Protein 6KUJ (pdb70)

B-factor: mean 74.79, std 26.36, range [26.75, 156.3]

Solvent-accessible surface area: 64922 Å² total; per-residue (Å²): 155,94,125,4,87,111,7,157,26,4,65,47,0,9,46,36,1,5,1,61,78,22,140,65,3,91,73,0,49,68,119,2,66,110,38,165,92,107,105,58,15,29,126,43,4,75,71,15,17,82,62,9,171,22,117,14,38,35,1,125,142,68,47,38,4,83,56,12,94,31,20,182,109,134,35,0,19,3,42,4,34,6,3,2,69,8,25,59,62,40,54,23,91,42,66,37,135,87,43,104,43,63,36,0,3,21,36,0,38,101,52,6,85,11,66,168,10,81,21,63,75,169,31,100,52,40,186,74,12,125,69,7,64,53,2,10,22,35,0,46,157,3,10,135,99,103,93,13,74,9,115,109,46,75,4,22,57,79,15,5,41,61,80,162,89,43,126,153,44,129,56,110,127,64,144,142,54,217,142,106,77,157,22,85,29,141,101,174,72,79,84,83,65,0,67,2,100,20,2,17,105,3,0,28,31,1,29,130,61,54,148,29,18,82,7,8,46,33,20,46,59,2,76,48,68,105,10,1,2,80,14,0,50,65,4,0,90,71,10,27,83,57,2,14,12,1,12,0,0,13,0,2,0,0,0,24,32,0,2,18,14,2,7,39,40,4,113,69,82,56,31,80,3,20,3,2,1,0,10,0,72,2,52,42,202,68,102,46,8,0,1,0,1,0,1,0,3,0,9,74,3,113,32,136,162,32,32,51,103,11,34,3,2,1,0,2,1,0,26,78,140,29,65,95,36,21,6,70,81,4,8,0,7,74,5,29,108,17,98,36,147,153,190,104,86,121,5,12,1,0,2,14,63,22,26,7,5,29,27,73,0,25,27,12,11,15,0,13,12,0,0,10,18,1,0,37,1,5,0,28,27,0,6,29,41,0,6,122,97,107,91,118,89,2,77,77,12,12,81,112,79,130,8,91,11,1,0,50,102,72,81,25,103,94,131,40,48,37,31,51,3,69,42,3,3,52,1,0,2,1,3,4,1,2,7,5,20,7,25,61,47,18,0,4,8,1,1,56,22,2,15,20,3,4,3,2,8,14,1,18,85,87,104,26,25,0,0,1,11,44,19,142,13,1,9,104,98,2,40,100,4,2,15,38,7,4,0,0,0,1,2,0,18,2,2,15,34,0,10,61,5,9,82,53,134,18,70,4,6,92,154,101,39,1,0,6,8,0,4,8,42,90,39,40,5,11,7,0,7,22,7,1,24,3,41,1,0,22,24,20,53,32,112,69,43,9,0,59,66,2,2,71,19,1,6,65,1,17,78,35,1,19,12,146,94,71,46,98,29,81,44,6,94,40,76,11,27,9,3,0,48,16,89,107,99,107,132,97,13,80,130,24,6,0,8,4,51,2,83,9,0,4,5,2,0,15,13,0,28,97,123,49,64,186,32,21,8,101,103,1,0,67,54,0,17,56,79,3,74,185,31,41,8,20,85,14,16,119,42,188,42,1,3,3,20,9,51,62,103,42,15,26,3,6,7,2,1,15,25,6,11,36,7,0,47,53,16,97,55,60,3,112,10,19,55,1,20,88,0,1,28,45,4,2,56,3,3,45,22,95,74,4,71,13,58,65,100,129,72,111,106,36,64,39,31,102,100,69,5,4,45,41,9,2,8,0,23,13,84,14,63,66,31,44,41,17,76,60,126,35,65,16,37,4,24,14,2,1,3,3,64,0,0,14,63,1,2,60,15,3,2,67,49,0,2,92,124,12,72,28,0,3,45,56,72,45,36,66,19,53,3,125,82,20,16,73,49,10,73,89,125,74,91,190,38,17,43,17,0,5,0,9,7,29,7,30,61,28,44,10,4,5,3,0,7,0,0,1,0,0,3,4,2,3,1,59,102,27,27,95,1,1,41,9,5,1,2,2,0,0,0,3,3,2,0,2,6,1,30,3,22,99,0,5,96,0,68,21,196,204,136,64,69,22,8,33,0,50,12,132,105,4,115,132,46,44,129,33,16,31,78,99,25,52,93,40,4,91,76,0,38,84,6,31,58,46,54,12,0,6,0,8,0,0,8,16,51,42,18,12,75,47,4,2,0,0,5,0,1,1,2,3,14,4,116,42,182,155,85,13,48,13,16,1,2,3,7,32,46,39,4,0,0,2,1,2,1,93,66,90,88,44,0,58,94,3,0,25,26,6,2,0,0,5,4,33,2,1,6,3,14,7,17,39,78,1,6,2,4,61,54,63,4,3,45,2,34,52,12,5,13,15,32,113,48,51,8,43,78,29,48,75,11,37,45,8,34,76,35,10,104,8,2,4,54,19,5,20,35,9,3,51,42,1,52,68,29,22,18,76,38,31,16,16,4,0,1,1,3,0,0,2,2,4,6,0,18,12,14,8,41,10,3,59,1,43,17,41,107,37,45,45,107,39,78,1,1,80,1,0,91,78,37,24,166,100,10,140,46,93,66,2,1,1,2,2,1,1,1,87,6,58,2,3,2,1,0,9,35,2,10,4,2,0,12,4,9,63,64,17,18,83,64,1,60,31,46,3,17,5,80,120,9,1,20,58,90,118,104,22,12,75,14,7,29,10,197,57,80,86,103,172,94,97,88,118,77,133,83,131,42,49,28,79,29,62,138,55,25,77,52,4,6,90,8,3,127,31,3,22,56,3,11,90,30,61,74,20,125,26,41,95,14,3,0,80,16,4,13,58,13,8,69,74,27,2,159,79,80,58,122,134,56,60,113,26,59,152,89,62,66,86,12,59,120,42,10,79,65,2,111,177,85,34,143,120,135,131,11,48,67,30,3,119,80,11,21,102,45,2,145,66,186,90,9,22,163,24,2,26,85,13,3,10,1,10,11,33,5,10,105,102,24,86,69,56,175,151,91,134,44,26,19,8,133,7,36,29,22,13,26,50,129,43,5,0,59,2,18,86,116,8,8,96,121,52,20,74,87,102,12,199,86,65,14,39,3,34,18,151,149,141,180,68,43,12,26,1,5,6,0,4,7,0,15,14,4,13,63,18,58,47,72,107,39,36,76,68,26,96,64,21,31,106,20,38,21,89,57,9,93,49,45,151,137,40,100,24,19,99,47,69,6,37,97,41,63,110,92,55,90,108,10,74,26,25,52,24,164,68,136,33,121,108,127,38,4,92,22,17,4,3,62,12,30,14,60,76,57,12,79,149,76,44,187,96,34,133,139,46,107,72,84,5,113,44,13,98,128,104,41,187,69,90,105,29,79,77,55,62,6,11,77,22,1,33,55,80,17,13,7,59,62,122,85,22,30,3,26,53,61,89,115,64,94,14,3,25,21,12,5,3,2,10,28,71,34,15,36,1,73,42,56,113,121

InterPro domains:
  IPR001009 Influenza RNA-dependent RNA polymerase subunit PA [PF00603] (25-702)
  IPR038372 Influenza RNA-dependent RNA polymerase subunit PA, endonuclease domain [G3DSA:3.40.91.90] (2-189)

Sequence (1465 aa):
ELEMYKSKLFIAMRDESVPLPYINYEHLRTRCETFKRNQAECEAKVADVASRLKIKLEHLEENKLRPLEIPKEKEAPYTHKFLMKDAWFFAKPHDSERAQPQQILYDFFEAANMGFMTTSPKPIFGKQGLMYHSLWGQTKRAIKDKRNELEPSEQRDFLCGIGRASKKIQEDKWQESREEEFKQEETKGAAKRGFPTWFNEEWLWAMRDSKIGDWIPMAEMPPCKNEMEDYAKKMCEELESKIQGTNCAREMSKLIHTIGSLHTECRNFPGKVKIVPIYCRGTLRGESTDCLFGIAIKGKSHLNKDDGMYTVVTFEFSTEEPNPSKHEKYTVFEAGTVPVEAKEKKLFLYCRTTGMSKLKNDWFSKCRRCLIPTMETVEQIVLKECALKEENRVSEMLENKRAWIAHENGENLTRLVSTKLKDLCRMLIVTQFYYCIYNDNQLEGFCNEQKKFLMFLQADKDSKSAFTFNQKGLYEKIEECIVSNPLCIFLADRLNKLFLVAKSNGAKYFEMEINPYLLMLNNDITSMISLTYPYTGAPPMSHGTSTKYSMETVSRTYSYSRTKKEVPSGIFPIERRKFCNTIEDKENLEKPNGNVDINFMLSLAEMLEEKMGKGFFKFCANEAEAEILKMHFSKLTEGRQTYDWTSERNMPAATALQLTVDAIQETQGTFKGTTMVEYCNKILEMMDWPEVKFKKVTLMITKIGREEFIKRICTINTMAKDGERGKYKRRAIATPGMGIRPFSKIVETLAQKICERLAESGLPVEKKAKLKTTVSSTNSKLQEGQFMVNITGDNSKWNECQQPEAYLAMLAYITKDSSNLMKDLCSVAPTLFCNKYVKMGQGFRAKNKRKTKEIVIPAKKMKERKELMNAEWRDLFETIEPYMDGECCFLGGGMLMGMFNMLSTVFGVMTLNYREERNCYWTGLQSSDDFVLFCISRTWPEMEMTILKFIAVCKLMGINMSLEKSYGCLPELFEFTSMFFSGDFVSNIALELPAFTTAGMNEGTDFTAAMSVIRTNMINNGLSPGTALMALRICLQEFRATYRVHPYDSGVKNHRMKIIRKFIETIENKDGLLISDGGKLMNNISSLHIPEEILKEDLMDPSYRNRVFNPRNPFTQFAVVSTHSFRTRSNRTLLNTDMRAMALEEKRYQVVCNMYRSVFESADVNTPIGSMSMGEAIEAKILDRARTQFENGIIGGEEYSEIKRLIEDAKRQRLSSLLLTLAKEYANLTKDKKSCKLLSQGTVSSYTTFKKWTTSRKEKNPSLRMRWAMGSKFPIMANREILEEAGIPEQWEGIDLWSKKDLGMVLASPAAITYWNFCGPGVDNSSVIKDVYKAKFMKKERWRETLWGPMNFELVGKQRRVVETQPVEIKLNQKEIKELTMWVLFEDEANLASKFIQENFSLVLSLRELYKGKAVNKDVAAFMIAHQFSPEKRFLPTFGPIRPERMELLHCLGGDFWKIEAVTA

Foldseek 3Di:
DPDDPDDDVVQVVQQVPDDDVDRHVVRVVVDVVDDDDDPVVVVVVVVVVVPDPFDWFFQVVCLPFAAADFDPAAAFAADFPADQPFFDKDKDFDDPVQPDQLSVLLVCCVRVPCVLFDFDQDFPFADHRNLVNVVVVQQNVVSVVSHWFGDDDPSLCPFFPDPPDDDDDDPPDDPDDDVPPPDDDDDDDDFFHGAHPCVVVSLVQQLDFDCWFFFADDDDDDDDDPPCVVVVVVLCCLLVRNQRGGSNSVVLQQLQQQLVSVLVCLVPDAPTKGKGWRKTWTADVNRIMMITFWIKMWRRFPQPDQFGWGKIKIKGKGQDDDDCRHCVQKGKIFTAWDQDPCGIGGIIIIIHMGTDGNVLSVLSNPLVCLLVVLSVVLVVVQVVVCVVVVDPDRPCQQPPDWDWDDADDVDQAPRTDIDGSSSVSSSSSSVSSVCSGQPDPLVVQLVVLVVVVVVVLVCQVVVVGDIGGDVPVSSVSNNVSNGRGNVSSVVSVVVVSVQVRSCVPTRSHDD/DDDDPPCVPVPDPCQPCVLVPFPQVDDFDFDDDWQQLQVLCQQLVLVVQQQADDWDCDDQDRFIADDREPGHDDDPPLLPAHQYAYQVLLVVLVVLVCVVDDPCQLQVLLQVLVVVQQVAWPCVQQVDAWAAALVAGGIDHRVVSVVQVQQQLCVFDHHDQDRHLVVVLVSVVVVLVDQKTWHFDPVTDIDIDGNSVVVQRQQEKEKDWDTGDRDDDDTHIAIHHHSSLVSLLVSLCSSLVSVQVVDLFEDPPDDVVVSVVCVQVVVVVPADPFKAKKKKWWFWPPLQSNAFLVSVQVVLCVSVVPHDPVSNVSNRVSSVSQQWHKYFSTFADWAADPVRDDIHGDGQQCCVVVVPRDDPSCNVSCVSQPSQDDRGIGTRGTGHGPPGDQSVVQVVVQSLQSDDDPLPKHWHWHGGRGIIMIMIMHGDDVVVVVHVVVSCVSCSNRRTNIDPPPMDMDGAPQYADPHWGDHRPDIHWDNDRDCVLFDDPAFLAPTLLVSLVVLVVCVVSTPCDQVNSQVSSVVSLVVSCVVLVAAALPDPDDDPLNVVLVVCVVVWDQQQLDASSNRHDDDDGNVCSNPGSNNVSPVRGDPVVVCVQLPPPDPAPPCVPRPRRRHGDDDDDCCCPDSCNCVVVVVVVVVVVVVLLCVQPVPDVPDPDDDRDDSLVCRLVSCVVCCVVCDVVHDDDCCVSVVVVVVSVVVVVVVVD/DVVVVVVVVVVVQVVDDVSVCVPPVDDPVCVVVVVDDPPDDPCPPVVVVVVVLLVDQFNDKAADPVCVVWHDQADDPGRGAWDDDDVHITTGHCVVVVCCVPPHDDDDDVVVVCQLPVQVVVLVVLVVPWDWDDKDQAADFDAKDFAQAGPADAEDDVPCLQLLLLLQPPVPPRDPDDPSCPPCVVVSVVSCVPPVDDPDDSVSVSVSVCSRHHRRIDTGTDDDDRDNHCPVVRVVADDRRMGIGDTDD

Organism: NCBI:txid1173138

Structure (mmCIF, N/CA/C/O backbone):
data_6KUJ
#
_entry.id   6KUJ
#
_cell.length_a   1.00
_cell.length_b   1.00
_cell.length_c   1.00
_cell.angle_alpha   90.00
_cell.angle_beta   90.00
_cell.angle_gamma   90.00
#
_symmetry.space_group_name_H-M   'P 1'
#
loop_
_entity.id
_entity.type
_entity.pdbx_description
1 polymer 'Polymerase 3'
2 polymer 'RNA-directed RNA polymerase catalytic subunit'
3 polymer 'Polymerase PB2'
4 polymer "3'-cRNA promoter"
5 polymer "5'-cRNA promoter"
#
loop_
_atom_site.group_PDB
_atom_site.id
_atom_site.type_symbol
_atom_site.label_atom_id
_atom_site.label_alt_id
_atom_site.label_comp_id
_atom_site.label_asym_id
_atom_site.label_entity_id
_atom_site.label_seq_id
_atom_site.pdbx_PDB_ins_code
_atom_site.Cartn_x
_atom_site.Cartn_y
_atom_site.Cartn_z
_atom_site.occupancy
_atom_site.B_iso_or_equiv
_atom_site.auth_seq_id
_atom_site.auth_comp_id
_atom_site.auth_asym_id
_atom_site.auth_atom_id
_atom_site.pdbx_PDB_model_num
ATOM 1 N N . GLU A 1 184 ? 102.543 155.370 138.655 1.00 122.71 184 GLU A N 1
ATOM 2 C CA . GLU A 1 184 ? 102.874 153.982 138.360 1.00 122.71 184 GLU A CA 1
ATOM 3 C C . GLU A 1 184 ? 102.457 153.596 136.952 1.00 122.71 184 GLU A C 1
ATOM 4 O O . GLU A 1 184 ? 103.229 153.007 136.200 1.00 122.71 184 GLU A O 1
ATOM 10 N N . LEU A 1 185 ? 101.229 153.967 136.592 1.00 123.51 185 LEU A N 1
ATOM 11 C CA . LEU A 1 185 ? 100.578 153.489 135.381 1.00 123.51 185 LEU A CA 1
ATOM 12 C C . LEU A 1 185 ? 100.857 154.371 134.173 1.00 123.51 185 LEU A C 1
ATOM 13 O O . LEU A 1 185 ? 100.000 154.500 133.290 1.00 123.51 185 LEU A O 1
ATOM 18 N N . GLU A 1 186 ? 102.028 154.990 134.113 1.00 119.54 186 GLU A N 1
ATOM 19 C CA . GLU A 1 186 ? 102.396 155.868 133.014 1.00 119.54 186 GLU A CA 1
ATOM 20 C C . GLU A 1 186 ? 103.518 155.217 132.220 1.00 119.54 186 GLU A C 1
ATOM 21 O O . GLU A 1 186 ? 104.606 154.984 132.756 1.00 119.54 186 GLU A O 1
ATOM 27 N N . MET A 1 187 ? 103.247 154.916 130.955 1.00 109.55 187 MET A N 1
ATOM 28 C CA . MET A 1 187 ? 104.287 154.530 130.016 1.00 109.55 187 MET A CA 1
ATOM 29 C C . MET A 1 187 ? 104.800 155.788 129.332 1.00 109.55 187 MET A C 1
ATOM 30 O O . MET A 1 187 ? 104.053 156.748 129.129 1.00 109.55 187 MET A O 1
ATOM 35 N N . TYR A 1 188 ? 106.086 155.794 129.006 1.00 101.72 188 TYR A N 1
ATOM 36 C CA . TYR A 1 188 ? 106.691 156.948 128.351 1.00 101.72 188 TYR A CA 1
ATOM 37 C C . TYR A 1 188 ? 106.174 157.044 126.922 1.00 101.72 188 TYR A C 1
ATOM 38 O O . TYR A 1 188 ? 106.583 156.283 126.046 1.00 101.72 188 TYR A O 1
ATOM 47 N N . LYS A 1 189 ? 105.268 157.988 126.686 1.00 100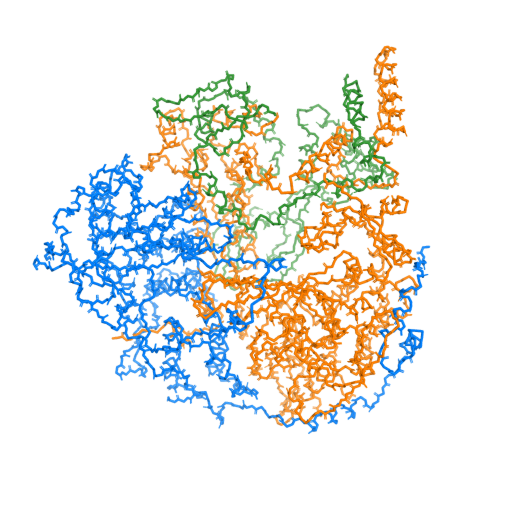.66 189 LYS A N 1
ATOM 48 C CA . LYS A 1 189 ? 104.713 158.223 125.357 1.00 100.66 189 LYS A CA 1
ATOM 49 C C . LYS A 1 189 ? 105.740 158.983 124.531 1.00 100.66 189 LYS A C 1
ATOM 50 O O . LYS A 1 189 ? 105.829 160.210 124.601 1.00 100.66 189 LYS A O 1
ATOM 56 N N . SER A 1 190 ? 106.521 158.255 123.745 1.00 94.23 190 SER A N 1
ATOM 57 C CA . SER A 1 190 ? 107.479 158.877 122.851 1.00 94.23 190 SER A CA 1
ATOM 58 C C . SER A 1 190 ? 106.797 159.230 121.533 1.00 94.23 190 SER A C 1
ATOM 59 O O . SER A 1 190 ? 105.608 158.979 121.335 1.00 94.23 190 SER A O 1
ATOM 62 N N . LYS A 1 191 ? 107.554 159.827 120.617 1.00 90.87 191 LYS A N 1
ATOM 63 C CA . LYS A 1 191 ? 106.990 160.373 119.389 1.00 90.87 191 LYS A CA 1
ATOM 64 C C . LYS A 1 191 ? 107.186 159.455 118.187 1.00 90.87 191 LYS A C 1
ATOM 65 O O . LYS A 1 191 ? 106.243 159.214 117.425 1.00 90.87 191 LYS A O 1
ATOM 71 N N . LEU A 1 192 ? 108.397 158.930 118.001 1.00 88.40 192 LEU A N 1
ATOM 72 C CA . LEU A 1 192 ? 108.656 158.045 116.873 1.00 88.40 192 LEU A CA 1
ATOM 73 C C . LEU A 1 192 ? 108.004 156.686 117.051 1.00 88.40 192 LEU A C 1
ATOM 74 O O . LEU A 1 192 ? 107.716 156.014 116.057 1.00 88.40 192 LEU A O 1
ATOM 79 N N . PHE A 1 193 ? 107.745 156.279 118.289 1.00 85.03 193 PHE A N 1
ATOM 80 C CA . PHE A 1 193 ? 107.038 155.030 118.505 1.00 85.03 193 PHE A CA 1
ATOM 81 C C . PHE A 1 193 ? 105.548 155.164 118.243 1.00 85.03 193 PHE A C 1
ATOM 82 O O . PHE A 1 193 ? 104.927 154.205 117.785 1.00 85.03 193 PHE A O 1
ATOM 90 N N . ILE A 1 194 ? 104.944 156.316 118.528 1.00 83.67 194 ILE A N 1
ATOM 91 C CA . ILE A 1 194 ? 103.526 156.434 118.207 1.00 83.67 194 ILE A CA 1
ATOM 92 C C . ILE A 1 194 ? 103.346 156.712 116.716 1.00 83.67 194 ILE A C 1
ATOM 93 O O . ILE A 1 194 ? 102.382 156.231 116.101 1.00 83.67 194 ILE A O 1
ATOM 98 N N . ALA A 1 195 ? 104.303 157.407 116.090 1.00 84.02 195 ALA A N 1
ATOM 99 C CA . ALA A 1 195 ? 104.282 157.540 114.639 1.00 84.02 195 ALA A CA 1
ATOM 100 C C . ALA A 1 195 ? 104.659 156.243 113.940 1.00 84.02 195 ALA A C 1
ATOM 101 O O . ALA A 1 195 ? 104.445 156.122 112.732 1.00 84.02 195 ALA A O 1
ATOM 103 N N . MET A 1 196 ? 105.232 155.287 114.666 1.00 84.79 196 MET A N 1
ATOM 104 C CA . MET A 1 196 ? 105.503 153.949 114.158 1.00 84.79 196 MET A CA 1
ATOM 105 C C . MET A 1 196 ? 104.326 153.003 114.349 1.00 84.79 196 MET A C 1
ATOM 106 O O . MET A 1 196 ? 104.010 152.220 113.450 1.00 84.79 196 MET A O 1
ATOM 111 N N . ARG A 1 197 ? 103.673 153.058 115.510 1.00 82.41 197 ARG A N 1
ATOM 112 C CA . ARG A 1 197 ? 102.512 152.216 115.760 1.00 82.41 197 ARG A CA 1
ATOM 113 C C . ARG A 1 197 ? 101.332 152.633 114.900 1.00 82.41 197 ARG A C 1
ATOM 114 O O . ARG A 1 197 ? 100.541 151.782 114.484 1.00 82.41 197 ARG A O 1
ATOM 122 N N . ASP A 1 198 ? 101.210 153.925 114.590 1.00 85.47 198 ASP A N 1
ATOM 123 C CA . ASP A 1 198 ? 100.147 154.335 113.682 1.00 85.47 198 ASP A CA 1
ATOM 124 C C . ASP A 1 198 ? 100.425 153.944 112.236 1.00 85.47 198 ASP A C 1
ATOM 125 O O . ASP A 1 198 ? 99.487 153.876 111.438 1.00 85.47 198 ASP A O 1
ATOM 130 N N . GLU A 1 199 ? 101.674 153.677 111.880 1.00 82.12 199 GLU A N 1
ATOM 131 C CA . GLU A 1 199 ? 101.997 153.276 110.521 1.00 82.12 199 GLU A CA 1
ATOM 132 C C . GLU A 1 199 ? 101.798 151.781 110.298 1.00 82.12 199 GLU A C 1
ATOM 133 O O . GLU A 1 199 ? 101.589 151.355 109.158 1.00 82.12 199 GLU A O 1
ATOM 139 N N . SER A 1 200 ? 101.792 150.985 111.362 1.00 78.33 200 SER A N 1
ATOM 140 C CA . SER A 1 200 ? 101.809 149.529 111.268 1.00 78.33 200 SER A CA 1
ATOM 141 C C . SER A 1 200 ? 100.536 148.887 111.810 1.00 78.33 200 SER A C 1
ATOM 142 O O . SER A 1 200 ? 100.591 147.923 112.572 1.00 78.33 200 SER A O 1
ATOM 145 N N . VAL A 1 201 ? 99.378 149.428 111.454 1.00 79.20 201 VAL A N 1
ATOM 146 C CA . VAL A 1 201 ? 98.094 148.823 111.803 1.00 79.20 201 VAL A CA 1
ATOM 147 C C . VAL A 1 201 ? 97.579 148.089 110.571 1.00 79.20 201 VAL A C 1
ATOM 148 O O . VAL A 1 201 ? 98.127 148.294 109.479 1.00 79.20 201 VAL A O 1
ATOM 152 N N . PRO A 1 202 ? 96.581 147.206 110.684 1.00 79.22 202 PRO A N 1
ATOM 153 C CA . PRO A 1 202 ? 95.963 146.641 109.480 1.00 79.22 202 PRO A CA 1
ATOM 154 C C . PRO A 1 202 ? 95.269 147.697 108.631 1.00 79.22 202 PRO A C 1
ATOM 155 O O . PRO A 1 202 ? 94.947 148.794 109.087 1.00 79.22 202 PRO A O 1
ATOM 159 N N . LEU A 1 203 ? 95.037 147.337 107.373 1.00 81.52 203 LEU A N 1
ATOM 160 C CA . LEU A 1 203 ? 94.635 148.257 106.308 1.00 81.52 203 LEU A CA 1
ATOM 161 C C . LEU A 1 203 ? 93.275 148.951 106.466 1.00 81.52 203 LEU A C 1
ATOM 162 O O . LEU A 1 203 ? 93.172 150.111 106.049 1.00 81.52 203 LEU A O 1
ATOM 167 N N . PRO A 1 204 ? 92.193 148.343 107.043 1.00 81.29 204 PRO A N 1
ATOM 168 C CA . PRO A 1 204 ? 90.960 149.139 107.188 1.00 81.29 204 PRO A CA 1
ATOM 169 C C . PRO A 1 204 ? 90.966 150.142 108.333 1.00 81.29 204 PRO A C 1
ATOM 170 O O . PRO A 1 204 ? 89.906 150.659 108.694 1.00 81.29 204 PRO A O 1
ATOM 174 N N . TYR A 1 205 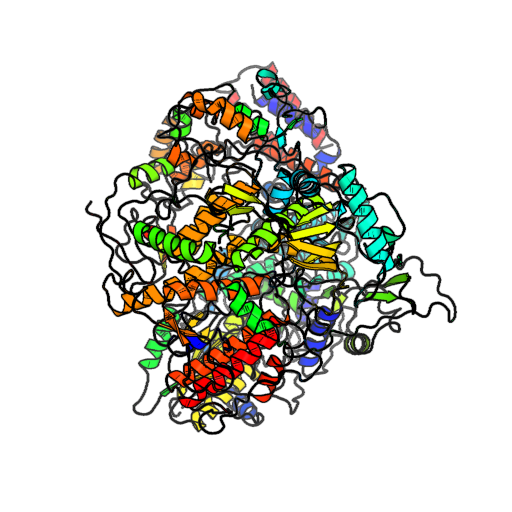? 92.124 150.432 108.913 1.00 81.94 205 TYR A N 1
ATOM 175 C CA . TYR A 1 205 ? 92.215 151.301 110.070 1.00 81.94 205 TYR A CA 1
ATOM 176 C C . TYR A 1 205 ? 93.194 152.427 109.778 1.00 81.94 205 TYR A C 1
ATOM 177 O O . TYR A 1 205 ? 94.113 152.278 108.970 1.00 81.94 205 TYR A O 1
ATOM 186 N N . ILE A 1 206 ? 92.980 153.560 110.434 1.00 82.58 206 ILE A N 1
ATOM 187 C CA . ILE A 1 206 ? 93.800 154.748 110.234 1.00 82.58 206 ILE A CA 1
ATOM 188 C C . ILE A 1 206 ? 94.855 154.888 111.321 1.00 82.58 206 ILE A C 1
ATOM 189 O O . ILE A 1 206 ? 96.041 155.041 111.031 1.00 82.58 206 ILE A O 1
ATOM 194 N N . ASN A 1 207 ? 94.443 154.833 112.579 1.00 85.59 207 ASN A N 1
ATOM 195 C CA . ASN A 1 207 ? 95.349 154.974 113.704 1.00 85.59 207 ASN A CA 1
ATOM 196 C C . ASN A 1 207 ? 95.200 153.776 114.627 1.00 85.59 207 ASN A C 1
ATOM 197 O O . ASN A 1 207 ? 94.316 152.937 114.452 1.00 85.59 207 ASN A O 1
ATOM 202 N N . TYR A 1 208 ? 96.073 153.706 115.633 1.00 84.36 208 TYR A N 1
ATOM 203 C CA . TYR A 1 208 ? 95.886 152.707 116.675 1.00 84.36 208 TYR A CA 1
ATOM 204 C C . TYR A 1 208 ? 94.715 153.054 117.585 1.00 84.36 208 TYR A C 1
ATOM 205 O O . TYR A 1 208 ? 94.147 152.156 118.216 1.00 84.36 208 TYR A O 1
ATOM 214 N N . GLU A 1 209 ? 94.325 154.328 117.646 1.00 89.29 209 GLU A N 1
ATOM 215 C CA . GLU A 1 209 ? 93.191 154.715 118.477 1.00 89.29 209 GLU A CA 1
ATOM 216 C C . GLU A 1 209 ? 91.882 154.171 117.920 1.00 89.29 209 GLU A C 1
ATOM 217 O O . GLU A 1 209 ? 91.032 153.692 118.678 1.00 89.29 209 GLU A O 1
ATOM 223 N N . HIS A 1 210 ? 91.715 154.213 116.596 1.00 87.53 210 HIS A N 1
ATOM 224 C CA . HIS A 1 210 ? 90.498 153.697 115.978 1.00 87.53 210 HIS A CA 1
ATOM 225 C C . HIS A 1 210 ? 90.412 152.181 116.104 1.00 87.53 210 HIS A C 1
ATOM 226 O O . HIS A 1 210 ? 89.330 151.630 116.352 1.00 87.53 210 HIS A O 1
ATOM 233 N N . LEU A 1 211 ? 91.552 151.500 115.974 1.00 84.64 211 LEU A N 1
ATOM 234 C CA . LEU A 1 211 ? 91.594 150.054 116.161 1.00 84.64 211 LEU A CA 1
ATOM 235 C C . LEU A 1 211 ? 91.311 149.668 117.605 1.00 84.64 211 LEU A C 1
ATOM 236 O O . LEU A 1 211 ? 90.579 148.704 117.860 1.00 84.64 211 LEU A O 1
ATOM 241 N N . ARG A 1 212 ? 91.867 150.416 118.562 1.00 87.06 212 ARG A N 1
ATOM 242 C CA . ARG A 1 212 ? 91.660 150.080 119.966 1.00 87.06 212 ARG A CA 1
ATOM 243 C C . ARG A 1 212 ? 90.224 150.355 120.386 1.00 87.06 212 ARG A C 1
ATOM 244 O O . ARG A 1 212 ? 89.649 149.602 121.179 1.00 87.06 212 ARG A O 1
ATOM 252 N N . THR A 1 213 ? 89.617 151.412 119.843 1.00 86.95 213 THR A N 1
ATOM 253 C CA . THR A 1 213 ? 88.213 151.667 120.130 1.00 86.95 213 THR A CA 1
ATOM 254 C C . THR A 1 213 ? 87.288 150.694 119.422 1.00 86.95 213 THR A C 1
ATOM 255 O O . THR A 1 213 ? 86.162 150.492 119.883 1.00 86.95 213 THR A O 1
ATOM 259 N N . ARG A 1 214 ? 87.723 150.083 118.318 1.00 88.62 214 ARG A N 1
ATOM 260 C CA . ARG A 1 214 ? 86.847 149.100 117.691 1.00 88.62 214 ARG A CA 1
ATOM 261 C C . ARG A 1 214 ? 86.959 147.737 118.363 1.00 88.62 214 ARG A C 1
ATOM 262 O O . ARG A 1 214 ? 85.959 147.019 118.474 1.00 88.62 214 ARG A O 1
ATOM 270 N N . CYS A 1 215 ? 88.152 147.365 118.838 1.00 87.61 215 CYS A N 1
ATOM 271 C CA . CYS A 1 215 ? 88.318 146.045 119.441 1.00 87.61 215 CYS A CA 1
ATOM 272 C C . CYS A 1 215 ? 87.643 145.923 120.801 1.00 87.61 215 CYS A C 1
ATOM 273 O O . CYS A 1 215 ? 87.305 144.809 121.208 1.00 87.61 215 CYS A O 1
ATOM 276 N N . GLU A 1 216 ? 87.422 147.033 121.501 1.00 90.81 216 GLU A N 1
ATOM 277 C CA . GLU A 1 216 ? 86.774 146.973 122.804 1.00 90.81 216 GLU A CA 1
ATOM 278 C C . GLU A 1 216 ? 85.260 146.848 122.714 1.00 90.81 216 GLU A C 1
ATOM 279 O O . GLU A 1 216 ? 84.622 146.541 123.726 1.00 90.81 216 GLU A O 1
ATOM 285 N N . THR A 1 217 ? 84.669 147.080 121.543 1.00 88.96 217 THR A N 1
ATOM 286 C CA . THR A 1 217 ? 83.219 147.044 121.396 1.00 88.96 217 THR A CA 1
ATOM 287 C C . THR A 1 217 ? 82.813 146.052 120.317 1.00 88.96 217 THR A C 1
ATOM 288 O O . THR A 1 217 ? 81.990 146.368 119.453 1.00 88.96 217 THR A O 1
ATOM 292 N N . PHE A 1 218 ? 83.379 144.852 120.356 1.00 87.04 218 PHE A N 1
ATOM 293 C CA . PHE A 1 218 ? 83.194 143.873 119.298 1.00 87.04 218 PHE A CA 1
ATOM 294 C C . PHE A 1 218 ? 82.159 142.838 119.707 1.00 87.04 218 PHE A C 1
ATOM 295 O O . PHE A 1 218 ? 82.258 142.247 120.786 1.00 87.04 218 PHE A O 1
ATOM 303 N N . LYS A 1 219 ? 81.176 142.618 118.839 1.00 88.58 219 LYS A N 1
ATOM 304 C CA . LYS A 1 219 ? 80.227 141.524 118.968 1.00 88.58 219 LYS A CA 1
ATOM 305 C C . LYS A 1 219 ? 80.181 140.777 117.644 1.00 88.58 219 LYS A C 1
ATOM 306 O O . LYS A 1 219 ? 80.142 141.397 116.579 1.00 88.58 219 LYS A O 1
ATOM 312 N N . ARG A 1 220 ? 80.191 139.450 117.709 1.00 86.98 220 ARG A N 1
ATOM 313 C CA . ARG A 1 220 ? 80.267 138.649 116.498 1.00 86.98 220 ARG A CA 1
ATOM 314 C C . ARG A 1 220 ? 78.885 138.495 115.865 1.00 86.98 220 ARG A C 1
ATOM 315 O O . ARG A 1 220 ? 77.868 138.937 116.403 1.00 86.98 220 ARG A O 1
ATOM 323 N N . ASN A 1 221 ? 78.847 137.838 114.710 1.00 88.88 221 ASN A N 1
ATOM 324 C CA . ASN A 1 221 ? 77.653 137.791 113.876 1.00 88.88 221 ASN A CA 1
ATOM 325 C C . ASN A 1 221 ? 77.567 136.388 113.274 1.00 88.88 221 ASN A C 1
ATOM 326 O O . ASN A 1 221 ? 78.238 135.459 113.732 1.00 88.88 221 ASN A O 1
ATOM 331 N N . GLN A 1 222 ? 76.717 136.216 112.261 1.00 90.75 222 GLN A N 1
ATOM 332 C CA . GLN A 1 222 ? 76.630 134.957 111.533 1.00 90.75 222 GLN A CA 1
ATOM 333 C C . GLN A 1 222 ? 76.942 135.133 110.052 1.00 90.75 222 GLN A C 1
ATOM 334 O O . GLN A 1 222 ? 76.456 134.363 109.220 1.00 90.75 222 GLN A O 1
ATOM 340 N N . ALA A 1 223 ? 77.717 136.160 109.706 1.00 90.74 223 ALA A N 1
ATOM 341 C CA . ALA A 1 223 ? 78.441 136.184 108.443 1.00 90.74 223 ALA A CA 1
ATOM 342 C C . ALA A 1 223 ? 79.716 135.362 108.512 1.00 90.74 223 ALA A C 1
ATOM 343 O O . ALA A 1 223 ? 80.338 135.114 107.471 1.00 90.74 223 ALA A O 1
ATOM 345 N N . GLU A 1 224 ? 80.106 134.965 109.726 1.00 89.82 224 GLU A N 1
ATOM 346 C CA . GLU A 1 224 ? 81.239 134.076 109.951 1.00 89.82 224 GLU A CA 1
ATOM 347 C C . GLU A 1 224 ? 81.055 132.744 109.233 1.00 89.82 224 GLU A C 1
ATOM 348 O O . GLU A 1 224 ? 81.942 132.291 108.499 1.00 89.82 224 GLU A O 1
ATOM 354 N N . CYS A 1 225 ? 79.893 132.116 109.419 1.00 86.94 225 CYS A N 1
ATOM 355 C CA . CYS A 1 225 ? 79.621 130.835 108.780 1.00 86.94 225 CYS A CA 1
ATOM 356 C C . CYS A 1 225 ? 79.464 130.976 107.273 1.00 86.94 225 CYS A C 1
ATOM 357 O O . CYS A 1 225 ? 79.796 130.047 106.529 1.00 86.94 225 CYS A O 1
ATOM 360 N N . GLU A 1 226 ? 78.979 132.127 106.805 1.00 88.22 226 GLU A N 1
ATOM 361 C CA . GLU A 1 226 ? 78.873 132.352 105.368 1.00 88.22 226 GLU A CA 1
ATOM 362 C C . GLU A 1 226 ? 80.247 132.498 104.730 1.00 88.22 226 GLU A C 1
ATOM 363 O O . GLU A 1 226 ? 80.486 131.970 103.636 1.00 88.22 226 GLU A O 1
ATOM 369 N N . ALA A 1 227 ? 81.163 133.205 105.401 1.00 83.58 227 ALA A N 1
ATOM 370 C CA . ALA A 1 227 ? 82.530 133.309 104.900 1.00 83.58 227 ALA A CA 1
ATOM 371 C C . ALA A 1 227 ? 83.245 131.967 104.951 1.00 83.58 227 ALA A C 1
ATOM 372 O O . ALA A 1 227 ? 84.035 131.649 104.049 1.00 83.58 227 ALA A O 1
ATOM 374 N N . LYS A 1 228 ? 82.959 131.164 105.978 1.00 80.92 228 LYS A N 1
ATOM 375 C CA . LYS A 1 228 ? 83.581 129.852 106.093 1.00 80.92 228 LYS A CA 1
ATOM 376 C C . LYS A 1 228 ? 83.114 128.926 104.978 1.00 80.92 228 LYS A C 1
ATOM 377 O O . LYS A 1 228 ? 83.931 128.255 104.348 1.00 80.92 228 LYS A O 1
ATOM 383 N N . VAL A 1 229 ? 81.803 128.864 104.730 1.00 80.44 229 VAL A N 1
ATOM 384 C CA . VAL A 1 229 ? 81.296 127.945 103.711 1.00 80.44 229 VAL A CA 1
ATOM 385 C C . VAL A 1 229 ? 81.656 128.436 102.312 1.00 80.44 229 VAL A C 1
ATOM 386 O O . VAL A 1 229 ? 81.964 127.631 101.419 1.00 80.44 229 VAL A O 1
ATOM 390 N N . ALA A 1 230 ? 81.715 129.759 102.120 1.00 79.35 230 ALA A N 1
ATOM 391 C CA . ALA A 1 230 ? 82.278 130.310 100.890 1.00 79.35 230 ALA A CA 1
ATOM 392 C C . ALA A 1 230 ? 83.763 130.007 100.741 1.00 79.35 230 ALA A C 1
ATOM 393 O O . ALA A 1 230 ? 84.288 130.103 99.628 1.00 79.35 230 ALA A O 1
ATOM 395 N N . ASP A 1 231 ? 84.454 129.662 101.831 1.00 78.57 231 ASP A N 1
ATOM 396 C CA . ASP A 1 231 ? 85.796 129.108 101.717 1.00 78.57 231 ASP A CA 1
ATOM 397 C C . ASP A 1 231 ? 85.792 127.594 101.506 1.00 78.57 231 ASP A C 1
ATOM 398 O O . ASP A 1 231 ? 86.728 127.069 100.896 1.00 78.57 231 ASP A O 1
ATOM 403 N N . VAL A 1 232 ? 84.755 126.885 101.967 1.00 80.94 232 VAL A N 1
ATOM 404 C CA . VAL A 1 232 ? 84.665 125.438 101.764 1.00 80.94 232 VAL A CA 1
ATOM 405 C C . VAL A 1 232 ? 84.418 125.120 100.295 1.00 80.94 232 VAL A C 1
ATOM 406 O O . VAL A 1 232 ? 84.974 124.158 99.752 1.00 80.94 232 VAL A O 1
ATOM 410 N N . ALA A 1 233 ? 83.596 125.933 99.625 1.00 80.52 233 ALA A N 1
ATOM 411 C CA . ALA A 1 233 ? 83.170 125.611 98.265 1.00 80.52 233 ALA A CA 1
ATOM 412 C C . ALA A 1 233 ? 84.317 125.711 97.264 1.00 80.52 233 ALA A C 1
ATOM 413 O O . ALA A 1 233 ? 84.417 124.888 96.350 1.00 80.52 233 ALA A O 1
ATOM 415 N N . SER A 1 234 ? 85.196 126.694 97.422 1.00 79.80 234 SER A N 1
ATOM 416 C CA . SER A 1 234 ? 86.279 126.899 96.458 1.00 79.80 234 SER A CA 1
ATOM 417 C C . SER A 1 234 ? 87.549 126.160 96.865 1.00 79.80 234 SER A C 1
ATOM 418 O O . SER A 1 234 ? 88.634 126.732 96.891 1.00 79.80 234 SER A O 1
ATOM 421 N N . ARG A 1 235 ? 87.427 124.865 97.158 1.00 81.03 235 ARG A N 1
ATOM 422 C CA . ARG A 1 235 ? 88.517 124.092 97.739 1.00 81.03 235 ARG A CA 1
ATOM 423 C C . ARG A 1 235 ? 89.032 122.998 96.814 1.00 81.03 235 ARG A C 1
ATOM 424 O O . ARG A 1 235 ? 90.230 122.969 96.517 1.00 81.03 235 ARG A O 1
ATOM 432 N N . LEU A 1 236 ? 88.147 122.093 96.373 1.00 82.29 236 LEU A N 1
ATOM 433 C CA . LEU A 1 236 ? 88.457 120.950 95.503 1.00 82.29 236 LEU A CA 1
ATOM 434 C C . LEU A 1 236 ? 89.524 120.047 96.126 1.00 82.29 236 LEU A C 1
ATOM 435 O O . LEU A 1 236 ? 90.647 119.924 95.636 1.00 82.29 236 LEU A O 1
ATOM 440 N N . LYS A 1 237 ? 89.146 119.419 97.235 1.00 77.23 237 LYS A N 1
ATOM 441 C CA . LYS A 1 237 ? 90.052 118.571 97.997 1.00 77.23 237 LYS A CA 1
ATOM 442 C C . LYS A 1 237 ? 89.295 117.360 98.504 1.00 77.23 237 LYS A C 1
ATOM 443 O O . LYS A 1 237 ? 88.324 117.502 99.250 1.00 77.23 237 LYS A O 1
ATOM 449 N N . ILE A 1 238 ? 89.748 116.177 98.118 1.00 72.13 238 ILE A N 1
ATOM 450 C CA . ILE A 1 238 ? 89.107 114.929 98.500 1.00 72.13 238 ILE A CA 1
ATOM 451 C C . ILE A 1 238 ? 90.120 114.103 99.280 1.00 72.13 238 ILE A C 1
ATOM 452 O O . ILE A 1 238 ? 91.331 114.206 99.059 1.00 72.13 238 ILE A O 1
ATOM 457 N N . LYS A 1 239 ? 89.633 113.333 100.247 1.00 66.37 239 LYS A N 1
ATOM 458 C CA . LYS A 1 239 ? 90.503 112.444 100.997 1.00 66.37 239 LYS A CA 1
ATOM 459 C C . LYS A 1 239 ? 90.604 111.095 100.300 1.00 66.37 239 LYS A C 1
ATOM 460 O O . LYS A 1 239 ? 89.686 110.663 99.599 1.00 66.37 239 LYS A O 1
ATOM 466 N N . LEU A 1 240 ? 91.741 110.434 100.489 1.00 65.61 240 LEU A N 1
ATOM 467 C CA . LEU A 1 240 ? 92.083 109.226 99.751 1.00 65.61 240 LEU A CA 1
ATOM 468 C C . LEU A 1 240 ? 92.076 108.056 100.720 1.00 65.61 240 LEU A C 1
ATOM 469 O O . LEU A 1 240 ? 92.945 107.965 101.587 1.00 65.61 240 LEU A O 1
ATOM 474 N N . GLU A 1 241 ? 91.120 107.147 100.555 1.00 68.88 241 GLU A N 1
ATOM 475 C CA . GLU A 1 241 ? 91.069 105.934 101.358 1.00 68.88 241 GLU A CA 1
ATOM 476 C C . GLU A 1 241 ? 92.181 104.975 100.926 1.00 68.88 241 GLU A C 1
ATOM 477 O O . GLU A 1 241 ? 92.949 105.243 100.003 1.00 68.88 241 GLU A O 1
ATOM 483 N N . HIS A 1 242 ? 92.266 103.822 101.589 1.00 67.74 242 HIS A N 1
ATOM 484 C CA . HIS A 1 242 ? 93.189 102.786 101.152 1.00 67.74 242 HIS A CA 1
ATOM 485 C C . HIS A 1 242 ? 92.537 101.470 100.773 1.00 67.74 242 HIS A C 1
ATOM 486 O O . HIS A 1 242 ? 93.122 100.727 99.985 1.00 67.74 242 HIS A O 1
ATOM 493 N N . LEU A 1 243 ? 91.358 101.156 101.298 1.00 76.71 243 LEU A N 1
ATOM 494 C CA . LEU A 1 243 ? 90.723 99.892 100.957 1.00 76.71 243 LEU A CA 1
ATOM 495 C C . LEU A 1 243 ? 90.187 99.877 99.534 1.00 76.71 243 LEU A C 1
ATOM 496 O O . LEU A 1 243 ? 89.935 98.796 98.994 1.00 76.71 243 LEU A O 1
ATOM 501 N N . GLU A 1 244 ? 90.016 101.047 98.916 1.00 82.28 244 GLU A N 1
ATOM 502 C CA . GLU A 1 244 ? 89.484 101.144 97.566 1.00 82.28 244 GLU A CA 1
ATOM 503 C C . GLU A 1 244 ? 90.492 101.638 96.541 1.00 82.28 244 GLU A C 1
ATOM 504 O O . GLU A 1 244 ? 90.307 101.379 95.348 1.00 82.28 244 GLU A O 1
ATOM 510 N N . GLU A 1 245 ? 91.535 102.341 96.963 1.00 75.83 245 GLU A N 1
ATOM 511 C CA . GLU A 1 245 ? 92.552 102.856 96.052 1.00 75.83 245 GLU A CA 1
ATOM 512 C C . GLU A 1 245 ? 93.948 102.614 96.617 1.00 75.83 245 GLU A C 1
ATOM 513 O O . GLU A 1 245 ? 94.756 103.533 96.762 1.00 75.83 245 GLU A O 1
ATOM 519 N N . ASN A 1 246 ? 94.263 101.348 96.911 1.00 71.93 246 ASN A N 1
ATOM 520 C CA . ASN A 1 246 ? 95.492 100.988 97.613 1.00 71.93 246 ASN A CA 1
ATOM 521 C C . ASN A 1 246 ? 96.728 101.258 96.763 1.00 71.93 246 ASN A C 1
ATOM 522 O O . ASN A 1 246 ? 97.454 100.348 96.356 1.00 71.93 246 ASN A O 1
ATOM 527 N N . LYS A 1 247 ? 97.012 102.540 96.558 1.00 73.56 247 LYS A N 1
ATOM 528 C CA . LYS A 1 247 ? 98.049 102.965 95.637 1.00 73.56 247 LYS A CA 1
ATOM 529 C C . LYS A 1 247 ? 99.386 103.128 96.322 1.00 73.56 247 LYS A C 1
ATOM 530 O O . LYS A 1 247 ? 100.220 103.917 95.864 1.00 73.56 247 LYS A O 1
ATOM 532 N N . LEU A 1 248 ? 99.625 102.390 97.402 1.00 68.04 248 LEU A N 1
ATOM 533 C CA . LEU A 1 248 ? 100.938 102.395 98.030 1.00 68.04 248 LEU A CA 1
ATOM 534 C C . LEU A 1 248 ? 101.875 101.579 97.143 1.00 68.04 248 LEU A C 1
ATOM 535 O O . LEU A 1 248 ? 102.145 100.399 97.372 1.00 68.04 248 LEU A O 1
ATOM 540 N N . ARG A 1 249 ? 102.354 102.228 96.092 1.00 64.74 249 ARG A N 1
ATOM 541 C CA . ARG A 1 249 ? 103.250 101.625 95.130 1.00 64.74 249 ARG A CA 1
ATOM 542 C C . ARG A 1 249 ? 104.643 101.523 95.734 1.00 64.74 249 ARG A C 1
ATOM 543 O O . ARG A 1 249 ? 104.968 102.250 96.674 1.00 64.74 249 ARG A O 1
ATOM 551 N N . PRO A 1 250 ? 105.471 100.596 95.256 1.00 62.36 250 PRO A N 1
ATOM 552 C CA . PRO A 1 250 ? 106.855 100.554 95.728 1.00 62.36 250 PRO A CA 1
ATOM 553 C C . PRO A 1 250 ? 107.634 101.785 95.300 1.00 62.36 250 PRO A C 1
ATOM 554 O O . PRO A 1 250 ? 107.322 102.434 94.302 1.00 62.36 250 PRO A O 1
ATOM 558 N N . LEU A 1 251 ? 108.650 102.104 96.092 1.00 60.48 251 LEU A N 1
ATOM 559 C CA . LEU A 1 251 ? 109.428 103.317 95.919 1.00 60.48 251 LEU A CA 1
ATOM 560 C C . LEU A 1 251 ? 110.301 103.225 94.671 1.00 60.48 251 LEU A C 1
ATOM 561 O O . LEU A 1 251 ? 110.538 102.147 94.124 1.00 60.48 251 LEU A O 1
ATOM 566 N N . GLU A 1 252 ? 110.779 104.378 94.211 1.00 67.56 252 GLU A N 1
ATOM 567 C CA . GLU A 1 252 ? 111.629 104.429 93.024 1.00 67.56 252 GLU A CA 1
ATOM 568 C C . GLU A 1 252 ? 113.089 104.424 93.448 1.00 67.56 252 GLU A C 1
ATOM 569 O O . GLU A 1 252 ? 113.646 105.455 93.826 1.00 67.56 252 GLU A O 1
ATOM 575 N N . ILE A 1 253 ? 113.700 103.251 93.392 1.00 60.61 253 ILE A N 1
ATOM 576 C CA . ILE A 1 253 ? 115.156 103.123 93.464 1.00 60.61 253 ILE A CA 1
ATOM 577 C C . ILE A 1 253 ? 115.738 103.531 92.112 1.00 60.61 253 ILE A C 1
ATOM 578 O O . ILE A 1 253 ? 115.171 103.159 91.075 1.00 60.61 253 ILE A O 1
ATOM 583 N N . PRO A 1 254 ? 116.818 104.312 92.073 1.00 61.79 254 PRO A N 1
ATOM 584 C CA . PRO A 1 254 ? 117.406 104.693 90.780 1.00 61.79 254 PRO A CA 1
ATOM 585 C C . PRO A 1 254 ? 118.028 103.497 90.072 1.00 61.79 254 PRO A C 1
ATOM 586 O O . PRO A 1 254 ? 118.677 102.658 90.697 1.00 61.79 254 PRO A O 1
ATOM 590 N N . LYS A 1 255 ? 117.798 103.408 88.761 1.00 65.40 255 LYS A N 1
ATOM 591 C CA . LYS A 1 255 ? 118.386 102.355 87.935 1.00 65.40 255 LYS A CA 1
ATOM 592 C C . LYS A 1 255 ? 119.567 102.947 87.173 1.00 65.40 255 LYS A C 1
ATOM 593 O O . LYS A 1 255 ? 119.497 103.214 85.975 1.00 65.40 255 LYS A O 1
ATOM 599 N N . GLU A 1 256 ? 120.670 103.146 87.883 1.00 64.00 256 GLU A N 1
ATOM 600 C CA . GLU A 1 256 ? 121.871 103.735 87.295 1.00 64.00 256 GLU A CA 1
ATOM 601 C C . GLU A 1 256 ? 123.079 102.967 87.812 1.00 64.00 256 GLU A C 1
ATOM 602 O O . GLU A 1 256 ? 122.961 101.830 88.281 1.00 64.00 256 GLU A O 1
ATOM 608 N N . LYS A 1 257 ? 124.251 103.587 87.672 1.00 59.59 257 LYS A N 1
ATOM 609 C CA . LYS A 1 257 ? 125.521 102.991 88.068 1.00 59.59 257 LYS A CA 1
ATOM 610 C C . LYS A 1 257 ? 125.539 102.693 89.563 1.00 59.59 257 LYS A C 1
ATOM 611 O O . LYS A 1 257 ? 124.967 103.434 90.365 1.00 59.59 257 LYS A O 1
ATOM 617 N N . GLU A 1 258 ? 126.171 101.579 89.925 1.00 56.02 258 GLU A N 1
ATOM 618 C CA . GLU A 1 258 ? 126.073 101.044 91.275 1.00 56.02 258 GLU A CA 1
ATOM 619 C C . GLU A 1 258 ? 126.836 101.918 92.262 1.00 56.02 258 GLU A C 1
ATOM 620 O O . GLU A 1 258 ? 127.895 102.464 91.941 1.00 56.02 258 GLU A O 1
ATOM 626 N N . ALA A 1 259 ? 126.279 102.063 93.461 1.00 52.55 259 ALA A N 1
ATOM 627 C CA . ALA A 1 259 ? 126.880 102.915 94.478 1.00 52.55 259 ALA A CA 1
ATOM 628 C C . ALA A 1 259 ? 128.146 102.263 95.019 1.00 52.55 259 ALA A C 1
ATOM 629 O O . ALA A 1 259 ? 128.140 101.068 95.322 1.00 52.55 259 ALA A O 1
ATOM 631 N N . PRO A 1 260 ? 129.238 102.998 95.151 1.00 52.41 260 PRO A N 1
ATOM 632 C CA . PRO A 1 260 ? 130.524 102.383 95.473 1.00 52.41 260 PRO A CA 1
ATOM 633 C C . PRO A 1 260 ? 130.633 102.115 96.969 1.00 52.41 260 PRO A C 1
ATOM 634 O O . PRO A 1 260 ? 129.717 102.368 97.740 1.00 52.41 260 PRO A O 1
ATOM 638 N N . TYR A 1 261 ? 131.787 101.592 97.365 1.00 50.88 261 TYR A N 1
ATOM 639 C CA . TYR A 1 261 ? 132.106 101.391 98.772 1.00 50.88 261 TYR A CA 1
ATOM 640 C C . TYR A 1 261 ? 132.637 102.698 99.338 1.00 50.88 261 TYR A C 1
ATOM 641 O O . TYR A 1 261 ? 133.652 103.207 98.861 1.00 50.88 261 TYR A O 1
ATOM 650 N N . THR A 1 262 ? 131.976 103.238 100.359 1.00 49.55 262 THR A N 1
ATOM 651 C CA . THR A 1 262 ? 132.263 104.602 100.777 1.00 49.55 262 THR A CA 1
ATOM 652 C C . THR A 1 262 ? 132.807 104.748 102.193 1.00 49.55 262 THR A C 1
ATOM 653 O O . THR A 1 262 ? 133.122 105.873 102.592 1.00 49.55 262 THR A O 1
ATOM 657 N N . HIS A 1 263 ? 132.933 103.669 102.961 1.00 45.57 263 HIS A N 1
ATOM 658 C CA . HIS A 1 263 ? 133.512 103.779 104.295 1.00 45.57 263 HIS A CA 1
ATOM 659 C C . HIS A 1 263 ? 135.015 104.018 104.184 1.00 45.57 263 HIS A C 1
ATOM 660 O O . HIS A 1 263 ? 135.640 103.690 103.175 1.00 45.57 263 HIS A O 1
ATOM 667 N N . LYS A 1 264 ? 135.587 104.639 105.218 1.00 43.84 264 LYS A N 1
ATOM 668 C CA . LYS A 1 264 ? 136.981 105.058 105.158 1.00 43.84 264 LYS A CA 1
ATOM 669 C C . LYS A 1 264 ? 137.941 103.881 105.251 1.00 43.84 264 LYS A C 1
ATOM 670 O O . LYS A 1 264 ? 139.014 103.913 104.643 1.00 43.84 264 LYS A O 1
ATOM 676 N N . PHE A 1 265 ? 137.591 102.848 106.001 1.00 42.89 265 PHE A N 1
ATOM 677 C CA . PHE A 1 265 ? 138.440 101.678 106.173 1.00 42.89 265 PHE A CA 1
ATOM 678 C C . PHE A 1 265 ? 137.827 100.518 105.400 1.00 42.89 265 PHE A C 1
ATOM 679 O O . PHE A 1 265 ? 136.783 100.656 104.768 1.00 42.89 265 PHE A O 1
ATOM 687 N N . LEU A 1 266 ? 138.480 99.365 105.438 1.00 46.97 266 LEU A N 1
ATOM 688 C CA . LEU A 1 266 ? 137.921 98.155 104.849 1.00 46.97 266 LEU A CA 1
ATOM 689 C C . LEU A 1 266 ? 137.367 97.261 105.941 1.00 46.97 266 LEU A C 1
ATOM 690 O O . LEU A 1 266 ? 138.055 96.980 106.924 1.00 46.97 266 LEU A O 1
ATOM 695 N N . MET A 1 267 ? 136.135 96.800 105.756 1.00 47.65 267 MET A N 1
ATOM 696 C CA . MET A 1 267 ? 135.511 95.925 106.733 1.00 47.65 267 MET A CA 1
ATOM 697 C C . MET A 1 267 ? 135.668 94.454 106.359 1.00 47.65 267 MET A C 1
ATOM 698 O O . MET A 1 267 ? 136.344 93.699 107.059 1.00 47.65 267 MET A O 1
ATOM 703 N N . LYS A 1 268 ? 135.081 94.044 105.239 1.00 50.87 268 LYS A N 1
ATOM 704 C CA . LYS A 1 268 ? 134.943 92.622 104.948 1.00 50.87 268 LYS A CA 1
ATOM 705 C C . LYS A 1 268 ? 136.233 92.024 104.413 1.00 50.87 268 LYS A C 1
ATOM 706 O O . LYS A 1 268 ? 136.460 90.820 104.562 1.00 50.87 268 LYS A O 1
ATOM 712 N N . ASP A 1 269 ? 137.090 92.840 103.809 1.00 55.43 269 ASP A N 1
ATOM 713 C CA . ASP A 1 269 ? 138.257 92.368 103.068 1.00 55.43 269 ASP A CA 1
ATOM 714 C C . ASP A 1 269 ? 139.556 92.635 103.802 1.00 55.43 269 ASP A C 1
ATOM 715 O O . ASP A 1 269 ? 140.591 92.841 103.169 1.00 55.43 269 ASP A O 1
ATOM 720 N N . ALA A 1 270 ? 139.544 92.641 105.123 1.00 53.80 270 ALA A N 1
ATOM 721 C CA . ALA A 1 270 ? 140.701 93.092 105.871 1.00 53.80 270 ALA A CA 1
ATOM 722 C C . ALA A 1 270 ? 141.660 91.940 106.127 1.00 53.80 270 ALA A C 1
ATOM 723 O O . ALA A 1 270 ? 141.293 90.766 106.072 1.00 53.80 270 ALA A O 1
ATOM 725 N N . TRP A 1 271 ? 142.911 92.293 106.403 1.00 58.48 271 TRP A N 1
ATOM 726 C CA . TRP A 1 271 ? 143.917 91.305 106.764 1.00 58.48 271 TRP A CA 1
ATOM 727 C C . TRP A 1 271 ? 144.815 91.904 107.831 1.00 58.48 271 TRP A C 1
ATOM 728 O O . TRP A 1 271 ? 145.368 92.987 107.634 1.00 58.48 271 TRP A O 1
ATOM 739 N N . PHE A 1 272 ? 144.968 91.209 108.948 1.00 52.26 272 PHE A N 1
ATOM 740 C CA . PHE A 1 272 ? 145.750 91.738 110.050 1.00 52.26 272 PHE A CA 1
ATOM 741 C C . PHE A 1 272 ? 146.922 90.829 110.372 1.00 52.26 272 PHE A C 1
ATOM 742 O O . PHE A 1 272 ? 146.817 89.603 110.283 1.00 52.26 272 PHE A O 1
ATOM 750 N N . PHE A 1 273 ? 148.039 91.447 110.733 1.00 56.23 273 PHE A N 1
ATOM 751 C CA . PHE A 1 273 ? 149.191 90.753 111.280 1.00 56.23 273 PHE A CA 1
ATOM 752 C C . PHE A 1 273 ? 149.154 90.877 112.794 1.00 56.23 273 PHE A C 1
ATOM 753 O O . PHE A 1 273 ? 148.843 91.943 113.326 1.00 56.23 273 PHE A O 1
ATOM 761 N N . ALA A 1 274 ? 149.454 89.789 113.487 1.00 58.57 274 ALA A N 1
ATOM 762 C CA . ALA A 1 274 ? 149.346 89.763 114.935 1.00 58.57 274 ALA A CA 1
ATOM 763 C C . ALA A 1 274 ? 150.720 89.656 115.581 1.00 58.57 274 ALA A C 1
ATOM 764 O O . ALA A 1 274 ? 151.690 89.209 114.966 1.00 58.57 274 ALA A O 1
ATOM 766 N N . LYS A 1 275 ? 150.788 90.089 116.834 1.00 59.31 275 LYS A N 1
ATOM 767 C CA . LYS A 1 275 ? 151.958 89.903 117.675 1.00 59.31 275 LYS A CA 1
ATOM 768 C C . LYS A 1 275 ? 151.490 89.935 119.119 1.00 59.31 275 LYS A C 1
ATOM 769 O O . LYS A 1 275 ? 150.410 90.461 119.404 1.00 59.31 275 LYS A O 1
ATOM 775 N N . PRO A 1 276 ? 152.243 89.344 120.044 1.00 62.26 276 PRO A N 1
ATOM 776 C CA . PRO A 1 276 ? 151.870 89.465 121.457 1.00 62.26 276 PRO A CA 1
ATOM 777 C C . PRO A 1 276 ? 152.085 90.880 121.963 1.00 62.26 276 PRO A C 1
ATOM 778 O O . PRO A 1 276 ? 153.053 91.549 121.601 1.00 62.26 276 PRO A O 1
ATOM 782 N N . HIS A 1 277 ? 151.154 91.340 122.791 1.00 64.51 277 HIS A N 1
ATOM 783 C CA . HIS A 1 277 ? 151.144 92.731 123.217 1.00 64.51 277 HIS A CA 1
ATOM 784 C C . HIS A 1 277 ? 152.176 92.982 124.309 1.00 64.51 277 HIS A C 1
ATOM 785 O O . HIS A 1 277 ? 152.169 92.319 125.349 1.00 64.51 277 HIS A O 1
ATOM 792 N N . ASP A 1 278 ? 153.052 93.953 124.071 1.00 68.68 278 ASP A N 1
ATOM 793 C CA . ASP A 1 278 ? 154.011 94.424 125.060 1.00 68.68 278 ASP A CA 1
ATOM 794 C C . ASP A 1 278 ? 153.424 95.639 125.762 1.00 68.68 278 ASP A C 1
ATOM 795 O O . ASP A 1 278 ? 152.964 96.576 125.103 1.00 68.68 278 ASP A O 1
ATOM 800 N N . SER A 1 279 ? 153.448 95.629 127.095 1.00 68.28 279 SER A N 1
ATOM 801 C CA . SER A 1 279 ? 152.839 96.722 127.843 1.00 68.28 279 SER A CA 1
ATOM 802 C C . SER A 1 279 ? 153.737 97.949 127.897 1.00 68.28 279 SER A C 1
ATOM 803 O O . SER A 1 279 ? 153.237 99.077 127.921 1.00 68.28 279 SER A O 1
ATOM 806 N N . GLU A 1 280 ? 155.053 97.752 127.930 1.00 70.68 280 GLU A N 1
ATOM 807 C CA . GLU A 1 280 ? 155.978 98.878 127.932 1.00 70.68 280 GLU A CA 1
ATOM 808 C C . GLU A 1 280 ? 156.014 99.565 126.574 1.00 70.68 280 GLU A C 1
ATOM 809 O O . GLU A 1 280 ? 156.210 100.783 126.495 1.00 70.68 280 GLU A O 1
ATOM 815 N N . ARG A 1 281 ? 155.810 98.806 125.500 1.00 65.24 281 ARG A N 1
ATOM 816 C CA . ARG A 1 281 ? 155.781 99.339 124.142 1.00 65.24 281 ARG A CA 1
ATOM 817 C C . ARG A 1 281 ? 154.315 99.456 123.735 1.00 65.24 281 ARG A C 1
ATOM 818 O O . ARG A 1 281 ? 153.768 98.613 123.028 1.00 65.24 281 ARG A O 1
ATOM 826 N N . ALA A 1 282 ? 153.666 100.526 124.196 1.00 61.29 282 ALA A N 1
ATOM 827 C CA . ALA A 1 282 ? 152.222 100.645 124.045 1.00 61.29 282 ALA A CA 1
ATOM 828 C C . ALA A 1 282 ? 151.746 101.919 123.378 1.00 61.29 282 ALA A C 1
ATOM 829 O O . ALA A 1 282 ? 150.550 102.020 123.095 1.00 61.29 282 ALA A O 1
ATOM 831 N N . GLN A 1 283 ? 152.610 102.895 123.142 1.00 58.90 283 GLN A N 1
ATOM 832 C CA . GLN A 1 283 ? 152.226 104.022 122.316 1.00 58.90 283 GLN A CA 1
ATOM 833 C C . GLN A 1 283 ? 152.069 103.556 120.868 1.00 58.90 283 GLN A C 1
ATOM 834 O O . GLN A 1 283 ? 152.686 102.568 120.466 1.00 58.90 283 GLN A O 1
ATOM 840 N N . PRO A 1 284 ? 151.203 104.214 120.084 1.00 55.33 284 PRO A N 1
ATOM 841 C CA . PRO A 1 284 ? 150.907 103.709 118.733 1.00 55.33 284 PRO A CA 1
ATOM 842 C C . PRO A 1 284 ? 152.084 103.722 117.775 1.00 55.33 284 PRO A C 1
ATOM 843 O O . PRO A 1 284 ? 152.147 102.859 116.888 1.00 55.33 284 PRO A O 1
ATOM 847 N N . GLN A 1 285 ? 153.028 104.649 117.931 1.00 58.98 285 GLN A N 1
ATOM 848 C CA . GLN A 1 285 ? 154.204 104.631 117.071 1.00 58.98 285 GLN A CA 1
ATOM 849 C C . GLN A 1 285 ? 155.131 103.470 117.414 1.00 58.98 285 GLN A C 1
ATOM 850 O O . GLN A 1 285 ? 155.825 102.946 116.537 1.00 58.98 285 GLN A O 1
ATOM 856 N N . GLN A 1 286 ? 155.133 103.031 118.665 1.00 60.41 286 GLN A N 1
ATOM 857 C CA . GLN A 1 286 ? 155.960 101.899 119.046 1.00 60.41 286 GLN A CA 1
ATOM 858 C C . GLN A 1 286 ? 155.336 100.592 118.579 1.00 60.41 286 GLN A C 1
ATOM 859 O O . GLN A 1 286 ? 156.058 99.642 118.247 1.00 60.41 286 GLN A O 1
ATOM 865 N N . ILE A 1 287 ? 154.002 100.544 118.547 1.00 57.38 287 ILE A N 1
ATOM 866 C CA . ILE A 1 287 ? 153.287 99.459 117.885 1.00 57.38 287 ILE A CA 1
ATOM 867 C C . ILE A 1 287 ? 153.632 99.437 116.404 1.00 57.38 287 ILE A C 1
ATOM 868 O O . ILE A 1 287 ? 153.828 98.370 115.811 1.00 57.38 287 ILE A O 1
ATOM 873 N N . LEU A 1 288 ? 153.753 100.623 115.797 1.00 57.77 288 LEU A N 1
ATOM 874 C CA . LEU A 1 288 ? 154.140 100.727 114.392 1.00 57.77 288 LEU A CA 1
ATOM 875 C C . LEU A 1 288 ? 155.537 100.168 114.136 1.00 57.77 288 LEU A C 1
ATOM 876 O O . LEU A 1 288 ? 155.737 99.410 113.178 1.00 57.77 288 LEU A O 1
ATOM 881 N N . TYR A 1 289 ? 156.504 100.494 115.003 1.00 61.10 289 TYR A N 1
ATOM 882 C CA . TYR A 1 289 ? 157.876 100.019 114.810 1.00 61.10 289 TYR A CA 1
ATOM 883 C C . TYR A 1 289 ? 157.979 98.515 115.038 1.00 61.10 289 TYR A C 1
ATOM 884 O O . TYR A 1 289 ? 158.570 97.783 114.227 1.00 61.10 289 TYR A O 1
ATOM 893 N N . ASP A 1 290 ? 157.406 98.034 116.144 1.00 65.15 290 ASP A N 1
ATOM 894 C CA . ASP A 1 290 ? 157.434 96.608 116.446 1.00 65.15 290 ASP A CA 1
ATOM 895 C C . ASP A 1 290 ? 156.661 95.776 115.429 1.00 65.15 290 ASP A C 1
ATOM 896 O O . ASP A 1 290 ? 156.966 94.591 115.262 1.00 65.15 290 ASP A O 1
ATOM 901 N N . PHE A 1 291 ? 155.697 96.369 114.720 1.00 61.94 291 PHE A N 1
ATOM 902 C CA . PHE A 1 291 ? 155.155 95.703 113.545 1.00 61.94 291 PHE A CA 1
ATOM 903 C C . PHE A 1 291 ? 155.988 95.906 112.293 1.00 61.94 291 PHE A C 1
ATOM 904 O O . PHE A 1 291 ? 155.772 95.183 111.316 1.00 61.94 291 PHE A O 1
ATOM 912 N N . PHE A 1 292 ? 156.935 96.842 112.280 1.00 70.43 292 PHE A N 1
ATOM 913 C CA . PHE A 1 292 ? 157.871 96.806 111.164 1.00 70.43 292 PHE A CA 1
ATOM 914 C C . PHE A 1 292 ? 158.837 95.646 111.308 1.00 70.43 292 PHE A C 1
ATOM 915 O O . PHE A 1 292 ? 159.219 95.035 110.305 1.00 70.43 292 PHE A O 1
ATOM 923 N N . GLU A 1 293 ? 159.240 95.310 112.535 1.00 75.12 293 GLU A N 1
ATOM 924 C CA . GLU A 1 293 ? 160.030 94.086 112.650 1.00 75.12 293 GLU A CA 1
ATOM 925 C C . GLU A 1 293 ? 159.165 92.830 112.604 1.00 75.12 293 GLU A C 1
ATOM 926 O O . GLU A 1 293 ? 159.635 91.785 112.142 1.00 75.12 293 GLU A O 1
ATOM 932 N N . ALA A 1 294 ? 157.909 92.906 113.050 1.00 75.83 294 ALA A N 1
ATOM 933 C CA . ALA A 1 294 ? 157.067 91.711 113.096 1.00 75.83 294 ALA A CA 1
ATOM 934 C C . ALA A 1 294 ? 156.500 91.361 111.722 1.00 75.83 294 ALA A C 1
ATOM 935 O O . ALA A 1 294 ? 156.795 90.296 111.170 1.00 75.83 294 ALA A O 1
ATOM 937 N N . ALA A 1 295 ? 155.671 92.239 111.163 1.00 78.59 295 ALA A N 1
ATOM 938 C CA . ALA A 1 295 ? 155.168 92.065 109.804 1.00 78.59 295 ALA A CA 1
ATOM 939 C C . ALA A 1 295 ? 156.204 92.625 108.840 1.00 78.59 295 ALA A C 1
ATOM 940 O O . ALA A 1 295 ? 156.306 93.844 108.670 1.00 78.59 295 ALA A O 1
ATOM 942 N N . ASN A 1 296 ? 156.961 91.737 108.202 1.00 84.30 296 ASN A N 1
ATOM 943 C CA . ASN A 1 296 ? 158.172 92.125 107.485 1.00 84.30 296 ASN A CA 1
ATOM 944 C C . ASN A 1 296 ? 157.842 92.876 106.199 1.00 84.30 296 ASN A C 1
ATOM 945 O O . ASN A 1 296 ? 157.347 92.300 105.226 1.00 84.30 296 ASN A O 1
ATOM 950 N N . MET A 1 297 ? 158.127 94.176 106.201 1.00 85.30 297 MET A N 1
ATOM 951 C CA . MET A 1 297 ? 157.922 95.026 105.039 1.00 85.30 297 MET A CA 1
ATOM 952 C C . MET A 1 297 ? 159.070 94.938 104.048 1.00 85.30 297 MET A C 1
ATOM 953 O O . MET A 1 297 ? 159.025 95.609 103.013 1.00 85.30 297 MET A O 1
ATOM 958 N N . GLY A 1 298 ? 160.112 94.164 104.358 1.00 88.31 298 GLY A N 1
ATOM 959 C CA . GLY A 1 298 ? 161.158 93.923 103.384 1.00 88.31 298 GLY A CA 1
ATOM 960 C C . GLY A 1 298 ? 160.674 93.103 102.210 1.00 88.31 298 GLY A C 1
ATOM 961 O O . GLY A 1 298 ? 161.166 93.265 101.090 1.00 88.31 298 GLY A O 1
ATOM 962 N N . PHE A 1 299 ? 159.703 92.225 102.442 1.00 90.97 299 PHE A N 1
ATOM 963 C CA . PHE A 1 299 ? 159.038 91.487 101.381 1.00 90.97 299 PHE A CA 1
ATOM 964 C C . PHE A 1 299 ? 157.858 92.248 100.794 1.00 90.97 299 PHE A C 1
ATOM 965 O O . PHE A 1 299 ? 157.120 91.687 99.979 1.00 90.97 299 PHE A O 1
ATOM 973 N N . MET A 1 300 ? 157.658 93.504 101.191 1.00 83.64 300 MET A N 1
ATOM 974 C CA . MET A 1 300 ? 156.499 94.280 100.755 1.00 83.64 300 MET A CA 1
ATOM 975 C C . MET A 1 300 ? 156.872 95.131 99.538 1.00 83.64 300 MET A C 1
ATOM 976 O O . MET A 1 300 ? 156.825 96.361 99.545 1.00 83.64 300 MET A O 1
ATOM 981 N N . THR A 1 301 ? 157.274 94.441 98.478 1.00 84.40 301 THR A N 1
ATOM 982 C CA . THR A 1 301 ? 157.633 95.095 97.232 1.00 84.40 301 THR A CA 1
ATOM 983 C C . THR A 1 301 ? 156.394 95.280 96.371 1.00 84.40 301 THR A C 1
ATOM 984 O O . THR A 1 301 ? 155.543 94.391 96.285 1.00 84.40 301 THR A O 1
ATOM 987 N N . THR A 1 302 ? 156.292 96.448 95.743 1.00 81.21 302 THR A N 1
ATOM 988 C CA . THR A 1 302 ? 155.211 96.751 94.820 1.00 81.21 302 THR A CA 1
ATOM 989 C C . THR A 1 302 ? 155.789 97.064 93.451 1.00 81.21 302 THR A C 1
ATOM 990 O O . THR A 1 302 ? 156.823 97.727 93.340 1.00 81.21 302 THR A O 1
ATOM 994 N N . SER A 1 303 ? 155.121 96.588 92.418 1.00 81.44 303 SER A N 1
ATOM 995 C CA . SER A 1 303 ? 155.449 97.032 91.078 1.00 81.44 303 SER A CA 1
ATOM 996 C C . SER A 1 303 ? 154.866 98.426 90.856 1.00 81.44 303 SER A C 1
ATOM 997 O O . SER A 1 303 ? 153.843 98.774 91.448 1.00 81.44 303 SER A O 1
ATOM 1000 N N . PRO A 1 304 ? 155.497 99.254 90.020 1.00 80.10 304 PRO A N 1
ATOM 1001 C CA . PRO A 1 304 ? 154.960 100.598 89.769 1.00 80.10 304 PRO A CA 1
ATOM 1002 C C . PRO A 1 304 ? 153.765 100.634 88.829 1.00 80.10 304 PRO A C 1
ATOM 1003 O O . PRO A 1 304 ? 153.273 101.727 88.528 1.00 80.10 304 PRO A O 1
ATOM 1007 N N . LYS A 1 305 ? 153.291 99.489 88.353 1.00 77.26 305 LYS A N 1
ATOM 1008 C CA . LYS A 1 305 ? 152.116 99.431 87.496 1.00 77.26 305 LYS A CA 1
ATOM 1009 C C . LYS A 1 305 ? 150.972 98.778 88.255 1.00 77.26 305 LYS A C 1
ATOM 1010 O O . LYS A 1 305 ? 151.020 97.564 88.507 1.00 77.26 305 LYS A O 1
ATOM 1016 N N . PRO A 1 306 ? 149.936 99.518 88.632 1.00 71.92 306 PRO A N 1
ATOM 1017 C CA . PRO A 1 306 ? 148.845 98.938 89.419 1.00 71.92 306 PRO A CA 1
ATOM 1018 C C . PRO A 1 306 ? 147.942 98.070 88.556 1.00 71.92 306 PRO A C 1
ATOM 1019 O O . PRO A 1 306 ? 148.056 98.026 87.334 1.00 71.92 306 PRO A O 1
ATOM 1023 N N . ILE A 1 307 ? 147.025 97.369 89.224 1.00 69.58 307 ILE A N 1
ATOM 1024 C CA . ILE A 1 307 ? 146.008 96.616 88.497 1.00 69.58 307 ILE A CA 1
ATOM 1025 C C . ILE A 1 307 ? 145.002 97.570 87.868 1.00 69.58 307 ILE A C 1
ATOM 1026 O O . ILE A 1 307 ? 144.791 97.565 86.650 1.00 69.58 307 ILE A O 1
ATOM 1031 N N . PHE A 1 308 ? 144.373 98.405 88.685 1.00 66.77 308 PHE A N 1
ATOM 1032 C CA . PHE A 1 308 ? 143.564 99.501 88.180 1.00 66.77 308 PHE A CA 1
ATOM 1033 C C . PHE A 1 308 ? 143.715 100.674 89.133 1.00 66.77 308 PHE A C 1
ATOM 1034 O O . PHE A 1 308 ? 144.479 100.620 90.096 1.00 66.77 308 PHE A O 1
ATOM 1042 N N . GLY A 1 309 ? 142.984 101.740 88.857 1.00 67.15 309 GLY A N 1
ATOM 1043 C CA . GLY A 1 309 ? 143.077 102.911 89.692 1.00 67.15 309 GLY A CA 1
ATOM 1044 C C . GLY A 1 309 ? 143.455 104.113 88.866 1.00 67.15 309 GLY A C 1
ATOM 1045 O O . GLY A 1 309 ? 143.274 104.133 87.645 1.00 67.15 309 GLY A O 1
ATOM 1046 N N . LYS A 1 310 ? 143.987 105.131 89.535 1.00 72.63 310 LYS A N 1
ATOM 1047 C CA . LYS A 1 310 ? 144.244 106.404 88.880 1.00 72.63 310 LYS A CA 1
ATOM 1048 C C . LYS A 1 310 ? 145.713 106.788 88.864 1.00 72.63 310 LYS A C 1
ATOM 1049 O O . LYS A 1 310 ? 146.269 107.037 87.788 1.00 72.63 310 LYS A O 1
ATOM 1055 N N . GLN A 1 311 ? 146.362 106.841 90.022 1.00 72.62 311 GLN A N 1
ATOM 1056 C CA . GLN A 1 311 ? 147.699 107.414 90.146 1.00 72.62 311 GLN A CA 1
ATOM 1057 C C . GLN A 1 311 ? 148.621 106.376 90.765 1.00 72.62 311 GLN A C 1
ATOM 1058 O O . GLN A 1 311 ? 148.514 106.079 91.956 1.00 72.62 311 GLN A O 1
ATOM 1064 N N . GLY A 1 312 ? 149.527 105.832 89.959 1.00 74.43 312 GLY A N 1
ATOM 1065 C CA . GLY A 1 312 ? 150.359 104.735 90.405 1.00 74.43 312 GLY A CA 1
ATOM 1066 C C . GLY A 1 312 ? 151.714 105.136 90.948 1.00 74.43 312 GLY A C 1
ATOM 1067 O O . GLY A 1 312 ? 152.138 104.637 91.996 1.00 74.43 312 GLY A O 1
ATOM 1068 N N . LEU A 1 313 ? 152.407 106.030 90.239 1.00 74.25 313 LEU A N 1
ATOM 1069 C CA . LEU A 1 313 ? 153.776 106.364 90.613 1.00 74.25 313 LEU A CA 1
ATOM 1070 C C . LEU A 1 313 ? 153.830 107.185 91.891 1.00 74.25 313 LEU A C 1
ATOM 1071 O O . LEU A 1 313 ? 154.780 107.051 92.673 1.00 74.25 313 LEU A O 1
ATOM 1076 N N . MET A 1 314 ? 152.818 108.018 92.128 1.00 76.09 314 MET A N 1
ATOM 1077 C CA . MET A 1 314 ? 152.786 108.808 93.350 1.00 76.09 314 MET A CA 1
ATOM 1078 C C . MET A 1 314 ? 152.553 107.926 94.568 1.00 76.09 314 MET A C 1
ATOM 1079 O O . MET A 1 314 ? 153.160 108.139 95.624 1.00 76.09 314 MET A O 1
ATOM 1084 N N . TYR A 1 315 ? 151.715 106.903 94.426 1.00 67.15 315 TYR A N 1
ATOM 1085 C CA . TYR A 1 315 ? 151.506 105.968 95.522 1.00 67.15 315 TYR A CA 1
ATOM 1086 C C . TYR A 1 315 ? 152.689 105.035 95.719 1.00 67.15 315 TYR A C 1
ATOM 1087 O O . TYR A 1 315 ? 152.962 104.621 96.851 1.00 67.15 315 TYR A O 1
ATOM 1096 N N . HIS A 1 316 ? 153.399 104.693 94.644 1.00 73.39 316 HIS A N 1
ATOM 1097 C CA . HIS A 1 316 ? 154.580 103.847 94.778 1.00 73.39 316 HIS A CA 1
ATOM 1098 C C . HIS A 1 316 ? 155.714 104.586 95.477 1.00 73.39 316 HIS A C 1
ATOM 1099 O O . HIS A 1 316 ? 156.355 104.043 96.388 1.00 73.39 316 HIS A O 1
ATOM 1106 N N . SER A 1 317 ? 155.969 105.833 95.074 1.00 70.28 317 SER A N 1
ATOM 1107 C CA . SER A 1 317 ? 157.018 106.606 95.727 1.00 70.28 317 SER A CA 1
ATOM 1108 C C . SER A 1 317 ? 156.624 107.014 97.140 1.00 70.28 317 SER A C 1
ATOM 1109 O O . SER A 1 317 ? 157.495 107.131 98.013 1.00 70.28 317 SER A O 1
ATOM 1112 N N . LEU A 1 318 ? 155.329 107.217 97.396 1.00 66.17 318 LEU A N 1
ATOM 1113 C CA . LEU A 1 318 ? 154.912 107.517 98.761 1.00 66.17 318 LEU A CA 1
ATOM 1114 C C . LEU A 1 318 ? 155.030 106.289 99.654 1.00 66.17 318 LEU A C 1
ATOM 1115 O O . LEU A 1 318 ? 155.389 106.410 100.828 1.00 66.17 318 LEU A O 1
ATOM 1120 N N . TRP A 1 319 ? 154.750 105.098 99.118 1.00 64.39 319 TRP A N 1
ATOM 1121 C CA . TRP A 1 319 ? 154.847 103.891 99.934 1.00 64.39 319 TRP A CA 1
ATOM 1122 C C . TRP A 1 319 ? 156.295 103.519 100.212 1.00 64.39 319 TRP A C 1
ATOM 1123 O O . TRP A 1 319 ? 156.623 103.076 101.320 1.00 64.39 319 TRP A O 1
ATOM 1134 N N . GLY A 1 320 ? 157.178 103.702 99.229 1.00 65.93 320 GLY A N 1
ATOM 1135 C CA . GLY A 1 320 ? 158.595 103.496 99.490 1.00 65.93 320 GLY A CA 1
ATOM 1136 C C . GLY A 1 320 ? 159.160 104.512 100.466 1.00 65.93 320 GLY A C 1
ATOM 1137 O O . GLY A 1 320 ? 159.954 104.165 101.348 1.00 65.93 320 GLY A O 1
ATOM 1138 N N . GLN A 1 321 ? 158.726 105.772 100.344 1.00 67.39 321 GLN A N 1
ATOM 1139 C CA . GLN A 1 321 ? 159.209 106.827 101.229 1.00 67.39 321 GLN A CA 1
ATOM 1140 C C . GLN A 1 321 ? 158.735 106.620 102.662 1.00 67.39 321 GLN A C 1
ATOM 1141 O O . GLN A 1 321 ? 159.514 106.784 103.608 1.00 67.39 321 GLN A O 1
ATOM 1147 N N . THR A 1 322 ? 157.470 106.239 102.850 1.00 63.75 322 THR A N 1
ATOM 1148 C CA . THR A 1 322 ? 156.999 105.998 104.205 1.00 63.75 322 THR A CA 1
ATOM 1149 C C . THR A 1 322 ? 157.529 104.688 104.767 1.00 63.75 322 THR A C 1
ATOM 1150 O O . THR A 1 322 ? 157.642 104.560 105.989 1.00 63.75 322 THR A O 1
ATOM 1154 N N . LYS A 1 323 ? 157.908 103.736 103.912 1.00 67.38 323 LYS A N 1
ATOM 1155 C CA . LYS A 1 323 ? 158.445 102.484 104.425 1.00 67.38 323 LYS A CA 1
ATOM 1156 C C . LYS A 1 323 ? 159.887 102.658 104.883 1.00 67.38 323 LYS A C 1
ATOM 1157 O O . LYS A 1 323 ? 160.281 102.118 105.926 1.00 67.38 323 LYS A O 1
ATOM 1163 N N . ARG A 1 324 ? 160.681 103.448 104.152 1.00 66.50 324 ARG A N 1
ATOM 1164 C CA . ARG A 1 324 ? 161.998 103.792 104.675 1.00 66.50 324 ARG A CA 1
ATOM 1165 C C . ARG A 1 324 ? 161.909 104.801 105.812 1.00 66.50 324 ARG A C 1
ATOM 1166 O O . ARG A 1 324 ? 162.875 104.946 106.566 1.00 66.50 324 ARG A O 1
ATOM 1174 N N . ALA A 1 325 ? 160.778 105.499 105.954 1.00 64.46 325 ALA A N 1
ATOM 1175 C CA . ALA A 1 325 ? 160.580 106.343 107.128 1.00 64.46 325 ALA A CA 1
ATOM 1176 C C . ALA A 1 325 ? 160.334 105.506 108.374 1.00 64.46 325 ALA A C 1
ATOM 1177 O O . ALA A 1 325 ? 160.835 105.832 109.453 1.00 64.46 325 ALA A O 1
ATOM 1179 N N . ILE A 1 326 ? 159.546 104.438 108.251 1.00 65.31 326 ILE A N 1
ATOM 1180 C CA . ILE A 1 326 ? 159.328 103.544 109.383 1.00 65.31 326 ILE A CA 1
ATOM 1181 C C . ILE A 1 326 ? 160.592 102.744 109.682 1.00 65.31 326 ILE A C 1
ATOM 1182 O O . ILE A 1 326 ? 160.865 102.406 110.841 1.00 65.31 326 ILE A O 1
ATOM 1187 N N . LYS A 1 327 ? 161.406 102.471 108.657 1.00 69.33 327 LYS A N 1
ATOM 1188 C CA . LYS A 1 327 ? 162.630 101.693 108.849 1.00 69.33 327 LYS A CA 1
ATOM 1189 C C . LYS A 1 327 ? 163.659 102.426 109.709 1.00 69.33 327 LYS A C 1
ATOM 1190 O O . LYS A 1 327 ? 164.397 101.785 110.463 1.00 69.33 327 LYS A O 1
ATOM 1196 N N . ASP A 1 328 ? 163.717 103.754 109.625 1.00 73.82 328 ASP A N 1
ATOM 1197 C CA . ASP A 1 328 ? 164.640 104.550 110.425 1.00 73.82 328 ASP A CA 1
ATOM 1198 C C . ASP A 1 328 ? 164.063 104.959 111.773 1.00 73.82 328 ASP A C 1
ATOM 1199 O O . ASP A 1 328 ? 164.700 105.742 112.485 1.00 73.82 328 ASP A O 1
ATOM 1204 N N . LYS A 1 329 ? 162.860 104.477 112.103 1.00 66.99 329 LYS A N 1
ATOM 1205 C CA . LYS A 1 329 ? 162.206 104.655 113.405 1.00 66.99 329 LYS A CA 1
ATOM 1206 C C . LYS A 1 329 ? 161.937 106.121 113.744 1.00 66.99 329 LYS A C 1
ATOM 1207 O O . LYS A 1 329 ? 162.213 106.585 114.850 1.00 66.99 329 LYS A O 1
ATOM 1213 N N . ARG A 1 330 ? 161.368 106.848 112.786 1.00 70.62 330 ARG A N 1
ATOM 1214 C CA . ARG A 1 330 ? 160.818 108.171 113.051 1.00 70.62 330 ARG A CA 1
ATOM 1215 C C . ARG A 1 330 ? 159.673 108.429 112.085 1.00 70.62 330 ARG A C 1
ATOM 1216 O O . ARG A 1 330 ? 159.763 108.091 110.905 1.00 70.62 330 ARG A O 1
ATOM 1224 N N . ASN A 1 331 ? 158.588 109.007 112.595 1.00 63.69 331 ASN A N 1
ATOM 1225 C CA . ASN A 1 331 ? 157.372 109.203 111.809 1.00 63.69 331 ASN A CA 1
ATOM 1226 C C . ASN A 1 331 ? 157.191 110.684 111.473 1.00 63.69 331 ASN A C 1
ATOM 1227 O O . ASN A 1 331 ? 156.436 111.414 112.114 1.00 63.69 331 ASN A O 1
ATOM 1232 N N . GLU A 1 332 ? 157.861 111.110 110.407 1.00 72.99 332 GLU A N 1
ATOM 1233 C CA . GLU A 1 332 ? 157.770 112.482 109.916 1.00 72.99 332 GLU A CA 1
ATOM 1234 C C . GLU A 1 332 ? 158.258 112.464 108.477 1.00 72.99 332 GLU A C 1
ATOM 1235 O O . GLU A 1 332 ? 159.443 112.214 108.236 1.00 72.99 332 GLU A O 1
ATOM 1241 N N . LEU A 1 333 ? 157.369 112.727 107.531 1.00 74.97 333 LEU A N 1
ATOM 1242 C CA . LEU A 1 333 ? 157.745 112.665 106.127 1.00 74.97 333 LEU A CA 1
ATOM 1243 C C . LEU A 1 333 ? 158.484 113.933 105.729 1.00 74.97 333 LEU A C 1
ATOM 1244 O O . LEU A 1 333 ? 157.951 115.039 105.869 1.00 74.97 333 LEU A O 1
ATOM 1249 N N . GLU A 1 334 ? 159.717 113.766 105.256 1.00 82.74 334 GLU A N 1
ATOM 1250 C CA . GLU A 1 334 ? 160.464 114.872 104.680 1.00 82.74 334 GLU A CA 1
ATOM 1251 C C . GLU A 1 334 ? 159.789 115.326 103.389 1.00 82.74 334 GLU A C 1
ATOM 1252 O O . GLU A 1 334 ? 159.226 114.499 102.667 1.00 82.74 334 GLU A O 1
ATOM 1258 N N . PRO A 1 335 ? 159.814 116.625 103.079 1.00 80.99 335 PRO A N 1
ATOM 1259 C CA . PRO A 1 335 ? 159.039 117.140 101.937 1.00 80.99 335 PRO A CA 1
ATOM 1260 C C . PRO A 1 335 ? 159.580 116.674 100.593 1.00 80.99 335 PRO A C 1
ATOM 1261 O O . PRO A 1 335 ? 160.695 117.017 100.198 1.00 80.99 335 PRO A O 1
ATOM 1265 N N . SER A 1 336 ? 158.772 115.883 99.899 1.00 79.13 336 SER A N 1
ATOM 1266 C CA . SER A 1 336 ? 159.022 115.401 98.551 1.00 79.13 336 SER A CA 1
ATOM 1267 C C . SER A 1 336 ? 157.868 115.822 97.648 1.00 79.13 336 SER A C 1
ATOM 1268 O O . SER A 1 336 ? 156.903 116.441 98.091 1.00 79.13 336 SER A O 1
ATOM 1271 N N . GLU A 1 337 ? 157.971 115.471 96.365 1.00 80.20 337 GLU A N 1
ATOM 1272 C CA . GLU A 1 337 ? 156.918 115.828 95.420 1.00 80.20 337 GLU A CA 1
ATOM 1273 C C . GLU A 1 337 ? 155.679 114.966 95.609 1.00 80.20 337 GLU A C 1
ATOM 1274 O O . GLU A 1 337 ? 154.558 115.424 95.346 1.00 80.20 337 GLU A O 1
ATOM 1276 N N . GLN A 1 338 ? 155.861 113.731 96.083 1.00 79.96 338 GLN A N 1
ATOM 1277 C CA . GLN A 1 338 ? 154.742 112.808 96.234 1.00 79.96 338 GLN A CA 1
ATOM 1278 C C . GLN A 1 338 ? 153.805 113.237 97.358 1.00 79.96 338 GLN A C 1
ATOM 1279 O O . GLN A 1 338 ? 152.582 113.252 97.177 1.00 79.96 338 GLN A O 1
ATOM 1281 N N . ARG A 1 339 ? 154.353 113.598 98.521 1.00 78.63 339 ARG A N 1
ATOM 1282 C CA . ARG A 1 339 ? 153.486 114.056 99.599 1.00 78.63 339 ARG A CA 1
ATOM 1283 C C . ARG A 1 339 ? 152.940 115.448 99.327 1.00 78.63 339 ARG A C 1
ATOM 1284 O O . ARG A 1 339 ? 151.839 115.771 99.777 1.00 78.63 339 ARG A O 1
ATOM 1292 N N . ASP A 1 340 ? 153.668 116.277 98.579 1.00 81.90 340 ASP A N 1
ATOM 1293 C CA . ASP A 1 340 ? 153.117 117.577 98.230 1.00 81.90 340 ASP A CA 1
ATOM 1294 C C . ASP A 1 340 ? 152.008 117.459 97.199 1.00 81.90 340 ASP A C 1
ATOM 1295 O O . ASP A 1 340 ? 151.161 118.353 97.113 1.00 81.90 340 ASP A O 1
ATOM 1300 N N . PHE A 1 341 ? 151.977 116.371 96.433 1.00 79.82 341 PHE A N 1
ATOM 1301 C CA . PHE A 1 341 ? 150.851 116.179 95.535 1.00 79.82 341 PHE A CA 1
ATOM 1302 C C . PHE A 1 341 ? 149.685 115.468 96.207 1.00 79.82 341 PHE A C 1
ATOM 1303 O O . PHE A 1 341 ? 148.528 115.762 95.893 1.00 79.82 341 PHE A O 1
ATOM 1311 N N . LEU A 1 342 ? 149.947 114.533 97.123 1.00 75.91 342 LEU A N 1
ATOM 1312 C CA . LEU A 1 342 ? 148.841 113.732 97.643 1.00 75.91 342 LEU A CA 1
ATOM 1313 C C . LEU A 1 342 ? 148.063 114.455 98.731 1.00 75.91 342 LEU A C 1
ATOM 1314 O O . LEU A 1 342 ? 146.908 114.828 98.524 1.00 75.91 342 LEU A O 1
ATOM 1319 N N . CYS A 1 343 ? 148.663 114.674 99.891 1.00 75.08 343 CYS A N 1
ATOM 1320 C CA . CYS A 1 343 ? 147.985 115.499 100.874 1.00 75.08 343 CYS A CA 1
ATOM 1321 C C . CYS A 1 343 ? 148.095 116.948 100.425 1.00 75.08 343 CYS A C 1
ATOM 1322 O O . CYS A 1 343 ? 149.193 117.447 100.168 1.00 75.08 343 CYS A O 1
ATOM 1325 N N . GLY A 1 344 ? 146.942 117.594 100.267 1.00 79.06 344 GLY A N 1
ATOM 1326 C CA . GLY A 1 344 ? 146.849 118.838 99.527 1.00 79.06 344 GLY A CA 1
ATOM 1327 C C . GLY A 1 344 ? 147.562 120.007 100.164 1.00 79.06 344 GLY A C 1
ATOM 1328 O O . GLY A 1 344 ? 147.103 120.568 101.163 1.00 79.06 344 GLY A O 1
ATOM 1329 N N . ILE A 1 345 ? 148.692 120.384 99.575 1.00 83.99 345 ILE A N 1
ATOM 1330 C CA . ILE A 1 345 ? 149.520 121.478 100.062 1.00 83.99 345 ILE A CA 1
ATOM 1331 C C . ILE A 1 345 ? 149.607 122.507 98.951 1.00 83.99 345 ILE A C 1
ATOM 1332 O O . ILE A 1 345 ? 149.978 122.176 97.819 1.00 83.99 345 ILE A O 1
ATOM 1337 N N . GLY A 1 346 ? 149.232 123.743 99.260 1.00 88.81 346 GLY A N 1
ATOM 1338 C CA . GLY A 1 346 ? 149.184 124.787 98.265 1.00 88.81 346 GLY A CA 1
ATOM 1339 C C . GLY A 1 346 ? 148.004 124.714 97.326 1.00 88.81 346 GLY A C 1
ATOM 1340 O O . GLY A 1 346 ? 147.946 125.500 96.372 1.00 88.81 346 GLY A O 1
ATOM 1341 N N . ARG A 1 347 ? 147.069 123.796 97.552 1.00 92.69 347 ARG A N 1
ATOM 1342 C CA . ARG A 1 347 ? 145.902 123.648 96.689 1.00 92.69 347 ARG A CA 1
ATOM 1343 C C . ARG A 1 347 ? 144.722 124.377 97.328 1.00 92.69 347 ARG A C 1
ATOM 1344 O O . ARG A 1 347 ? 143.764 123.791 97.824 1.00 92.69 347 ARG A O 1
ATOM 1352 N N . ALA A 1 348 ? 144.833 125.698 97.338 1.00 94.20 348 ALA A N 1
ATOM 1353 C CA . ALA A 1 348 ? 143.789 126.546 97.878 1.00 94.20 348 ALA A CA 1
ATOM 1354 C C . ALA A 1 348 ? 143.632 127.766 96.991 1.00 94.20 348 ALA A C 1
ATOM 1355 O O . ALA A 1 348 ? 144.608 128.301 96.462 1.00 94.20 348 ALA A O 1
ATOM 1357 N N . SER A 1 349 ? 142.389 128.198 96.837 1.00 97.16 349 SER A N 1
ATOM 1358 C CA . SER A 1 349 ? 142.106 129.417 96.105 1.00 97.16 349 SER A CA 1
ATOM 1359 C C . SER A 1 349 ? 142.565 130.632 96.902 1.00 97.16 349 SER A C 1
ATOM 1360 O O . SER A 1 349 ? 142.672 130.594 98.129 1.00 97.16 349 SER A O 1
ATOM 1363 N N . LYS A 1 350 ? 142.853 131.717 96.191 1.00 97.94 350 LYS A N 1
ATOM 1364 C CA . LYS A 1 350 ? 143.303 132.955 96.824 1.00 97.94 350 LYS A CA 1
ATOM 1365 C C . LYS A 1 350 ? 142.077 133.759 97.235 1.00 97.94 350 LYS A C 1
ATOM 1366 O O . LYS A 1 350 ? 141.397 134.353 96.396 1.00 97.94 350 LYS A O 1
ATOM 1372 N N . LYS A 1 351 ? 141.795 133.783 98.532 1.00 100.94 351 LYS A N 1
ATOM 1373 C CA . LYS A 1 351 ? 140.643 134.505 99.061 1.00 100.94 351 LYS A CA 1
ATOM 1374 C C . LYS A 1 351 ? 140.973 135.989 99.065 1.00 100.94 351 LYS A C 1
ATOM 1375 O O . LYS A 1 351 ? 141.648 136.487 99.966 1.00 100.94 351 LYS A O 1
ATOM 1381 N N . ILE A 1 352 ? 140.496 136.703 98.052 1.00 108.26 352 ILE A N 1
ATOM 1382 C CA . ILE A 1 352 ? 140.780 138.121 97.880 1.00 108.26 352 ILE A CA 1
ATOM 1383 C C . ILE A 1 352 ? 139.558 138.907 98.329 1.00 108.26 352 ILE A C 1
ATOM 1384 O O . ILE A 1 352 ? 138.453 138.699 97.815 1.00 108.26 352 ILE A O 1
ATOM 1389 N N . GLN A 1 353 ? 139.746 139.809 99.286 1.00 117.62 353 GLN A N 1
ATOM 1390 C CA . GLN A 1 353 ? 138.633 140.608 99.767 1.00 117.62 353 GLN A CA 1
ATOM 1391 C C . GLN A 1 353 ? 138.285 141.698 98.758 1.00 117.62 353 GLN A C 1
ATOM 1392 O O . GLN A 1 353 ? 139.018 141.961 97.803 1.00 117.62 353 GLN A O 1
ATOM 1398 N N . GLU A 1 354 ? 137.140 142.336 98.982 1.00 121.29 354 GLU A N 1
ATOM 1399 C CA . GLU A 1 354 ? 136.672 143.409 98.106 1.00 121.29 354 GLU A CA 1
ATOM 1400 C C . GLU A 1 354 ? 137.084 144.766 98.682 1.00 121.29 354 GLU A C 1
ATOM 1401 O O . GLU A 1 354 ? 136.282 145.587 99.118 1.00 121.29 354 GLU A O 1
ATOM 1407 N N . ASP A 1 355 ? 138.395 144.958 98.727 1.00 125.09 355 ASP A N 1
ATOM 1408 C CA . ASP A 1 355 ? 139.004 146.268 98.880 1.00 125.09 355 ASP A CA 1
ATOM 1409 C C . ASP A 1 355 ? 139.892 146.623 97.707 1.00 125.09 355 ASP A C 1
ATOM 1410 O O . ASP A 1 355 ? 139.953 147.789 97.317 1.00 125.09 355 ASP A O 1
ATOM 1415 N N . LYS A 1 356 ? 140.570 145.633 97.139 1.00 126.66 356 LYS A N 1
ATOM 1416 C CA . LYS A 1 356 ? 141.270 145.736 95.873 1.00 126.66 356 LYS A CA 1
ATOM 1417 C C . LYS A 1 356 ? 140.729 144.637 94.973 1.00 126.66 356 LYS A C 1
ATOM 1418 O O . LYS A 1 356 ? 140.557 143.495 95.412 1.00 126.66 356 LYS A O 1
ATOM 1424 N N . TRP A 1 357 ? 140.360 144.996 93.750 1.00 132.46 357 TRP A N 1
ATOM 1425 C CA . TRP A 1 357 ? 139.921 143.956 92.834 1.00 132.46 357 TRP A CA 1
ATOM 1426 C C . TRP A 1 357 ? 140.556 144.135 91.465 1.00 132.46 357 TRP A C 1
ATOM 1427 O O . TRP A 1 357 ? 140.757 143.146 90.750 1.00 132.46 357 TRP A O 1
ATOM 1438 N N . GLN A 1 358 ? 140.924 145.386 91.142 1.00 136.71 358 GLN A N 1
ATOM 1439 C CA . GLN A 1 358 ? 141.594 145.835 89.917 1.00 136.71 358 GLN A CA 1
ATOM 1440 C C . GLN A 1 358 ? 140.987 145.222 88.652 1.00 136.71 358 GLN A C 1
ATOM 1441 O O . GLN A 1 358 ? 141.603 144.385 87.983 1.00 136.71 358 GLN A O 1
ATOM 1447 N N . GLU A 1 359 ? 139.743 145.615 88.368 1.00 141.74 359 GLU A N 1
ATOM 1448 C CA . GLU A 1 359 ? 138.976 145.062 87.259 1.00 141.74 359 GLU A CA 1
ATOM 1449 C C . GLU A 1 359 ? 139.658 145.297 85.914 1.00 141.74 359 GLU A C 1
ATOM 1450 O O . GLU A 1 359 ? 140.221 146.363 85.647 1.00 141.74 359 GLU A O 1
ATOM 1456 N N . SER A 1 360 ? 139.647 144.261 85.086 1.00 145.52 360 SER A N 1
ATOM 1457 C CA . SER A 1 360 ? 140.282 144.282 83.781 1.00 145.52 360 SER A CA 1
ATOM 1458 C C . SER A 1 360 ? 139.237 144.055 82.700 1.00 145.52 360 SER A C 1
ATOM 1459 O O . SER A 1 360 ? 138.292 143.283 82.884 1.00 145.52 360 SER A O 1
ATOM 1462 N N . ARG A 1 361 ? 139.420 144.729 81.566 1.00 149.31 361 ARG A N 1
ATOM 1463 C CA . ARG A 1 361 ? 138.438 144.689 80.487 1.00 149.31 361 ARG A CA 1
ATOM 1464 C C . ARG A 1 361 ? 138.511 143.338 79.790 1.00 149.31 361 ARG A C 1
ATOM 1465 O O . ARG A 1 361 ? 139.505 143.037 79.121 1.00 149.31 361 ARG A O 1
ATOM 1473 N N . GLU A 1 362 ? 137.455 142.533 79.969 1.00 147.82 362 GLU A N 1
ATOM 1474 C CA . GLU A 1 362 ? 137.280 141.217 79.341 1.00 147.82 362 GLU A CA 1
ATOM 1475 C C . GLU A 1 362 ? 138.419 140.259 79.677 1.00 147.82 362 GLU A C 1
ATOM 1476 O O . GLU A 1 362 ? 138.804 139.422 78.859 1.00 147.82 362 GLU A O 1
ATOM 1482 N N . GLU A 1 363 ? 138.963 140.379 80.884 1.00 144.00 363 GLU A N 1
ATOM 1483 C CA . GLU A 1 363 ? 140.021 139.501 81.357 1.00 144.00 363 GLU A CA 1
ATOM 1484 C C . GLU A 1 363 ? 139.741 139.156 82.811 1.00 144.00 363 GLU A C 1
ATOM 1485 O O . GLU A 1 363 ? 139.386 140.035 83.603 1.00 144.00 363 GLU A O 1
ATOM 1491 N N . GLU A 1 364 ? 139.925 137.877 83.145 1.00 138.97 364 GLU A N 1
ATOM 1492 C CA . GLU A 1 364 ? 139.420 137.246 84.368 1.00 138.97 364 GLU A CA 1
ATOM 1493 C C . GLU A 1 364 ? 137.923 137.500 84.534 1.00 138.97 364 GLU A C 1
ATOM 1494 O O . GLU A 1 364 ? 137.472 138.177 85.458 1.00 138.97 364 GLU A O 1
ATOM 1500 N N . PHE A 1 365 ? 137.156 136.955 83.601 1.00 131.85 365 PHE A N 1
ATOM 1501 C CA . PHE A 1 365 ? 135.704 136.964 83.719 1.00 131.85 365 PHE A CA 1
ATOM 1502 C C . PHE A 1 365 ? 135.302 135.970 84.801 1.00 131.85 365 PHE A C 1
ATOM 1503 O O . PHE A 1 365 ? 135.507 134.763 84.646 1.00 131.85 365 PHE A O 1
ATOM 1511 N N . LYS A 1 366 ? 134.742 136.468 85.903 1.00 124.39 366 LYS A N 1
ATOM 1512 C CA . LYS A 1 366 ? 134.443 135.638 87.059 1.00 124.39 366 LYS A CA 1
ATOM 1513 C C . LYS A 1 366 ? 132.951 135.626 87.361 1.00 124.39 366 LYS A C 1
ATOM 1514 O O . LYS A 1 366 ? 132.247 136.614 87.141 1.00 124.39 366 LYS A O 1
ATOM 1520 N N . GLN A 1 367 ? 132.486 134.486 87.868 1.00 114.86 367 GLN A N 1
ATOM 1521 C CA . GLN A 1 367 ? 131.131 134.306 88.382 1.00 114.86 367 GLN A CA 1
ATOM 1522 C C . GLN A 1 367 ? 131.141 133.100 89.320 1.00 114.86 367 GLN A C 1
ATOM 1523 O O . GLN A 1 367 ? 132.204 132.640 89.748 1.00 114.86 367 GLN A O 1
ATOM 1529 N N . GLU A 1 368 ? 129.955 132.588 89.647 1.00 107.39 368 GLU A N 1
ATOM 1530 C CA . GLU A 1 368 ? 129.805 131.410 90.490 1.00 107.39 368 GLU A CA 1
ATOM 1531 C C . GLU A 1 368 ? 128.838 130.429 89.838 1.00 107.39 368 GLU A C 1
ATOM 1532 O O . GLU A 1 368 ? 128.034 130.811 88.985 1.00 107.39 368 GLU A O 1
ATOM 1538 N N . GLU A 1 369 ? 128.913 129.159 90.252 1.00 107.60 369 GLU A N 1
ATOM 1539 C CA . GLU A 1 369 ? 127.957 128.143 89.813 1.00 107.60 369 GLU A CA 1
ATOM 1540 C C . GLU A 1 369 ? 127.989 126.954 90.766 1.00 107.60 369 GLU A C 1
ATOM 1541 O O . GLU A 1 369 ? 129.065 126.531 91.193 1.00 107.60 369 GLU A O 1
ATOM 1547 N N . THR A 1 370 ? 126.807 126.421 91.088 1.00 103.43 370 THR A N 1
ATOM 1548 C CA . THR A 1 370 ? 126.669 125.206 91.883 1.00 103.43 370 THR A CA 1
ATOM 1549 C C . THR A 1 370 ? 126.018 124.103 91.058 1.00 103.43 370 THR A C 1
ATOM 1550 O O . THR A 1 370 ? 125.322 124.362 90.072 1.00 103.43 370 THR A O 1
ATOM 1554 N N . LYS A 1 371 ? 126.271 122.858 91.465 1.00 97.61 371 LYS A N 1
ATOM 1555 C CA . LYS A 1 371 ? 125.811 121.685 90.729 1.00 97.61 371 LYS A CA 1
ATOM 1556 C C . LYS A 1 371 ? 124.893 120.779 91.535 1.00 97.61 371 LYS A C 1
ATOM 1557 O O . LYS A 1 371 ? 123.785 120.473 91.083 1.00 97.61 371 LYS A O 1
ATOM 1563 N N . GLY A 1 372 ? 125.322 120.326 92.713 1.00 87.30 372 GLY A N 1
ATOM 1564 C CA . GLY A 1 372 ? 124.555 119.380 93.499 1.00 87.30 372 GLY A CA 1
ATOM 1565 C C . GLY A 1 372 ? 125.309 118.065 93.663 1.00 87.30 372 GLY A C 1
ATOM 1566 O O . GLY A 1 372 ? 126.530 118.029 93.658 1.00 87.30 372 GLY A O 1
ATOM 1567 N N . ALA A 1 373 ? 124.531 116.986 93.802 1.00 76.78 373 ALA A N 1
ATOM 1568 C CA . ALA A 1 373 ? 125.082 115.651 94.003 1.00 76.78 373 ALA A CA 1
ATOM 1569 C C . ALA A 1 373 ? 124.562 114.699 92.936 1.00 76.78 373 ALA A C 1
ATOM 1570 O O . ALA A 1 373 ? 123.384 114.741 92.573 1.00 76.78 373 ALA A O 1
ATOM 1572 N N . ALA A 1 374 ? 125.446 113.834 92.446 1.00 66.86 374 ALA A N 1
ATOM 1573 C CA . ALA A 1 374 ? 125.102 112.890 91.394 1.00 66.86 374 ALA A CA 1
ATOM 1574 C C . ALA A 1 374 ? 124.433 111.652 91.978 1.00 66.86 374 ALA A C 1
ATOM 1575 O O . ALA A 1 374 ? 124.612 111.310 93.146 1.00 66.86 374 ALA A O 1
ATOM 1577 N N . LYS A 1 375 ? 123.674 110.966 91.133 1.00 58.47 375 LYS A N 1
ATOM 1578 C CA . LYS A 1 375 ? 122.796 109.885 91.553 1.00 58.47 375 LYS A CA 1
ATOM 1579 C C . LYS A 1 375 ? 123.403 108.526 91.225 1.00 58.47 375 LYS A C 1
ATOM 1580 O O . LYS A 1 375 ? 123.940 108.325 90.135 1.00 58.47 375 LYS A O 1
ATOM 1586 N N . ARG A 1 376 ? 123.318 107.596 92.176 1.00 55.16 376 ARG A N 1
ATOM 1587 C CA . ARG A 1 376 ? 123.812 106.233 92.008 1.00 55.16 376 ARG A CA 1
ATOM 1588 C C . ARG A 1 376 ? 122.701 105.223 92.287 1.00 55.16 376 ARG A C 1
ATOM 1589 O O . ARG A 1 376 ? 121.547 105.584 92.510 1.00 55.16 376 ARG A O 1
ATOM 1597 N N . GLY A 1 377 ? 123.067 103.944 92.272 1.00 51.28 377 GLY A N 1
ATOM 1598 C CA . GLY A 1 377 ? 122.094 102.872 92.253 1.00 51.28 377 GLY A CA 1
ATOM 1599 C C . GLY A 1 377 ? 122.176 101.881 93.392 1.00 51.28 377 GLY A C 1
ATOM 1600 O O . GLY A 1 377 ? 122.831 102.139 94.402 1.00 51.28 377 GLY A O 1
ATOM 1601 N N . PHE A 1 378 ? 121.507 100.746 93.241 1.00 46.24 378 PHE A N 1
ATOM 1602 C CA . PHE A 1 378 ? 121.372 99.791 94.336 1.00 46.24 378 PHE A CA 1
ATOM 1603 C C . PHE A 1 378 ? 122.648 98.977 94.500 1.00 46.24 378 PHE A C 1
ATOM 1604 O O . PHE A 1 378 ? 123.102 98.351 93.539 1.00 46.24 378 PHE A O 1
ATOM 1612 N N . PRO A 1 379 ? 123.242 98.947 95.693 1.00 47.53 379 PRO A N 1
ATOM 1613 C CA . PRO A 1 379 ? 124.481 98.188 95.882 1.00 47.53 379 PRO A CA 1
ATOM 1614 C C . PRO A 1 379 ? 124.220 96.699 96.038 1.00 47.53 379 PRO A C 1
ATOM 1615 O O . PRO A 1 379 ? 123.295 96.273 96.731 1.00 47.53 379 PRO A O 1
ATOM 1619 N N . THR A 1 380 ? 125.050 95.896 95.379 1.00 48.88 380 THR A N 1
ATOM 1620 C CA . THR A 1 380 ? 124.904 94.451 95.435 1.00 48.88 380 THR A CA 1
ATOM 1621 C C . THR A 1 380 ? 125.819 93.804 96.459 1.00 48.88 380 THR A C 1
ATOM 1622 O O . THR A 1 380 ? 125.581 92.655 96.838 1.00 48.88 380 THR A O 1
ATOM 1626 N N . TRP A 1 381 ? 126.845 94.512 96.916 1.00 47.70 381 TRP A N 1
ATOM 1627 C CA . TRP A 1 381 ? 127.789 93.995 97.892 1.00 47.70 381 TRP A CA 1
ATOM 1628 C C . TRP A 1 381 ? 127.343 94.192 99.326 1.00 47.70 381 TRP A C 1
ATOM 1629 O O . TRP A 1 381 ? 128.061 93.778 100.236 1.00 47.70 381 TRP A O 1
ATOM 1640 N N . PHE A 1 382 ? 126.190 94.810 99.557 1.00 43.85 382 PHE A N 1
ATOM 1641 C CA . PHE A 1 382 ? 125.888 95.301 100.893 1.00 43.85 382 PHE A CA 1
ATOM 1642 C C . PHE A 1 382 ? 125.310 94.209 101.788 1.00 43.85 382 PHE A C 1
ATOM 1643 O O . PHE A 1 382 ? 125.500 94.243 103.012 1.00 43.85 382 PHE A O 1
ATOM 1651 N N . ASN A 1 383 ? 124.628 93.231 101.194 1.00 46.37 383 ASN A N 1
ATOM 1652 C CA . ASN A 1 383 ? 124.044 92.143 101.970 1.00 46.37 383 ASN A CA 1
ATOM 1653 C C . ASN A 1 383 ? 125.120 91.241 102.552 1.00 46.37 383 ASN A C 1
ATOM 1654 O O . ASN A 1 383 ? 125.012 90.800 103.702 1.00 46.37 383 ASN A O 1
ATOM 1659 N N . GLU A 1 384 ? 126.160 90.950 101.771 1.00 51.35 384 GLU A N 1
ATOM 1660 C CA . GLU A 1 384 ? 127.212 90.058 102.237 1.00 51.35 384 GLU A CA 1
ATOM 1661 C C . GLU A 1 384 ? 128.025 90.683 103.359 1.00 51.35 384 GLU A C 1
ATOM 1662 O O . GLU A 1 384 ? 128.564 89.962 104.204 1.00 51.35 384 GLU A O 1
ATOM 1668 N N . GLU A 1 385 ? 128.113 92.013 103.400 1.00 47.24 385 GLU A N 1
ATOM 1669 C CA . GLU A 1 385 ? 128.733 92.666 104.541 1.00 47.24 385 GLU A CA 1
ATOM 1670 C C . GLU A 1 385 ? 127.779 92.841 105.705 1.00 47.24 385 GLU A C 1
ATOM 1671 O O . GLU A 1 385 ? 128.239 93.063 106.826 1.00 47.24 385 GLU A O 1
ATOM 1677 N N . TRP A 1 386 ? 126.470 92.775 105.476 1.00 42.31 386 TRP A N 1
ATOM 1678 C CA . TRP A 1 386 ? 125.571 92.735 106.620 1.00 42.31 386 TRP A CA 1
ATOM 1679 C C . TRP A 1 386 ? 125.656 91.381 107.306 1.00 42.31 386 TRP A C 1
ATOM 1680 O O . TRP A 1 386 ? 125.770 91.301 108.532 1.00 42.31 386 TRP A O 1
ATOM 1691 N N . LEU A 1 387 ? 125.580 90.301 106.528 1.00 45.06 387 LEU A N 1
ATOM 1692 C CA . LEU A 1 387 ? 125.694 88.963 107.094 1.00 45.06 387 LEU A CA 1
ATOM 1693 C C . LEU A 1 387 ? 127.098 88.650 107.567 1.00 45.06 387 LEU A C 1
ATOM 1694 O O . LEU A 1 387 ? 127.264 87.797 108.442 1.00 45.06 387 LEU A O 1
ATOM 1699 N N . TRP A 1 388 ? 128.108 89.318 107.013 1.00 45.37 388 TRP A N 1
ATOM 1700 C CA . TRP A 1 388 ? 129.461 89.121 107.505 1.00 45.37 388 TRP A CA 1
ATOM 1701 C C . TRP A 1 388 ? 129.637 89.725 108.886 1.00 45.37 388 TRP A C 1
ATOM 1702 O O . TRP A 1 388 ? 130.300 89.135 109.743 1.00 45.37 388 TRP A O 1
ATOM 1713 N N . ALA A 1 389 ? 129.060 90.904 109.116 1.00 44.17 389 ALA A N 1
ATOM 1714 C CA . ALA A 1 389 ? 129.405 91.677 110.299 1.00 44.17 389 ALA A CA 1
ATOM 1715 C C . ALA A 1 389 ? 128.810 91.090 111.566 1.00 44.17 389 ALA A C 1
ATOM 1716 O O . ALA A 1 389 ? 129.380 91.261 112.644 1.00 44.17 389 ALA A O 1
ATOM 1718 N N . MET A 1 390 ? 127.689 90.388 111.467 1.00 44.39 390 MET A N 1
ATOM 1719 C CA . MET A 1 390 ? 127.072 89.766 112.628 1.00 44.39 390 MET A CA 1
ATOM 1720 C C . MET A 1 390 ? 127.449 88.305 112.787 1.00 44.39 390 MET A C 1
ATOM 1721 O O . MET A 1 390 ? 126.955 87.645 113.703 1.00 44.39 390 MET A O 1
ATOM 1726 N N . ARG A 1 391 ? 128.303 87.782 111.921 1.00 47.85 391 ARG A N 1
ATOM 1727 C CA . ARG A 1 391 ? 128.828 86.442 112.104 1.00 47.85 391 ARG A CA 1
ATOM 1728 C C . ARG A 1 391 ? 129.976 86.480 113.096 1.00 47.85 391 ARG A C 1
ATOM 1729 O O . ARG A 1 391 ? 130.845 87.350 113.022 1.00 47.85 391 ARG A O 1
ATOM 1737 N N . ASP A 1 392 ? 129.974 85.527 114.022 1.00 55.64 392 ASP A N 1
ATOM 1738 C CA . ASP A 1 392 ? 131.013 85.439 115.037 1.00 55.64 392 ASP A CA 1
ATOM 1739 C C . ASP A 1 392 ? 132.343 85.070 114.396 1.00 55.64 392 ASP A C 1
ATOM 1740 O O . ASP A 1 392 ? 132.403 84.215 113.511 1.00 55.64 392 ASP A O 1
ATOM 1745 N N . SER A 1 393 ? 133.411 85.715 114.852 1.00 54.77 393 SER A N 1
ATOM 1746 C CA . SER A 1 393 ? 134.725 85.563 114.238 1.00 54.77 393 SER A CA 1
ATOM 1747 C C . SER A 1 393 ? 135.331 84.189 114.499 1.00 54.77 393 SER A C 1
ATOM 1748 O O . SER A 1 393 ? 136.483 83.933 114.153 1.00 54.77 393 SER A O 1
ATOM 1751 N N . LYS A 1 399 ? 140.936 81.811 116.798 1.00 62.20 399 LYS A N 1
ATOM 1752 C CA . LYS A 1 399 ? 139.729 82.340 117.419 1.00 62.20 399 LYS A CA 1
ATOM 1753 C C . LYS A 1 399 ? 140.043 83.546 118.295 1.00 62.20 399 LYS A C 1
ATOM 1754 O O . LYS A 1 399 ? 140.474 83.394 119.435 1.00 62.20 399 LYS A O 1
ATOM 1760 N N . ILE A 1 400 ? 139.832 84.743 117.759 1.00 57.74 400 ILE A N 1
ATOM 1761 C CA . ILE A 1 400 ? 140.099 85.976 118.489 1.00 57.74 400 ILE A CA 1
ATOM 1762 C C . ILE A 1 400 ? 138.800 86.434 119.135 1.00 57.74 400 ILE A C 1
ATOM 1763 O O . ILE A 1 400 ? 137.757 86.488 118.477 1.00 57.74 400 ILE A O 1
ATOM 1768 N N . GLY A 1 401 ? 138.862 86.770 120.420 1.00 56.36 401 GLY A N 1
ATOM 1769 C CA . GLY A 1 401 ? 137.661 86.995 121.196 1.00 56.36 401 GLY A CA 1
ATOM 1770 C C . GLY A 1 401 ? 137.307 88.444 121.436 1.00 56.36 401 GLY A C 1
ATOM 1771 O O . GLY A 1 401 ? 136.784 89.104 120.541 1.00 56.36 401 GLY A O 1
ATOM 1772 N N . ASP A 1 402 ? 137.587 88.946 122.636 1.00 56.81 402 ASP A N 1
ATOM 1773 C CA . ASP A 1 402 ? 137.052 90.228 123.077 1.00 56.81 402 ASP A CA 1
ATOM 1774 C C . ASP A 1 402 ? 137.747 91.390 122.388 1.00 56.81 402 ASP A C 1
ATOM 1775 O O . ASP A 1 402 ? 138.976 91.471 122.388 1.00 56.81 402 ASP A O 1
ATOM 1780 N N . TRP A 1 403 ? 136.960 92.310 121.830 1.00 45.96 403 TRP A N 1
ATOM 1781 C CA . TRP A 1 403 ? 137.484 93.442 121.077 1.00 45.96 403 TRP A CA 1
ATOM 1782 C C . TRP A 1 403 ? 137.240 94.783 121.752 1.00 45.96 403 TRP A C 1
ATOM 1783 O O . TRP A 1 403 ? 138.146 95.615 121.802 1.00 45.96 403 TRP A O 1
ATOM 1794 N N . ILE A 1 404 ? 136.030 95.034 122.234 1.00 47.75 404 ILE A N 1
ATOM 1795 C CA . ILE A 1 404 ? 135.667 96.375 122.698 1.00 47.75 404 ILE A CA 1
ATOM 1796 C C . ILE A 1 404 ? 136.166 96.553 124.129 1.00 47.75 404 ILE A C 1
ATOM 1797 O O . ILE A 1 404 ? 135.913 95.685 124.975 1.00 47.75 404 ILE A O 1
ATOM 1802 N N . PRO A 1 405 ? 136.861 97.639 124.433 1.00 47.81 405 PRO A N 1
ATOM 1803 C CA . PRO A 1 405 ? 137.319 97.872 125.805 1.00 47.81 405 PRO A CA 1
ATOM 1804 C C . PRO A 1 405 ? 136.195 98.303 126.728 1.00 47.81 405 PRO A C 1
ATOM 1805 O O . PRO A 1 405 ? 135.963 99.503 126.878 1.00 47.81 405 PRO A O 1
ATOM 1809 N N . MET A 1 406 ? 135.476 97.363 127.330 1.00 57.20 406 MET A N 1
ATOM 1810 C CA . MET A 1 406 ? 134.412 97.698 128.269 1.00 57.20 406 MET A CA 1
ATOM 1811 C C . MET A 1 406 ? 134.990 97.850 129.676 1.00 57.20 406 MET A C 1
ATOM 1812 O O . MET A 1 406 ? 136.207 97.862 129.871 1.00 57.20 406 MET A O 1
ATOM 1817 N N . ALA A 1 407 ? 134.124 97.963 130.684 1.00 64.08 407 ALA A N 1
ATOM 1818 C CA . ALA A 1 407 ? 134.587 98.151 132.055 1.00 64.08 407 ALA A CA 1
ATOM 1819 C C . ALA A 1 407 ? 133.951 97.157 133.020 1.00 64.08 407 ALA A C 1
ATOM 1820 O O . ALA A 1 407 ? 133.234 96.248 132.597 1.00 64.08 407 ALA A O 1
ATOM 1822 N N . GLU A 1 408 ? 134.200 97.333 134.317 1.00 73.27 408 GLU A N 1
ATOM 1823 C CA . GLU A 1 408 ? 133.878 96.319 135.310 1.00 73.27 408 GLU A CA 1
ATOM 1824 C C . GLU A 1 408 ? 132.427 96.403 135.768 1.00 73.27 408 GLU A C 1
ATOM 1825 O O . GLU A 1 408 ? 131.771 97.440 135.674 1.00 73.27 408 GLU A O 1
ATOM 1831 N N . MET A 1 409 ? 131.936 95.285 136.280 1.00 82.81 409 MET A N 1
ATOM 1832 C CA . MET A 1 409 ? 130.565 95.177 136.764 1.00 82.81 409 MET A CA 1
ATOM 1833 C C . MET A 1 409 ? 130.497 95.602 138.224 1.00 82.81 409 MET A C 1
ATOM 1834 O O . MET A 1 409 ? 131.270 95.095 139.044 1.00 82.81 409 MET A O 1
ATOM 1839 N N . PRO A 1 410 ? 129.604 96.515 138.587 1.00 83.22 410 PRO A N 1
ATOM 1840 C CA . PRO A 1 410 ? 129.481 96.919 139.984 1.00 83.22 410 PRO A CA 1
ATOM 1841 C C . PRO A 1 410 ? 128.803 95.836 140.799 1.00 83.22 410 PRO A C 1
ATOM 1842 O O . PRO A 1 410 ? 128.070 95.007 140.241 1.00 83.22 410 PRO A O 1
ATOM 1846 N N . PRO A 1 411 ? 129.035 95.792 142.111 1.00 87.81 411 PRO A N 1
ATOM 1847 C CA . PRO A 1 411 ? 128.365 94.791 142.944 1.00 87.81 411 PRO A CA 1
ATOM 1848 C C . PRO A 1 411 ? 126.877 95.072 143.068 1.00 87.81 411 PRO A C 1
ATOM 1849 O O . PRO A 1 411 ? 126.414 96.206 142.933 1.00 87.81 411 PRO A O 1
ATOM 1853 N N . CYS A 1 412 ? 126.123 94.010 143.336 1.00 95.10 412 CYS A N 1
ATOM 1854 C CA . CYS A 1 412 ? 124.672 94.070 143.327 1.00 95.10 412 CYS A CA 1
ATOM 1855 C C . CYS A 1 412 ? 124.108 93.709 144.692 1.00 95.10 412 CYS A C 1
ATOM 1856 O O . CYS A 1 412 ? 124.699 92.932 145.445 1.00 95.10 412 CYS A O 1
ATOM 1859 N N . LYS A 1 413 ? 122.956 94.288 145.001 1.00 99.90 413 LYS A N 1
ATOM 1860 C CA . LYS A 1 413 ? 122.190 93.926 146.182 1.00 99.90 413 LYS A CA 1
ATOM 1861 C C . LYS A 1 413 ? 121.206 92.821 145.809 1.00 99.90 413 LYS A C 1
ATOM 1862 O O . LYS A 1 413 ? 121.336 92.166 144.772 1.00 99.90 413 LYS A O 1
ATOM 1868 N N . ASN A 1 414 ? 120.212 92.588 146.668 1.00 101.67 414 ASN A N 1
ATOM 1869 C CA . ASN A 1 414 ? 119.106 91.688 146.363 1.00 101.67 414 ASN A CA 1
ATOM 1870 C C . ASN A 1 414 ? 117.947 92.400 145.667 1.00 101.67 414 ASN A C 1
ATOM 1871 O O . ASN A 1 414 ? 116.794 91.962 145.766 1.00 101.67 414 ASN A O 1
ATOM 1876 N N . GLU A 1 415 ? 118.237 93.481 144.961 1.00 94.06 415 GLU A N 1
ATOM 1877 C CA . GLU A 1 415 ? 117.256 94.305 144.273 1.00 94.06 415 GLU A CA 1
ATOM 1878 C C . GLU A 1 415 ? 117.020 93.767 142.863 1.00 94.06 415 GLU A C 1
ATOM 1879 O O . GLU A 1 415 ? 117.234 92.586 142.577 1.00 94.06 415 GLU A O 1
ATOM 1885 N N . MET A 1 416 ? 116.516 94.636 141.984 1.00 87.95 416 MET A N 1
ATOM 1886 C CA . MET A 1 416 ? 116.445 94.445 140.542 1.00 87.95 416 MET A CA 1
ATOM 1887 C C . MET A 1 416 ? 117.811 94.452 139.857 1.00 87.95 416 MET A C 1
ATOM 1888 O O . MET A 1 416 ? 117.862 94.318 138.630 1.00 87.95 416 MET A O 1
ATOM 1893 N N . GLU A 1 417 ? 118.913 94.600 140.595 1.00 89.73 417 GLU A N 1
ATOM 1894 C CA . GLU A 1 417 ? 120.236 94.656 139.994 1.00 89.73 417 GLU A CA 1
ATOM 1895 C C . GLU A 1 417 ? 120.679 93.320 139.415 1.00 89.73 417 GLU A C 1
ATOM 1896 O O . GLU A 1 417 ? 121.576 93.298 138.564 1.00 89.73 417 GLU A O 1
ATOM 1902 N N . ASP A 1 418 ? 120.079 92.211 139.858 1.00 87.94 418 ASP A N 1
ATOM 1903 C CA . ASP A 1 418 ? 120.321 90.926 139.212 1.00 87.94 418 ASP A CA 1
ATOM 1904 C C . ASP A 1 418 ? 119.802 90.918 137.782 1.00 87.94 418 ASP A C 1
ATOM 1905 O O . ASP A 1 418 ? 120.417 90.301 136.902 1.00 87.94 418 ASP A O 1
ATOM 1910 N N . TYR A 1 419 ? 118.688 91.609 137.540 1.00 81.89 419 TYR A N 1
ATOM 1911 C CA . TYR A 1 419 ? 118.128 91.714 136.199 1.00 81.89 419 TYR A CA 1
ATOM 1912 C C . TYR A 1 419 ? 119.054 92.503 135.281 1.00 81.89 419 TYR A C 1
ATOM 1913 O O . TYR A 1 419 ? 119.360 92.063 134.164 1.00 81.89 419 TYR A O 1
ATOM 1922 N N . ALA A 1 420 ? 119.546 93.649 135.759 1.00 80.39 420 ALA A N 1
ATOM 1923 C CA . ALA A 1 420 ? 120.420 94.487 134.947 1.00 80.39 420 ALA A CA 1
ATOM 1924 C C . ALA A 1 420 ? 121.763 93.815 134.694 1.00 80.39 420 ALA A C 1
ATOM 1925 O O . ALA A 1 420 ? 122.269 93.838 133.563 1.00 80.39 420 ALA A O 1
ATOM 1927 N N . LYS A 1 421 ? 122.339 93.192 135.727 1.00 80.99 421 LYS A N 1
ATOM 1928 C CA . LYS A 1 421 ? 123.608 92.490 135.561 1.00 80.99 421 LYS A CA 1
ATOM 1929 C C . LYS A 1 421 ? 123.463 91.296 134.626 1.00 80.99 421 LYS A C 1
ATOM 1930 O O . LYS A 1 421 ? 124.361 91.023 133.820 1.00 80.99 421 LYS A O 1
ATOM 1936 N N . LYS A 1 422 ? 122.321 90.607 134.681 1.00 80.03 422 LYS A N 1
ATOM 1937 C CA . LYS A 1 422 ? 122.121 89.451 133.813 1.00 80.03 422 LYS A CA 1
ATOM 1938 C C . LYS A 1 422 ? 121.960 89.861 132.354 1.00 80.03 422 LYS A C 1
ATOM 1939 O O . LYS A 1 422 ? 122.542 89.225 131.461 1.00 80.03 422 LYS A O 1
ATOM 1945 N N . MET A 1 423 ? 121.183 90.924 132.092 1.00 76.49 423 MET A N 1
ATOM 1946 C CA . MET A 1 423 ? 121.011 91.383 130.714 1.00 76.49 423 MET A CA 1
ATOM 1947 C C . MET A 1 423 ? 122.320 91.905 130.136 1.00 76.49 423 MET A C 1
ATOM 1948 O O . MET A 1 423 ? 122.636 91.638 128.968 1.00 76.49 423 MET A O 1
ATOM 1953 N N . CYS A 1 424 ? 123.111 92.611 130.948 1.00 73.48 424 CYS A N 1
ATOM 1954 C CA . CYS A 1 424 ? 124.383 93.125 130.453 1.00 73.48 424 CYS A CA 1
ATOM 1955 C C . CYS A 1 424 ? 125.387 92.007 130.205 1.00 73.48 424 CYS A C 1
ATOM 1956 O O . CYS A 1 424 ? 126.140 92.062 129.224 1.00 73.48 424 CYS A O 1
ATOM 1959 N N . GLU A 1 425 ? 125.403 90.975 131.056 1.00 76.25 425 GLU A N 1
ATOM 1960 C CA . GLU A 1 425 ? 126.354 89.885 130.844 1.00 76.25 425 GLU A CA 1
ATOM 1961 C C . GLU A 1 425 ? 125.988 89.040 129.634 1.00 76.25 425 GLU A C 1
ATOM 1962 O O . GLU A 1 425 ? 126.874 88.637 128.870 1.00 76.25 425 GLU A O 1
ATOM 1968 N N . GLU A 1 426 ? 124.698 88.756 129.438 1.00 76.06 426 GLU A N 1
ATOM 1969 C CA . GLU A 1 426 ? 124.315 87.921 128.304 1.00 76.06 426 GLU A CA 1
ATOM 1970 C C . GLU A 1 426 ? 124.463 88.669 126.985 1.00 76.06 426 GLU A C 1
ATOM 1971 O O . GLU A 1 426 ? 125.067 88.153 126.035 1.00 76.06 426 GLU A O 1
ATOM 1977 N N . LEU A 1 427 ? 123.960 89.905 126.921 1.00 67.18 427 LEU A N 1
ATOM 1978 C CA . LEU A 1 427 ? 124.033 90.662 125.675 1.00 67.18 427 LEU A CA 1
ATOM 1979 C C . LEU A 1 427 ? 125.468 91.057 125.341 1.00 67.18 427 LEU A C 1
ATOM 1980 O O . LEU A 1 427 ? 125.882 90.980 124.177 1.00 67.18 427 LEU A O 1
ATOM 1985 N N . GLU A 1 428 ? 126.244 91.463 126.349 1.00 66.87 428 GLU A N 1
ATOM 1986 C CA . GLU A 1 428 ? 127.634 91.823 126.093 1.00 66.87 428 GLU A CA 1
ATOM 1987 C C . GLU A 1 428 ? 128.459 90.600 125.722 1.00 66.87 428 GLU A C 1
ATOM 1988 O O . GLU A 1 428 ? 129.282 90.658 124.798 1.00 66.87 428 GLU A O 1
ATOM 1994 N N . SER A 1 429 ? 128.222 89.471 126.399 1.00 66.29 429 SER A N 1
ATOM 1995 C CA . SER A 1 429 ? 128.936 88.244 126.067 1.00 66.29 429 SER A CA 1
ATOM 1996 C C . SER A 1 429 ? 128.552 87.699 124.700 1.00 66.29 429 SER A C 1
ATOM 1997 O O . SER A 1 429 ? 129.312 86.909 124.134 1.00 66.29 429 SER A O 1
ATOM 2000 N N . LYS A 1 430 ? 127.397 88.091 124.155 1.00 62.32 430 LYS A N 1
ATOM 2001 C CA . LYS A 1 430 ? 127.144 87.765 122.755 1.00 62.32 430 LYS A CA 1
ATOM 2002 C C . LYS A 1 430 ? 127.847 88.730 121.809 1.00 62.32 430 LYS A C 1
ATOM 2003 O O . LYS A 1 430 ? 128.459 88.291 120.832 1.00 62.32 430 LYS A O 1
ATOM 2009 N N . ILE A 1 431 ? 127.790 90.043 122.067 1.00 57.52 431 ILE A N 1
ATOM 2010 C CA . ILE A 1 431 ? 128.268 90.971 121.039 1.00 57.52 431 ILE A CA 1
ATOM 2011 C C . ILE A 1 431 ? 129.768 91.203 121.061 1.00 57.52 431 ILE A C 1
ATOM 2012 O O . ILE A 1 431 ? 130.277 91.856 120.144 1.00 57.52 431 ILE A O 1
ATOM 2017 N N . GLN A 1 432 ? 130.491 90.739 122.085 1.00 54.23 432 GLN A N 1
ATOM 2018 C CA . GLN A 1 432 ? 131.934 90.978 122.097 1.00 54.23 432 GLN A CA 1
ATOM 2019 C C . GLN A 1 432 ? 132.692 90.191 121.038 1.00 54.23 432 GLN A C 1
ATOM 2020 O O . GLN A 1 432 ? 133.773 90.622 120.633 1.00 54.23 432 GLN A O 1
ATOM 2026 N N . GLY A 1 433 ? 132.159 89.071 120.566 1.00 54.26 433 GLY A N 1
ATOM 2027 C CA . GLY A 1 433 ? 132.919 88.214 119.675 1.00 54.26 433 GLY A CA 1
ATOM 2028 C C . GLY A 1 433 ? 132.767 88.470 118.188 1.00 54.26 433 GLY A C 1
ATOM 2029 O O . GLY A 1 433 ? 133.572 87.977 117.396 1.00 54.26 433 GLY A O 1
ATOM 2030 N N . THR A 1 434 ? 131.763 89.251 117.795 1.00 50.76 434 THR A N 1
ATOM 2031 C CA . THR A 1 434 ? 131.379 89.376 116.396 1.00 50.76 434 THR A CA 1
ATOM 2032 C C . THR A 1 434 ? 132.405 90.189 115.617 1.00 50.76 434 THR A C 1
ATOM 2033 O O . THR A 1 434 ? 133.389 90.691 116.158 1.00 50.76 434 THR A O 1
ATOM 2037 N N . ASN A 1 435 ? 132.172 90.321 114.318 1.00 47.62 435 ASN A N 1
ATOM 2038 C CA . ASN A 1 435 ? 133.071 91.088 113.472 1.00 47.62 435 ASN A CA 1
ATOM 2039 C C . ASN A 1 435 ? 132.699 92.556 113.397 1.00 47.62 435 ASN A C 1
ATOM 2040 O O . ASN A 1 435 ? 133.409 93.323 112.745 1.00 47.62 435 ASN A O 1
ATOM 2045 N N . CYS A 1 436 ? 131.585 92.956 114.006 1.00 46.22 436 CYS A N 1
ATOM 2046 C CA . CYS A 1 436 ? 131.269 94.374 114.103 1.00 46.22 436 CYS A CA 1
ATOM 2047 C C . CYS A 1 436 ? 132.111 95.043 115.178 1.00 46.22 436 CYS A C 1
ATOM 2048 O O . CYS A 1 436 ? 132.513 96.207 115.032 1.00 46.22 436 CYS A O 1
ATOM 2051 N N . ALA A 1 437 ? 132.412 94.303 116.246 1.00 42.40 437 ALA A N 1
ATOM 2052 C CA . ALA A 1 437 ? 133.233 94.826 117.324 1.00 42.40 437 ALA A CA 1
ATOM 2053 C C . ALA A 1 437 ? 134.677 95.024 116.891 1.00 42.40 437 ALA A C 1
ATOM 2054 O O . ALA A 1 437 ? 135.376 95.876 117.453 1.00 42.40 437 ALA A O 1
ATOM 2056 N N . ARG A 1 438 ? 135.139 94.248 115.905 1.00 42.33 438 ARG A N 1
ATOM 2057 C CA . ARG A 1 438 ? 136.470 94.463 115.355 1.00 42.33 438 ARG A CA 1
ATOM 2058 C C . ARG A 1 438 ? 136.567 95.826 114.690 1.00 42.33 438 ARG A C 1
ATOM 2059 O O . ARG A 1 438 ? 137.570 96.535 114.838 1.00 42.33 438 ARG A O 1
ATOM 2067 N N . GLU A 1 439 ? 135.511 96.229 113.995 1.00 43.45 439 GLU A N 1
ATOM 2068 C CA . GLU A 1 439 ? 135.512 97.523 113.339 1.00 43.45 439 GLU A CA 1
ATOM 2069 C C . GLU A 1 439 ? 135.274 98.661 114.314 1.00 43.45 439 GLU A C 1
ATOM 2070 O O . GLU A 1 439 ? 135.796 99.760 114.097 1.00 43.45 439 GLU A O 1
ATOM 2076 N N . MET A 1 440 ? 134.503 98.427 115.382 1.00 38.64 440 MET A N 1
ATOM 2077 C CA . MET A 1 440 ? 134.385 99.457 116.412 1.00 38.64 440 MET A CA 1
ATOM 2078 C C . MET A 1 440 ? 135.709 99.706 117.117 1.00 38.64 440 MET A C 1
ATOM 2079 O O . MET A 1 440 ? 136.083 100.868 117.342 1.00 38.64 440 MET A O 1
ATOM 2084 N N . SER A 1 441 ? 136.444 98.640 117.451 1.00 40.15 441 SER A N 1
ATOM 2085 C CA . SER A 1 441 ? 137.773 98.818 118.028 1.00 40.15 441 SER A CA 1
ATOM 2086 C C . SER A 1 441 ? 138.730 99.473 117.044 1.00 40.15 441 SER A C 1
ATOM 2087 O O . SER A 1 441 ? 139.574 100.283 117.448 1.00 40.15 441 SER A O 1
ATOM 2090 N N . LYS A 1 442 ? 138.585 99.164 115.758 1.00 38.72 442 LYS A N 1
ATOM 2091 C CA . LYS A 1 442 ? 139.439 99.742 114.729 1.00 38.72 442 LYS A CA 1
ATOM 2092 C C . LYS A 1 442 ? 139.222 101.244 114.601 1.00 38.72 442 LYS A C 1
ATOM 2093 O O . LYS A 1 442 ? 140.191 102.009 114.472 1.00 38.72 442 LYS A O 1
ATOM 2099 N N . LEU A 1 443 ? 137.962 101.687 114.681 1.00 37.72 443 LEU A N 1
ATOM 2100 C CA . LEU A 1 443 ? 137.683 103.120 114.635 1.00 37.72 443 LEU A CA 1
ATOM 2101 C C . LEU A 1 443 ? 138.137 103.820 115.908 1.00 37.72 443 LEU A C 1
ATOM 2102 O O . LEU A 1 443 ? 138.640 104.949 115.840 1.00 37.72 443 LEU A O 1
ATOM 2107 N N . ILE A 1 444 ? 137.967 103.176 117.072 1.00 35.52 444 ILE A N 1
ATOM 2108 C CA . ILE A 1 444 ? 138.348 103.804 118.340 1.00 35.52 444 ILE A CA 1
ATOM 2109 C C . ILE A 1 444 ? 139.855 104.024 118.414 1.00 35.52 444 ILE A C 1
ATOM 2110 O O . ILE A 1 444 ? 140.314 105.151 118.634 1.00 35.52 444 ILE A O 1
ATOM 2115 N N . HIS A 1 445 ? 140.643 102.967 118.200 1.00 38.29 445 HIS A N 1
ATOM 2116 C CA . HIS A 1 445 ? 142.091 103.100 118.321 1.00 38.29 445 HIS A CA 1
ATOM 2117 C C . HIS A 1 445 ? 142.671 103.943 117.192 1.00 38.29 445 HIS A C 1
ATOM 2118 O O . HIS A 1 445 ? 143.470 104.857 117.439 1.00 38.29 445 HIS A O 1
ATOM 2125 N N . THR A 1 446 ? 142.246 103.688 115.951 1.00 39.19 446 THR A N 1
ATOM 2126 C CA . THR A 1 446 ? 142.868 104.371 114.823 1.00 39.19 446 THR A CA 1
ATOM 2127 C C . THR A 1 446 ? 142.456 105.839 114.750 1.00 39.19 446 THR A C 1
ATOM 2128 O O . THR A 1 446 ? 143.308 106.730 114.625 1.00 39.19 446 THR A O 1
ATOM 2132 N N . ILE A 1 447 ? 141.156 106.120 114.859 1.00 40.23 447 ILE A N 1
ATOM 2133 C CA . ILE A 1 447 ? 140.715 107.508 114.758 1.00 40.23 447 ILE A CA 1
ATOM 2134 C C . ILE A 1 447 ? 141.018 108.281 116.045 1.00 40.23 447 ILE A C 1
ATOM 2135 O O . ILE A 1 447 ? 141.298 109.483 115.991 1.00 40.23 447 ILE A O 1
ATOM 2140 N N . GLY A 1 448 ? 141.062 107.610 117.199 1.00 40.64 448 GLY A N 1
ATOM 2141 C CA . GLY A 1 448 ? 141.506 108.285 118.412 1.00 40.64 448 GLY A CA 1
ATOM 2142 C C . GLY A 1 448 ? 142.970 108.684 118.358 1.00 40.64 448 GLY A C 1
ATOM 2143 O O . GLY A 1 448 ? 143.344 109.787 118.785 1.00 40.64 448 GLY A O 1
ATOM 2144 N N . SER A 1 449 ? 143.812 107.807 117.800 1.00 41.99 449 SER A N 1
ATOM 2145 C CA . SER A 1 449 ? 145.215 108.153 117.599 1.00 41.99 449 SER A CA 1
ATOM 2146 C C . SER A 1 449 ? 145.375 109.295 116.605 1.00 41.99 449 SER A C 1
ATOM 2147 O O . SER A 1 449 ? 146.174 110.210 116.837 1.00 41.99 449 SER A O 1
ATOM 2150 N N . LEU A 1 450 ? 144.595 109.282 115.513 1.00 41.94 450 LEU A N 1
ATOM 2151 C CA . LEU A 1 450 ? 144.583 110.417 114.586 1.00 41.94 450 LEU A CA 1
ATOM 2152 C C . LEU A 1 450 ? 144.095 111.695 115.249 1.00 41.94 450 LEU A C 1
ATOM 2153 O O . LEU A 1 450 ? 144.476 112.792 114.836 1.00 41.94 450 LEU A O 1
ATOM 2158 N N . HIS A 1 451 ? 143.250 111.573 116.266 1.00 45.45 451 HIS A N 1
ATOM 2159 C CA . HIS A 1 451 ? 142.700 112.740 116.939 1.00 45.45 451 HIS A CA 1
ATOM 2160 C C . HIS A 1 451 ? 143.757 113.413 117.809 1.00 45.45 451 HIS A C 1
ATOM 2161 O O . HIS A 1 451 ? 143.933 114.641 117.747 1.00 45.45 451 HIS A O 1
ATOM 2168 N N . THR A 1 452 ? 144.508 112.621 118.587 1.00 46.63 452 THR A N 1
ATOM 2169 C CA . THR A 1 452 ? 145.590 113.207 119.378 1.00 46.63 452 THR A CA 1
ATOM 2170 C C . THR A 1 452 ? 146.725 113.716 118.493 1.00 46.63 452 THR A C 1
ATOM 2171 O O . THR A 1 452 ? 147.357 114.728 118.819 1.00 46.63 452 THR A O 1
ATOM 2175 N N . GLU A 1 453 ? 146.996 113.039 117.369 1.00 51.59 453 GLU A N 1
ATOM 2176 C CA . GLU A 1 453 ? 147.996 113.567 116.441 1.00 51.59 453 GLU A CA 1
ATOM 2177 C C . GLU A 1 453 ? 147.533 114.859 115.783 1.00 51.59 453 GLU A C 1
ATOM 2178 O O . GLU A 1 453 ? 148.357 115.729 115.497 1.00 51.59 453 GLU A O 1
ATOM 2184 N N . CYS A 1 454 ? 146.230 115.006 115.534 1.00 53.48 454 CYS A N 1
ATOM 2185 C CA . CYS A 1 454 ? 145.724 116.260 114.983 1.00 53.48 454 CYS A CA 1
ATOM 2186 C C . CYS A 1 454 ? 145.721 117.386 115.998 1.00 53.48 454 CYS A C 1
ATOM 2187 O O . CYS A 1 454 ? 145.709 118.553 115.598 1.00 53.48 454 CYS A O 1
ATOM 2190 N N . ARG A 1 455 ? 145.710 117.085 117.296 1.00 55.11 455 ARG A N 1
ATOM 2191 C CA . ARG A 1 455 ? 145.881 118.185 118.241 1.00 55.11 455 ARG A CA 1
ATOM 2192 C C . ARG A 1 455 ? 147.347 118.552 118.420 1.00 55.11 455 ARG A C 1
ATOM 2193 O O . ARG A 1 455 ? 147.703 119.733 118.378 1.00 55.11 455 ARG A O 1
ATOM 2201 N N . ASN A 1 456 ? 148.214 117.557 118.622 1.00 52.88 456 ASN A N 1
ATOM 2202 C CA . ASN A 1 456 ? 149.579 117.857 119.045 1.00 52.88 456 ASN A CA 1
ATOM 2203 C C . ASN A 1 456 ? 150.434 118.398 117.907 1.00 52.88 456 ASN A C 1
ATOM 2204 O O . ASN A 1 456 ? 151.256 119.292 118.123 1.00 52.88 456 ASN A O 1
ATOM 2209 N N . PHE A 1 457 ? 150.273 117.878 116.697 1.00 53.52 457 PHE A N 1
ATOM 2210 C CA . PHE A 1 457 ? 151.141 118.241 115.577 1.00 53.52 457 PHE A CA 1
ATOM 2211 C C . PHE A 1 457 ? 150.352 118.673 114.350 1.00 53.52 457 PHE A C 1
ATOM 2212 O O . PHE A 1 457 ? 150.162 117.884 113.417 1.00 53.52 457 PHE A O 1
ATOM 2220 N N . PRO A 1 458 ? 149.893 119.918 114.302 1.00 56.14 458 PRO A N 1
ATOM 2221 C CA . PRO A 1 458 ? 149.517 120.498 113.016 1.00 56.14 458 PRO A CA 1
ATOM 2222 C C . PRO A 1 458 ? 150.756 120.958 112.279 1.00 56.14 458 PRO A C 1
ATOM 2223 O O . PRO A 1 458 ? 151.802 121.215 112.874 1.00 56.14 458 PRO A O 1
ATOM 2227 N N . GLY A 1 459 ? 150.636 121.045 110.963 1.00 57.96 459 GLY A N 1
ATOM 2228 C CA . GLY A 1 459 ? 151.749 121.503 110.163 1.00 57.96 459 GLY A CA 1
ATOM 2229 C C . GLY A 1 459 ? 152.864 120.506 109.990 1.00 57.96 459 GLY A C 1
ATOM 2230 O O . GLY A 1 459 ? 153.929 120.874 109.485 1.00 57.96 459 GLY A O 1
ATOM 2231 N N . LYS A 1 460 ? 152.666 119.261 110.405 1.00 58.55 460 LYS A N 1
ATOM 2232 C CA . LYS A 1 460 ? 153.636 118.199 110.208 1.00 58.55 460 LYS A CA 1
ATOM 2233 C C . LYS A 1 460 ? 152.880 116.929 109.867 1.00 58.55 460 LYS A C 1
ATOM 2234 O O . LYS A 1 460 ? 151.858 116.627 110.484 1.00 58.55 460 LYS A O 1
ATOM 2240 N N . VAL A 1 461 ? 153.374 116.198 108.879 1.00 56.39 461 VAL A N 1
ATOM 2241 C CA . VAL A 1 461 ? 152.714 114.989 108.406 1.00 56.39 461 VAL A CA 1
ATOM 2242 C C . VAL A 1 461 ? 153.217 113.807 109.217 1.00 56.39 461 VAL A C 1
ATOM 2243 O O . VAL A 1 461 ? 154.416 113.518 109.228 1.00 56.39 461 VAL A O 1
ATOM 2247 N N . LYS A 1 462 ? 152.303 113.117 109.887 1.00 54.09 462 LYS A N 1
ATOM 2248 C CA . LYS A 1 462 ? 152.631 111.996 110.749 1.00 54.09 462 LYS A CA 1
ATOM 2249 C C . LYS A 1 462 ? 152.268 110.683 110.072 1.00 54.09 462 LYS A C 1
ATOM 2250 O O . LYS A 1 462 ? 151.769 110.649 108.949 1.00 54.09 462 LYS A O 1
ATOM 2256 N N . ILE A 1 463 ? 152.554 109.590 110.772 1.00 50.84 463 ILE A N 1
ATOM 2257 C CA . ILE A 1 463 ? 152.263 108.235 110.327 1.00 50.84 463 ILE A CA 1
ATOM 2258 C C . ILE A 1 463 ? 151.580 107.537 111.490 1.00 50.84 463 ILE A C 1
ATOM 2259 O O . ILE A 1 463 ? 152.200 107.329 112.536 1.00 50.84 463 ILE A O 1
ATOM 2264 N N . VAL A 1 464 ? 150.323 107.172 111.313 1.00 46.67 464 VAL A N 1
ATOM 2265 C CA . VAL A 1 464 ? 149.511 106.545 112.352 1.00 46.67 464 VAL A CA 1
ATOM 2266 C C . VAL A 1 464 ? 149.172 105.134 111.891 1.00 46.67 464 VAL A C 1
ATOM 2267 O O . VAL A 1 464 ? 148.679 104.970 110.774 1.00 46.67 464 VAL A O 1
ATOM 2271 N N . PRO A 1 465 ? 149.395 104.105 112.700 1.00 45.66 465 PRO A N 1
ATOM 2272 C CA . PRO A 1 465 ? 149.008 102.756 112.282 1.00 45.66 465 PRO A CA 1
ATOM 2273 C C . PRO A 1 465 ? 147.504 102.542 112.380 1.00 45.66 465 PRO A C 1
ATOM 2274 O O . PRO A 1 465 ? 146.779 103.308 113.014 1.00 45.66 465 PRO A O 1
ATOM 2278 N N . ILE A 1 466 ? 147.043 101.471 111.737 1.00 44.23 466 ILE A N 1
ATOM 2279 C CA . ILE A 1 466 ? 145.641 101.056 111.745 1.00 44.23 466 ILE A CA 1
ATOM 2280 C C . ILE A 1 466 ? 145.608 99.682 112.394 1.00 44.23 466 ILE A C 1
ATOM 2281 O O . ILE A 1 466 ? 145.974 98.689 111.745 1.00 44.23 466 ILE A O 1
ATOM 2286 N N . TYR A 1 467 ? 145.129 99.616 113.644 1.00 43.78 467 TYR A N 1
ATOM 2287 C CA . TYR A 1 467 ? 145.351 98.477 114.525 1.00 43.78 467 TYR A CA 1
ATOM 2288 C C . TYR A 1 467 ? 144.164 98.284 115.469 1.00 43.78 467 TYR A C 1
ATOM 2289 O O . TYR A 1 467 ? 143.300 99.149 115.593 1.00 43.78 467 TYR A O 1
ATOM 2298 N N . CYS A 1 468 ? 144.132 97.122 116.130 1.00 50.75 468 CYS A N 1
ATOM 2299 C CA . CYS A 1 468 ? 143.150 96.774 117.161 1.00 50.75 468 CYS A CA 1
ATOM 2300 C C . CYS A 1 468 ? 143.877 96.099 118.316 1.00 50.75 468 CYS A C 1
ATOM 2301 O O . CYS A 1 468 ? 145.103 95.997 118.311 1.00 50.75 468 CYS A O 1
ATOM 2304 N N . ARG A 1 469 ? 143.113 95.623 119.308 1.00 52.98 469 ARG A N 1
ATOM 2305 C CA . ARG A 1 469 ? 143.624 94.783 120.393 1.00 52.98 469 ARG A CA 1
ATOM 2306 C C . ARG A 1 469 ? 142.572 93.760 120.787 1.00 52.98 469 ARG A C 1
ATOM 2307 O O . ARG A 1 469 ? 141.434 94.127 121.083 1.00 52.98 469 ARG A O 1
ATOM 2315 N N . GLY A 1 470 ? 142.952 92.487 120.803 1.00 58.55 470 GLY A N 1
ATOM 2316 C CA . GLY A 1 470 ? 142.022 91.424 121.134 1.00 58.55 470 GLY A CA 1
ATOM 2317 C C . GLY A 1 470 ? 142.763 90.237 121.706 1.00 58.55 470 GLY A C 1
ATOM 2318 O O . GLY A 1 470 ? 143.966 90.072 121.493 1.00 58.55 470 GLY A O 1
ATOM 2319 N N . THR A 1 471 ? 142.026 89.394 122.422 1.00 65.73 471 THR A N 1
ATOM 2320 C CA . THR A 1 471 ? 142.620 88.304 123.190 1.00 65.73 471 THR A CA 1
ATOM 2321 C C . THR A 1 471 ? 142.633 87.031 122.352 1.00 65.73 471 THR A C 1
ATOM 2322 O O . THR A 1 471 ? 141.580 86.441 122.097 1.00 65.73 471 THR A O 1
ATOM 2326 N N . LEU A 1 472 ? 143.823 86.591 121.955 1.00 69.50 472 LEU A N 1
ATOM 2327 C CA . LEU A 1 472 ? 144.009 85.352 121.206 1.00 69.50 472 LEU A CA 1
ATOM 2328 C C . LEU A 1 472 ? 144.494 84.265 122.159 1.00 69.50 472 LEU A C 1
ATOM 2329 O O . LEU A 1 472 ? 145.619 84.342 122.667 1.00 69.50 472 LEU A O 1
ATOM 2334 N N . ARG A 1 473 ? 143.640 83.259 122.394 1.00 74.09 473 ARG A N 1
ATOM 2335 C CA . ARG A 1 473 ? 143.888 82.144 123.326 1.00 74.09 473 ARG A CA 1
ATOM 2336 C C . ARG A 1 473 ? 144.248 82.622 124.731 1.00 74.09 473 ARG A C 1
ATOM 2337 O O . ARG A 1 473 ? 145.053 82.000 125.424 1.00 74.09 473 ARG A O 1
ATOM 2345 N N . GLY A 1 474 ? 143.664 83.737 125.162 1.00 73.80 474 GLY A N 1
ATOM 2346 C CA . GLY A 1 474 ? 144.005 84.353 126.423 1.00 73.80 474 GLY A CA 1
ATOM 2347 C C . GLY A 1 474 ? 145.194 85.290 126.355 1.00 73.80 474 GLY A C 1
ATOM 2348 O O . GLY A 1 474 ? 145.270 86.240 127.139 1.00 73.80 474 GLY A O 1
ATOM 2349 N N . GLU A 1 475 ? 146.125 85.038 125.443 1.00 74.34 475 GLU A N 1
ATOM 2350 C CA . GLU A 1 475 ? 147.254 85.930 125.244 1.00 74.34 475 GLU A CA 1
ATOM 2351 C C . GLU A 1 475 ? 146.767 87.200 124.567 1.00 74.34 475 GLU A C 1
ATOM 2352 O O . GLU A 1 475 ? 146.215 87.143 123.465 1.00 74.34 475 GLU A O 1
ATOM 2358 N N . SER A 1 476 ? 146.954 88.340 125.224 1.00 68.58 476 SER A N 1
ATOM 2359 C CA . SER A 1 476 ? 146.511 89.608 124.663 1.00 68.58 476 SER A CA 1
ATOM 2360 C C . SER A 1 476 ? 147.370 89.967 123.463 1.00 68.58 476 SER A C 1
ATOM 2361 O O . SER A 1 476 ? 148.593 90.078 123.577 1.00 68.58 476 SER A O 1
ATOM 2364 N N . THR A 1 477 ? 146.735 90.126 122.310 1.00 63.41 477 THR A N 1
ATOM 2365 C CA . THR A 1 477 ? 147.418 90.491 121.084 1.00 63.41 477 THR A CA 1
ATOM 2366 C C . THR A 1 477 ? 146.924 91.841 120.603 1.00 63.41 477 THR A C 1
ATOM 2367 O O . THR A 1 477 ? 145.842 92.298 120.971 1.00 63.41 477 THR A O 1
ATOM 2371 N N . ASP A 1 478 ? 147.733 92.472 119.767 1.00 60.26 478 ASP A N 1
ATOM 2372 C CA . ASP A 1 478 ? 147.305 93.641 119.026 1.00 60.26 478 ASP A CA 1
ATOM 2373 C C . ASP A 1 478 ? 147.513 93.384 117.545 1.00 60.26 478 ASP A C 1
ATOM 2374 O O . ASP A 1 478 ? 148.445 92.687 117.147 1.00 60.26 478 ASP A O 1
ATOM 2379 N N . CYS A 1 479 ? 146.615 93.923 116.740 1.00 55.44 479 CYS A N 1
ATOM 2380 C CA . CYS A 1 479 ? 146.558 93.622 115.326 1.00 55.44 479 CYS A CA 1
ATOM 2381 C C . CYS A 1 479 ? 147.190 94.758 114.542 1.00 55.44 479 CYS A C 1
ATOM 2382 O O . CYS A 1 479 ? 147.792 95.664 115.112 1.00 55.44 479 CYS A O 1
ATOM 2385 N N . LEU A 1 480 ? 147.090 94.691 113.218 1.00 49.70 480 LEU A N 1
ATOM 2386 C CA . LEU A 1 480 ? 147.611 95.742 112.349 1.00 49.70 480 LEU A CA 1
ATOM 2387 C C . LEU A 1 480 ? 146.901 95.615 111.016 1.00 49.70 480 LEU A C 1
ATOM 2388 O O . LEU A 1 480 ? 147.176 94.680 110.264 1.00 49.70 480 LEU A O 1
ATOM 2393 N N . PHE A 1 481 ? 146.023 96.558 110.709 1.00 45.12 481 PHE A N 1
ATOM 2394 C CA . PHE A 1 481 ? 145.287 96.487 109.463 1.00 45.12 481 PHE A CA 1
ATOM 2395 C C . PHE A 1 481 ? 145.849 97.372 108.374 1.00 45.12 481 PHE A C 1
ATOM 2396 O O . PHE A 1 481 ? 145.607 97.091 107.199 1.00 45.12 481 PHE A O 1
ATOM 2404 N N . GLY A 1 482 ? 146.593 98.416 108.707 1.00 45.68 482 GLY A N 1
ATOM 2405 C CA . GLY A 1 482 ? 147.115 99.239 107.631 1.00 45.68 482 GLY A CA 1
ATOM 2406 C C . GLY A 1 482 ? 147.959 100.374 108.155 1.00 45.68 482 GLY A C 1
ATOM 2407 O O . GLY A 1 482 ? 148.267 100.442 109.342 1.00 45.68 482 GLY A O 1
ATOM 2408 N N . ILE A 1 483 ? 148.333 101.270 107.249 1.00 47.09 483 ILE A N 1
ATOM 2409 C CA . ILE A 1 483 ? 149.134 102.441 107.585 1.00 47.09 483 ILE A CA 1
ATOM 2410 C C . ILE A 1 483 ? 148.392 103.673 107.092 1.00 47.09 483 ILE A C 1
ATOM 2411 O O . ILE A 1 483 ? 148.167 103.822 105.888 1.00 47.09 483 ILE A O 1
ATOM 2416 N N . ALA A 1 484 ? 148.031 104.559 108.010 1.00 47.01 484 ALA A N 1
ATOM 2417 C CA . ALA A 1 484 ? 147.354 105.808 107.697 1.00 47.01 484 ALA A CA 1
ATOM 2418 C C . ALA A 1 484 ? 148.330 106.964 107.838 1.00 47.01 484 ALA A C 1
ATOM 2419 O O . ALA A 1 484 ? 149.279 106.895 108.619 1.00 47.01 484 ALA A O 1
ATOM 2421 N N . ILE A 1 485 ? 148.103 108.029 107.077 1.00 45.98 485 ILE A N 1
ATOM 2422 C CA . ILE A 1 485 ? 149.019 109.162 107.010 1.00 45.98 485 ILE A CA 1
ATOM 2423 C C . ILE A 1 485 ? 148.218 110.454 107.069 1.00 45.98 485 ILE A C 1
ATOM 2424 O O . ILE A 1 485 ? 147.307 110.657 106.262 1.00 45.98 485 ILE A O 1
ATOM 2429 N N . LYS A 1 486 ? 148.580 111.335 108.000 1.00 51.21 486 LYS A N 1
ATOM 2430 C CA . LYS A 1 486 ? 147.900 112.597 108.235 1.00 51.21 486 LYS A CA 1
ATOM 2431 C C . LYS A 1 486 ? 148.321 113.625 107.177 1.00 51.21 486 LYS A C 1
ATOM 2432 O O . LYS A 1 486 ? 149.224 113.392 106.378 1.00 51.21 486 LYS A O 1
ATOM 2438 N N . GLY A 1 487 ? 147.626 114.759 107.143 1.00 53.21 487 GLY A N 1
ATOM 2439 C CA . GLY A 1 487 ? 147.822 115.758 106.110 1.00 53.21 487 GLY A CA 1
ATOM 2440 C C . GLY A 1 487 ? 147.921 117.209 106.547 1.00 53.21 487 GLY A C 1
ATOM 2441 O O . GLY A 1 487 ? 147.310 118.065 105.903 1.00 53.21 487 GLY A O 1
ATOM 2442 N N . LYS A 1 488 ? 148.638 117.482 107.641 1.00 58.79 488 LYS A N 1
ATOM 2443 C CA . LYS A 1 488 ? 148.870 118.809 108.253 1.00 58.79 488 LYS A CA 1
ATOM 2444 C C . LYS A 1 488 ? 147.563 119.580 108.499 1.00 58.79 488 LYS A C 1
ATOM 2445 O O . LYS A 1 488 ? 147.219 120.565 107.851 1.00 58.79 488 LYS A O 1
ATOM 2451 N N . SER A 1 489 ? 146.839 119.067 109.488 1.00 59.82 489 SER A N 1
ATOM 2452 C CA . SER A 1 489 ? 145.525 119.568 109.871 1.00 59.82 489 SER A CA 1
ATOM 2453 C C . SER A 1 489 ? 145.639 120.785 110.774 1.00 59.82 489 SER A C 1
ATOM 2454 O O . SER A 1 489 ? 145.858 120.644 111.978 1.00 59.82 489 SER A O 1
ATOM 2457 N N . HIS A 1 490 ? 145.432 121.976 110.221 1.00 62.84 490 HIS A N 1
ATOM 2458 C CA . HIS A 1 490 ? 145.226 123.177 111.032 1.00 62.84 490 HIS A CA 1
ATOM 2459 C C . HIS A 1 490 ? 143.723 123.337 111.238 1.00 62.84 490 HIS A C 1
ATOM 2460 O O . HIS A 1 490 ? 143.047 124.071 110.523 1.00 62.84 490 HIS A O 1
ATOM 2467 N N . LEU A 1 491 ? 143.195 122.623 112.227 1.00 64.99 491 LEU A N 1
ATOM 2468 C CA . LEU A 1 491 ? 141.752 122.597 112.468 1.00 64.99 491 LEU A CA 1
ATOM 2469 C C . LEU A 1 491 ? 141.336 123.910 113.119 1.00 64.99 491 LEU A C 1
ATOM 2470 O O . LEU A 1 491 ? 141.338 124.053 114.342 1.00 64.99 491 LEU A O 1
ATOM 2475 N N . ASN A 1 492 ? 140.964 124.886 112.287 1.00 73.88 492 ASN A N 1
ATOM 2476 C CA . ASN A 1 492 ? 140.547 126.194 112.790 1.00 73.88 492 ASN A CA 1
ATOM 2477 C C . ASN A 1 492 ? 139.117 126.160 113.315 1.00 73.88 492 ASN A C 1
ATOM 2478 O O . ASN A 1 492 ? 138.864 126.481 114.481 1.00 73.88 492 ASN A O 1
ATOM 2483 N N . LYS A 1 493 ? 138.168 125.786 112.465 1.00 77.51 493 LYS A N 1
ATOM 2484 C CA . LYS A 1 493 ? 136.768 125.687 112.836 1.00 77.51 493 LYS A CA 1
ATOM 2485 C C . LYS A 1 493 ? 136.403 124.223 113.080 1.00 77.51 493 LYS A C 1
ATOM 2486 O O . LYS A 1 493 ? 137.268 123.344 113.120 1.00 77.51 493 LYS A O 1
ATOM 2492 N N . ASP A 1 494 ? 135.107 123.950 113.251 1.00 73.77 494 ASP A N 1
ATOM 2493 C CA . ASP A 1 494 ? 134.653 122.578 113.459 1.00 73.77 494 ASP A CA 1
ATOM 2494 C C . ASP A 1 494 ? 134.744 121.731 112.199 1.00 73.77 494 ASP A C 1
ATOM 2495 O O . ASP A 1 494 ? 134.637 120.505 112.281 1.00 73.77 494 ASP A O 1
ATOM 2500 N N . ASP A 1 495 ? 134.914 122.357 111.049 1.00 73.30 495 ASP A N 1
ATOM 2501 C CA . ASP A 1 495 ? 135.174 121.681 109.790 1.00 73.30 495 ASP A CA 1
ATOM 2502 C C . ASP A 1 495 ? 136.686 121.542 109.609 1.00 73.30 495 ASP A C 1
ATOM 2503 O O . ASP A 1 495 ? 137.452 121.601 110.572 1.00 73.30 495 ASP A O 1
ATOM 2508 N N . GLY A 1 496 ? 137.127 121.340 108.380 1.00 67.62 496 GLY A N 1
ATOM 2509 C CA . GLY A 1 496 ? 138.534 121.414 108.065 1.00 67.62 496 GLY A CA 1
ATOM 2510 C C . GLY A 1 496 ? 138.947 120.385 107.045 1.00 67.62 496 GLY A C 1
ATOM 2511 O O . GLY A 1 496 ? 139.749 120.703 106.163 1.00 67.62 496 GLY A O 1
ATOM 2512 N N . MET A 1 497 ? 138.352 119.195 107.131 1.00 65.20 497 MET A N 1
ATOM 2513 C CA . MET A 1 497 ? 138.441 118.117 106.140 1.00 65.20 497 MET A CA 1
ATOM 2514 C C . MET A 1 497 ? 139.881 117.824 105.715 1.00 65.20 497 MET A C 1
ATOM 2515 O O . MET A 1 497 ? 140.242 117.918 104.542 1.00 65.20 497 MET A O 1
ATOM 2520 N N . TYR A 1 498 ? 140.709 117.499 106.701 1.00 53.55 498 TYR A N 1
ATOM 2521 C CA . TYR A 1 498 ? 142.100 117.194 106.421 1.00 53.55 498 TYR A CA 1
ATOM 2522 C C . TYR A 1 498 ? 142.217 115.851 105.710 1.00 53.55 498 TYR A C 1
ATOM 2523 O O . TYR A 1 498 ? 141.337 114.993 105.794 1.00 53.55 498 TYR A O 1
ATOM 2532 N N . THR A 1 499 ? 143.319 115.687 104.993 1.00 50.49 499 THR A N 1
ATOM 2533 C CA . THR A 1 499 ? 143.477 114.611 104.030 1.00 50.49 499 THR A CA 1
ATOM 2534 C C . THR A 1 499 ? 144.257 113.468 104.654 1.00 50.49 499 THR A C 1
ATOM 2535 O O . THR A 1 499 ? 145.441 113.618 104.959 1.00 50.49 499 THR A O 1
ATOM 2539 N N . VAL A 1 500 ? 143.605 112.325 104.808 1.00 45.64 500 VAL A N 1
ATOM 2540 C CA . VAL A 1 500 ? 144.235 111.111 105.303 1.00 45.64 500 VAL A CA 1
ATOM 2541 C C . VAL A 1 500 ? 144.494 110.207 104.113 1.00 45.64 500 VAL A C 1
ATOM 2542 O O . VAL A 1 500 ? 143.590 109.959 103.311 1.00 45.64 500 VAL A O 1
ATOM 2546 N N . VAL A 1 501 ? 145.726 109.734 103.975 1.00 46.38 501 VAL A N 1
ATOM 2547 C CA . VAL A 1 501 ? 146.078 108.782 102.931 1.00 46.38 501 VAL A CA 1
ATOM 2548 C C . VAL A 1 501 ? 146.259 107.418 103.573 1.00 46.38 501 VAL A C 1
ATOM 2549 O O . VAL A 1 501 ? 147.115 107.246 104.446 1.00 46.38 501 VAL A O 1
ATOM 2553 N N . THR A 1 502 ? 145.453 106.452 103.155 1.00 48.90 502 THR A N 1
ATOM 2554 C CA . THR A 1 502 ? 145.392 105.143 103.787 1.00 48.90 502 THR A CA 1
ATOM 2555 C C . THR A 1 502 ? 145.943 104.085 102.846 1.00 48.90 502 THR A C 1
ATOM 2556 O O . THR A 1 502 ? 145.468 103.946 101.711 1.00 48.90 502 THR A O 1
ATOM 2560 N N . PHE A 1 503 ? 146.942 103.352 103.321 1.00 52.82 503 PHE A N 1
ATOM 2561 C CA . PHE A 1 503 ? 147.428 102.143 102.676 1.00 52.82 503 PHE A CA 1
ATOM 2562 C C . PHE A 1 503 ? 146.840 100.956 103.424 1.00 52.82 503 PHE A C 1
ATOM 2563 O O . PHE A 1 503 ? 147.067 100.806 104.629 1.00 52.82 503 PHE A O 1
ATOM 2571 N N . GLU A 1 504 ? 146.087 100.124 102.721 1.00 55.50 504 GLU A N 1
ATOM 2572 C CA . GLU A 1 504 ? 145.357 99.035 103.344 1.00 55.50 504 GLU A CA 1
ATOM 2573 C C . GLU A 1 504 ? 145.896 97.692 102.880 1.00 55.50 504 GLU A C 1
ATOM 2574 O O . GLU A 1 504 ? 146.538 97.583 101.832 1.00 55.50 504 GLU A O 1
ATOM 2580 N N . PHE A 1 505 ? 145.607 96.662 103.669 1.00 54.56 505 PHE A N 1
ATOM 2581 C CA . PHE A 1 505 ? 146.042 95.299 103.402 1.00 54.56 505 PHE A CA 1
ATOM 2582 C C . PHE A 1 505 ? 144.821 94.442 103.136 1.00 54.56 505 PHE A C 1
ATOM 2583 O O . PHE A 1 505 ? 143.877 94.443 103.929 1.00 54.56 505 PHE A O 1
ATOM 2591 N N . SER A 1 506 ? 144.851 93.692 102.043 1.00 62.01 506 SER A N 1
ATOM 2592 C CA . SER A 1 506 ? 143.758 92.796 101.716 1.00 62.01 506 SER A CA 1
ATOM 2593 C C . SER A 1 506 ? 144.325 91.512 101.151 1.00 62.01 506 SER A C 1
ATOM 2594 O O . SER A 1 506 ? 145.493 91.442 100.772 1.00 62.01 506 SER A O 1
ATOM 2597 N N . THR A 1 507 ? 143.483 90.488 101.104 1.00 66.39 507 THR A N 1
ATOM 2598 C CA . THR A 1 507 ? 143.878 89.218 100.516 1.00 66.39 507 THR A CA 1
ATOM 2599 C C . THR A 1 507 ? 142.790 88.691 99.595 1.00 66.39 507 THR A C 1
ATOM 2600 O O . THR A 1 507 ? 142.575 87.477 99.520 1.00 66.39 507 THR A O 1
ATOM 2603 N N . GLU A 1 508 ? 142.082 89.584 98.906 1.00 70.28 508 GLU A N 1
ATOM 2604 C CA . GLU A 1 508 ? 141.057 89.196 97.950 1.00 70.28 508 GLU A CA 1
ATOM 2605 C C . GLU A 1 508 ? 141.253 89.953 96.649 1.00 70.28 508 GLU A C 1
ATOM 2606 O O . GLU A 1 508 ? 141.825 91.044 96.621 1.00 70.28 508 GLU A O 1
ATOM 2612 N N . GLU A 1 509 ? 140.754 89.357 95.572 1.00 74.49 509 GLU A N 1
ATOM 2613 C CA . GLU A 1 509 ? 140.807 90.007 94.275 1.00 74.49 509 GLU A CA 1
ATOM 2614 C C . GLU A 1 509 ? 139.851 91.193 94.256 1.00 74.49 509 GLU A C 1
ATOM 2615 O O . GLU A 1 509 ? 138.710 91.078 94.710 1.00 74.49 509 GLU A O 1
ATOM 2621 N N . PRO A 1 510 ? 140.277 92.334 93.743 1.00 68.99 510 PRO A N 1
ATOM 2622 C CA . PRO A 1 510 ? 139.451 93.541 93.788 1.00 68.99 510 PRO A CA 1
ATOM 2623 C C . PRO A 1 510 ? 138.317 93.483 92.767 1.00 68.99 510 PRO A C 1
ATOM 2624 O O . PRO A 1 510 ? 138.114 92.495 92.068 1.00 68.99 510 PRO A O 1
ATOM 2628 N N . ASN A 1 511 ? 137.574 94.577 92.697 1.00 66.23 511 ASN A N 1
ATOM 2629 C CA . ASN A 1 511 ? 136.345 94.636 91.922 1.00 66.23 511 ASN A CA 1
ATOM 2630 C C . ASN A 1 511 ? 136.102 96.083 91.512 1.00 66.23 511 ASN A C 1
ATOM 2631 O O . ASN A 1 511 ? 135.944 96.948 92.381 1.00 66.23 511 ASN A O 1
ATOM 2636 N N . PRO A 1 512 ? 136.059 96.394 90.213 1.00 66.10 512 PRO A N 1
ATOM 2637 C CA . PRO A 1 512 ? 135.865 97.790 89.793 1.00 66.10 512 PRO A CA 1
ATOM 2638 C C . PRO A 1 512 ? 134.457 98.324 90.006 1.00 66.10 512 PRO A C 1
ATOM 2639 O O . PRO A 1 512 ? 134.220 99.504 89.727 1.00 66.10 512 PRO A O 1
ATOM 2643 N N . SER A 1 513 ? 133.517 97.513 90.489 1.00 63.74 513 SER A N 1
ATOM 2644 C CA . SER A 1 513 ? 132.204 98.007 90.883 1.00 63.74 513 SER A CA 1
ATOM 2645 C C . SER A 1 513 ? 132.147 98.354 92.364 1.00 63.74 513 SER A C 1
ATOM 2646 O O . SER A 1 513 ? 131.637 99.416 92.730 1.00 63.74 513 SER A O 1
ATOM 2649 N N . LYS A 1 514 ? 132.669 97.482 93.225 1.00 57.33 514 LYS A N 1
ATOM 2650 C CA . LYS A 1 514 ? 132.740 97.773 94.652 1.00 57.33 514 LYS A CA 1
ATOM 2651 C C . LYS A 1 514 ? 133.904 98.700 94.966 1.00 57.33 514 LYS A C 1
ATOM 2652 O O . LYS A 1 514 ? 133.708 99.826 95.429 1.00 57.33 514 LYS A O 1
ATOM 2658 N N . HIS A 1 515 ? 135.127 98.248 94.693 1.00 59.64 515 HIS A N 1
ATOM 2659 C CA . HIS A 1 515 ? 136.335 99.002 95.022 1.00 59.64 515 HIS A CA 1
ATOM 2660 C C . HIS A 1 515 ? 136.626 100.014 93.916 1.00 59.64 515 HIS A C 1
ATOM 2661 O O . HIS A 1 515 ? 137.606 99.923 93.183 1.00 59.64 515 HIS A O 1
ATOM 2668 N N . GLU A 1 516 ? 135.753 101.008 93.817 1.00 59.91 516 GLU A N 1
ATOM 2669 C CA . GLU A 1 516 ? 135.826 101.966 92.723 1.00 59.91 516 GLU A CA 1
ATOM 2670 C C . GLU A 1 516 ? 136.697 103.165 93.065 1.00 59.91 516 GLU A C 1
ATOM 2671 O O . GLU A 1 516 ? 137.390 103.691 92.191 1.00 59.91 516 GLU A O 1
ATOM 2677 N N . LYS A 1 517 ? 136.687 103.604 94.318 1.00 53.62 517 LYS A N 1
ATOM 2678 C CA . LYS A 1 517 ? 137.454 104.771 94.730 1.00 53.62 517 LYS A CA 1
ATOM 2679 C C . LYS A 1 517 ? 138.885 104.437 95.126 1.00 53.62 517 LYS A C 1
ATOM 2680 O O . LYS A 1 517 ? 139.678 105.353 95.356 1.00 53.62 517 LYS A O 1
ATOM 2686 N N . TYR A 1 518 ? 139.240 103.158 95.173 1.00 54.43 518 TYR A N 1
ATOM 2687 C CA . TYR A 1 518 ? 140.577 102.735 95.545 1.00 54.43 518 TYR A CA 1
ATOM 2688 C C . TYR A 1 518 ? 141.516 102.791 94.346 1.00 54.43 518 TYR A C 1
ATOM 2689 O O . TYR A 1 518 ? 141.132 103.146 93.233 1.00 54.43 518 TYR A O 1
ATOM 2698 N N . THR A 1 519 ? 142.782 102.474 94.603 1.00 60.71 519 THR A N 1
ATOM 2699 C CA . THR A 1 519 ? 143.843 102.516 93.600 1.00 60.71 519 THR A CA 1
ATOM 2700 C C . THR A 1 519 ? 144.685 101.247 93.751 1.00 60.71 519 THR A C 1
ATOM 2701 O O . THR A 1 519 ? 145.887 101.287 94.003 1.00 60.71 519 THR A O 1
ATOM 2705 N N . VAL A 1 520 ? 143.999 100.107 93.667 1.00 63.34 520 VAL A N 1
ATOM 2706 C CA . VAL A 1 520 ? 144.475 98.793 94.085 1.00 63.34 520 VAL A CA 1
ATOM 2707 C C . VAL A 1 520 ? 145.792 98.380 93.443 1.00 63.34 520 VAL A C 1
ATOM 2708 O O . VAL A 1 520 ? 145.882 98.172 92.229 1.00 63.34 520 VAL A O 1
ATOM 2712 N N . PHE A 1 521 ? 146.824 98.315 94.268 1.00 69.98 521 PHE A N 1
ATOM 2713 C CA . PHE A 1 521 ? 148.102 97.671 94.038 1.00 69.98 521 PHE A CA 1
ATOM 2714 C C . PHE A 1 521 ? 148.045 96.250 94.578 1.00 69.98 521 PHE A C 1
ATOM 2715 O O . PHE A 1 521 ? 146.976 95.655 94.715 1.00 69.98 521 PHE A O 1
ATOM 2723 N N . GLU A 1 522 ? 149.205 95.697 94.862 1.00 78.35 522 GLU A N 1
ATOM 2724 C CA . GLU A 1 522 ? 149.405 94.305 95.229 1.00 78.35 522 GLU A CA 1
ATOM 2725 C C . GLU A 1 522 ? 150.327 94.326 96.443 1.00 78.35 522 GLU A C 1
ATOM 2726 O O . GLU A 1 522 ? 150.715 95.399 96.909 1.00 78.35 522 GLU A O 1
ATOM 2732 N N . ALA A 1 523 ? 150.577 93.181 97.070 1.00 81.49 523 ALA A N 1
ATOM 2733 C CA . ALA A 1 523 ? 151.670 93.142 98.033 1.00 81.49 523 ALA A CA 1
ATOM 2734 C C . ALA A 1 523 ? 152.659 92.014 97.792 1.00 81.49 523 ALA A C 1
ATOM 2735 O O . ALA A 1 523 ? 153.862 92.269 97.678 1.00 81.49 523 ALA A O 1
ATOM 2737 N N . GLY A 1 524 ? 152.192 90.772 97.712 1.00 86.25 524 GLY A N 1
ATOM 2738 C CA . GLY A 1 524 ? 153.097 89.639 97.687 1.00 86.25 524 GLY A CA 1
ATOM 2739 C C . GLY A 1 524 ? 152.410 88.331 98.018 1.00 86.25 524 GLY A C 1
ATOM 2740 O O . GLY A 1 524 ? 151.354 88.032 97.459 1.00 86.25 524 GLY A O 1
ATOM 2741 N N . THR A 1 525 ? 152.996 87.530 98.907 1.00 92.55 525 THR A N 1
ATOM 2742 C CA . THR A 1 525 ? 152.412 86.260 99.320 1.00 92.55 525 THR A CA 1
ATOM 2743 C C . THR A 1 525 ? 152.392 86.164 100.838 1.00 92.55 525 THR A C 1
ATOM 2744 O O . THR A 1 525 ? 153.244 86.733 101.523 1.00 92.55 525 THR A O 1
ATOM 2748 N N . VAL A 1 526 ? 151.400 85.446 101.357 1.00 96.70 526 VAL A N 1
ATOM 2749 C CA . VAL A 1 526 ? 151.267 85.179 102.789 1.00 96.70 526 VAL A CA 1
ATOM 2750 C C . VAL A 1 526 ? 151.003 83.692 103.000 1.00 96.70 526 VAL A C 1
ATOM 2751 O O . VAL A 1 526 ? 150.129 83.117 102.331 1.00 96.70 526 VAL A O 1
ATOM 2755 N N . PRO A 1 527 ? 151.745 83.026 103.887 1.00 105.70 527 PRO A N 1
ATOM 2756 C CA . PRO A 1 527 ? 151.395 81.651 104.271 1.00 105.70 527 PRO A CA 1
ATOM 2757 C C . PRO A 1 527 ? 150.155 81.639 105.154 1.00 105.70 527 PRO A C 1
ATOM 2758 O O . PRO A 1 527 ? 150.141 82.222 106.240 1.00 105.70 527 PRO A O 1
ATOM 2762 N N . VAL A 1 528 ? 149.099 80.988 104.674 1.00 109.33 528 VAL A N 1
ATOM 2763 C CA . VAL A 1 528 ? 147.836 80.891 105.398 1.00 109.33 528 VAL A CA 1
ATOM 2764 C C . VAL A 1 528 ? 147.541 79.414 105.609 1.00 109.33 528 VAL A C 1
ATOM 2765 O O . VAL A 1 528 ? 147.175 78.703 104.663 1.00 109.33 528 VAL A O 1
ATOM 2769 N N . GLU A 1 529 ? 147.700 78.950 106.844 1.00 116.26 529 GLU A N 1
ATOM 2770 C CA . GLU A 1 529 ? 147.501 77.545 107.155 1.00 116.26 529 GLU A CA 1
ATOM 2771 C C . GLU A 1 529 ? 146.023 77.238 107.358 1.00 116.26 529 GLU A C 1
ATOM 2772 O O . GLU A 1 529 ? 145.243 78.086 107.801 1.00 116.26 529 GLU A O 1
ATOM 2778 N N . ALA A 1 530 ? 145.645 76.009 107.022 1.00 115.89 530 ALA A N 1
ATOM 2779 C CA . ALA A 1 530 ? 144.261 75.566 107.141 1.00 115.89 530 ALA A CA 1
ATOM 2780 C C . ALA A 1 530 ? 143.895 75.289 108.596 1.00 115.89 530 ALA A C 1
ATOM 2781 O O . ALA A 1 530 ? 142.772 74.885 108.898 1.00 115.89 530 ALA A O 1
ATOM 2783 N N . LYS A 1 542 ? 146.879 77.633 100.784 1.00 112.34 542 LYS A N 1
ATOM 2784 C CA . LYS A 1 542 ? 148.050 77.128 101.491 1.00 112.34 542 LYS A CA 1
ATOM 2785 C C . LYS A 1 542 ? 149.042 78.270 101.693 1.00 112.34 542 LYS A C 1
ATOM 2786 O O . LYS A 1 542 ? 149.441 78.568 102.818 1.00 112.34 542 LYS A O 1
ATOM 2792 N N . GLU A 1 543 ? 149.441 78.901 100.590 1.00 109.07 543 GLU A N 1
ATOM 2793 C CA . GLU A 1 543 ? 150.155 80.177 100.607 1.00 109.07 543 GLU A CA 1
ATOM 2794 C C . GLU A 1 543 ? 149.486 81.050 99.552 1.00 109.07 543 GLU A C 1
ATOM 2795 O O . GLU A 1 543 ? 149.674 80.830 98.352 1.00 109.07 543 GLU A O 1
ATOM 2801 N N . LYS A 1 544 ? 148.699 82.028 99.986 1.00 94.46 544 LYS A N 1
ATOM 2802 C CA . LYS A 1 544 ? 147.900 82.807 99.056 1.00 94.46 544 LYS A CA 1
ATOM 2803 C C . LYS A 1 544 ? 148.574 84.141 98.749 1.00 94.46 544 LYS A C 1
ATOM 2804 O O . LYS A 1 544 ? 149.643 84.467 99.269 1.00 94.46 544 LYS A O 1
ATOM 2810 N N . LYS A 1 545 ? 147.932 84.921 97.884 1.00 84.93 545 LYS A N 1
ATOM 2811 C CA . LYS A 1 545 ? 148.450 86.219 97.490 1.00 84.93 545 LYS A CA 1
ATOM 2812 C C . LYS A 1 545 ? 148.181 87.246 98.580 1.00 84.93 545 LYS A C 1
ATOM 2813 O O . LYS A 1 545 ? 147.563 86.963 99.608 1.00 84.93 545 LYS A O 1
ATOM 2819 N N . LEU A 1 546 ? 148.649 88.464 98.346 1.00 76.49 546 LEU A N 1
ATOM 2820 C CA . LEU A 1 546 ? 148.399 89.571 99.252 1.00 76.49 546 LEU A CA 1
ATOM 2821 C C . LEU A 1 546 ? 148.349 90.821 98.397 1.00 76.49 546 LEU A C 1
ATOM 2822 O O . LEU A 1 546 ? 149.282 91.085 97.635 1.00 76.49 546 LEU A O 1
ATOM 2827 N N . PHE A 1 547 ? 147.262 91.569 98.510 1.00 68.57 547 PHE A N 1
ATOM 2828 C CA . PHE A 1 547 ? 147.043 92.766 97.717 1.00 68.57 547 PHE A CA 1
ATOM 2829 C C . PHE A 1 547 ? 147.172 93.970 98.626 1.00 68.57 547 PHE A C 1
ATOM 2830 O O . PHE A 1 547 ? 146.474 94.056 99.639 1.00 68.57 547 PHE A O 1
ATOM 2838 N N . LEU A 1 548 ? 148.073 94.885 98.287 1.00 64.87 548 LEU A N 1
ATOM 2839 C CA . LEU A 1 548 ? 148.081 96.173 98.957 1.00 64.87 548 LEU A CA 1
ATOM 2840 C C . LEU A 1 548 ? 147.173 97.102 98.174 1.00 64.87 548 LEU A C 1
ATOM 2841 O O . LEU A 1 548 ? 147.268 97.155 96.937 1.00 64.87 548 LEU A O 1
ATOM 2846 N N . TYR A 1 549 ? 146.297 97.809 98.907 1.00 59.80 549 TYR A N 1
ATOM 2847 C CA . TYR A 1 549 ? 145.354 98.804 98.410 1.00 59.80 549 TYR A CA 1
ATOM 2848 C C . TYR A 1 549 ? 145.810 100.200 98.799 1.00 59.80 549 TYR A C 1
ATOM 2849 O O . TYR A 1 549 ? 146.491 100.389 99.807 1.00 59.80 549 TYR A O 1
ATOM 2858 N N . CYS A 1 550 ? 145.363 101.192 98.035 1.00 56.32 550 CYS A N 1
ATOM 2859 C CA . CYS A 1 550 ? 145.648 102.582 98.348 1.00 56.32 550 CYS A CA 1
ATOM 2860 C C . CYS A 1 550 ? 144.384 103.408 98.187 1.00 56.32 550 CYS A C 1
ATOM 2861 O O . CYS A 1 550 ? 143.558 103.108 97.324 1.00 56.32 550 CYS A O 1
ATOM 2864 N N . ARG A 1 551 ? 144.231 104.437 99.023 1.00 49.31 551 ARG A N 1
ATOM 2865 C CA . ARG A 1 551 ? 143.121 105.373 98.882 1.00 49.31 551 ARG A CA 1
ATOM 2866 C C . ARG A 1 551 ? 143.464 106.676 99.578 1.00 49.31 551 ARG A C 1
ATOM 2867 O O . ARG A 1 551 ? 144.007 106.659 100.680 1.00 49.31 551 ARG A O 1
ATOM 2875 N N . THR A 1 552 ? 143.139 107.799 98.950 1.00 47.30 552 THR A N 1
ATOM 2876 C CA . THR A 1 552 ? 143.156 109.084 99.628 1.00 47.30 552 THR A CA 1
ATOM 2877 C C . THR A 1 552 ? 141.733 109.479 100.008 1.00 47.30 552 THR A C 1
ATOM 2878 O O . THR A 1 552 ? 140.785 109.228 99.260 1.00 47.30 552 THR A O 1
ATOM 2882 N N . THR A 1 553 ? 141.581 110.025 101.210 1.00 47.88 553 THR A N 1
ATOM 2883 C CA . THR A 1 553 ? 140.274 110.368 101.761 1.00 47.88 553 THR A CA 1
ATOM 2884 C C . THR A 1 553 ? 140.444 111.550 102.703 1.00 47.88 553 THR A C 1
ATOM 2885 O O . THR A 1 553 ? 141.525 112.137 102.793 1.00 47.88 553 THR A O 1
ATOM 2889 N N . GLY A 1 554 ? 139.380 111.898 103.409 1.00 51.08 554 GLY A N 1
ATOM 2890 C CA . GLY A 1 554 ? 139.396 113.069 104.265 1.00 51.08 554 GLY A CA 1
ATOM 2891 C C . GLY A 1 554 ? 138.539 112.873 105.495 1.00 51.08 554 GLY A C 1
ATOM 2892 O O . GLY A 1 554 ? 137.574 112.109 105.492 1.00 51.08 554 GLY A O 1
ATOM 2893 N N . MET A 1 555 ? 138.906 113.583 106.558 1.00 55.22 555 MET A N 1
ATOM 2894 C CA . MET A 1 555 ? 138.195 113.562 107.827 1.00 55.22 555 MET A CA 1
ATOM 2895 C C . MET A 1 555 ? 137.979 114.993 108.296 1.00 55.22 555 MET A C 1
ATOM 2896 O O . MET A 1 555 ? 138.454 115.947 107.678 1.00 55.22 555 MET A O 1
ATOM 2901 N N . SER A 1 556 ? 137.273 115.144 109.414 1.00 54.05 556 SER A N 1
ATOM 2902 C CA . SER A 1 556 ? 137.052 116.448 110.015 1.00 54.05 556 SER A CA 1
ATOM 2903 C C . SER A 1 556 ? 137.090 116.311 111.527 1.00 54.05 556 SER A C 1
ATOM 2904 O O . SER A 1 556 ? 137.231 115.216 112.070 1.00 54.05 556 SER A O 1
ATOM 2907 N N . LYS A 1 557 ? 136.950 117.445 112.205 1.00 55.90 557 LYS A N 1
ATOM 2908 C CA . LYS A 1 557 ? 136.994 117.476 113.661 1.00 55.90 557 LYS A CA 1
ATOM 2909 C C . LYS A 1 557 ? 135.762 116.814 114.269 1.00 55.90 557 LYS A C 1
ATOM 2910 O O . LYS A 1 557 ? 135.869 116.063 115.248 1.00 55.90 557 LYS A O 1
ATOM 2916 N N . LEU A 1 558 ? 134.589 117.050 113.678 1.00 54.05 558 LEU A N 1
ATOM 2917 C CA . LEU A 1 558 ? 133.341 116.552 114.248 1.00 54.05 558 LEU A CA 1
ATOM 2918 C C . LEU A 1 558 ? 133.219 115.044 114.103 1.00 54.05 558 LEU A C 1
ATOM 2919 O O . LEU A 1 558 ? 132.891 114.349 115.070 1.00 54.05 558 LEU A O 1
ATOM 2924 N N . LYS A 1 559 ? 133.491 114.513 112.910 1.00 49.80 559 LYS A N 1
ATOM 2925 C CA . LYS A 1 559 ? 133.479 113.067 112.734 1.00 49.80 559 LYS A CA 1
ATOM 2926 C C . LYS A 1 559 ? 134.630 112.380 113.457 1.00 49.80 559 LYS A C 1
ATOM 2927 O O . LYS A 1 559 ? 134.539 111.179 113.723 1.00 49.80 559 LYS A O 1
ATOM 2933 N N . ASN A 1 560 ? 135.709 113.099 113.777 1.00 47.22 560 ASN A N 1
ATOM 2934 C CA . ASN A 1 560 ? 136.675 112.559 114.724 1.00 47.22 560 ASN A CA 1
ATOM 2935 C C . ASN A 1 560 ? 136.067 112.435 116.110 1.00 47.22 560 ASN A C 1
ATOM 2936 O O . ASN A 1 560 ? 136.337 111.466 116.822 1.00 47.22 560 ASN A O 1
ATOM 2941 N N . ASP A 1 561 ? 135.237 113.396 116.513 1.00 47.62 561 ASP A N 1
ATOM 2942 C CA . ASP A 1 561 ? 134.615 113.283 117.827 1.00 47.62 561 ASP A CA 1
ATOM 2943 C C . ASP A 1 561 ? 133.543 112.204 117.864 1.00 47.62 561 ASP A C 1
ATOM 2944 O O . ASP A 1 561 ? 133.336 111.577 118.906 1.00 47.62 561 ASP A O 1
ATOM 2949 N N . TRP A 1 562 ? 132.866 111.957 116.749 1.00 43.19 562 TRP A N 1
ATOM 2950 C CA . TRP A 1 562 ? 131.762 111.006 116.742 1.00 43.19 562 TRP A CA 1
ATOM 2951 C C . TRP A 1 562 ? 132.178 109.581 116.407 1.00 43.19 562 TRP A C 1
ATOM 2952 O O . TRP A 1 562 ? 131.547 108.640 116.895 1.00 43.19 562 TRP A O 1
ATOM 2963 N N . PHE A 1 563 ? 133.217 109.384 115.592 1.00 43.63 563 PHE A N 1
ATOM 2964 C CA . PHE A 1 563 ? 133.697 108.032 115.324 1.00 43.63 563 PHE A CA 1
ATOM 2965 C C . PHE A 1 563 ? 134.495 107.455 116.479 1.00 43.63 563 PHE A C 1
ATOM 2966 O O . PHE A 1 563 ? 134.425 106.251 116.731 1.00 43.63 563 PHE A O 1
ATOM 2974 N N . SER A 1 564 ? 135.232 108.286 117.203 1.00 39.36 564 SER A N 1
ATOM 2975 C CA . SER A 1 564 ? 136.072 107.822 118.296 1.00 39.36 564 SER A CA 1
ATOM 2976 C C . SER A 1 564 ? 135.293 107.490 119.558 1.00 39.36 564 SER A C 1
ATOM 2977 O O . SER A 1 564 ? 135.909 107.124 120.560 1.00 39.36 564 SER A O 1
ATOM 2980 N N . LYS A 1 565 ? 133.972 107.621 119.544 1.00 40.84 565 LYS A N 1
ATOM 2981 C CA . LYS A 1 565 ? 133.113 107.309 120.674 1.00 40.84 565 LYS A CA 1
ATOM 2982 C C . LYS A 1 565 ? 131.960 106.426 120.231 1.00 40.84 565 LYS A C 1
ATOM 2983 O O . LYS A 1 565 ? 130.848 106.519 120.750 1.00 40.84 565 LYS A O 1
ATOM 2989 N N . CYS A 1 566 ? 132.217 105.529 119.279 1.00 42.87 566 CYS A N 1
ATOM 2990 C CA . CYS A 1 566 ? 131.179 104.683 118.704 1.00 42.87 566 CYS A CA 1
ATOM 2991 C C . CYS A 1 566 ? 130.736 103.561 119.632 1.00 42.87 566 CYS A C 1
ATOM 2992 O O . CYS A 1 566 ? 129.769 102.861 119.307 1.00 42.87 566 CYS A O 1
ATOM 2995 N N . ARG A 1 567 ? 131.394 103.413 120.788 1.00 41.30 567 ARG A N 1
ATOM 2996 C CA . ARG A 1 567 ? 130.983 102.467 121.822 1.00 41.30 567 ARG A CA 1
ATOM 2997 C C . ARG A 1 567 ? 129.563 102.739 122.311 1.00 41.30 567 ARG A C 1
ATOM 2998 O O . ARG A 1 567 ? 128.837 101.797 122.656 1.00 41.30 567 ARG A O 1
ATOM 3006 N N . ARG A 1 568 ? 129.115 104.000 122.247 1.00 41.63 568 ARG A N 1
ATOM 3007 C CA . ARG A 1 568 ? 127.751 104.384 122.599 1.00 41.63 568 ARG A CA 1
ATOM 3008 C C . ARG A 1 568 ? 126.688 103.720 121.732 1.00 41.63 568 ARG A C 1
ATOM 3009 O O . ARG A 1 568 ? 125.514 103.746 122.113 1.00 41.63 568 ARG A O 1
ATOM 3017 N N . CYS A 1 569 ? 127.063 103.100 120.605 1.00 42.34 569 CYS A N 1
ATOM 3018 C CA . CYS A 1 569 ? 126.111 102.308 119.833 1.00 42.34 569 CYS A CA 1
ATOM 3019 C C . CYS A 1 569 ? 125.583 101.096 120.596 1.00 42.34 569 CYS A C 1
ATOM 3020 O O . CYS A 1 569 ? 124.583 100.514 120.173 1.00 42.34 569 CYS A O 1
ATOM 3023 N N . LEU A 1 570 ? 126.220 100.696 121.705 1.00 44.91 570 LEU A N 1
ATOM 3024 C CA . LEU A 1 570 ? 125.628 99.663 122.549 1.00 44.91 570 LEU A CA 1
ATOM 3025 C C . LEU A 1 570 ? 124.429 100.158 123.344 1.00 44.91 570 LEU A C 1
ATOM 3026 O O . LEU A 1 570 ? 123.674 99.332 123.864 1.00 44.91 570 LEU A O 1
ATOM 3031 N N . ILE A 1 571 ? 124.238 101.468 123.465 1.00 45.05 571 ILE A N 1
ATOM 3032 C CA . ILE A 1 571 ? 123.208 102.023 124.346 1.00 45.05 571 ILE A CA 1
ATOM 3033 C C . ILE A 1 571 ? 121.784 101.846 123.807 1.00 45.05 571 ILE A C 1
ATOM 3034 O O . ILE A 1 571 ? 120.931 101.392 124.584 1.00 45.05 571 ILE A O 1
ATOM 3039 N N . PRO A 1 572 ? 121.438 102.149 122.540 1.00 49.14 572 PRO A N 1
ATOM 3040 C CA . PRO A 1 572 ? 120.043 101.921 122.140 1.00 49.14 572 PRO A CA 1
ATOM 3041 C C . PRO A 1 572 ? 119.696 100.460 121.960 1.00 49.14 572 PRO A C 1
ATOM 3042 O O . PRO A 1 572 ? 118.551 100.094 122.257 1.00 49.14 572 PRO A O 1
ATOM 3046 N N . THR A 1 573 ? 120.667 99.641 121.524 1.00 51.43 573 THR A N 1
ATOM 3047 C CA . THR A 1 573 ? 120.472 98.228 121.190 1.00 51.43 573 THR A CA 1
ATOM 3048 C C . THR A 1 573 ? 119.763 97.461 122.295 1.00 51.43 573 THR A C 1
ATOM 3049 O O . THR A 1 573 ? 118.649 96.956 122.095 1.00 51.43 573 THR A O 1
ATOM 3053 N N . MET A 1 574 ? 120.373 97.443 123.486 1.00 60.70 574 MET A N 1
ATOM 3054 C CA . MET A 1 574 ? 119.807 96.749 124.638 1.00 60.70 574 MET A CA 1
ATOM 3055 C C . MET A 1 574 ? 118.427 97.273 124.985 1.00 60.70 574 MET A C 1
ATOM 3056 O O . MET A 1 574 ? 117.526 96.475 125.289 1.00 60.70 574 MET A O 1
ATOM 3061 N N . GLU A 1 575 ? 118.236 98.598 124.843 1.00 59.04 575 GLU A N 1
ATOM 3062 C CA . GLU A 1 575 ? 116.947 99.244 125.077 1.00 59.04 575 GLU A CA 1
ATOM 3063 C C . GLU A 1 575 ? 115.844 98.573 124.285 1.00 59.04 575 GLU A C 1
ATOM 3064 O O . GLU A 1 575 ? 114.866 98.087 124.872 1.00 59.04 575 GLU A O 1
ATOM 3070 N N . THR A 1 576 ? 116.083 98.397 122.977 1.00 56.50 576 THR A N 1
ATOM 3071 C CA . THR A 1 576 ? 115.113 97.754 122.099 1.00 56.50 576 THR A CA 1
ATOM 3072 C C . THR A 1 576 ? 114.811 96.348 122.575 1.00 56.50 576 THR A C 1
ATOM 3073 O O . THR A 1 576 ? 113.644 96.017 122.839 1.00 56.50 576 THR A O 1
ATOM 3077 N N . VAL A 1 577 ? 115.876 95.589 122.872 1.00 60.66 577 VAL A N 1
ATOM 3078 C CA . VAL A 1 577 ? 115.749 94.206 123.318 1.00 60.66 577 VAL A CA 1
ATOM 3079 C C . VAL A 1 577 ? 114.963 94.149 124.606 1.00 60.66 577 VAL A C 1
ATOM 3080 O O . VAL A 1 577 ? 113.972 93.407 124.712 1.00 60.66 577 VAL A O 1
ATOM 3084 N N . GLU A 1 578 ? 115.283 95.065 125.530 1.00 68.50 578 GLU A N 1
ATOM 3085 C CA . GLU A 1 578 ? 114.694 94.967 126.852 1.00 68.50 578 GLU A CA 1
ATOM 3086 C C . GLU A 1 578 ? 113.224 95.316 126.802 1.00 68.50 578 GLU A C 1
ATOM 3087 O O . GLU A 1 578 ? 112.431 94.671 127.505 1.00 68.50 578 GLU A O 1
ATOM 3093 N N . GLN A 1 579 ? 112.847 96.212 125.868 1.00 68.07 579 GLN A N 1
ATOM 3094 C CA . GLN A 1 579 ? 111.446 96.589 125.725 1.00 68.07 579 GLN A CA 1
ATOM 3095 C C . GLN A 1 579 ? 110.597 95.381 125.396 1.00 68.07 579 GLN A C 1
ATOM 3096 O O . GLN A 1 579 ? 109.604 95.127 126.097 1.00 68.07 579 GLN A O 1
ATOM 3102 N N . ILE A 1 580 ? 111.093 94.534 124.474 1.00 68.32 580 ILE A N 1
ATOM 3103 C CA . ILE A 1 580 ? 110.375 93.322 124.084 1.00 68.32 580 ILE A CA 1
ATOM 3104 C C . ILE A 1 580 ? 110.166 92.441 125.297 1.00 68.32 580 ILE A C 1
ATOM 3105 O O . ILE A 1 580 ? 109.020 92.135 125.664 1.00 68.32 580 ILE A O 1
ATOM 3110 N N . VAL A 1 581 ? 111.256 92.220 126.046 1.00 72.75 581 VAL A N 1
ATOM 3111 C CA . VAL A 1 581 ? 111.235 91.305 127.179 1.00 72.75 581 VAL A CA 1
ATOM 3112 C C . VAL A 1 581 ? 110.292 91.826 128.243 1.00 72.75 581 VAL A C 1
ATOM 3113 O O . VAL A 1 581 ? 109.427 91.083 128.734 1.00 72.75 581 VAL A O 1
ATOM 3117 N N . LEU A 1 582 ? 110.320 93.149 128.471 1.00 75.13 582 LEU A N 1
ATOM 3118 C CA . LEU A 1 582 ? 109.531 93.699 129.562 1.00 75.13 582 LEU A CA 1
ATOM 3119 C C . LEU A 1 582 ? 108.054 93.622 129.235 1.00 75.13 582 LEU A C 1
ATOM 3120 O O . LEU A 1 582 ? 107.253 93.198 130.082 1.00 75.13 582 LEU A O 1
ATOM 3125 N N . LYS A 1 583 ? 107.709 93.849 127.959 1.00 80.22 583 LYS A N 1
ATOM 3126 C CA . LYS A 1 583 ? 106.300 93.833 127.598 1.00 80.22 583 LYS A CA 1
ATOM 3127 C C . LYS A 1 583 ? 105.745 92.428 127.705 1.00 80.22 583 LYS A C 1
ATOM 3128 O O . LYS A 1 583 ? 104.588 92.262 128.117 1.00 80.22 583 LYS A O 1
ATOM 3134 N N . GLU A 1 584 ? 106.611 91.425 127.489 1.00 85.94 584 GLU A N 1
ATOM 3135 C CA . GLU A 1 584 ? 106.205 90.034 127.633 1.00 85.94 584 GLU A CA 1
ATOM 3136 C C . GLU A 1 584 ? 105.750 89.752 129.051 1.00 85.94 584 GLU A C 1
ATOM 3137 O O . GLU A 1 584 ? 104.619 89.292 129.265 1.00 85.94 584 GLU A O 1
ATOM 3143 N N . CYS A 1 585 ? 106.556 90.149 130.040 1.00 89.60 585 CYS A N 1
ATOM 3144 C CA . CYS A 1 585 ? 106.119 89.877 131.398 1.00 89.60 585 CYS A CA 1
ATOM 3145 C C . CYS A 1 585 ? 105.021 90.840 131.810 1.00 89.60 585 CYS A C 1
ATOM 3146 O O . CYS A 1 585 ? 104.168 90.471 132.627 1.00 89.60 585 CYS A O 1
ATOM 3149 N N . ALA A 1 586 ? 104.944 92.004 131.151 1.00 87.75 586 ALA A N 1
ATOM 3150 C CA . ALA A 1 586 ? 103.846 92.921 131.408 1.00 87.75 586 ALA A CA 1
ATOM 3151 C C . ALA A 1 586 ? 102.527 92.379 130.889 1.00 87.75 586 ALA A C 1
ATOM 3152 O O . ALA A 1 586 ? 101.468 92.828 131.336 1.00 87.75 586 ALA A O 1
ATOM 3154 N N . LEU A 1 587 ? 102.561 91.406 129.981 1.00 92.07 587 LEU A N 1
ATOM 3155 C CA . LEU A 1 587 ? 101.331 90.767 129.559 1.00 92.07 587 LEU A CA 1
ATOM 3156 C C . LEU A 1 587 ? 101.016 89.524 130.372 1.00 92.07 587 LEU A C 1
ATOM 3157 O O . LEU A 1 587 ? 99.911 88.990 130.250 1.00 92.07 587 LEU A O 1
ATOM 3162 N N . LYS A 1 588 ? 101.949 89.054 131.202 1.00 95.14 588 LYS A N 1
ATOM 3163 C CA . LYS A 1 588 ? 101.769 87.769 131.861 1.00 95.14 588 LYS A CA 1
ATOM 3164 C C . LYS A 1 588 ? 101.950 87.801 133.368 1.00 95.14 588 LYS A C 1
ATOM 3165 O O . LYS A 1 588 ? 101.463 86.877 134.031 1.00 95.14 588 LYS A O 1
ATOM 3171 N N . GLU A 1 589 ? 102.631 88.815 133.919 1.00 99.92 589 GLU A N 1
ATOM 3172 C CA . GLU A 1 589 ? 102.773 89.051 135.364 1.00 99.92 589 GLU A CA 1
ATOM 3173 C C . GLU A 1 589 ? 103.438 87.873 136.076 1.00 99.92 589 GLU A C 1
ATOM 3174 O O . GLU A 1 589 ? 102.938 87.353 137.075 1.00 99.92 589 GLU A O 1
ATOM 3180 N N . GLU A 1 590 ? 104.584 87.457 135.542 1.00 98.42 590 GLU A N 1
ATOM 3181 C CA . GLU A 1 590 ? 105.357 86.352 136.086 1.00 98.42 590 GLU A CA 1
ATOM 3182 C C . GLU A 1 590 ? 106.786 86.501 135.582 1.00 98.42 590 GLU A C 1
ATOM 3183 O O . GLU A 1 590 ? 107.000 86.953 134.456 1.00 98.42 590 GLU A O 1
ATOM 3189 N N . ASN A 1 591 ? 107.756 86.128 136.418 1.00 97.32 591 ASN A N 1
ATOM 3190 C CA . ASN A 1 591 ? 109.172 86.288 136.085 1.00 97.32 591 ASN A CA 1
ATOM 3191 C C . ASN A 1 591 ? 109.552 85.248 135.034 1.00 97.32 591 ASN A C 1
ATOM 3192 O O . ASN A 1 591 ? 110.067 84.168 135.329 1.00 97.32 591 ASN A O 1
ATOM 3197 N N . ARG A 1 592 ? 109.296 85.591 133.776 1.00 93.53 592 ARG A N 1
ATOM 3198 C CA . ARG A 1 592 ? 109.690 84.766 132.639 1.00 93.53 592 ARG A CA 1
ATOM 3199 C C . ARG A 1 592 ? 110.637 85.593 131.780 1.00 93.53 592 ARG A C 1
ATOM 3200 O O . ARG A 1 592 ? 110.213 86.273 130.845 1.00 93.53 592 ARG A O 1
ATOM 3208 N N . VAL A 1 593 ? 111.926 85.532 132.108 1.00 85.23 593 VAL A N 1
ATOM 3209 C CA . VAL A 1 593 ? 112.970 86.253 131.393 1.00 85.23 593 VAL A CA 1
ATOM 3210 C C . VAL A 1 593 ? 114.021 85.300 130.842 1.00 85.23 593 VAL A C 1
ATOM 3211 O O . VAL A 1 593 ? 114.394 85.380 129.668 1.00 85.23 593 VAL A O 1
ATOM 3215 N N . SER A 1 594 ? 114.493 84.369 131.675 1.00 87.12 594 SER A N 1
ATOM 3216 C CA . SER A 1 594 ? 115.595 83.498 131.277 1.00 87.12 594 SER A CA 1
ATOM 3217 C C . SER A 1 594 ? 115.158 82.490 130.225 1.00 87.12 594 SER A C 1
ATOM 3218 O O . SER A 1 594 ? 115.877 82.255 129.247 1.00 87.12 594 SER A O 1
ATOM 3221 N N . GLU A 1 595 ? 113.986 81.887 130.402 1.00 88.30 595 GLU A N 1
ATOM 3222 C CA . GLU A 1 595 ? 113.477 80.961 129.402 1.00 88.30 595 GLU A CA 1
ATOM 3223 C C . GLU A 1 595 ? 112.805 81.676 128.240 1.00 88.30 595 GLU A C 1
ATOM 3224 O O . GLU A 1 595 ? 112.617 81.069 127.182 1.00 88.30 595 GLU A O 1
ATOM 3230 N N . MET A 1 596 ? 112.450 82.947 128.410 1.00 83.97 596 MET A N 1
ATOM 3231 C CA . MET A 1 596 ? 111.851 83.715 127.330 1.00 83.97 596 MET A CA 1
ATOM 3232 C C . MET A 1 596 ? 112.900 84.195 126.334 1.00 83.97 596 MET A C 1
ATOM 3233 O O . MET A 1 596 ? 112.575 84.426 125.169 1.00 83.97 596 MET A O 1
ATOM 3238 N N . LEU A 1 597 ? 114.159 84.299 126.747 1.00 78.79 597 LEU A N 1
ATOM 3239 C CA . LEU A 1 597 ? 115.252 84.542 125.814 1.00 78.79 597 LEU A CA 1
ATOM 3240 C C . LEU A 1 597 ? 115.723 83.274 125.118 1.00 78.79 597 LEU A C 1
ATOM 3241 O O . LEU A 1 597 ? 116.723 83.319 124.394 1.00 78.79 597 LEU A O 1
ATOM 3246 N N . GLU A 1 598 ? 115.044 82.155 125.329 1.00 83.66 598 GLU A N 1
ATOM 3247 C CA . GLU A 1 598 ? 115.399 80.859 124.772 1.00 83.66 598 GLU A CA 1
ATOM 3248 C C . GLU A 1 598 ? 114.291 80.256 123.925 1.00 83.66 598 GLU A C 1
ATOM 3249 O O . GLU A 1 598 ? 114.571 79.676 122.876 1.00 83.66 598 GLU A O 1
ATOM 3255 N N . ASN A 1 599 ? 113.035 80.393 124.341 1.00 83.95 599 ASN A N 1
ATOM 3256 C CA . ASN A 1 599 ? 111.898 79.816 123.629 1.00 83.95 599 ASN A CA 1
ATOM 3257 C C . ASN A 1 599 ? 111.101 80.864 122.864 1.00 83.95 599 ASN A C 1
ATOM 3258 O O . ASN A 1 599 ? 109.874 80.774 122.773 1.00 83.95 599 ASN A O 1
ATOM 3263 N N . LYS A 1 600 ? 111.765 81.868 122.299 1.00 75.81 600 LYS A N 1
ATOM 3264 C CA . LYS A 1 600 ? 111.097 82.909 121.532 1.00 75.81 600 LYS A CA 1
ATOM 3265 C C . LYS A 1 600 ? 111.840 83.122 120.226 1.00 75.81 600 LYS A C 1
ATOM 3266 O O . LYS A 1 600 ? 113.070 83.217 120.218 1.00 75.81 600 LYS A O 1
ATOM 3272 N N . ARG A 1 601 ? 111.100 83.182 119.129 1.00 72.74 601 ARG A N 1
ATOM 3273 C CA . ARG A 1 601 ? 111.667 83.417 117.814 1.00 72.74 601 ARG A CA 1
ATOM 3274 C C . ARG A 1 601 ? 111.460 84.866 117.398 1.00 72.74 601 ARG A C 1
ATOM 3275 O O . ARG A 1 601 ? 110.644 85.591 117.966 1.00 72.74 601 ARG A O 1
ATOM 3283 N N . ALA A 1 602 ? 112.212 85.280 116.387 1.00 67.65 602 ALA A N 1
ATOM 3284 C CA . ALA A 1 602 ? 112.152 86.656 115.906 1.00 67.65 602 ALA A CA 1
ATOM 3285 C C . ALA A 1 602 ? 112.499 86.622 114.429 1.00 67.65 602 ALA A C 1
ATOM 3286 O O . ALA A 1 602 ? 113.575 86.131 114.071 1.00 67.65 602 ALA A O 1
ATOM 3288 N N . TRP A 1 603 ? 111.554 87.045 113.583 1.00 66.63 603 TRP A N 1
ATOM 3289 C CA . TRP A 1 603 ? 111.730 86.954 112.140 1.00 66.63 603 TRP A CA 1
ATOM 3290 C C . TRP A 1 603 ? 112.824 87.897 111.679 1.00 66.63 603 TRP A C 1
ATOM 3291 O O . TRP A 1 603 ? 112.893 89.040 112.120 1.00 66.63 603 TRP A O 1
ATOM 3302 N N . ILE A 1 604 ? 113.625 87.421 110.726 1.00 63.72 604 ILE A N 1
ATOM 3303 C CA . ILE A 1 604 ? 114.624 88.188 109.984 1.00 63.72 604 ILE A CA 1
ATOM 3304 C C . ILE A 1 604 ? 114.835 87.469 108.661 1.00 63.72 604 ILE A C 1
ATOM 3305 O O . ILE A 1 604 ? 114.394 86.327 108.488 1.00 63.72 604 ILE A O 1
ATOM 3310 N N . ALA A 1 605 ? 115.436 88.175 107.707 1.00 66.28 605 ALA A N 1
ATOM 3311 C CA . ALA A 1 605 ? 116.180 87.565 106.614 1.00 66.28 605 ALA A CA 1
ATOM 3312 C C . ALA A 1 605 ? 115.479 86.529 105.742 1.00 66.28 605 ALA A C 1
ATOM 3313 O O . ALA A 1 605 ? 115.807 85.344 105.804 1.00 66.28 605 ALA A O 1
ATOM 3315 N N . HIS A 1 606 ? 114.513 86.946 104.941 1.00 64.54 606 HIS A N 1
ATOM 3316 C CA . HIS A 1 606 ? 113.944 86.065 103.934 1.00 64.54 606 HIS A CA 1
ATOM 3317 C C . HIS A 1 606 ? 114.940 85.827 102.807 1.00 64.54 606 HIS A C 1
ATOM 3318 O O . HIS A 1 606 ? 115.889 86.586 102.624 1.00 64.54 606 HIS A O 1
ATOM 3325 N N . GLU A 1 607 ? 114.715 84.754 102.052 1.00 72.53 607 GLU A N 1
ATOM 3326 C CA . GLU A 1 607 ? 115.635 84.322 101.000 1.00 72.53 607 GLU A CA 1
ATOM 3327 C C . GLU A 1 607 ? 115.501 85.226 99.773 1.00 72.53 607 GLU A C 1
ATOM 3328 O O . GLU A 1 607 ? 114.796 86.237 99.779 1.00 72.53 607 GLU A O 1
ATOM 3334 N N . ASN A 1 608 ? 116.180 84.874 98.688 1.00 75.43 608 ASN A N 1
ATOM 3335 C CA . ASN A 1 608 ? 116.301 85.787 97.559 1.00 75.43 608 ASN A CA 1
ATOM 3336 C C . ASN A 1 608 ? 115.355 85.485 96.408 1.00 75.43 608 ASN A C 1
ATOM 3337 O O . ASN A 1 608 ? 114.755 86.408 95.851 1.00 75.43 608 ASN A O 1
ATOM 3342 N N . GLY A 1 609 ? 115.223 84.218 96.016 1.00 75.68 609 GLY A N 1
ATOM 3343 C CA . GLY A 1 609 ? 114.308 83.879 94.941 1.00 75.68 609 GLY A CA 1
ATOM 3344 C C . GLY A 1 609 ? 112.856 84.025 95.338 1.00 75.68 609 GLY A C 1
ATOM 3345 O O . GLY A 1 609 ? 112.008 84.340 94.501 1.00 75.68 609 GLY A O 1
ATOM 3346 N N . GLU A 1 610 ? 112.549 83.808 96.613 1.00 75.85 610 GLU A N 1
ATOM 3347 C CA . GLU A 1 610 ? 111.194 83.932 97.121 1.00 75.85 610 GLU A CA 1
ATOM 3348 C C . GLU A 1 610 ? 111.217 84.699 98.432 1.00 75.85 610 GLU A C 1
ATOM 3349 O O . GLU A 1 610 ? 112.207 84.689 99.163 1.00 75.85 610 GLU A O 1
ATOM 3355 N N . ASN A 1 611 ? 110.111 85.371 98.719 1.00 72.67 611 ASN A N 1
ATOM 3356 C CA . ASN A 1 611 ? 110.034 86.231 99.887 1.00 72.67 611 ASN A CA 1
ATOM 3357 C C . ASN A 1 611 ? 108.771 85.925 100.670 1.00 72.67 611 ASN A C 1
ATOM 3358 O O . ASN A 1 611 ? 108.738 86.056 101.896 1.00 72.67 611 ASN A O 1
ATOM 3363 N N . LEU A 1 612 ? 107.742 85.490 99.956 1.00 81.54 612 LEU A N 1
ATOM 3364 C CA . LEU A 1 612 ? 106.389 85.417 100.489 1.00 81.54 612 LEU A CA 1
ATOM 3365 C C . LEU A 1 612 ? 106.298 84.293 101.507 1.00 81.54 612 LEU A C 1
ATOM 3366 O O . LEU A 1 612 ? 106.354 83.114 101.141 1.00 81.54 612 LEU A O 1
ATOM 3371 N N . THR A 1 613 ? 106.162 84.671 102.783 1.00 84.48 613 THR A N 1
ATOM 3372 C CA . THR A 1 613 ? 105.975 83.772 103.932 1.00 84.48 613 THR A CA 1
ATOM 3373 C C . THR A 1 613 ? 107.081 82.727 104.059 1.00 84.48 613 THR A C 1
ATOM 3374 O O . THR A 1 613 ? 106.844 81.620 104.546 1.00 84.48 613 THR A O 1
ATOM 3378 N N . ARG A 1 614 ? 108.292 83.061 103.618 1.00 78.15 614 ARG A N 1
ATOM 3379 C CA . ARG A 1 614 ? 109.466 82.208 103.793 1.00 78.15 614 ARG A CA 1
ATOM 3380 C C . ARG A 1 614 ? 110.487 83.070 104.520 1.00 78.15 614 ARG A C 1
ATOM 3381 O O . ARG A 1 614 ? 111.303 83.742 103.893 1.00 78.15 614 ARG A O 1
ATOM 3389 N N . LEU A 1 615 ? 110.425 83.048 105.850 1.00 68.87 615 LEU A N 1
ATOM 3390 C CA . LEU A 1 615 ? 111.209 83.921 106.708 1.00 68.87 615 LEU A CA 1
ATOM 3391 C C . LEU A 1 615 ? 112.087 83.080 107.626 1.00 68.87 615 LEU A C 1
ATOM 3392 O O . LEU A 1 615 ? 111.763 81.930 107.922 1.00 68.87 615 LEU A O 1
ATOM 3397 N N . VAL A 1 616 ? 113.198 83.654 108.085 1.00 66.08 616 VAL A N 1
ATOM 3398 C CA . VAL A 1 616 ? 114.129 82.944 108.957 1.00 66.08 616 VAL A CA 1
ATOM 3399 C C . VAL A 1 616 ? 113.955 83.474 110.372 1.00 66.08 616 VAL A C 1
ATOM 3400 O O . VAL A 1 616 ? 114.345 84.603 110.684 1.00 66.08 616 VAL A O 1
ATOM 3404 N N . SER A 1 617 ? 113.354 82.671 111.233 1.00 69.35 617 SER A N 1
ATOM 3405 C CA . SER A 1 617 ? 113.211 83.047 112.627 1.00 69.35 617 SER A CA 1
ATOM 3406 C C . SER A 1 617 ? 114.440 82.612 113.404 1.00 69.35 617 SER A C 1
ATOM 3407 O O . SER A 1 617 ? 114.960 81.514 113.192 1.00 69.35 617 SER A O 1
ATOM 3410 N N . THR A 1 618 ? 114.905 83.464 114.312 1.00 70.06 618 THR A N 1
ATOM 3411 C CA . THR A 1 618 ? 116.000 83.081 115.199 1.00 70.06 618 THR A CA 1
ATOM 3412 C C . THR A 1 618 ? 115.530 83.107 116.644 1.00 70.06 618 THR A C 1
ATOM 3413 O O . THR A 1 618 ? 114.373 83.403 116.942 1.00 70.06 618 THR A O 1
ATOM 3417 N N . LYS A 1 619 ? 116.455 82.800 117.549 1.00 72.67 619 LYS A N 1
ATOM 3418 C CA . LYS A 1 619 ? 116.182 82.980 118.961 1.00 72.67 619 LYS A CA 1
ATOM 3419 C C . LYS A 1 619 ? 116.206 84.461 119.291 1.00 72.67 619 LYS A C 1
ATOM 3420 O O . LYS A 1 619 ? 116.714 85.282 118.524 1.00 72.67 619 LYS A O 1
ATOM 3426 N N . LEU A 1 620 ? 115.652 84.803 120.452 1.00 69.57 620 LEU A N 1
ATOM 3427 C CA . LEU A 1 620 ? 115.587 86.209 120.822 1.00 69.57 620 LEU A CA 1
ATOM 3428 C C . LEU A 1 620 ? 116.968 86.746 121.171 1.00 69.57 620 LEU A C 1
ATOM 3429 O O . LEU A 1 620 ? 117.321 87.857 120.758 1.00 69.57 620 LEU A O 1
ATOM 3434 N N . LYS A 1 621 ? 117.783 85.943 121.869 1.00 69.03 621 LYS A N 1
ATOM 3435 C CA . LYS A 1 621 ? 119.077 86.417 122.358 1.00 69.03 621 LYS A CA 1
ATOM 3436 C C . LYS A 1 621 ? 120.038 86.727 121.212 1.00 69.03 621 LYS A C 1
ATOM 3437 O O . LYS A 1 621 ? 120.657 87.801 121.192 1.00 69.03 621 LYS A O 1
ATOM 3443 N N . ASP A 1 622 ? 120.076 85.866 120.186 1.00 66.85 622 ASP A N 1
ATOM 3444 C CA . ASP A 1 622 ? 120.904 86.106 119.010 1.00 66.85 622 ASP A CA 1
ATOM 3445 C C . ASP A 1 622 ? 120.463 87.341 118.242 1.00 66.85 622 ASP A C 1
ATOM 3446 O O . ASP A 1 622 ? 121.278 87.912 117.499 1.00 66.85 622 ASP A O 1
ATOM 3451 N N . LEU A 1 623 ? 119.206 87.779 118.455 1.00 56.97 623 LEU A N 1
ATOM 3452 C CA . LEU A 1 623 ? 118.674 89.019 117.897 1.00 56.97 623 LEU A CA 1
ATOM 3453 C C . LEU A 1 623 ? 119.576 90.208 118.158 1.00 56.97 623 LEU A C 1
ATOM 3454 O O . LEU A 1 623 ? 119.723 91.063 117.269 1.00 56.97 623 LEU A O 1
ATOM 3459 N N . CYS A 1 624 ? 120.253 90.228 119.326 1.00 56.09 624 CYS A N 1
ATOM 3460 C CA . CYS A 1 624 ? 121.096 91.365 119.692 1.00 56.09 624 CYS A CA 1
ATOM 3461 C C . CYS A 1 624 ? 122.187 91.614 118.664 1.00 56.09 624 CYS A C 1
ATOM 3462 O O . CYS A 1 624 ? 122.443 92.781 118.328 1.00 56.09 624 CYS A O 1
ATOM 3465 N N . ARG A 1 625 ? 122.723 90.529 118.074 1.00 51.07 625 ARG A N 1
ATOM 3466 C CA . ARG A 1 625 ? 123.716 90.616 117.002 1.00 51.07 625 ARG A CA 1
ATOM 3467 C C . ARG A 1 625 ? 123.244 91.506 115.871 1.00 51.07 625 ARG A C 1
ATOM 3468 O O . ARG A 1 625 ? 123.876 92.533 115.583 1.00 51.07 625 ARG A O 1
ATOM 3476 N N . MET A 1 626 ? 122.051 91.207 115.338 1.00 46.87 626 MET A N 1
ATOM 3477 C CA . MET A 1 626 ? 121.533 91.943 114.188 1.00 46.87 626 MET A CA 1
ATOM 3478 C C . MET A 1 626 ? 121.342 93.409 114.532 1.00 46.87 626 MET A C 1
ATOM 3479 O O . MET A 1 626 ? 121.770 94.290 113.770 1.00 46.87 626 MET A O 1
ATOM 3484 N N . LEU A 1 627 ? 120.895 93.677 115.764 1.00 42.98 627 LEU A N 1
ATOM 3485 C CA . LEU A 1 627 ? 120.551 95.045 116.115 1.00 42.98 627 LEU A CA 1
ATOM 3486 C C . LEU A 1 627 ? 121.793 95.898 116.239 1.00 42.98 627 LEU A C 1
ATOM 3487 O O . LEU A 1 627 ? 121.791 97.038 115.759 1.00 42.98 627 LEU A O 1
ATOM 3492 N N . ILE A 1 628 ? 122.903 95.315 116.731 1.00 40.50 628 ILE A N 1
ATOM 3493 C CA . ILE A 1 628 ? 124.082 96.156 116.934 1.00 40.50 628 ILE A CA 1
ATOM 3494 C C . ILE A 1 628 ? 124.633 96.573 115.588 1.00 40.50 628 ILE A C 1
ATOM 3495 O O . ILE A 1 628 ? 125.026 97.738 115.423 1.00 40.50 628 ILE A O 1
ATOM 3500 N N . VAL A 1 629 ? 124.430 95.724 114.565 1.00 38.12 629 VAL A N 1
ATOM 3501 C CA . VAL A 1 629 ? 124.951 96.020 113.239 1.00 38.12 629 VAL A CA 1
ATOM 3502 C C . VAL A 1 629 ? 124.240 97.229 112.674 1.00 38.12 629 VAL A C 1
ATOM 3503 O O . VAL A 1 629 ? 124.888 98.185 112.223 1.00 38.12 629 VAL A O 1
ATOM 3507 N N . THR A 1 630 ? 122.909 97.277 112.834 1.00 34.56 630 THR A N 1
ATOM 3508 C CA . THR A 1 630 ? 122.220 98.384 112.195 1.00 34.56 630 THR A CA 1
ATOM 3509 C C . THR A 1 630 ? 122.456 99.668 112.957 1.00 34.56 630 THR A C 1
ATOM 3510 O O . THR A 1 630 ? 122.607 100.718 112.320 1.00 34.56 630 THR A O 1
ATOM 3514 N N . GLN A 1 631 ? 122.690 99.577 114.279 1.00 35.68 631 GLN A N 1
ATOM 3515 C CA . GLN A 1 631 ? 123.002 100.791 115.018 1.00 35.68 631 GLN A CA 1
ATOM 3516 C C . GLN A 1 631 ? 124.358 101.304 114.595 1.00 35.68 631 GLN A C 1
ATOM 3517 O O . GLN A 1 631 ? 124.525 102.506 114.350 1.00 35.68 631 GLN A O 1
ATOM 3523 N N . PHE A 1 632 ? 125.278 100.374 114.346 1.00 35.14 632 PHE A N 1
ATOM 3524 C CA . PHE A 1 632 ? 126.611 100.751 113.928 1.00 35.14 632 PHE A CA 1
ATOM 3525 C C . PHE A 1 632 ? 126.590 101.351 112.536 1.00 35.14 632 PHE A C 1
ATOM 3526 O O . PHE A 1 632 ? 127.343 102.293 112.267 1.00 35.14 632 PHE A O 1
ATOM 3534 N N . TYR A 1 633 ? 125.653 100.916 111.684 1.00 37.79 633 TYR A N 1
ATOM 3535 C CA . TYR A 1 633 ? 125.601 101.510 110.355 1.00 37.79 633 TYR A CA 1
ATOM 3536 C C . TYR A 1 633 ? 125.055 102.921 110.401 1.00 37.79 633 TYR A C 1
ATOM 3537 O O . TYR A 1 633 ? 125.493 103.770 109.616 1.00 37.79 633 TYR A O 1
ATOM 3546 N N . TYR A 1 634 ? 124.200 103.222 111.386 1.00 35.65 634 TYR A N 1
ATOM 3547 C CA . TYR A 1 634 ? 123.762 104.598 111.558 1.00 35.65 634 TYR A CA 1
ATOM 3548 C C . TYR A 1 634 ? 124.908 105.494 111.985 1.00 35.65 634 TYR A C 1
ATOM 3549 O O . TYR A 1 634 ? 124.881 106.689 111.689 1.00 35.65 634 TYR A O 1
ATOM 3558 N N . CYS A 1 635 ? 125.933 104.930 112.628 1.00 38.47 635 CYS A N 1
ATOM 3559 C CA . CYS A 1 635 ? 127.091 105.732 112.977 1.00 38.47 635 CYS A CA 1
ATOM 3560 C C . CYS A 1 635 ? 127.935 106.041 111.757 1.00 38.47 635 CYS A C 1
ATOM 3561 O O . CYS A 1 635 ? 128.568 107.098 111.703 1.00 38.47 635 CYS A O 1
ATOM 3564 N N . ILE A 1 636 ? 127.937 105.163 110.762 1.00 38.40 636 ILE A N 1
ATOM 3565 C CA . ILE A 1 636 ? 128.862 105.330 109.649 1.00 38.40 636 ILE A CA 1
ATOM 3566 C C . ILE A 1 636 ? 128.259 106.177 108.544 1.00 38.40 636 ILE A C 1
ATOM 3567 O O . ILE A 1 636 ? 128.850 107.172 108.119 1.00 38.40 636 ILE A O 1
ATOM 3572 N N . TYR A 1 637 ? 127.071 105.814 108.070 1.00 38.95 637 TYR A N 1
ATOM 3573 C CA . TYR A 1 637 ? 126.533 106.372 106.841 1.00 38.95 637 TYR A CA 1
ATOM 3574 C C . TYR A 1 637 ? 125.594 107.540 107.089 1.00 38.95 637 TYR A C 1
ATOM 3575 O O . TYR A 1 637 ? 124.655 107.743 106.320 1.00 38.95 637 TYR A O 1
ATOM 3584 N N . ASN A 1 638 ? 125.828 108.324 108.132 1.00 46.73 638 ASN A N 1
ATOM 3585 C CA . ASN A 1 638 ? 124.896 109.384 108.483 1.00 46.73 638 ASN A CA 1
ATOM 3586 C C . ASN A 1 638 ? 125.094 110.562 107.539 1.00 46.73 638 ASN A C 1
ATOM 3587 O O . ASN A 1 638 ? 126.210 111.070 107.399 1.00 46.73 638 ASN A O 1
ATOM 3592 N N . ASP A 1 639 ? 124.006 110.990 106.900 1.00 51.78 639 ASP A N 1
ATOM 3593 C CA . ASP A 1 639 ? 123.998 112.093 105.950 1.00 51.78 639 ASP A CA 1
ATOM 3594 C C . ASP A 1 639 ? 122.742 112.918 106.172 1.00 51.78 639 ASP A C 1
ATOM 3595 O O . ASP A 1 639 ? 122.043 112.772 107.177 1.00 51.78 639 ASP A O 1
ATOM 3600 N N . ASN A 1 640 ? 122.453 113.793 105.212 1.00 52.93 640 ASN A N 1
ATOM 3601 C CA . ASN A 1 640 ? 121.148 114.435 105.162 1.00 52.93 640 ASN A CA 1
ATOM 3602 C C . ASN A 1 640 ? 120.084 113.442 104.717 1.00 52.93 640 ASN A C 1
ATOM 3603 O O . ASN A 1 640 ? 118.963 113.408 105.263 1.00 52.93 640 ASN A O 1
ATOM 3608 N N . GLN A 1 641 ? 120.457 112.600 103.749 1.00 51.64 641 GLN A N 1
ATOM 3609 C CA . GLN A 1 641 ? 119.528 111.710 103.072 1.00 51.64 641 GLN A CA 1
ATOM 3610 C C . GLN A 1 641 ? 118.972 110.671 104.025 1.00 51.64 641 GLN A C 1
ATOM 3611 O O . GLN A 1 641 ? 117.781 110.332 103.972 1.00 51.64 641 GLN A O 1
ATOM 3617 N N . LEU A 1 642 ? 119.816 110.187 104.930 1.00 47.52 642 LEU A N 1
ATOM 3618 C CA . LEU A 1 642 ? 119.394 109.188 105.893 1.00 47.52 642 LEU A CA 1
ATOM 3619 C C . LEU A 1 642 ? 118.426 109.779 106.912 1.00 47.52 642 LEU A C 1
ATOM 3620 O O . LEU A 1 642 ? 117.480 109.101 107.327 1.00 47.52 642 LEU A O 1
ATOM 3625 N N . GLU A 1 643 ? 118.604 111.054 107.266 1.00 50.39 643 GLU A N 1
ATOM 3626 C CA . GLU A 1 643 ? 117.703 111.713 108.206 1.00 50.39 643 GLU A CA 1
ATOM 3627 C C . GLU A 1 643 ? 116.307 111.886 107.615 1.00 50.39 643 GLU A C 1
ATOM 3628 O O . GLU A 1 643 ? 115.302 111.456 108.220 1.00 50.39 643 GLU A O 1
ATOM 3634 N N . GLY A 1 644 ? 116.228 112.512 106.429 1.00 48.84 644 GLY A N 1
ATOM 3635 C CA . GLY A 1 644 ? 114.928 112.712 105.801 1.00 48.84 644 GLY A CA 1
ATOM 3636 C C . GLY A 1 644 ? 114.227 111.405 105.479 1.00 48.84 644 GLY A C 1
ATOM 3637 O O . GLY A 1 644 ? 113.017 111.253 105.723 1.00 48.84 644 GLY A O 1
ATOM 3638 N N . PHE A 1 645 ? 115.001 110.416 105.019 1.00 45.83 645 PHE A N 1
ATOM 3639 C CA . PHE A 1 645 ? 114.469 109.079 104.796 1.00 45.83 645 PHE A CA 1
ATOM 3640 C C . PHE A 1 645 ? 113.924 108.443 106.072 1.00 45.83 645 PHE A C 1
ATOM 3641 O O . PHE A 1 645 ? 112.919 107.719 106.018 1.00 45.83 645 PHE A O 1
ATOM 3649 N N . CYS A 1 646 ? 114.532 108.720 107.229 1.00 49.49 646 CYS A N 1
ATOM 3650 C CA . CYS A 1 646 ? 114.025 108.102 108.452 1.00 49.49 646 CYS A CA 1
ATOM 3651 C C . CYS A 1 646 ? 112.715 108.727 108.930 1.00 49.49 646 CYS A C 1
ATOM 3652 O O . CYS A 1 646 ? 111.850 108.003 109.461 1.00 49.49 646 CYS A O 1
ATOM 3655 N N . ASN A 1 647 ? 112.525 110.041 108.733 1.00 51.85 647 ASN A N 1
ATOM 3656 C CA . ASN A 1 647 ? 111.201 110.626 108.998 1.00 51.85 647 ASN A CA 1
ATOM 3657 C C . ASN A 1 647 ? 110.111 109.990 108.132 1.00 51.85 647 ASN A C 1
ATOM 3658 O O . ASN A 1 647 ? 109.054 109.541 108.635 1.00 51.85 647 ASN A O 1
ATOM 3663 N N . GLU A 1 648 ? 110.367 109.919 106.825 1.00 54.31 648 GLU A N 1
ATOM 3664 C CA . GLU A 1 648 ? 109.324 109.452 105.924 1.00 54.31 648 GLU A CA 1
ATOM 3665 C C . GLU A 1 648 ? 109.026 107.964 106.108 1.00 54.31 648 GLU A C 1
ATOM 3666 O O . GLU A 1 648 ? 107.859 107.535 105.997 1.00 54.31 648 GLU A O 1
ATOM 3672 N N . GLN A 1 649 ? 110.043 107.173 106.460 1.00 48.37 649 GLN A N 1
ATOM 3673 C CA . GLN A 1 649 ? 109.744 105.784 106.764 1.00 48.37 649 GLN A CA 1
ATOM 3674 C C . GLN A 1 649 ? 108.967 105.635 108.062 1.00 48.37 649 GLN A C 1
ATOM 3675 O O . GLN A 1 649 ? 108.238 104.651 108.203 1.00 48.37 649 GLN A O 1
ATOM 3681 N N . LYS A 1 650 ? 109.069 106.587 109.001 1.00 48.66 650 LYS A N 1
ATOM 3682 C CA . LYS A 1 650 ? 108.181 106.495 110.158 1.00 48.66 650 LYS A CA 1
ATOM 3683 C C . LYS A 1 650 ? 106.725 106.714 109.774 1.00 48.66 650 LYS A C 1
ATOM 3684 O O . LYS A 1 650 ? 105.836 106.065 110.352 1.00 48.66 650 LYS A O 1
ATOM 3690 N N . LYS A 1 651 ? 106.466 107.567 108.771 1.00 49.89 651 LYS A N 1
ATOM 3691 C CA . LYS A 1 651 ? 105.092 107.671 108.249 1.00 49.89 651 LYS A CA 1
ATOM 3692 C C . LYS A 1 651 ? 104.589 106.353 107.661 1.00 49.89 651 LYS A C 1
ATOM 3693 O O . LYS A 1 651 ? 103.465 105.911 107.965 1.00 49.89 651 LYS A O 1
ATOM 3699 N N . PHE A 1 652 ? 105.400 105.711 106.807 1.00 50.57 652 PHE A N 1
ATOM 3700 C CA . PHE A 1 652 ? 104.954 104.447 106.210 1.00 50.57 652 PHE A CA 1
ATOM 3701 C C . PHE A 1 652 ? 104.775 103.330 107.237 1.00 50.57 652 PHE A C 1
ATOM 3702 O O . PHE A 1 652 ? 103.880 102.487 107.084 1.00 50.57 652 PHE A O 1
ATOM 3710 N N . LEU A 1 653 ? 105.599 103.313 108.286 1.00 49.92 653 LEU A N 1
ATOM 3711 C CA . LEU A 1 653 ? 105.408 102.348 109.367 1.00 49.92 653 LEU A CA 1
ATOM 3712 C C . LEU A 1 653 ? 104.097 102.584 110.107 1.00 49.92 653 LEU A C 1
ATOM 3713 O O . LEU A 1 653 ? 103.446 101.622 110.541 1.00 49.92 653 LEU A O 1
ATOM 3718 N N . MET A 1 654 ? 103.681 103.853 110.245 1.00 52.62 654 MET A N 1
ATOM 3719 C CA . MET A 1 654 ? 102.356 104.114 110.811 1.00 52.62 654 MET A CA 1
ATOM 3720 C C . MET A 1 654 ? 101.246 103.568 109.918 1.00 52.62 654 MET A C 1
ATOM 3721 O O . MET A 1 654 ? 100.248 103.033 110.422 1.00 52.62 654 MET A O 1
ATOM 3726 N N . PHE A 1 655 ? 101.414 103.672 108.590 1.00 51.46 655 PHE A N 1
ATOM 3727 C CA . PHE A 1 655 ? 100.423 103.090 107.680 1.00 51.46 655 PHE A CA 1
ATOM 3728 C C . PHE A 1 655 ? 100.357 101.573 107.795 1.00 51.46 655 PHE A C 1
ATOM 3729 O O . PHE A 1 655 ? 99.265 100.988 107.734 1.00 51.46 655 PHE A O 1
ATOM 3737 N N . LEU A 1 656 ? 101.503 100.920 107.986 1.00 55.70 656 LEU A N 1
ATOM 3738 C CA . LEU A 1 656 ? 101.493 99.466 108.098 1.00 55.70 656 LEU A CA 1
ATOM 3739 C C . LEU A 1 656 ? 100.877 99.010 109.414 1.00 55.70 656 LEU A C 1
ATOM 3740 O O . LEU A 1 656 ? 100.215 97.964 109.457 1.00 55.70 656 LEU A O 1
ATOM 3745 N N . GLN A 1 657 ? 101.091 99.766 110.494 1.00 55.81 657 GLN A N 1
ATOM 3746 C CA . GLN A 1 657 ? 100.440 99.430 111.756 1.00 55.81 657 GLN A CA 1
ATOM 3747 C C . GLN A 1 657 ? 98.936 99.640 111.683 1.00 55.81 657 GLN A C 1
ATOM 3748 O O . GLN A 1 657 ? 98.177 98.876 112.290 1.00 55.81 657 GLN A O 1
ATOM 3754 N N . ALA A 1 658 ? 98.481 100.653 110.938 1.00 57.75 658 ALA A N 1
ATOM 3755 C CA . ALA A 1 658 ? 97.042 100.798 110.741 1.00 57.75 658 ALA A CA 1
ATOM 3756 C C . ALA A 1 658 ? 96.477 99.676 109.888 1.00 57.75 658 ALA A C 1
ATOM 3757 O O . ALA A 1 658 ? 95.311 99.310 110.051 1.00 57.75 658 ALA A O 1
ATOM 3759 N N . ASP A 1 659 ? 97.278 99.115 108.981 1.00 64.66 659 ASP A N 1
ATOM 3760 C CA . ASP A 1 659 ? 96.804 97.961 108.221 1.00 64.66 659 ASP A CA 1
ATOM 3761 C C . ASP A 1 659 ? 96.737 96.699 109.069 1.00 64.66 659 ASP A C 1
ATOM 3762 O O . ASP A 1 659 ? 95.856 95.861 108.849 1.00 64.66 659 ASP A O 1
ATOM 3767 N N . LYS A 1 660 ? 97.655 96.545 110.031 1.00 62.74 660 LYS A N 1
ATOM 3768 C CA . LYS A 1 660 ? 97.715 95.320 110.829 1.00 62.74 660 LYS A CA 1
ATOM 3769 C C . LYS A 1 660 ? 96.482 95.118 111.696 1.00 62.74 660 LYS A C 1
ATOM 3770 O O . LYS A 1 660 ? 96.134 93.976 112.012 1.00 62.74 660 LYS A O 1
ATOM 3776 N N . ASP A 1 661 ? 95.815 96.194 112.102 1.00 66.67 661 ASP A N 1
ATOM 3777 C CA . ASP A 1 661 ? 94.713 96.082 113.044 1.00 66.67 661 ASP A CA 1
ATOM 3778 C C . ASP A 1 661 ? 93.375 96.489 112.428 1.00 66.67 661 ASP A C 1
ATOM 3779 O O . ASP A 1 661 ? 92.367 96.540 113.140 1.00 66.67 661 ASP A O 1
ATOM 3784 N N . SER A 1 662 ? 93.353 96.772 111.120 1.00 64.64 662 SER A N 1
ATOM 3785 C CA . SER A 1 662 ? 92.158 97.084 110.324 1.00 64.64 662 SER A CA 1
ATOM 3786 C C . SER A 1 662 ? 91.410 98.300 110.884 1.00 64.64 662 SER A C 1
ATOM 3787 O O . SER A 1 662 ? 90.302 98.208 111.409 1.00 64.64 662 SER A O 1
ATOM 3790 N N . LYS A 1 663 ? 92.072 99.447 110.769 1.00 60.27 663 LYS A N 1
ATOM 3791 C CA . LYS A 1 663 ? 91.541 100.714 111.248 1.00 60.27 663 LYS A CA 1
ATOM 3792 C C . LYS A 1 663 ? 91.110 101.644 110.121 1.00 60.27 663 LYS A C 1
ATOM 3793 O O . LYS A 1 663 ? 90.605 102.734 110.404 1.00 60.27 663 LYS A O 1
ATOM 3799 N N . SER A 1 664 ? 91.312 101.237 108.863 1.00 61.58 664 SER A N 1
ATOM 3800 C CA . SER A 1 664 ? 90.862 101.921 107.644 1.00 61.58 664 SER A CA 1
ATOM 3801 C C . SER A 1 664 ? 91.411 103.349 107.561 1.00 61.58 664 SER A C 1
ATOM 3802 O O . SER A 1 664 ? 90.680 104.337 107.612 1.00 61.58 664 SER A O 1
ATOM 3805 N N . ALA A 1 665 ? 92.730 103.423 107.420 1.00 59.26 665 ALA A N 1
ATOM 3806 C CA . ALA A 1 665 ? 93.421 104.699 107.367 1.00 59.26 665 ALA A CA 1
ATOM 3807 C C . ALA A 1 665 ? 93.133 105.423 106.056 1.00 59.26 665 ALA A C 1
ATOM 3808 O O . ALA A 1 665 ? 92.548 104.870 105.124 1.00 59.26 665 ALA A O 1
ATOM 3810 N N . PHE A 1 666 ? 93.557 106.684 105.994 1.00 57.55 666 PHE A N 1
ATOM 3811 C CA . PHE A 1 666 ? 93.337 107.497 104.807 1.00 57.55 666 PHE A CA 1
ATOM 3812 C C . PHE A 1 666 ? 94.382 108.599 104.733 1.00 57.55 666 PHE A C 1
ATOM 3813 O O . PHE A 1 666 ? 95.009 108.961 105.727 1.00 57.55 666 PHE A O 1
ATOM 3821 N N . THR A 1 667 ? 94.569 109.112 103.525 1.00 59.37 667 THR A N 1
ATOM 3822 C CA . THR A 1 667 ? 95.619 110.062 103.210 1.00 59.37 667 THR A CA 1
ATOM 3823 C C . THR A 1 667 ? 94.983 111.201 102.422 1.00 59.37 667 THR A C 1
ATOM 3824 O O . THR A 1 667 ? 93.908 111.043 101.845 1.00 59.37 667 THR A O 1
ATOM 3828 N N . PHE A 1 668 ? 95.618 112.366 102.423 1.00 59.84 668 PHE A N 1
ATOM 3829 C CA . PHE A 1 668 ? 95.080 113.503 101.694 1.00 59.84 668 PHE A CA 1
ATOM 3830 C C . PHE A 1 668 ? 95.758 113.745 100.357 1.00 59.84 668 PHE A C 1
ATOM 3831 O O . PHE A 1 668 ? 95.113 114.255 99.438 1.00 59.84 668 PHE A O 1
ATOM 3839 N N . ASN A 1 669 ? 97.033 113.388 100.217 1.00 65.83 669 ASN A N 1
ATOM 3840 C CA . ASN A 1 669 ? 97.786 113.716 99.008 1.00 65.83 669 ASN A CA 1
ATOM 3841 C C . ASN A 1 669 ? 98.945 112.729 98.896 1.00 65.83 669 ASN A C 1
ATOM 3842 O O . ASN A 1 669 ? 99.985 112.926 99.527 1.00 65.83 669 ASN A O 1
ATOM 3847 N N . GLN A 1 670 ? 98.777 111.691 98.073 1.00 67.99 670 GLN A N 1
ATOM 3848 C CA . GLN A 1 670 ? 99.822 110.679 97.952 1.00 67.99 670 GLN A CA 1
ATOM 3849 C C . GLN A 1 670 ? 100.938 111.108 97.012 1.00 67.99 670 GLN A C 1
ATOM 3850 O O . GLN A 1 670 ? 102.105 110.746 97.230 1.00 67.99 670 GLN A O 1
ATOM 3856 N N . LYS A 1 671 ? 100.589 111.865 95.972 1.00 67.85 671 LYS A N 1
ATOM 3857 C CA . LYS A 1 671 ? 101.543 112.250 94.940 1.00 67.85 671 LYS A CA 1
ATOM 3858 C C . LYS A 1 671 ? 102.656 113.120 95.507 1.00 67.85 671 LYS A C 1
ATOM 3859 O O . LYS A 1 671 ? 103.842 112.855 95.278 1.00 67.85 671 LYS A O 1
ATOM 3865 N N . GLY A 1 672 ? 102.294 114.136 96.291 1.00 67.02 672 GLY A N 1
ATOM 3866 C CA . GLY A 1 672 ? 103.302 114.964 96.929 1.00 67.02 672 GLY A CA 1
ATOM 3867 C C . GLY A 1 672 ? 104.063 114.241 98.020 1.00 67.02 672 GLY A C 1
ATOM 3868 O O . GLY A 1 672 ? 105.213 114.587 98.310 1.00 67.02 672 GLY A O 1
ATOM 3869 N N . LEU A 1 673 ? 103.439 113.230 98.631 1.00 64.76 673 LEU A N 1
ATOM 3870 C CA . LEU A 1 673 ? 104.121 112.413 99.628 1.00 64.76 673 LEU A CA 1
ATOM 3871 C C . LEU A 1 673 ? 105.282 111.644 99.012 1.00 64.76 673 LEU A C 1
ATOM 3872 O O . LEU A 1 673 ? 106.424 111.742 99.486 1.00 64.76 673 LEU A O 1
ATOM 3877 N N . TYR A 1 674 ? 105.023 110.910 97.926 1.00 63.99 674 TYR A N 1
ATOM 3878 C CA . TYR A 1 674 ? 106.123 110.253 97.230 1.00 63.99 674 TYR A CA 1
ATOM 3879 C C . TYR A 1 674 ? 107.077 111.242 96.577 1.00 63.99 674 TYR A C 1
ATOM 3880 O O . TYR A 1 674 ? 108.247 110.911 96.383 1.00 63.99 674 TYR A O 1
ATOM 3889 N N . GLU A 1 675 ? 106.622 112.448 96.250 1.00 70.85 675 GLU A N 1
ATOM 3890 C CA . GLU A 1 675 ? 107.564 113.445 95.769 1.00 70.85 675 GLU A CA 1
ATOM 3891 C C . GLU A 1 675 ? 108.382 114.085 96.882 1.00 70.85 675 GLU A C 1
ATOM 3892 O O . GLU A 1 675 ? 109.314 114.834 96.580 1.00 70.85 675 GLU A O 1
ATOM 3898 N N . LYS A 1 676 ? 108.062 113.830 98.151 1.00 68.73 676 LYS A N 1
ATOM 3899 C CA . LYS A 1 676 ? 108.973 114.196 99.229 1.00 68.73 676 LYS A CA 1
ATOM 3900 C C . LYS A 1 676 ? 109.855 113.051 99.694 1.00 68.73 676 LYS A C 1
ATOM 3901 O O . LYS A 1 676 ? 110.916 113.305 100.269 1.00 68.73 676 LYS A O 1
ATOM 3907 N N . ILE A 1 677 ? 109.438 111.800 99.498 1.00 66.27 677 ILE A N 1
ATOM 3908 C CA . ILE A 1 677 ? 110.282 110.691 99.941 1.00 66.27 677 ILE A CA 1
ATOM 3909 C C . ILE A 1 677 ? 111.390 110.413 98.934 1.00 66.27 677 ILE A C 1
ATOM 3910 O O . ILE A 1 677 ? 112.546 110.208 99.310 1.00 66.27 677 ILE A O 1
ATOM 3915 N N . GLU A 1 678 ? 111.065 110.427 97.643 1.00 67.18 678 GLU A N 1
ATOM 3916 C CA . GLU A 1 678 ? 112.006 110.111 96.576 1.00 67.18 678 GLU A CA 1
ATOM 3917 C C . GLU A 1 678 ? 113.034 111.204 96.317 1.00 67.18 678 GLU A C 1
ATOM 3918 O O . GLU A 1 678 ? 113.910 111.003 95.472 1.00 67.18 678 GLU A O 1
ATOM 3924 N N . GLU A 1 679 ? 112.954 112.351 96.987 1.00 68.36 679 GLU A N 1
ATOM 3925 C CA . GLU A 1 679 ? 113.956 113.389 96.782 1.00 68.36 679 GLU A CA 1
ATOM 3926 C C . GLU A 1 679 ? 115.268 113.040 97.468 1.00 68.36 679 GLU A C 1
ATOM 3927 O O . GLU A 1 679 ? 116.342 113.405 96.977 1.00 68.36 679 GLU A O 1
ATOM 3933 N N . CYS A 1 680 ? 115.205 112.321 98.584 1.00 61.79 680 CYS A N 1
ATOM 3934 C CA . CYS A 1 680 ? 116.365 112.053 99.422 1.00 61.79 680 CYS A CA 1
ATOM 3935 C C . CYS A 1 680 ? 116.845 110.608 99.328 1.00 61.79 680 CYS A C 1
ATOM 3936 O O . CYS A 1 680 ? 117.280 110.031 100.323 1.00 61.79 680 CYS A O 1
ATOM 3939 N N . ILE A 1 681 ? 116.766 110.005 98.148 1.00 56.21 681 ILE A N 1
ATOM 3940 C CA . ILE A 1 681 ? 117.379 108.705 97.884 1.00 56.21 681 ILE A CA 1
ATOM 3941 C C . ILE A 1 681 ? 118.256 108.925 96.655 1.00 56.21 681 ILE A C 1
ATOM 3942 O O . ILE A 1 681 ? 117.793 108.834 95.515 1.00 56.21 681 ILE A O 1
ATOM 3947 N N . VAL A 1 682 ? 119.523 109.267 96.879 1.00 54.71 682 VAL A N 1
ATOM 3948 C CA . VAL A 1 682 ? 120.395 109.668 95.783 1.00 54.71 682 VAL A CA 1
ATOM 3949 C C . VAL A 1 682 ? 121.615 108.761 95.712 1.00 54.71 682 VAL A C 1
ATOM 3950 O O . VAL A 1 682 ? 121.758 107.980 94.767 1.00 54.71 682 VAL A O 1
ATOM 3954 N N . SER A 1 683 ? 122.491 108.825 96.717 1.00 52.23 683 SER A N 1
ATOM 3955 C CA . SER A 1 683 ? 123.759 108.118 96.625 1.00 52.23 683 SER A CA 1
ATOM 3956 C C . SER A 1 683 ? 124.278 107.535 97.931 1.00 52.23 683 SER A C 1
ATOM 3957 O O . SER A 1 683 ? 125.399 107.023 97.941 1.00 52.23 683 SER A O 1
ATOM 3960 N N . ASN A 1 684 ? 123.537 107.606 99.021 1.00 46.63 684 ASN A N 1
ATOM 3961 C CA . ASN A 1 684 ? 123.973 106.964 100.250 1.00 46.63 684 ASN A CA 1
ATOM 3962 C C . ASN A 1 684 ? 123.675 105.477 100.123 1.00 46.63 684 ASN A C 1
ATOM 3963 O O . ASN A 1 684 ? 122.574 105.122 99.696 1.00 46.63 684 ASN A O 1
ATOM 3968 N N . PRO A 1 685 ? 124.627 104.583 100.411 1.00 42.46 685 PRO A N 1
ATOM 3969 C CA . PRO A 1 685 ? 124.320 103.152 100.298 1.00 42.46 685 PRO A CA 1
ATOM 3970 C C . PRO A 1 685 ? 123.306 102.663 101.308 1.00 42.46 685 PRO A C 1
ATOM 3971 O O . PRO A 1 685 ? 122.481 101.799 100.975 1.00 42.46 685 PRO A O 1
ATOM 3975 N N . LEU A 1 686 ? 123.317 103.213 102.519 1.00 40.54 686 LEU A N 1
ATOM 3976 C CA . LEU A 1 686 ? 122.388 102.754 103.540 1.00 40.54 686 LEU A CA 1
ATOM 3977 C C . LEU A 1 686 ? 120.967 103.181 103.219 1.00 40.54 686 LEU A C 1
ATOM 3978 O O . LEU A 1 686 ? 120.018 102.452 103.518 1.00 40.54 686 LEU A O 1
ATOM 3983 N N . CYS A 1 687 ? 120.808 104.327 102.565 1.00 46.05 687 CYS A N 1
ATOM 3984 C CA . CYS A 1 687 ? 119.479 104.827 102.256 1.00 46.05 687 CYS A CA 1
ATOM 3985 C C . CYS A 1 687 ? 118.827 104.010 101.148 1.00 46.05 687 CYS A C 1
ATOM 3986 O O . CYS A 1 687 ? 117.639 103.679 101.225 1.00 46.05 687 CYS A O 1
ATOM 3989 N N . ILE A 1 688 ? 119.602 103.644 100.130 1.00 44.46 688 ILE A N 1
ATOM 3990 C CA . ILE A 1 688 ? 119.072 102.854 99.027 1.00 44.46 688 ILE A CA 1
ATOM 3991 C C . ILE A 1 688 ? 118.814 101.420 99.474 1.00 44.46 688 ILE A C 1
ATOM 3992 O O . ILE A 1 688 ? 117.800 100.808 99.101 1.00 44.46 688 ILE A O 1
ATOM 3997 N N . PHE A 1 689 ? 119.710 100.879 100.307 1.00 43.69 689 PHE A N 1
ATOM 3998 C CA . PHE A 1 689 ? 119.525 99.539 100.854 1.00 43.69 689 PHE A CA 1
ATOM 3999 C C . PHE A 1 689 ? 118.276 99.467 101.731 1.00 43.69 689 PHE A C 1
ATOM 4000 O O . PHE A 1 689 ? 117.456 98.556 101.584 1.00 43.69 689 PHE A O 1
ATOM 4008 N N . LEU A 1 690 ? 118.074 100.462 102.598 1.00 43.75 690 LEU A N 1
ATOM 4009 C CA . LEU A 1 690 ? 116.897 100.446 103.462 1.00 43.75 690 LEU A CA 1
ATOM 4010 C C . LEU A 1 690 ? 115.602 100.763 102.722 1.00 43.75 690 LEU A C 1
ATOM 4011 O O . LEU A 1 690 ? 114.541 100.297 103.149 1.00 43.75 690 LEU A O 1
ATOM 4016 N N . ALA A 1 691 ? 115.655 101.537 101.632 1.00 44.80 691 ALA A N 1
ATOM 4017 C CA . ALA A 1 691 ? 114.455 101.723 100.817 1.00 44.80 691 ALA A CA 1
ATOM 4018 C C . ALA A 1 691 ? 114.052 100.424 100.134 1.00 44.80 691 ALA A C 1
ATOM 4019 O O . ALA A 1 691 ? 112.861 100.076 100.106 1.00 44.80 691 ALA A O 1
ATOM 4021 N N . ASP A 1 692 ? 115.033 99.683 99.606 1.00 48.81 692 ASP A N 1
ATOM 4022 C CA . ASP A 1 692 ? 114.738 98.397 98.979 1.00 48.81 692 ASP A CA 1
ATOM 4023 C C . ASP A 1 692 ? 114.186 97.391 99.984 1.00 48.81 692 ASP A C 1
ATOM 4024 O O . ASP A 1 692 ? 113.218 96.674 99.690 1.00 48.81 692 ASP A O 1
ATOM 4029 N N . ARG A 1 693 ? 114.772 97.331 101.180 1.00 47.63 693 ARG A N 1
ATOM 4030 C CA . ARG A 1 693 ? 114.256 96.399 102.174 1.00 47.63 693 ARG A CA 1
ATOM 4031 C C . ARG A 1 693 ? 112.901 96.827 102.718 1.00 47.63 693 ARG A C 1
ATOM 4032 O O . ARG A 1 693 ? 112.127 95.978 103.180 1.00 47.63 693 ARG A O 1
ATOM 4040 N N . LEU A 1 694 ? 112.597 98.123 102.654 1.00 48.08 694 LEU A N 1
ATOM 4041 C CA . LEU A 1 694 ? 111.258 98.592 102.979 1.00 48.08 694 LEU A CA 1
ATOM 4042 C C . LEU A 1 694 ? 110.243 98.094 101.954 1.00 48.08 694 LEU A C 1
ATOM 4043 O O . LEU A 1 694 ? 109.142 97.653 102.325 1.00 48.08 694 LEU A O 1
ATOM 4048 N N . ASN A 1 695 ? 110.615 98.123 100.663 1.00 51.20 695 ASN A N 1
ATOM 4049 C CA . ASN A 1 695 ? 109.752 97.560 99.624 1.00 51.20 695 ASN A CA 1
ATOM 4050 C C . ASN A 1 695 ? 109.545 96.063 99.814 1.00 51.20 695 ASN A C 1
ATOM 4051 O O . ASN A 1 695 ? 108.449 95.548 99.565 1.00 51.20 695 ASN A O 1
ATOM 4056 N N . LYS A 1 696 ? 110.579 95.349 100.263 1.00 49.11 696 LYS A N 1
ATOM 4057 C CA . LYS A 1 696 ? 110.406 93.920 100.498 1.00 49.11 696 LYS A CA 1
ATOM 4058 C C . LYS A 1 696 ? 109.547 93.645 101.724 1.00 49.11 696 LYS A C 1
ATOM 4059 O O . LYS A 1 696 ? 108.862 92.615 101.772 1.00 49.11 696 LYS A O 1
ATOM 4065 N N . LEU A 1 697 ? 109.557 94.544 102.715 1.00 49.15 697 LEU A N 1
ATOM 4066 C CA . LEU A 1 697 ? 108.573 94.448 103.793 1.00 49.15 697 LEU A CA 1
ATOM 4067 C C . LEU A 1 697 ? 107.160 94.624 103.260 1.00 49.15 697 LEU A C 1
ATOM 4068 O O . LEU A 1 697 ? 106.231 93.945 103.712 1.00 49.15 697 LEU A O 1
ATOM 4073 N N . PHE A 1 698 ? 106.985 95.507 102.273 1.00 54.92 698 PHE A N 1
ATOM 4074 C CA . PHE A 1 698 ? 105.662 95.661 101.673 1.00 54.92 698 PHE A CA 1
ATOM 4075 C C . PHE A 1 698 ? 105.248 94.412 100.897 1.00 54.92 698 PHE A C 1
ATOM 4076 O O . PHE A 1 698 ? 104.070 94.035 100.917 1.00 54.92 698 PHE A O 1
ATOM 4084 N N . LEU A 1 699 ? 106.205 93.738 100.246 1.00 55.23 699 LEU A N 1
ATOM 4085 C CA . LEU A 1 699 ? 105.888 92.511 99.519 1.00 55.23 699 LEU A CA 1
ATOM 4086 C C . LEU A 1 699 ? 105.521 91.370 100.459 1.00 55.23 699 LEU A C 1
ATOM 4087 O O . LEU A 1 699 ? 104.592 90.611 100.172 1.00 55.23 699 LEU A O 1
ATOM 4092 N N . VAL A 1 700 ? 106.235 91.225 101.578 1.00 58.62 700 VAL A N 1
ATOM 4093 C CA . VAL A 1 700 ? 105.909 90.153 102.518 1.00 58.62 700 VAL A CA 1
ATOM 4094 C C . VAL A 1 700 ? 104.598 90.449 103.233 1.00 58.62 700 VAL A C 1
ATOM 4095 O O . VAL A 1 700 ? 103.748 89.566 103.392 1.00 58.62 700 VAL A O 1
ATOM 4099 N N . ALA A 1 701 ? 104.393 91.701 103.638 1.00 59.59 701 ALA A N 1
ATOM 4100 C CA . ALA A 1 701 ? 103.181 92.081 104.353 1.00 59.59 701 ALA A CA 1
ATOM 4101 C C . ALA A 1 701 ? 101.953 92.135 103.458 1.00 59.59 701 ALA A C 1
ATOM 4102 O O . ALA A 1 701 ? 100.833 92.150 103.977 1.00 59.59 701 ALA A O 1
ATOM 4104 N N . LYS A 1 702 ? 102.134 92.164 102.136 1.00 64.60 702 LYS A N 1
ATOM 4105 C CA . LYS A 1 702 ? 101.006 92.168 101.211 1.00 64.60 702 LYS A CA 1
ATOM 4106 C C . LYS A 1 702 ? 100.267 90.835 101.196 1.00 64.60 702 LYS A C 1
ATOM 4107 O O . LYS A 1 702 ? 99.106 90.791 100.782 1.00 64.60 702 LYS A O 1
ATOM 4113 N N . SER A 1 703 ? 100.894 89.754 101.669 1.00 66.73 703 SER A N 1
ATOM 4114 C CA . SER A 1 703 ? 100.250 88.445 101.692 1.00 66.73 703 SER A CA 1
ATOM 4115 C C . SER A 1 703 ? 99.180 88.312 102.766 1.00 66.73 703 SER A C 1
ATOM 4116 O O . SER A 1 703 ? 98.477 87.298 102.780 1.00 66.73 703 SER A O 1
ATOM 4119 N N . ASN A 1 704 ? 99.055 89.276 103.677 1.00 70.82 704 ASN A N 1
ATOM 4120 C CA . ASN A 1 704 ? 98.045 89.201 104.726 1.00 70.82 704 ASN A CA 1
ATOM 4121 C C . ASN A 1 704 ? 97.081 90.381 104.698 1.00 70.82 704 ASN A C 1
ATOM 4122 O O . ASN A 1 704 ? 95.870 90.174 104.585 1.00 70.82 704 ASN A O 1
ATOM 4127 N N . GLY A 1 705 ? 97.577 91.613 104.788 1.00 68.42 705 GLY A N 1
ATOM 4128 C CA . GLY A 1 705 ? 96.734 92.791 104.863 1.00 68.42 705 GLY A CA 1
ATOM 4129 C C . GLY A 1 705 ? 96.730 93.571 103.562 1.00 68.42 705 GLY A C 1
ATOM 4130 O O . GLY A 1 705 ? 97.734 93.637 102.862 1.00 68.42 705 GLY A O 1
ATOM 4131 N N . ALA A 1 706 ? 95.592 94.190 103.260 1.00 65.93 706 ALA A N 1
ATOM 4132 C CA . ALA A 1 706 ? 95.324 94.732 101.931 1.00 65.93 706 ALA A CA 1
ATOM 4133 C C . ALA A 1 706 ? 95.312 96.257 101.969 1.00 65.93 706 ALA A C 1
ATOM 4134 O O . ALA A 1 706 ? 94.262 96.886 102.063 1.00 65.93 706 ALA A O 1
ATOM 4136 N N . LYS A 1 707 ? 96.505 96.849 101.867 1.00 64.35 707 LYS A N 1
ATOM 4137 C CA . LYS A 1 707 ? 96.639 98.262 101.534 1.00 64.35 707 LYS A CA 1
ATOM 4138 C C . LYS A 1 707 ? 97.782 98.505 100.552 1.00 64.35 707 LYS A C 1
ATOM 4139 O O . LYS A 1 707 ? 98.238 99.646 100.429 1.00 64.35 707 LYS A O 1
ATOM 4145 N N . TYR A 1 708 ? 98.258 97.478 99.845 1.00 67.33 708 TYR A N 1
ATOM 4146 C CA . TYR A 1 708 ? 99.499 97.609 99.089 1.00 67.33 708 TYR A CA 1
ATOM 4147 C C . TYR A 1 708 ? 99.442 97.037 97.675 1.00 67.33 708 TYR A C 1
ATOM 4148 O O . TYR A 1 708 ? 98.386 96.607 97.205 1.00 67.33 708 TYR A O 1
ATOM 4157 N N . PHE A 1 709 ? 100.596 97.014 97.010 1.00 74.43 709 PHE A N 1
ATOM 4158 C CA . PHE A 1 709 ? 100.803 96.541 95.644 1.00 74.43 709 PHE A CA 1
ATOM 4159 C C . PHE A 1 709 ? 101.861 95.438 95.616 1.00 74.43 709 PHE A C 1
ATOM 4160 O O . PHE A 1 709 ? 102.283 94.919 96.652 1.00 74.43 709 PHE A O 1
ATOM 4168 N N . GLU A 1 710 ? 102.285 95.086 94.406 1.00 79.19 710 GLU A N 1
ATOM 4169 C CA . GLU A 1 710 ? 103.367 94.131 94.200 1.00 79.19 710 GLU A CA 1
ATOM 4170 C C . GLU A 1 710 ? 104.654 94.854 93.824 1.00 79.19 710 GLU A C 1
ATOM 4171 O O . GLU A 1 710 ? 104.885 95.156 92.653 1.00 79.19 710 GLU A O 1
ATOM 4177 N N . MET B 2 1 ? 120.776 84.215 100.795 1.00 59.44 1 MET B N 1
ATOM 4178 C CA . MET B 2 1 ? 119.832 84.700 101.795 1.00 59.44 1 MET B CA 1
ATOM 4179 C C . MET B 2 1 ? 119.883 86.218 101.924 1.00 59.44 1 MET B C 1
ATOM 4180 O O . MET B 2 1 ? 120.923 86.778 102.248 1.00 59.44 1 MET B O 1
ATOM 4185 N N . GLU B 2 2 ? 118.759 86.881 101.662 1.00 57.37 2 GLU B N 1
ATOM 4186 C CA . GLU B 2 2 ? 118.662 88.315 101.874 1.00 57.37 2 GLU B CA 1
ATOM 4187 C C . GLU B 2 2 ? 118.475 88.582 103.361 1.00 57.37 2 GLU B C 1
ATOM 4188 O O . GLU B 2 2 ? 118.296 87.661 104.149 1.00 57.37 2 GLU B O 1
ATOM 4194 N N . ILE B 2 3 ? 118.533 89.850 103.758 1.00 52.23 3 ILE B N 1
ATOM 4195 C CA . ILE B 2 3 ? 118.318 90.187 105.163 1.00 52.23 3 ILE B CA 1
ATOM 4196 C C . ILE B 2 3 ? 117.557 91.503 105.231 1.00 52.23 3 ILE B C 1
ATOM 4197 O O . ILE B 2 3 ? 117.741 92.391 104.393 1.00 52.23 3 ILE B O 1
ATOM 4202 N N . ASN B 2 4 ? 116.645 91.593 106.193 1.00 47.10 4 ASN B N 1
ATOM 4203 C CA . ASN B 2 4 ? 115.730 92.719 106.294 1.00 47.10 4 ASN B CA 1
ATOM 4204 C C . ASN B 2 4 ? 115.491 93.030 107.765 1.00 47.10 4 ASN B C 1
ATOM 4205 O O . ASN B 2 4 ? 114.907 92.210 108.478 1.00 47.10 4 ASN B O 1
ATOM 4210 N N . PRO B 2 5 ? 115.914 94.198 108.257 1.00 43.56 5 PRO B N 1
ATOM 4211 C CA . PRO B 2 5 ? 115.742 94.514 109.679 1.00 43.56 5 PRO B CA 1
ATOM 4212 C C . PRO B 2 5 ? 114.360 95.011 110.065 1.00 43.56 5 PRO B C 1
ATOM 4213 O O . PRO B 2 5 ? 114.135 95.279 111.247 1.00 43.56 5 PRO B O 1
ATOM 4217 N N . TYR B 2 6 ? 113.424 95.140 109.132 1.00 43.43 6 TYR B N 1
ATOM 4218 C CA . TYR B 2 6 ? 112.098 95.628 109.480 1.00 43.43 6 TYR B CA 1
ATOM 4219 C C . TYR B 2 6 ? 111.121 94.527 109.854 1.00 43.43 6 TYR B C 1
ATOM 4220 O O . TYR B 2 6 ? 110.041 94.835 110.368 1.00 43.43 6 TYR B O 1
ATOM 4229 N N . LEU B 2 7 ? 111.477 93.261 109.639 1.00 45.12 7 LEU B N 1
ATOM 4230 C CA . LEU B 2 7 ? 110.514 92.173 109.747 1.00 45.12 7 LEU B CA 1
ATOM 4231 C C . LEU B 2 7 ? 110.059 91.917 111.174 1.00 45.12 7 LEU B C 1
ATOM 4232 O O . LEU B 2 7 ? 109.029 91.260 111.369 1.00 45.12 7 LEU B O 1
ATOM 4237 N N . LEU B 2 8 ? 110.777 92.462 112.163 1.00 47.86 8 LEU B N 1
ATOM 4238 C CA . LEU B 2 8 ? 110.331 92.461 113.553 1.00 47.86 8 LEU B CA 1
ATOM 4239 C C . LEU B 2 8 ? 108.968 93.116 113.715 1.00 47.86 8 LEU B C 1
ATOM 4240 O O . LEU B 2 8 ? 108.203 92.743 114.610 1.00 47.86 8 LEU B O 1
ATOM 4245 N N . MET B 2 9 ? 108.638 94.067 112.844 1.00 51.57 9 MET B N 1
ATOM 4246 C CA . MET B 2 9 ? 107.372 94.778 112.865 1.00 51.57 9 MET B CA 1
ATOM 4247 C C . MET B 2 9 ? 106.212 93.954 112.332 1.00 51.57 9 MET B C 1
ATOM 4248 O O . MET B 2 9 ? 105.077 94.437 112.358 1.00 51.57 9 MET B O 1
ATOM 4253 N N . LEU B 2 10 ? 106.453 92.736 111.843 1.00 48.99 10 LEU B N 1
ATOM 4254 C CA . LEU B 2 10 ? 105.332 91.916 111.414 1.00 48.99 10 LEU B CA 1
ATOM 4255 C C . LEU B 2 10 ? 104.544 91.339 112.577 1.00 48.99 10 LEU B C 1
ATOM 4256 O O . LEU B 2 10 ? 103.383 90.968 112.390 1.00 48.99 10 LEU B O 1
ATOM 4261 N N . ASN B 2 11 ? 105.134 91.257 113.767 1.00 52.43 11 ASN B N 1
ATOM 4262 C CA . ASN B 2 11 ? 104.398 90.799 114.936 1.00 52.43 11 ASN B CA 1
ATOM 4263 C C . ASN B 2 11 ? 104.716 91.634 116.168 1.00 52.43 11 ASN B C 1
ATOM 4264 O O . ASN B 2 11 ? 104.782 91.104 117.280 1.00 52.43 11 ASN B O 1
ATOM 4269 N N . ASN B 2 12 ? 104.915 92.935 115.987 1.00 52.26 12 ASN B N 1
ATOM 4270 C CA . ASN B 2 12 ? 105.196 93.849 117.084 1.00 52.26 12 ASN B CA 1
ATOM 4271 C C . ASN B 2 12 ? 104.381 95.114 116.858 1.00 52.26 12 ASN B C 1
ATOM 4272 O O . ASN B 2 12 ? 103.476 95.148 116.020 1.00 52.26 12 ASN B O 1
ATOM 4277 N N . ASP B 2 13 ? 104.694 96.162 117.602 1.00 56.52 13 ASP B N 1
ATOM 4278 C CA . ASP B 2 13 ? 103.985 97.427 117.483 1.00 56.52 13 ASP B CA 1
ATOM 4279 C C . ASP B 2 13 ? 104.946 98.516 117.036 1.00 56.52 13 ASP B C 1
ATOM 4280 O O . ASP B 2 13 ? 106.139 98.288 116.851 1.00 56.52 13 ASP B O 1
ATOM 4285 N N . ILE B 2 14 ? 104.414 99.719 116.872 1.00 53.26 14 ILE B N 1
ATOM 4286 C CA . ILE B 2 14 ? 105.234 100.893 116.655 1.00 53.26 14 ILE B CA 1
ATOM 4287 C C . ILE B 2 14 ? 105.507 101.629 117.965 1.00 53.26 14 ILE B C 1
ATOM 4288 O O . ILE B 2 14 ? 105.828 102.812 117.953 1.00 53.26 14 ILE B O 1
ATOM 4293 N N . THR B 2 15 ? 105.355 100.952 119.097 1.00 53.78 15 THR B N 1
ATOM 4294 C CA . THR B 2 15 ? 105.767 101.493 120.379 1.00 53.78 15 THR B CA 1
ATOM 4295 C C . THR B 2 15 ? 106.998 100.796 120.928 1.00 53.78 15 THR B C 1
ATOM 4296 O O . THR B 2 15 ? 107.533 101.225 121.953 1.00 53.78 15 THR B O 1
ATOM 4300 N N . SER B 2 16 ? 107.456 99.743 120.277 1.00 53.26 16 SER B N 1
ATOM 4301 C CA . SER B 2 16 ? 108.670 99.045 120.662 1.00 53.26 16 SER B CA 1
ATOM 4302 C C . SER B 2 16 ? 109.732 99.098 119.582 1.00 53.26 16 SER B C 1
ATOM 4303 O O . SER B 2 16 ? 110.908 99.297 119.885 1.00 53.26 16 SER B O 1
ATOM 4306 N N . MET B 2 17 ? 109.339 98.944 118.321 1.00 54.24 17 MET B N 1
ATOM 4307 C CA . MET B 2 17 ? 110.245 99.001 117.187 1.00 54.24 17 MET B CA 1
ATOM 4308 C C . MET B 2 17 ? 110.281 100.371 116.539 1.00 54.24 17 MET B C 1
ATOM 4309 O O . MET B 2 17 ? 110.435 100.465 115.322 1.00 54.24 17 MET B O 1
ATOM 4314 N N . ILE B 2 18 ? 110.107 101.435 117.308 1.00 49.18 18 ILE B N 1
ATOM 4315 C CA . ILE B 2 18 ? 110.189 102.765 116.730 1.00 49.18 18 ILE B CA 1
ATOM 4316 C C . ILE B 2 18 ? 111.467 103.493 117.139 1.00 49.18 18 ILE B C 1
ATOM 4317 O O . ILE B 2 18 ? 111.898 104.413 116.430 1.00 49.18 18 ILE B O 1
ATOM 4322 N N . SER B 2 19 ? 112.130 103.062 118.212 1.00 48.77 19 SER B N 1
ATOM 4323 C CA . SER B 2 19 ? 113.453 103.586 118.515 1.00 48.77 19 SER B CA 1
ATOM 4324 C C . SER B 2 19 ? 114.500 103.096 117.528 1.00 48.77 19 SER B C 1
ATOM 4325 O O . SER B 2 19 ? 115.603 103.645 117.479 1.00 48.77 19 SER B O 1
ATOM 4328 N N . LEU B 2 20 ? 114.177 102.067 116.753 1.00 47.11 20 LEU B N 1
ATOM 4329 C CA . LEU B 2 20 ? 115.104 101.496 115.796 1.00 47.11 20 LEU B CA 1
ATOM 4330 C C . LEU B 2 20 ? 115.267 102.371 114.562 1.00 47.11 20 LEU B C 1
ATOM 4331 O O . LEU B 2 20 ? 116.278 102.260 113.864 1.00 47.11 20 LEU B O 1
ATOM 4336 N N . THR B 2 21 ? 114.307 103.252 114.289 1.00 47.01 21 THR B N 1
ATOM 4337 C CA . THR B 2 21 ? 114.268 104.008 113.047 1.00 47.01 21 THR B CA 1
ATOM 4338 C C . THR B 2 21 ? 114.794 105.427 113.202 1.00 47.01 21 THR B C 1
ATOM 4339 O O . THR B 2 21 ? 114.468 106.292 112.386 1.00 47.01 21 THR B O 1
ATOM 4343 N N . TYR B 2 22 ? 115.585 105.694 114.237 1.00 49.54 22 TYR B N 1
ATOM 4344 C CA . TYR B 2 22 ? 116.192 107.001 114.427 1.00 49.54 22 TYR B CA 1
ATOM 4345 C C . TYR B 2 22 ? 117.691 106.875 114.246 1.00 49.54 22 TYR B C 1
ATOM 4346 O O . TYR B 2 22 ? 118.319 106.078 114.956 1.00 49.54 22 TYR B O 1
ATOM 4355 N N . PRO B 2 23 ? 118.310 107.616 113.354 1.00 48.85 23 PRO B N 1
ATOM 4356 C CA . PRO B 2 23 ? 119.770 107.556 113.205 1.00 48.85 23 PRO B CA 1
ATOM 4357 C C . PRO B 2 23 ? 120.493 108.484 114.181 1.00 48.85 23 PRO B C 1
ATOM 4358 O O . PRO B 2 23 ? 121.273 109.348 113.787 1.00 48.85 23 PRO B O 1
ATOM 4362 N N . TYR B 2 24 ? 120.249 108.288 115.475 1.00 56.55 24 TYR B N 1
ATOM 4363 C CA . TYR B 2 24 ? 120.776 109.169 116.509 1.00 56.55 24 TYR B CA 1
ATOM 4364 C C . TYR B 2 24 ? 122.129 108.742 117.044 1.00 56.55 24 TYR B C 1
ATOM 4365 O O . TYR B 2 24 ? 122.607 109.336 118.013 1.00 56.55 24 TYR B O 1
ATOM 4374 N N . THR B 2 25 ? 122.755 107.731 116.457 1.00 52.98 25 THR B N 1
ATOM 4375 C CA . THR B 2 25 ? 124.084 107.322 116.873 1.00 52.98 25 THR B CA 1
ATOM 4376 C C . THR B 2 25 ? 125.170 107.935 116.002 1.00 52.98 25 THR B C 1
ATOM 4377 O O . THR B 2 25 ? 126.345 107.604 116.169 1.00 52.98 25 THR B O 1
ATOM 4381 N N . GLY B 2 26 ? 124.804 108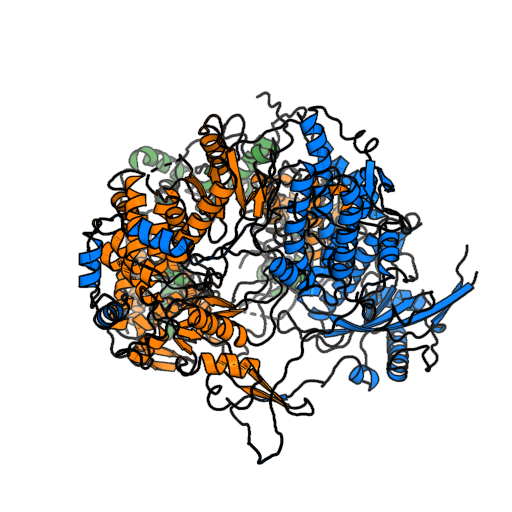.826 115.082 1.00 52.96 26 GLY B N 1
ATOM 4382 C CA . GLY B 2 26 ? 125.742 109.447 114.179 1.00 52.96 26 GLY B CA 1
ATOM 4383 C C . GLY B 2 26 ? 125.688 110.962 114.264 1.00 52.96 26 GLY B C 1
ATOM 4384 O O . GLY B 2 26 ? 124.940 111.539 115.052 1.00 52.96 26 GLY B O 1
ATOM 4385 N N . ALA B 2 27 ? 126.482 111.589 113.424 1.00 57.36 27 ALA B N 1
ATOM 4386 C CA . ALA B 2 27 ? 126.704 113.021 113.559 1.00 57.36 27 ALA B CA 1
ATOM 4387 C C . ALA B 2 27 ? 125.534 113.814 112.981 1.00 57.36 27 ALA B C 1
ATOM 4388 O O . ALA B 2 27 ? 124.954 113.412 111.971 1.00 57.36 27 ALA B O 1
ATOM 4390 N N . PRO B 2 28 ? 125.163 114.936 113.599 1.00 62.25 28 PRO B N 1
ATOM 4391 C CA . PRO B 2 28 ? 124.186 115.817 112.982 1.00 62.25 28 PRO B CA 1
ATOM 4392 C C . PRO B 2 28 ? 124.818 116.571 111.827 1.00 62.25 28 PRO B C 1
ATOM 4393 O O . PRO B 2 28 ? 126.020 116.888 111.863 1.00 62.25 28 PRO B O 1
ATOM 4397 N N . PRO B 2 29 ? 124.058 116.876 110.778 1.00 64.42 29 PRO B N 1
ATOM 4398 C CA . PRO B 2 29 ? 124.645 117.577 109.631 1.00 64.42 29 PRO B CA 1
ATOM 4399 C C . PRO B 2 29 ? 124.823 119.063 109.914 1.00 64.42 29 PRO B C 1
ATOM 4400 O O . PRO B 2 29 ? 123.893 119.741 110.354 1.00 64.42 29 PRO B O 1
ATOM 4404 N N . MET B 2 30 ? 126.023 119.569 109.651 1.00 70.90 30 MET B N 1
ATOM 4405 C CA . MET B 2 30 ? 126.341 120.972 109.867 1.00 70.90 30 MET B CA 1
ATOM 4406 C C . MET B 2 30 ? 126.330 121.731 108.545 1.00 70.90 30 MET B C 1
ATOM 4407 O O . MET B 2 30 ? 126.377 121.148 107.461 1.00 70.90 30 MET B O 1
ATOM 4412 N N . SER B 2 31 ? 126.280 123.054 108.650 1.00 70.12 31 SER B N 1
ATOM 4413 C CA . SER B 2 31 ? 126.197 123.935 107.494 1.00 70.12 31 SER B CA 1
ATOM 4414 C C . SER B 2 31 ? 127.558 124.529 107.163 1.00 70.12 31 SER B C 1
ATOM 4415 O O . SER B 2 31 ? 128.438 124.648 108.018 1.00 70.12 31 SER B O 1
ATOM 4418 N N . HIS B 2 32 ? 127.712 124.925 105.903 1.00 65.66 32 HIS B N 1
ATOM 4419 C CA . HIS B 2 32 ? 129.006 125.326 105.375 1.00 65.66 32 HIS B CA 1
ATOM 4420 C C . HIS B 2 32 ? 128.849 126.593 104.556 1.00 65.66 32 HIS B C 1
ATOM 4421 O O . HIS B 2 32 ? 128.001 126.653 103.662 1.00 65.66 32 HIS B O 1
ATOM 4428 N N . GLY B 2 33 ? 129.663 127.594 104.853 1.00 66.40 33 GLY B N 1
ATOM 4429 C CA . GLY B 2 33 ? 129.695 128.784 104.033 1.00 66.40 33 GLY B CA 1
ATOM 4430 C C . GLY B 2 33 ? 128.627 129.800 104.364 1.00 66.40 33 GLY B C 1
ATOM 4431 O O . GLY B 2 33 ? 128.131 129.849 105.491 1.00 66.40 33 GLY B O 1
ATOM 4432 N N . THR B 2 34 ? 128.261 130.609 103.375 1.00 66.93 34 THR B N 1
ATOM 4433 C CA . THR B 2 34 ? 127.351 131.719 103.585 1.00 66.93 34 THR B CA 1
ATOM 4434 C C . THR B 2 34 ? 125.928 131.228 103.790 1.00 66.93 34 THR B C 1
ATOM 4435 O O . THR B 2 34 ? 125.532 130.159 103.325 1.00 66.93 34 THR B O 1
ATOM 4439 N N . SER B 2 35 ? 125.156 132.038 104.502 1.00 66.00 35 SER B N 1
ATOM 4440 C CA . SER B 2 35 ? 123.750 131.777 104.753 1.00 66.00 35 SER B CA 1
ATOM 4441 C C . SER B 2 35 ? 122.860 132.815 104.088 1.00 66.00 35 SER B C 1
ATOM 4442 O O . SER B 2 35 ? 121.796 133.150 104.608 1.00 66.00 35 SER B O 1
ATOM 4445 N N . THR B 2 36 ? 123.284 133.338 102.942 1.00 65.43 36 THR B N 1
ATOM 4446 C CA . THR B 2 36 ? 122.505 134.379 102.288 1.00 65.43 36 THR B CA 1
ATOM 4447 C C . THR B 2 36 ? 121.303 133.798 101.558 1.00 65.43 36 THR B C 1
ATOM 4448 O O . THR B 2 36 ? 120.202 134.349 101.658 1.00 65.43 36 THR B O 1
ATOM 4452 N N . LYS B 2 37 ? 121.490 132.674 100.853 1.00 65.78 37 LYS B N 1
ATOM 4453 C CA . LYS B 2 37 ? 120.425 132.099 100.034 1.00 65.78 37 LYS B CA 1
ATOM 4454 C C . LYS B 2 37 ? 119.253 131.624 100.876 1.00 65.78 37 LYS B C 1
ATOM 4455 O O . LYS B 2 37 ? 118.098 131.717 100.446 1.00 65.78 37 LYS B O 1
ATOM 4461 N N . TYR B 2 38 ? 119.523 131.153 102.088 1.00 64.60 38 TYR B N 1
ATOM 4462 C CA . TYR B 2 38 ? 118.449 130.652 102.935 1.00 64.60 38 TYR B CA 1
ATOM 4463 C C . TYR B 2 38 ? 117.617 131.801 103.486 1.00 64.60 38 TYR B C 1
ATOM 4464 O O . TYR B 2 38 ? 116.387 131.694 103.599 1.00 64.60 38 TYR B O 1
ATOM 4473 N N . SER B 2 39 ? 118.267 132.924 103.790 1.00 62.54 39 SER B N 1
ATOM 4474 C CA . SER B 2 39 ? 117.547 134.118 104.212 1.00 62.54 39 SER B CA 1
ATOM 4475 C C . SER B 2 39 ? 116.752 134.726 103.064 1.00 62.54 39 SER B C 1
ATOM 4476 O O . SER B 2 39 ? 115.625 135.202 103.267 1.00 62.54 39 SER B O 1
ATOM 4479 N N . MET B 2 40 ? 117.325 134.720 101.855 1.00 64.26 40 MET B N 1
ATOM 4480 C CA . MET B 2 40 ? 116.604 135.180 100.672 1.00 64.26 40 MET B CA 1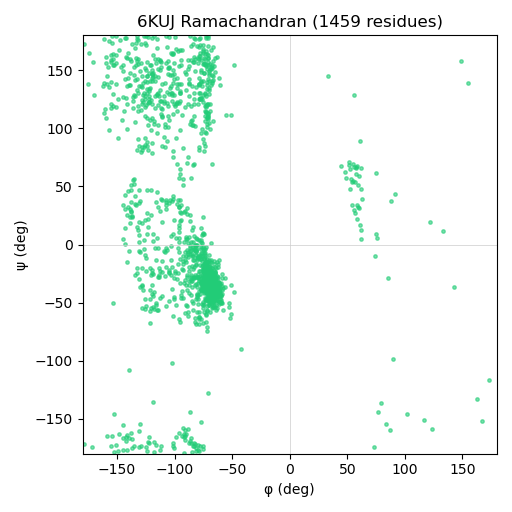
ATOM 4481 C C . MET B 2 40 ? 115.383 134.319 100.404 1.00 64.26 40 MET B C 1
ATOM 4482 O O . MET B 2 40 ? 114.324 134.832 100.025 1.00 64.26 40 MET B O 1
ATOM 4487 N N . GLU B 2 41 ? 115.510 133.007 100.609 1.00 62.78 41 GLU B N 1
ATOM 4488 C CA . GLU B 2 41 ? 114.381 132.105 100.428 1.00 62.78 41 GLU B CA 1
ATOM 4489 C C . GLU B 2 41 ? 113.302 132.345 101.469 1.00 62.78 41 GLU B C 1
ATOM 4490 O O . GLU B 2 41 ? 112.108 132.267 101.151 1.00 62.78 41 GLU B O 1
ATOM 4496 N N . THR B 2 42 ? 113.701 132.672 102.699 1.00 59.80 42 THR B N 1
ATOM 4497 C CA . THR B 2 42 ? 112.723 132.938 103.747 1.00 59.80 42 THR B CA 1
ATOM 4498 C C . THR B 2 42 ? 111.938 134.214 103.470 1.00 59.80 42 THR B C 1
ATOM 4499 O O . THR B 2 42 ? 110.698 134.205 103.481 1.00 59.80 42 THR B O 1
ATOM 4503 N N . VAL B 2 43 ? 112.641 135.313 103.190 1.00 57.72 43 VAL B N 1
ATOM 4504 C CA . VAL B 2 43 ? 111.966 136.596 103.012 1.00 57.72 43 VAL B CA 1
ATOM 4505 C C . VAL B 2 43 ? 111.149 136.605 101.723 1.00 57.72 43 VAL B C 1
ATOM 4506 O O . VAL B 2 43 ? 109.965 136.984 101.717 1.00 57.72 43 VAL B O 1
ATOM 4510 N N . SER B 2 44 ? 111.750 136.142 100.622 1.00 58.59 44 SER B N 1
ATOM 4511 C CA . SER B 2 44 ? 111.050 136.136 99.343 1.00 58.59 44 SER B CA 1
ATOM 4512 C C . SER B 2 44 ? 109.906 135.135 99.333 1.00 58.59 44 SER B C 1
ATOM 4513 O O . SER B 2 44 ? 108.904 135.346 98.640 1.00 58.59 44 SER B O 1
ATOM 4516 N N . ARG B 2 45 ? 110.010 134.073 100.126 1.00 60.01 45 ARG B N 1
ATOM 4517 C CA . ARG B 2 45 ? 108.902 133.136 100.204 1.00 60.01 45 ARG B CA 1
ATOM 4518 C C . ARG B 2 45 ? 107.761 133.696 101.044 1.00 60.01 45 ARG B C 1
ATOM 4519 O O . ARG B 2 45 ? 106.591 133.397 100.771 1.00 60.01 45 ARG B O 1
ATOM 4527 N N . THR B 2 46 ? 108.075 134.534 102.040 1.00 56.49 46 THR B N 1
ATOM 4528 C CA . THR B 2 46 ? 107.022 135.204 102.801 1.00 56.49 46 THR B CA 1
ATOM 4529 C C . THR B 2 46 ? 106.249 136.182 101.925 1.00 56.49 46 THR B C 1
ATOM 4530 O O . THR B 2 46 ? 105.007 136.184 101.915 1.00 56.49 46 THR B O 1
ATOM 4534 N N . TYR B 2 47 ? 106.975 137.007 101.161 1.00 57.30 47 TYR B N 1
ATOM 4535 C CA . TYR B 2 47 ? 106.315 137.926 100.236 1.00 57.30 47 TYR B CA 1
ATOM 4536 C C . TYR B 2 47 ? 105.569 137.196 99.130 1.00 57.30 47 TYR B C 1
ATOM 4537 O O . TYR B 2 47 ? 104.580 137.720 98.610 1.00 57.30 47 TYR B O 1
ATOM 4546 N N . SER B 2 48 ? 106.014 135.995 98.758 1.00 57.56 48 SER B N 1
ATOM 4547 C CA . SER B 2 48 ? 105.210 135.188 97.849 1.00 57.56 48 SER B CA 1
ATOM 4548 C C . SER B 2 48 ? 103.946 134.676 98.521 1.00 57.56 48 SER B C 1
ATOM 4549 O O . SER B 2 48 ? 102.943 134.442 97.843 1.00 57.56 48 SER B O 1
ATOM 4552 N N . TYR B 2 49 ? 103.962 134.507 99.839 1.00 57.90 49 TYR B N 1
ATOM 4553 C CA . TYR B 2 49 ? 102.777 134.061 100.560 1.00 57.90 49 TYR B CA 1
ATOM 4554 C C . TYR B 2 49 ? 101.900 135.203 101.032 1.00 57.90 49 TYR B C 1
ATOM 4555 O O . TYR B 2 49 ? 100.927 134.958 101.753 1.00 57.90 49 TYR B O 1
ATOM 4564 N N . SER B 2 50 ? 102.228 136.443 100.670 1.00 60.34 50 SER B N 1
ATOM 4565 C CA . SER B 2 50 ? 101.391 137.568 101.082 1.00 60.34 50 SER B CA 1
ATOM 4566 C C . SER B 2 50 ? 100.029 137.568 100.398 1.00 60.34 50 SER B C 1
ATOM 4567 O O . SER B 2 50 ? 99.071 138.108 100.962 1.00 60.34 50 SER B O 1
ATOM 4570 N N . ARG B 2 51 ? 99.938 136.997 99.188 1.00 62.44 51 ARG B N 1
ATOM 4571 C CA . ARG B 2 51 ? 98.726 136.959 98.353 1.00 62.44 51 ARG B CA 1
ATOM 4572 C C . ARG B 2 51 ? 98.202 138.352 98.008 1.00 62.44 51 ARG B C 1
ATOM 4573 O O . ARG B 2 51 ? 96.996 138.545 97.859 1.00 62.44 51 ARG B O 1
ATOM 4581 N N . THR B 2 52 ? 99.086 139.334 97.859 1.00 65.27 52 THR B N 1
ATOM 4582 C CA . THR B 2 52 ? 98.647 140.697 97.599 1.00 65.27 52 THR B CA 1
ATOM 4583 C C . THR B 2 52 ? 99.725 141.475 96.865 1.00 65.27 52 THR B C 1
ATOM 4584 O O . THR B 2 52 ? 100.799 140.959 96.554 1.00 65.27 52 THR B O 1
ATOM 4588 N N . LYS B 2 53 ? 99.405 142.735 96.575 1.00 69.05 53 LYS B N 1
ATOM 4589 C CA . LYS B 2 53 ? 100.403 143.679 96.096 1.00 69.05 53 LYS B CA 1
ATOM 4590 C C . LYS B 2 53 ? 100.122 145.068 96.669 1.00 69.05 53 LYS B C 1
ATOM 4591 O O . LYS B 2 53 ? 100.699 146.056 96.197 1.00 69.05 53 LYS B O 1
ATOM 4597 N N . LYS B 2 54 ? 99.269 145.172 97.688 1.00 68.73 54 LYS B N 1
ATOM 4598 C CA . LYS B 2 54 ? 98.846 146.455 98.245 1.00 68.73 54 LYS B CA 1
ATOM 4599 C C . LYS B 2 54 ? 99.991 147.063 99.042 1.00 68.73 54 LYS B C 1
ATOM 4600 O O . LYS B 2 54 ? 100.186 146.750 100.216 1.00 68.73 54 LYS B O 1
ATOM 4606 N N . GLU B 2 55 ? 100.752 147.942 98.404 1.00 73.90 55 GLU B N 1
ATOM 4607 C CA . GLU B 2 55 ? 101.897 148.583 99.028 1.00 73.90 55 GLU B CA 1
ATOM 4608 C C . GLU B 2 55 ? 101.530 149.992 99.471 1.00 73.90 55 GLU B C 1
ATOM 4609 O O . GLU B 2 55 ? 100.784 150.696 98.788 1.00 73.90 55 GLU B O 1
ATOM 4615 N N . VAL B 2 56 ? 102.055 150.392 100.626 1.00 73.73 56 VAL B N 1
ATOM 4616 C CA . VAL B 2 56 ? 101.754 151.675 101.251 1.00 73.73 56 VAL B CA 1
ATOM 4617 C C . VAL B 2 56 ? 103.069 152.366 101.531 1.00 73.73 56 VAL B C 1
ATOM 4618 O O . VAL B 2 56 ? 103.984 151.743 102.077 1.00 73.73 56 VAL B O 1
ATOM 4622 N N . PRO B 2 57 ? 103.248 153.636 101.155 1.00 77.04 57 PRO B N 1
ATOM 4623 C CA . PRO B 2 57 ? 104.528 154.307 101.395 1.00 77.04 57 PRO B CA 1
ATOM 4624 C C . PRO B 2 57 ? 104.747 154.626 102.866 1.00 77.04 57 PRO B C 1
ATOM 4625 O O . PRO B 2 57 ? 103.828 154.611 103.687 1.00 77.04 57 PRO B O 1
ATOM 4629 N N . SER B 2 58 ? 106.002 154.923 103.186 1.00 80.00 58 SER B N 1
ATOM 4630 C CA . SER B 2 58 ? 106.454 155.118 104.552 1.00 80.00 58 SER B CA 1
ATOM 4631 C C . SER B 2 58 ? 107.057 156.505 104.716 1.00 80.00 58 SER B C 1
ATOM 4632 O O . SER B 2 58 ? 107.665 157.048 103.790 1.00 80.00 58 SER B O 1
ATOM 4635 N N . GLY B 2 59 ? 106.890 157.069 105.908 1.00 79.00 59 GLY B N 1
ATOM 4636 C CA . GLY B 2 59 ? 107.497 158.343 106.230 1.00 79.00 59 GLY B CA 1
ATOM 4637 C C . GLY B 2 59 ? 108.722 158.186 107.107 1.00 79.00 59 GLY B C 1
ATOM 4638 O O . GLY B 2 59 ? 109.621 159.032 107.094 1.00 79.00 59 GLY B O 1
ATOM 4639 N N . ILE B 2 60 ? 108.767 157.099 107.872 1.00 77.61 60 ILE B N 1
ATOM 4640 C CA . ILE B 2 60 ? 109.871 156.839 108.787 1.00 77.61 60 ILE B CA 1
ATOM 4641 C C . ILE B 2 60 ? 110.969 156.078 108.062 1.00 77.61 60 ILE B C 1
ATOM 4642 O O . ILE B 2 60 ? 112.116 156.531 107.997 1.00 77.61 60 ILE B O 1
ATOM 4647 N N . PHE B 2 61 ? 110.641 154.966 107.537 1.00 77.34 61 PHE B N 1
ATOM 4648 C CA . PHE B 2 61 ? 111.628 154.187 106.812 1.00 77.34 61 PHE B CA 1
ATOM 4649 C C . PHE B 2 61 ? 111.681 154.628 105.352 1.00 77.34 61 PHE B C 1
ATOM 4650 O O . PHE B 2 61 ? 110.697 155.149 104.822 1.00 77.34 61 PHE B O 1
ATOM 4658 N N . PRO B 2 62 ? 112.811 154.454 104.659 1.00 76.26 62 PRO B N 1
ATOM 4659 C CA . PRO B 2 62 ? 112.875 154.903 103.262 1.00 76.26 62 PRO B CA 1
ATOM 4660 C C . PRO B 2 62 ? 112.344 153.881 102.272 1.00 76.26 62 PRO B C 1
ATOM 4661 O O . PRO B 2 62 ? 112.559 154.026 101.065 1.00 76.26 62 PRO B O 1
ATOM 4665 N N . ILE B 2 63 ? 111.658 152.847 102.750 1.00 75.49 63 ILE B N 1
ATOM 4666 C CA . ILE B 2 63 ? 111.304 151.723 101.900 1.00 75.49 63 ILE B CA 1
ATOM 4667 C C . ILE B 2 63 ? 109.792 151.532 101.952 1.00 75.49 63 ILE B C 1
ATOM 4668 O O . ILE B 2 63 ? 109.116 151.982 102.879 1.00 75.49 63 ILE B O 1
ATOM 4673 N N . GLU B 2 64 ? 109.257 150.895 100.913 1.00 77.40 64 GLU B N 1
ATOM 4674 C CA . GLU B 2 64 ? 107.822 150.689 100.796 1.00 77.40 64 GLU B CA 1
ATOM 4675 C C . GLU B 2 64 ? 107.354 149.605 101.762 1.00 77.40 64 GLU B C 1
ATOM 4676 O O . GLU B 2 64 ? 108.119 148.730 102.172 1.00 77.40 64 GLU B O 1
ATOM 4682 N N . ARG B 2 65 ? 106.072 149.660 102.108 1.00 71.32 65 ARG B N 1
ATOM 4683 C CA . ARG B 2 65 ? 105.488 148.770 103.102 1.00 71.32 65 ARG B CA 1
ATOM 4684 C C . ARG B 2 65 ? 104.331 148.015 102.472 1.00 71.32 65 ARG B C 1
ATOM 4685 O O . ARG B 2 65 ? 103.372 148.633 102.002 1.00 71.32 65 ARG B O 1
ATOM 4693 N N . ARG B 2 66 ? 104.409 146.689 102.472 1.00 66.72 66 ARG B N 1
ATOM 4694 C CA . ARG B 2 66 ? 103.325 145.857 101.971 1.00 66.72 66 ARG B CA 1
ATOM 4695 C C . ARG B 2 66 ? 102.431 145.437 103.128 1.00 66.72 66 ARG B C 1
ATOM 4696 O O . ARG B 2 66 ? 102.919 145.105 104.210 1.00 66.72 66 ARG B O 1
ATOM 4704 N N . LYS B 2 67 ? 101.120 145.469 102.899 1.00 64.72 67 LYS B N 1
ATOM 4705 C CA . LYS B 2 67 ? 100.140 145.142 103.920 1.00 64.72 67 LYS B CA 1
ATOM 4706 C C . LYS B 2 67 ? 99.800 143.657 103.882 1.00 64.72 67 LYS B C 1
ATOM 4707 O O . LYS B 2 67 ? 99.797 143.027 102.824 1.00 64.72 67 LYS B O 1
ATOM 4713 N N . PHE B 2 68 ? 99.489 143.108 105.056 1.00 59.60 68 PHE B N 1
ATOM 4714 C CA . PHE B 2 68 ? 99.386 141.668 105.238 1.00 59.60 68 PHE B CA 1
ATOM 4715 C C . PHE B 2 68 ? 98.082 141.181 105.851 1.00 59.60 68 PHE B C 1
ATOM 4716 O O . PHE B 2 68 ? 97.962 139.982 106.106 1.00 59.60 68 PHE B O 1
ATOM 4724 N N . CYS B 2 69 ? 97.117 142.051 106.108 1.00 60.46 69 CYS B N 1
ATOM 4725 C CA . CYS B 2 69 ? 95.837 141.632 106.658 1.00 60.46 69 CYS B CA 1
ATOM 4726 C C . CYS B 2 69 ? 94.710 142.319 105.906 1.00 60.46 69 CYS B C 1
ATOM 4727 O O . CYS B 2 69 ? 94.841 143.478 105.505 1.00 60.46 69 CYS B O 1
ATOM 4730 N N . ASN B 2 70 ? 93.628 141.572 105.681 1.00 61.24 70 ASN B N 1
ATOM 4731 C CA . ASN B 2 70 ? 92.388 141.988 105.024 1.00 61.24 70 ASN B CA 1
ATOM 4732 C C . ASN B 2 70 ? 92.568 142.424 103.573 1.00 61.24 70 ASN B C 1
ATOM 4733 O O . ASN B 2 70 ? 91.645 143.004 102.996 1.00 61.24 70 ASN B O 1
ATOM 4738 N N . THR B 2 71 ? 93.717 142.167 102.954 1.00 63.25 71 THR B N 1
ATOM 4739 C CA . THR B 2 71 ? 93.993 142.615 101.591 1.00 63.25 71 THR B CA 1
ATOM 4740 C C . THR B 2 71 ? 94.331 141.392 100.757 1.00 63.25 71 THR B C 1
ATOM 4741 O O . THR B 2 71 ? 95.505 141.135 100.498 1.00 63.25 71 THR B O 1
ATOM 4745 N N . ILE B 2 72 ? 93.323 140.672 100.290 1.00 63.62 72 ILE B N 1
ATOM 4746 C CA . ILE B 2 72 ? 93.533 139.384 99.646 1.00 63.62 72 ILE B CA 1
ATOM 4747 C C . ILE B 2 72 ? 93.204 139.495 98.162 1.00 63.62 72 ILE B C 1
ATOM 4748 O O . ILE B 2 72 ? 92.257 140.184 97.766 1.00 63.62 72 ILE B O 1
ATOM 4753 N N . GLU B 2 73 ? 94.045 138.875 97.339 1.00 73.27 73 GLU B N 1
ATOM 4754 C CA . GLU B 2 73 ? 93.803 138.690 95.912 1.00 73.27 73 GLU B CA 1
ATOM 4755 C C . GLU B 2 73 ? 93.684 137.186 95.709 1.00 73.27 73 GLU B C 1
ATOM 4756 O O . GLU B 2 73 ? 94.694 136.492 95.574 1.00 73.27 73 GLU B O 1
ATOM 4762 N N . ASP B 2 74 ? 92.448 136.692 95.692 1.00 79.12 74 ASP B N 1
ATOM 4763 C CA . ASP B 2 74 ? 92.176 135.268 95.872 1.00 79.12 74 ASP B CA 1
ATOM 4764 C C . ASP B 2 74 ? 92.610 134.498 94.635 1.00 79.12 74 ASP B C 1
ATOM 4765 O O . ASP B 2 74 ? 91.984 134.595 93.576 1.00 79.12 74 ASP B O 1
ATOM 4770 N N . LYS B 2 75 ? 93.685 133.733 94.769 1.00 79.21 75 LYS B N 1
ATOM 4771 C CA . LYS B 2 75 ? 94.070 132.844 93.691 1.00 79.21 75 LYS B CA 1
ATOM 4772 C C . LYS B 2 75 ? 93.194 131.597 93.701 1.00 79.21 75 LYS B C 1
ATOM 4773 O O . LYS B 2 75 ? 92.564 131.253 94.705 1.00 79.21 75 LYS B O 1
ATOM 4779 N N . GLU B 2 76 ? 93.145 130.926 92.550 1.00 81.20 76 GLU B N 1
ATOM 4780 C CA . GLU B 2 76 ? 92.409 129.672 92.472 1.00 81.20 76 GLU B CA 1
ATOM 4781 C C . GLU B 2 76 ? 93.155 128.554 93.183 1.00 81.20 76 GLU B C 1
ATOM 4782 O O . GLU B 2 76 ? 92.532 127.610 93.681 1.00 81.20 76 GLU B O 1
ATOM 4785 N N . ASN B 2 77 ? 94.481 128.646 93.250 1.00 76.96 77 ASN B N 1
ATOM 4786 C CA . ASN B 2 77 ? 95.285 127.667 93.973 1.00 76.96 77 ASN B CA 1
ATOM 4787 C C . ASN B 2 77 ? 95.195 127.995 95.456 1.00 76.96 77 ASN B C 1
ATOM 4788 O O . ASN B 2 77 ? 96.066 128.639 96.043 1.00 76.96 77 ASN B O 1
ATOM 4793 N N . LEU B 2 78 ? 94.102 127.559 96.068 1.00 71.54 78 LEU B N 1
ATOM 4794 C CA . LEU B 2 78 ? 93.913 127.798 97.488 1.00 71.54 78 LEU B CA 1
ATOM 4795 C C . LEU B 2 78 ? 94.486 126.675 98.341 1.00 71.54 78 LEU B C 1
ATOM 4796 O O . LEU B 2 78 ? 94.690 126.865 99.545 1.00 71.54 78 LEU B O 1
ATOM 4801 N N . GLU B 2 79 ? 94.788 125.522 97.744 1.00 75.71 79 GLU B N 1
ATOM 4802 C CA . GLU B 2 79 ? 95.550 124.504 98.454 1.00 75.71 79 GLU B CA 1
ATOM 4803 C C . GLU B 2 79 ? 96.994 124.928 98.681 1.00 75.71 79 GLU B C 1
ATOM 4804 O O . GLU B 2 79 ? 97.648 124.397 99.582 1.00 75.71 79 GLU B O 1
ATOM 4810 N N . LYS B 2 80 ? 97.509 125.846 97.870 1.00 68.00 80 LYS B N 1
ATOM 4811 C CA . LYS B 2 80 ? 98.755 126.514 98.187 1.00 68.00 80 LYS B CA 1
ATOM 4812 C C . LYS B 2 80 ? 98.567 127.355 99.449 1.00 68.00 80 LYS B C 1
ATOM 4813 O O . LYS B 2 80 ? 97.469 127.849 99.708 1.00 68.00 80 LYS B O 1
ATOM 4819 N N . PRO B 2 81 ? 99.613 127.516 100.262 1.00 62.05 81 PRO B N 1
ATOM 4820 C CA . PRO B 2 81 ? 99.441 128.219 101.538 1.00 62.05 81 PRO B CA 1
ATOM 4821 C C . PRO B 2 81 ? 99.242 129.714 101.354 1.00 62.05 81 PRO B C 1
ATOM 4822 O O . PRO B 2 81 ? 99.879 130.345 100.508 1.00 62.05 81 PRO B O 1
ATOM 4826 N N . ASN B 2 82 ? 98.335 130.277 102.148 1.00 57.88 82 ASN B N 1
ATOM 4827 C CA . ASN B 2 82 ? 98.178 131.720 102.234 1.00 57.88 82 ASN B CA 1
ATOM 4828 C C . ASN B 2 82 ? 98.762 132.240 103.540 1.00 57.88 82 ASN B C 1
ATOM 4829 O O . ASN B 2 82 ? 98.910 131.511 104.521 1.00 57.88 82 ASN B O 1
ATOM 4834 N N . GLY B 2 83 ? 99.089 133.521 103.538 1.00 59.59 83 GLY B N 1
ATOM 4835 C CA . GLY B 2 83 ? 99.580 134.159 104.736 1.00 59.59 83 GLY B CA 1
ATOM 4836 C C . GLY B 2 83 ? 98.833 135.438 105.018 1.00 59.59 83 GLY B C 1
ATOM 4837 O O . GLY B 2 83 ? 99.417 136.418 105.479 1.00 59.59 83 GLY B O 1
ATOM 4838 N N . ASN B 2 84 ? 97.535 135.435 104.748 1.00 61.23 84 ASN B N 1
ATOM 4839 C CA . ASN B 2 84 ? 96.709 136.628 104.821 1.00 61.23 84 ASN B CA 1
ATOM 4840 C C . ASN B 2 84 ? 95.583 136.375 105.809 1.00 61.23 84 ASN B C 1
ATOM 4841 O O . ASN B 2 84 ? 94.826 135.414 105.656 1.00 61.23 84 ASN B O 1
ATOM 4846 N N . VAL B 2 85 ? 95.463 137.244 106.805 1.00 59.02 85 VAL B N 1
ATOM 4847 C CA . VAL B 2 85 ? 94.620 137.004 107.967 1.00 59.02 85 VAL B CA 1
ATOM 4848 C C . VAL B 2 85 ? 93.408 137.920 107.895 1.00 59.02 85 VAL B C 1
ATOM 4849 O O . VAL B 2 85 ? 93.524 139.089 107.513 1.00 59.02 85 VAL B O 1
ATOM 4853 N N . ASP B 2 86 ? 92.243 137.378 108.237 1.00 62.24 86 ASP B N 1
ATOM 4854 C CA . ASP B 2 86 ? 91.014 138.146 108.365 1.00 62.24 86 ASP B CA 1
ATOM 4855 C C . ASP B 2 86 ? 90.794 138.438 109.847 1.00 62.24 86 ASP B C 1
ATOM 4856 O O . ASP B 2 86 ? 90.654 137.506 110.644 1.00 62.24 86 ASP B O 1
ATOM 4861 N N . ILE B 2 87 ? 90.758 139.721 110.217 1.00 60.71 87 ILE B N 1
ATOM 4862 C CA . ILE B 2 87 ? 90.784 140.044 111.642 1.00 60.71 87 ILE B CA 1
ATOM 4863 C C . ILE B 2 87 ? 89.399 139.958 112.285 1.00 60.71 87 ILE B C 1
ATOM 4864 O O . ILE B 2 87 ? 89.294 139.686 113.488 1.00 60.71 87 ILE B O 1
ATOM 4869 N N . ASN B 2 88 ? 88.326 140.204 111.527 1.00 58.72 88 ASN B N 1
ATOM 4870 C CA . ASN B 2 88 ? 86.985 140.068 112.088 1.00 58.72 88 ASN B CA 1
ATOM 4871 C C . ASN B 2 88 ? 86.665 138.621 112.405 1.00 58.72 88 ASN B C 1
ATOM 4872 O O . ASN B 2 88 ? 85.994 138.332 113.405 1.00 58.72 88 ASN B O 1
ATOM 4877 N N . PHE B 2 89 ? 87.157 137.707 111.574 1.00 55.20 89 PHE B N 1
ATOM 4878 C CA . PHE B 2 89 ? 86.953 136.287 111.808 1.00 55.20 89 PHE B CA 1
ATOM 4879 C C . PHE B 2 89 ? 87.687 135.827 113.061 1.00 55.20 89 PHE B C 1
ATOM 4880 O O . PHE B 2 89 ? 87.124 135.090 113.880 1.00 55.20 89 PHE B O 1
ATOM 4888 N N . MET B 2 90 ? 88.933 136.267 113.246 1.00 58.77 90 MET B N 1
ATOM 4889 C CA . MET B 2 90 ? 89.692 135.797 114.397 1.00 58.77 90 MET B CA 1
ATOM 4890 C C . MET B 2 90 ? 89.241 136.457 115.691 1.00 58.77 90 MET B C 1
ATOM 4891 O O . MET B 2 90 ? 89.278 135.812 116.743 1.00 58.77 90 MET B O 1
ATOM 4896 N N . LEU B 2 91 ? 88.791 137.714 115.648 1.00 57.61 91 LEU B N 1
ATOM 4897 C CA . LEU B 2 91 ? 88.183 138.273 116.850 1.00 57.61 91 LEU B CA 1
ATOM 4898 C C . LEU B 2 91 ? 86.859 137.597 117.159 1.00 57.61 91 LEU B C 1
ATOM 4899 O O . LEU B 2 91 ? 86.473 137.504 118.330 1.00 57.61 91 LEU B O 1
ATOM 4904 N N . SER B 2 92 ? 86.159 137.108 116.133 1.00 59.38 92 SER B N 1
ATOM 4905 C CA . SER B 2 92 ? 84.995 136.274 116.396 1.00 59.38 92 SER B CA 1
ATOM 4906 C C . SER B 2 92 ? 85.385 134.949 117.037 1.00 59.38 92 SER B C 1
ATOM 4907 O O . SER B 2 92 ? 84.616 134.401 117.835 1.00 59.38 92 SER B O 1
ATOM 4910 N N . LEU B 2 93 ? 86.572 134.428 116.721 1.00 58.75 93 LEU B N 1
ATOM 4911 C CA . LEU B 2 93 ? 87.028 133.211 117.384 1.00 58.75 93 LEU B CA 1
ATOM 4912 C C . LEU B 2 93 ? 87.452 133.460 118.825 1.00 58.75 93 LEU B C 1
ATOM 4913 O O . LEU B 2 93 ? 87.266 132.584 119.675 1.00 58.75 93 LEU B O 1
ATOM 4918 N N . ALA B 2 94 ? 88.026 134.629 119.125 1.00 63.69 94 ALA B N 1
ATOM 4919 C CA . ALA B 2 94 ? 88.395 134.924 120.508 1.00 63.69 94 ALA B CA 1
ATOM 4920 C C . ALA B 2 94 ? 87.165 135.194 121.361 1.00 63.69 94 ALA B C 1
ATOM 4921 O O . ALA B 2 94 ? 87.089 134.743 122.513 1.00 63.69 94 ALA B O 1
ATOM 4923 N N . GLU B 2 95 ? 86.199 135.937 120.813 1.00 69.12 95 GLU B N 1
ATOM 4924 C CA . GLU B 2 95 ? 84.914 136.112 121.482 1.00 69.12 95 GLU B CA 1
ATOM 4925 C C . GLU B 2 95 ? 84.196 134.782 121.654 1.00 69.12 95 GLU B C 1
ATOM 4926 O O . GLU B 2 95 ? 83.511 134.566 122.658 1.00 69.12 95 GLU B O 1
ATOM 4932 N N . MET B 2 96 ? 84.376 133.865 120.708 1.00 66.31 96 MET B N 1
ATOM 4933 C CA . MET B 2 96 ? 83.857 132.517 120.861 1.00 66.31 96 MET B CA 1
ATOM 4934 C C . MET B 2 96 ? 84.651 131.717 121.889 1.00 66.31 96 MET B C 1
ATOM 4935 O O . MET B 2 96 ? 84.135 130.738 122.434 1.00 66.31 96 MET B O 1
ATOM 4940 N N . LEU B 2 97 ? 85.893 132.117 122.171 1.00 67.99 97 LEU B N 1
ATOM 4941 C CA . LEU B 2 97 ? 86.708 131.418 123.159 1.00 67.99 97 LEU B CA 1
ATOM 4942 C C . LEU B 2 97 ? 86.339 131.820 124.580 1.00 67.99 97 LEU B C 1
ATOM 4943 O O . LEU B 2 97 ? 86.177 130.958 125.449 1.00 67.99 97 LEU B O 1
ATOM 4948 N N . GLU B 2 98 ? 86.200 133.124 124.840 1.00 76.58 98 GLU B N 1
ATOM 4949 C CA . GLU B 2 98 ? 85.913 133.564 126.204 1.00 76.58 98 GLU B CA 1
ATOM 4950 C C . GLU B 2 98 ? 84.488 133.266 126.644 1.00 76.58 98 GLU B C 1
ATOM 4951 O O . GLU B 2 98 ? 84.205 133.347 127.842 1.00 76.58 98 GLU B O 1
ATOM 4957 N N . GLU B 2 99 ? 83.591 132.926 125.725 1.00 75.74 99 GLU B N 1
ATOM 4958 C CA . GLU B 2 99 ? 82.249 132.494 126.081 1.00 75.74 99 GLU B CA 1
ATOM 4959 C C . GLU B 2 99 ? 82.182 131.017 126.426 1.00 75.74 99 GLU B C 1
ATOM 4960 O O . GLU B 2 99 ? 81.093 130.507 126.700 1.00 75.74 99 GLU B O 1
ATOM 4963 N N . LYS B 2 100 ? 83.312 130.319 126.405 1.00 77.51 100 LYS B N 1
ATOM 4964 C CA . LYS B 2 100 ? 83.358 128.912 126.768 1.00 77.51 100 LYS B CA 1
ATOM 4965 C C . LYS B 2 100 ? 83.733 128.718 128.227 1.00 77.51 100 LYS B C 1
ATOM 4966 O O . LYS B 2 100 ? 83.124 127.897 128.920 1.00 77.51 100 LYS B O 1
ATOM 4972 N N . MET B 2 101 ? 84.721 129.466 128.709 1.00 82.12 101 MET B N 1
ATOM 4973 C CA . MET B 2 101 ? 85.193 129.365 130.085 1.00 82.12 101 MET B CA 1
ATOM 4974 C C . MET B 2 101 ? 85.147 130.742 130.742 1.00 82.12 101 MET B C 1
ATOM 4975 O O . MET B 2 101 ? 85.896 131.650 130.369 1.00 82.12 101 MET B O 1
ATOM 4980 N N . GLY B 2 102 ? 84.234 130.910 131.692 1.00 84.27 102 GLY B N 1
ATOM 4981 C CA . GLY B 2 102 ? 84.169 132.128 132.478 1.00 84.27 102 GLY B CA 1
ATOM 4982 C C . GLY B 2 102 ? 83.632 133.326 131.710 1.00 84.27 102 GLY B C 1
ATOM 4983 O O . GLY B 2 102 ? 83.171 133.238 130.574 1.00 84.27 102 GLY B O 1
ATOM 4984 N N . LYS B 2 103 ? 83.678 134.474 132.383 1.00 88.85 103 LYS B N 1
ATOM 4985 C CA . LYS B 2 103 ? 83.351 135.759 131.780 1.00 88.85 103 LYS B CA 1
ATOM 4986 C C . LYS B 2 103 ? 84.523 136.723 131.803 1.00 88.85 103 LYS B C 1
ATOM 4987 O O . LYS B 2 103 ? 84.905 137.253 130.754 1.00 88.85 103 LYS B O 1
ATOM 4993 N N . GLY B 2 104 ? 85.107 136.966 132.974 1.00 86.78 104 GLY B N 1
ATOM 4994 C CA . GLY B 2 104 ? 86.274 137.817 133.087 1.00 86.78 104 GLY B CA 1
ATOM 4995 C C . GLY B 2 104 ? 87.551 137.011 133.019 1.00 86.78 104 GLY B C 1
ATOM 4996 O O . GLY B 2 104 ? 88.389 137.068 133.923 1.00 86.78 104 GLY B O 1
ATOM 4997 N N . PHE B 2 105 ? 87.700 136.254 131.936 1.00 82.68 105 PHE B N 1
ATOM 4998 C CA . PHE B 2 105 ? 88.809 135.321 131.790 1.00 82.68 105 PHE B CA 1
ATOM 4999 C C . PHE B 2 105 ? 90.108 136.055 131.481 1.00 82.68 105 PHE B C 1
ATOM 5000 O O . PHE B 2 105 ? 91.114 135.908 132.193 1.00 82.68 105 PHE B O 1
ATOM 5008 N N . PHE B 2 106 ? 90.090 136.868 130.422 1.00 80.94 106 PHE B N 1
ATOM 5009 C CA . PHE B 2 106 ? 91.278 137.606 130.013 1.00 80.94 106 PHE B CA 1
ATOM 5010 C C . PHE B 2 106 ? 91.652 138.678 131.028 1.00 80.94 106 PHE B C 1
ATOM 5011 O O . PHE B 2 106 ? 92.829 139.038 131.140 1.00 80.94 106 PHE B O 1
ATOM 5019 N N . LYS B 2 107 ? 90.667 139.196 131.766 1.00 84.40 107 LYS B N 1
ATOM 5020 C CA . LYS B 2 107 ? 90.949 140.145 132.837 1.00 84.40 107 LYS B CA 1
ATOM 5021 C C . LYS B 2 107 ? 91.702 139.475 133.976 1.00 84.40 107 LYS B C 1
ATOM 5022 O O . LYS B 2 107 ? 92.625 140.062 134.549 1.00 84.40 107 LYS B O 1
ATOM 5028 N N . PHE B 2 108 ? 91.329 138.239 134.301 1.00 83.55 108 PHE B N 1
ATOM 5029 C CA . PHE B 2 108 ? 92.004 137.493 135.355 1.00 83.55 108 PHE B CA 1
ATOM 5030 C C . PHE B 2 108 ? 93.436 137.157 134.959 1.00 83.55 108 PHE B C 1
ATOM 5031 O O . PHE B 2 108 ? 94.381 137.409 135.726 1.00 83.55 108 PHE B O 1
ATOM 5039 N N . CYS B 2 109 ? 93.616 136.612 133.748 1.00 83.97 109 CYS B N 1
ATOM 5040 C CA . CYS B 2 109 ? 94.958 136.246 133.296 1.00 83.97 109 CYS B CA 1
ATOM 5041 C C . CYS B 2 109 ? 95.841 137.470 133.101 1.00 83.97 109 CYS B C 1
ATOM 5042 O O . CYS B 2 109 ? 97.046 137.419 133.383 1.00 83.97 109 CYS B O 1
ATOM 5045 N N . ALA B 2 110 ? 95.258 138.586 132.664 1.00 83.11 110 ALA B N 1
ATOM 5046 C CA . ALA B 2 110 ? 96.042 139.799 132.480 1.00 83.11 110 ALA B CA 1
ATOM 5047 C C . ALA B 2 110 ? 96.398 140.456 133.809 1.00 83.11 110 ALA B C 1
ATOM 5048 O O . ALA B 2 110 ? 97.473 141.056 133.930 1.00 83.11 110 ALA B O 1
ATOM 5050 N N . ASN B 2 111 ? 95.521 140.359 134.814 1.00 84.43 111 ASN B N 1
ATOM 5051 C CA . ASN B 2 111 ? 95.857 140.918 136.120 1.00 84.43 111 ASN B CA 1
ATOM 5052 C C . ASN B 2 111 ? 96.951 140.110 136.802 1.00 84.43 111 ASN B C 1
ATOM 5053 O O . ASN B 2 111 ? 97.825 140.684 137.465 1.00 84.43 111 ASN B O 1
ATOM 5058 N N . GLU B 2 112 ? 96.930 138.781 136.645 1.00 84.76 112 GLU B N 1
ATOM 5059 C CA . GLU B 2 112 ? 98.043 137.986 137.158 1.00 84.76 112 GLU B CA 1
ATOM 5060 C C . GLU B 2 112 ? 99.333 138.285 136.403 1.00 84.76 112 GLU B C 1
ATOM 5061 O O . GLU B 2 112 ? 100.417 138.327 137.005 1.00 84.76 112 GLU B O 1
ATOM 5067 N N . ALA B 2 113 ? 99.231 138.513 135.090 1.00 83.93 113 ALA B N 1
ATOM 5068 C CA . ALA B 2 113 ? 100.418 138.769 134.281 1.00 83.93 113 ALA B CA 1
ATOM 5069 C C . ALA B 2 113 ? 101.078 140.087 134.659 1.00 83.93 113 ALA B C 1
ATOM 5070 O O . ALA B 2 113 ? 102.292 140.132 134.892 1.00 83.93 113 ALA B O 1
ATOM 5072 N N . GLU B 2 114 ? 100.294 141.168 134.744 1.00 84.55 114 GLU B N 1
ATOM 5073 C CA . GLU B 2 114 ? 100.845 142.458 135.159 1.00 84.55 114 GLU B CA 1
ATOM 5074 C C . GLU B 2 114 ? 101.301 142.429 136.612 1.00 84.55 114 GLU B C 1
ATOM 5075 O O . GLU B 2 114 ? 102.283 143.099 136.970 1.00 84.55 114 GLU B O 1
ATOM 5081 N N . ALA B 2 115 ? 100.625 141.629 137.446 1.00 83.08 115 ALA B N 1
ATOM 5082 C CA . ALA B 2 115 ? 101.068 141.427 138.820 1.00 83.08 115 ALA B CA 1
ATOM 5083 C C . ALA B 2 115 ? 102.440 140.772 138.884 1.00 83.08 115 ALA B C 1
ATOM 5084 O O . ALA B 2 115 ? 103.206 141.041 139.813 1.00 83.08 115 ALA B O 1
ATOM 5086 N N . GLU B 2 116 ? 102.783 139.930 137.908 1.00 82.96 116 GLU B N 1
ATOM 5087 C CA . GLU B 2 116 ? 104.141 139.400 137.878 1.00 82.96 116 GLU B CA 1
ATOM 5088 C C . GLU B 2 116 ? 105.131 140.280 137.127 1.00 82.96 116 GLU B C 1
ATOM 5089 O O . GLU B 2 116 ? 106.338 140.123 137.326 1.00 82.96 116 GLU B O 1
ATOM 5095 N N . ILE B 2 117 ? 104.668 141.187 136.266 1.00 84.13 117 ILE B N 1
ATOM 5096 C CA . ILE B 2 117 ? 105.599 142.090 135.593 1.00 84.13 117 ILE B CA 1
ATOM 5097 C C . ILE B 2 117 ? 106.074 143.175 136.550 1.00 84.13 117 ILE B C 1
ATOM 5098 O O . ILE B 2 117 ? 107.256 143.542 136.555 1.00 84.13 117 ILE B O 1
ATOM 5103 N N . LEU B 2 118 ? 105.177 143.684 137.400 1.00 85.56 118 LEU B N 1
ATOM 5104 C CA . LEU B 2 118 ? 105.550 144.774 138.298 1.00 85.56 118 LEU B CA 1
ATOM 5105 C C . LEU B 2 118 ? 106.510 144.357 139.408 1.00 85.56 118 LEU B C 1
ATOM 5106 O O . LEU B 2 118 ? 107.094 145.233 140.051 1.00 85.56 118 LEU B O 1
ATOM 5111 N N . LYS B 2 119 ? 106.702 143.065 139.642 1.00 86.66 119 LYS B N 1
ATOM 5112 C CA . LYS B 2 119 ? 107.640 142.574 140.643 1.00 86.66 119 LYS B CA 1
ATOM 5113 C C . LYS B 2 119 ? 108.829 141.884 139.988 1.00 86.66 119 LYS B C 1
ATOM 5114 O O . LYS B 2 119 ? 109.326 140.871 140.478 1.00 86.66 119 LYS B O 1
ATOM 5120 N N . MET B 2 120 ? 109.293 142.422 138.864 1.00 88.63 120 MET B N 1
ATOM 5121 C CA . MET B 2 120 ? 110.330 141.789 138.064 1.00 88.63 120 MET B CA 1
ATOM 5122 C C . MET B 2 120 ? 111.495 142.751 137.892 1.00 88.63 120 MET B C 1
ATOM 5123 O O . MET B 2 120 ? 111.296 143.924 137.564 1.00 88.63 120 MET B O 1
ATOM 5128 N N . HIS B 2 121 ? 112.700 142.244 138.100 1.00 92.46 121 HIS B N 1
ATOM 5129 C CA . HIS B 2 121 ? 113.933 143.003 137.988 1.00 92.46 121 HIS B CA 1
ATOM 5130 C C . HIS B 2 121 ? 114.533 142.777 136.606 1.00 92.46 121 HIS B C 1
ATOM 5131 O O . HIS B 2 121 ? 114.295 141.748 135.975 1.00 92.46 121 HIS B O 1
ATOM 5138 N N . PHE B 2 122 ? 115.316 143.747 136.125 1.00 90.85 122 PHE B N 1
ATOM 5139 C CA . PHE B 2 122 ? 115.704 143.665 134.720 1.00 90.85 122 PHE B CA 1
ATOM 5140 C C . PHE B 2 122 ? 116.928 142.790 134.489 1.00 90.85 122 PHE B C 1
ATOM 5141 O O . PHE B 2 122 ? 117.194 142.424 133.337 1.00 90.85 122 PHE B O 1
ATOM 5149 N N . SER B 2 123 ? 117.626 142.377 135.551 1.00 88.96 123 SER B N 1
ATOM 5150 C CA . SER B 2 123 ? 118.729 141.426 135.434 1.00 88.96 123 SER B CA 1
ATOM 5151 C C . SER B 2 123 ? 118.275 140.046 134.979 1.00 88.96 123 SER B C 1
ATOM 5152 O O . SER B 2 123 ? 119.120 139.235 134.582 1.00 88.96 123 SER B O 1
ATOM 5155 N N . LYS B 2 124 ? 116.966 139.777 135.016 1.00 87.91 124 LYS B N 1
ATOM 5156 C CA . LYS B 2 124 ? 116.390 138.581 134.416 1.00 87.91 124 LYS B CA 1
ATOM 5157 C C . LYS B 2 124 ? 116.679 138.499 132.917 1.00 87.91 124 LYS B C 1
ATOM 5158 O O . LYS B 2 124 ? 116.737 137.397 132.358 1.00 87.91 124 LYS B O 1
ATOM 5164 N N . LEU B 2 125 ? 116.911 139.641 132.256 1.00 84.34 125 LEU B N 1
ATOM 5165 C CA . LEU B 2 125 ? 117.322 139.621 130.854 1.00 84.34 125 LEU B CA 1
ATOM 5166 C C . LEU B 2 125 ? 118.700 138.999 130.638 1.00 84.34 125 LEU B C 1
ATOM 5167 O O . LEU B 2 125 ? 119.034 138.656 129.501 1.00 84.34 125 LEU B O 1
ATOM 5172 N N . THR B 2 126 ? 119.516 138.858 131.685 1.00 87.47 126 THR B N 1
ATOM 5173 C CA . THR B 2 126 ? 120.808 138.202 131.526 1.00 87.47 126 THR B CA 1
ATOM 5174 C C . THR B 2 126 ? 120.730 136.686 131.633 1.00 87.47 126 THR B C 1
ATOM 5175 O O . THR B 2 126 ? 121.731 136.013 131.373 1.00 87.47 126 THR B O 1
ATOM 5179 N N . GLU B 2 127 ? 119.584 136.133 132.011 1.00 92.60 127 GLU B N 1
ATOM 5180 C CA . GLU B 2 127 ? 119.428 134.687 132.166 1.00 92.60 127 GLU B CA 1
ATOM 5181 C C . GLU B 2 127 ? 118.818 134.071 130.908 1.00 92.60 127 GLU B C 1
ATOM 5182 O O . GLU B 2 127 ? 117.781 133.411 130.946 1.00 92.60 127 GLU B O 1
ATOM 5188 N N . GLY B 2 128 ? 119.482 134.286 129.776 1.00 90.13 128 GLY B N 1
ATOM 5189 C CA . GLY B 2 128 ? 118.943 133.804 128.520 1.00 90.13 128 GLY B CA 1
ATOM 5190 C C . GLY B 2 128 ? 119.974 133.284 127.543 1.00 90.13 128 GLY B C 1
ATOM 5191 O O . GLY B 2 128 ? 121.147 133.118 127.887 1.00 90.13 128 GLY B O 1
ATOM 5192 N N . ARG B 2 129 ? 119.543 133.041 126.309 1.00 90.40 129 ARG B N 1
ATOM 5193 C CA . ARG B 2 129 ? 120.400 132.518 125.258 1.00 90.40 129 ARG B CA 1
ATOM 5194 C C . ARG B 2 129 ? 121.164 133.675 124.618 1.00 90.40 129 ARG B C 1
ATOM 5195 O O . ARG B 2 129 ? 121.138 134.801 125.116 1.00 90.40 129 ARG B O 1
ATOM 5203 N N . GLN B 2 130 ? 121.861 133.414 123.514 1.00 83.54 130 GLN B N 1
ATOM 5204 C CA . GLN B 2 130 ? 122.647 134.462 122.878 1.00 83.54 130 GLN B CA 1
ATOM 5205 C C . GLN B 2 130 ? 121.757 135.505 122.222 1.00 83.54 130 GLN B C 1
ATOM 5206 O O . GLN B 2 130 ? 120.661 135.208 121.745 1.00 83.54 130 GLN B O 1
ATOM 5212 N N . THR B 2 131 ? 122.233 136.744 122.225 1.00 78.51 131 THR B N 1
ATOM 5213 C CA . THR B 2 131 ? 121.573 137.859 121.566 1.00 78.51 131 THR B CA 1
ATOM 5214 C C . THR B 2 131 ? 122.550 138.547 120.622 1.00 78.51 131 THR B C 1
ATOM 5215 O O . THR B 2 131 ? 123.719 138.172 120.507 1.00 78.51 131 THR B O 1
ATOM 5219 N N . TYR B 2 132 ? 122.054 139.581 119.958 1.00 76.52 132 TYR B N 1
ATOM 5220 C CA . TYR B 2 132 ? 122.787 140.323 118.944 1.00 76.52 132 TYR B CA 1
ATOM 5221 C C . TYR B 2 132 ? 123.192 141.677 119.507 1.00 76.52 132 TYR B C 1
ATOM 5222 O O . TYR B 2 132 ? 122.334 142.456 119.931 1.00 76.52 132 TYR B O 1
ATOM 5231 N N . ASP B 2 133 ? 124.491 141.947 119.521 1.00 86.76 133 ASP B N 1
ATOM 5232 C CA . ASP B 2 133 ? 125.015 143.258 119.877 1.00 86.76 133 ASP B CA 1
ATOM 5233 C C . ASP B 2 133 ? 125.145 144.115 118.628 1.00 86.76 133 ASP B C 1
ATOM 5234 O O . ASP B 2 133 ? 125.911 143.780 117.716 1.00 86.76 133 ASP B O 1
ATOM 5239 N N . TRP B 2 134 ? 124.415 145.226 118.602 1.00 86.97 134 TRP B N 1
ATOM 5240 C CA . TRP B 2 134 ? 124.469 146.163 117.494 1.00 86.97 134 TRP B CA 1
ATOM 5241 C C . TRP B 2 134 ? 125.576 147.190 117.648 1.00 86.97 134 TRP B C 1
ATOM 5242 O O . TRP B 2 134 ? 125.742 148.037 116.765 1.00 86.97 134 TRP B O 1
ATOM 5253 N N . THR B 2 135 ? 126.300 147.168 118.764 1.00 92.26 135 THR B N 1
ATOM 5254 C CA . THR B 2 135 ? 127.426 148.074 118.928 1.00 92.26 135 THR B CA 1
ATOM 5255 C C . THR B 2 135 ? 128.581 147.659 118.028 1.00 92.26 135 THR B C 1
ATOM 5256 O O . THR B 2 135 ? 129.083 148.459 117.232 1.00 92.26 135 THR B O 1
ATOM 5260 N N . SER B 2 136 ? 128.997 146.401 118.122 1.00 91.44 136 SER B N 1
ATOM 5261 C CA . SER B 2 136 ? 130.004 145.846 117.234 1.00 91.44 136 SER B CA 1
ATOM 5262 C C . SER B 2 136 ? 129.405 144.956 116.157 1.00 91.44 136 SER B C 1
ATOM 5263 O O . SER B 2 136 ? 130.158 144.427 115.332 1.00 91.44 136 SER B O 1
ATOM 5266 N N . GLU B 2 137 ? 128.079 144.772 116.172 1.00 89.33 137 GLU B N 1
ATOM 5267 C CA . GLU B 2 137 ? 127.314 144.013 115.176 1.00 89.33 137 GLU B CA 1
ATOM 5268 C C . GLU B 2 137 ? 127.758 142.549 115.107 1.00 89.33 137 GLU B C 1
ATOM 5269 O O . GLU B 2 137 ? 128.185 142.048 114.067 1.00 89.33 137 GLU B O 1
ATOM 5275 N N . ARG B 2 138 ? 127.647 141.863 116.245 1.00 86.67 138 ARG B N 1
ATOM 5276 C CA . ARG B 2 138 ? 128.004 140.451 116.337 1.00 86.67 138 ARG B CA 1
ATOM 5277 C C . ARG B 2 138 ? 127.007 139.734 117.235 1.00 86.67 138 ARG B C 1
ATOM 5278 O O . ARG B 2 138 ? 126.046 140.326 117.725 1.00 86.67 138 ARG B O 1
ATOM 5286 N N . ASN B 2 139 ? 127.246 138.445 117.458 1.00 81.33 139 ASN B N 1
ATOM 5287 C CA . ASN B 2 139 ? 126.471 137.650 118.403 1.00 81.33 139 ASN B CA 1
ATOM 5288 C C . ASN B 2 139 ? 127.260 137.477 119.692 1.00 81.33 139 ASN B C 1
ATOM 5289 O O . ASN B 2 139 ? 128.440 137.119 119.658 1.00 81.33 139 ASN B O 1
ATOM 5294 N N . MET B 2 140 ? 126.616 137.752 120.816 1.00 84.71 140 MET B N 1
ATOM 5295 C CA . MET B 2 140 ? 127.237 137.732 122.132 1.00 84.71 140 MET B CA 1
ATOM 5296 C C . MET B 2 140 ? 126.239 137.153 123.110 1.00 84.71 140 MET B C 1
ATOM 5297 O O . MET B 2 140 ? 125.033 137.123 122.826 1.00 84.71 140 MET B O 1
ATOM 5302 N N . PRO B 2 141 ? 126.686 136.663 124.267 1.00 79.87 141 PRO B N 1
ATOM 5303 C CA . PRO B 2 141 ? 125.742 136.295 125.326 1.00 79.87 141 PRO B CA 1
ATOM 5304 C C . PRO B 2 141 ? 125.021 137.512 125.887 1.00 79.87 141 PRO B C 1
ATOM 5305 O O . PRO B 2 141 ? 125.363 138.663 125.614 1.00 79.87 141 PRO B O 1
ATOM 5309 N N . ALA B 2 142 ? 123.997 137.229 126.697 1.00 81.95 142 ALA B N 1
ATOM 5310 C CA . ALA B 2 142 ? 123.022 138.248 127.071 1.00 81.95 142 ALA B CA 1
ATOM 5311 C C . ALA B 2 142 ? 123.604 139.314 127.990 1.00 81.95 142 ALA B C 1
ATOM 5312 O O . ALA B 2 142 ? 123.269 140.497 127.846 1.00 81.95 142 ALA B O 1
ATOM 5314 N N . ALA B 2 143 ? 124.478 138.927 128.921 1.00 82.26 143 ALA B N 1
ATOM 5315 C CA . ALA B 2 143 ? 124.994 139.883 129.894 1.00 82.26 143 ALA B CA 1
ATOM 5316 C C . ALA B 2 143 ? 125.945 140.880 129.247 1.00 82.26 143 ALA B C 1
ATOM 5317 O O . ALA B 2 143 ? 125.956 142.065 129.612 1.00 82.26 143 ALA B O 1
ATOM 5319 N N . THR B 2 144 ? 126.724 140.427 128.265 1.00 82.99 144 THR B N 1
ATOM 5320 C CA . THR B 2 144 ? 127.640 141.322 127.569 1.00 82.99 144 THR B CA 1
ATOM 5321 C C . THR B 2 144 ? 126.880 142.326 126.708 1.00 82.99 144 THR B C 1
ATOM 5322 O O . THR B 2 144 ? 127.233 143.512 126.667 1.00 82.99 144 THR B O 1
ATOM 5326 N N . ALA B 2 145 ? 125.813 141.878 126.044 1.00 83.64 145 ALA B N 1
ATOM 5327 C CA . ALA B 2 145 ? 125.016 142.788 125.230 1.00 83.64 145 ALA B CA 1
ATOM 5328 C C . ALA B 2 145 ? 124.228 143.768 126.088 1.00 83.64 145 ALA B C 1
ATOM 5329 O O . ALA B 2 145 ? 124.054 144.930 125.695 1.00 83.64 145 ALA B O 1
ATOM 5331 N N . LEU B 2 146 ? 123.761 143.326 127.260 1.00 84.17 146 LEU B N 1
ATOM 5332 C CA . LEU B 2 146 ? 123.049 144.230 128.159 1.00 84.17 146 LEU B CA 1
ATOM 5333 C C . LEU B 2 146 ? 123.981 145.296 128.715 1.00 84.17 146 LEU B C 1
ATOM 5334 O O . LEU B 2 146 ? 123.618 146.477 128.772 1.00 84.17 146 LEU B O 1
ATOM 5339 N N . GLN B 2 147 ? 125.194 144.905 129.108 1.00 88.09 147 GLN B N 1
ATOM 5340 C CA . GLN B 2 147 ? 126.118 145.889 129.654 1.00 88.09 147 GLN B CA 1
ATOM 5341 C C . GLN B 2 147 ? 126.678 146.801 128.565 1.00 88.09 147 GLN B C 1
ATOM 5342 O O . GLN B 2 147 ? 127.019 147.955 128.844 1.00 88.09 147 GLN B O 1
ATOM 5348 N N . LEU B 2 148 ? 126.742 146.334 127.318 1.00 87.60 148 LEU B N 1
ATOM 5349 C CA . LEU B 2 148 ? 127.093 147.258 126.245 1.00 87.60 148 LEU B CA 1
ATOM 5350 C C . LEU B 2 148 ? 125.957 148.228 125.941 1.00 87.60 148 LEU B C 1
ATOM 5351 O O . LEU B 2 148 ? 126.212 149.379 125.554 1.00 87.60 148 LEU B O 1
ATOM 5356 N N . THR B 2 149 ? 124.707 147.799 126.133 1.00 89.54 149 THR B N 1
ATOM 5357 C CA . THR B 2 149 ? 123.582 148.710 125.944 1.00 89.54 149 THR B CA 1
ATOM 5358 C C . THR B 2 149 ? 123.571 149.795 127.012 1.00 89.54 149 THR B C 1
ATOM 5359 O O . THR B 2 149 ? 123.490 150.990 126.696 1.00 89.54 149 THR B O 1
ATOM 5363 N N . VAL B 2 150 ? 123.681 149.392 128.284 1.00 93.50 150 VAL B N 1
ATOM 5364 C CA . VAL B 2 150 ? 123.721 150.337 129.400 1.00 93.50 150 VAL B CA 1
ATOM 5365 C C . VAL B 2 150 ? 124.959 151.226 129.315 1.00 93.50 150 VAL B C 1
ATOM 5366 O O . VAL B 2 150 ? 124.913 152.409 129.679 1.00 93.50 150 VAL B O 1
ATOM 5370 N N . ASP B 2 151 ? 126.058 150.689 128.781 1.00 98.11 151 ASP B N 1
ATOM 5371 C CA . ASP B 2 151 ? 127.249 151.487 128.513 1.00 98.11 151 ASP B CA 1
ATOM 5372 C C . ASP B 2 151 ? 126.961 152.575 127.485 1.00 98.11 151 ASP B C 1
ATOM 5373 O O . ASP B 2 151 ? 127.412 153.718 127.638 1.00 98.11 151 ASP B O 1
ATOM 5378 N N . ALA B 2 152 ? 126.190 152.247 126.443 1.00 98.98 152 ALA B N 1
ATOM 5379 C CA . ALA B 2 152 ? 125.817 153.270 125.468 1.00 98.98 152 ALA B CA 1
ATOM 5380 C C . ALA B 2 152 ? 124.860 154.299 126.057 1.00 98.98 152 ALA B C 1
ATOM 5381 O O . ALA B 2 152 ? 124.911 155.476 125.672 1.00 98.98 152 ALA B O 1
ATOM 5383 N N . ILE B 2 153 ? 123.997 153.882 126.989 1.00 99.20 153 ILE B N 1
ATOM 5384 C CA . ILE B 2 153 ? 123.084 154.820 127.642 1.00 99.20 153 ILE B CA 1
ATOM 5385 C C . ILE B 2 153 ? 123.859 155.812 128.495 1.00 99.20 153 ILE B C 1
ATOM 5386 O O . ILE B 2 153 ? 123.712 157.030 128.350 1.00 99.20 153 ILE B O 1
ATOM 5391 N N . GLN B 2 154 ? 124.702 155.300 129.394 1.00 102.30 154 GLN B N 1
ATOM 5392 C CA . GLN B 2 154 ? 125.439 156.156 130.311 1.00 102.30 154 GLN B CA 1
ATOM 5393 C C . GLN B 2 154 ? 126.526 156.959 129.615 1.00 102.30 154 GLN B C 1
ATOM 5394 O O . GLN B 2 154 ? 126.951 157.988 130.146 1.00 102.30 154 GLN B O 1
ATOM 5400 N N . GLU B 2 155 ? 126.985 156.525 128.446 1.00 106.39 155 GLU B N 1
ATOM 5401 C CA . GLU B 2 155 ? 127.909 157.372 127.709 1.00 106.39 155 GLU B CA 1
ATOM 5402 C C . GLU B 2 155 ? 127.168 158.428 126.899 1.00 106.39 155 GLU B C 1
ATOM 5403 O O . GLU B 2 155 ? 127.709 159.515 126.669 1.00 106.39 155 GLU B O 1
ATOM 5409 N N . THR B 2 156 ? 125.931 158.150 126.483 1.00 105.76 156 THR B N 1
ATOM 5410 C CA . THR B 2 156 ? 125.239 159.093 125.603 1.00 105.76 156 THR B CA 1
ATOM 5411 C C . THR B 2 156 ? 124.749 160.326 126.361 1.00 105.76 156 THR B C 1
ATOM 5412 O O . THR B 2 156 ? 125.266 161.429 126.165 1.00 105.76 156 THR B O 1
ATOM 5416 N N . GLN B 2 157 ? 123.776 160.153 127.255 1.00 105.51 157 GLN B N 1
ATOM 5417 C CA . GLN B 2 157 ? 123.205 161.277 127.997 1.00 105.51 157 GLN B CA 1
ATOM 5418 C C . GLN B 2 157 ? 122.838 160.805 129.396 1.00 105.51 157 GLN B C 1
ATOM 5419 O O . GLN B 2 157 ? 121.848 160.089 129.567 1.00 105.51 157 GLN B O 1
ATOM 5425 N N . GLY B 2 158 ? 123.614 161.231 130.389 1.00 106.10 158 GLY B N 1
ATOM 5426 C CA . GLY B 2 158 ? 123.282 160.973 131.776 1.00 106.10 158 GLY B CA 1
ATOM 5427 C C . GLY B 2 158 ? 123.809 159.640 132.275 1.00 106.10 158 GLY B C 1
ATOM 5428 O O . GLY B 2 158 ? 124.744 159.058 131.727 1.00 106.10 158 GLY B O 1
ATOM 5429 N N . THR B 2 159 ? 123.201 159.166 133.356 1.00 105.45 159 THR B N 1
ATOM 5430 C CA . THR B 2 159 ? 123.492 157.860 133.933 1.00 105.45 159 THR B CA 1
ATOM 5431 C C . THR B 2 159 ? 122.207 157.038 133.967 1.00 105.45 159 THR B C 1
ATOM 5432 O O . THR B 2 159 ? 121.179 157.430 133.410 1.00 105.45 159 THR B O 1
ATOM 5436 N N . PHE B 2 160 ? 122.269 155.890 134.632 1.00 103.26 160 PHE B N 1
ATOM 5437 C CA . PHE B 2 160 ? 121.134 154.985 134.726 1.00 103.26 160 PHE B CA 1
ATOM 5438 C C . PHE B 2 160 ? 120.788 154.755 136.188 1.00 103.26 160 PHE B C 1
ATOM 5439 O O . PHE B 2 160 ? 121.673 154.488 137.005 1.00 103.26 160 PHE B O 1
ATOM 5447 N N . LYS B 2 161 ? 119.499 154.868 136.514 1.00 106.44 161 LYS B N 1
ATOM 5448 C CA . LYS B 2 161 ? 119.014 154.664 137.874 1.00 106.44 161 LYS B CA 1
ATOM 5449 C C . LYS B 2 161 ? 117.811 153.728 137.919 1.00 106.44 161 LYS B C 1
ATOM 5450 O O . LYS B 2 161 ? 117.070 153.737 138.906 1.00 106.44 161 LYS B O 1
ATOM 5456 N N . GLY B 2 162 ? 117.592 152.931 136.877 1.00 101.74 162 GLY B N 1
ATOM 5457 C CA . GLY B 2 162 ? 116.331 152.229 136.720 1.00 101.74 162 GLY B CA 1
ATOM 5458 C C . GLY B 2 162 ? 116.058 151.069 137.655 1.00 101.74 162 GLY B C 1
ATOM 5459 O O . GLY B 2 162 ? 115.199 151.170 138.536 1.00 101.74 162 GLY B O 1
ATOM 5460 N N . THR B 2 163 ? 116.781 149.964 137.458 1.00 98.38 163 THR B N 1
ATOM 5461 C CA . THR B 2 163 ? 116.715 148.719 138.234 1.00 98.38 163 THR B CA 1
ATOM 5462 C C . THR B 2 163 ? 115.327 148.067 138.251 1.00 98.38 163 THR B C 1
ATOM 5463 O O . THR B 2 163 ? 115.035 147.271 139.148 1.00 98.38 163 THR B O 1
ATOM 5467 N N . THR B 2 164 ? 114.460 148.363 137.281 1.00 94.93 164 THR B N 1
ATOM 5468 C CA . THR B 2 164 ? 113.215 147.627 137.074 1.00 94.93 164 THR B CA 1
ATOM 5469 C C . THR B 2 164 ? 113.019 147.388 135.583 1.00 94.93 164 THR B C 1
ATOM 5470 O O . THR B 2 164 ? 113.751 147.916 134.745 1.00 94.93 164 THR B O 1
ATOM 5474 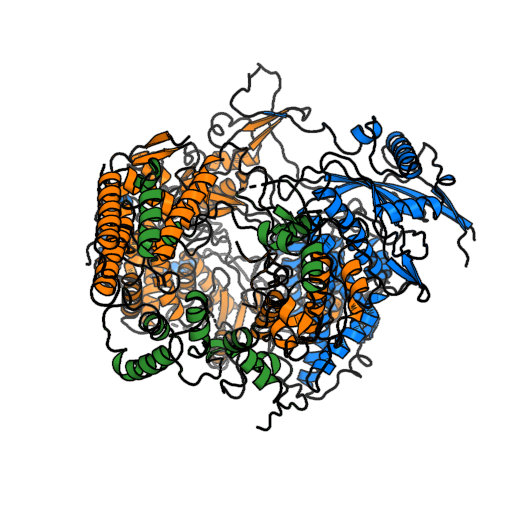N N . MET B 2 165 ? 111.999 146.590 135.260 1.00 91.24 165 MET B N 1
ATOM 5475 C CA . MET B 2 165 ? 111.669 146.312 133.865 1.00 91.24 165 MET B CA 1
ATOM 5476 C C . MET B 2 165 ? 111.081 147.538 133.185 1.00 91.24 165 MET B C 1
ATOM 5477 O O . MET B 2 165 ? 111.521 147.931 132.096 1.00 91.24 165 MET B O 1
ATOM 5482 N N . VAL B 2 166 ? 110.091 148.156 133.832 1.00 92.31 166 VAL B N 1
ATOM 5483 C CA . VAL B 2 166 ? 109.278 149.194 133.211 1.00 92.31 166 VAL B CA 1
ATOM 5484 C C . VAL B 2 166 ? 110.108 150.443 132.953 1.00 92.31 166 VAL B C 1
ATOM 5485 O O . VAL B 2 166 ? 109.972 151.095 131.908 1.00 92.31 166 VAL B O 1
ATOM 5489 N N . GLU B 2 167 ? 111.011 150.772 133.875 1.00 94.27 167 GLU B N 1
ATOM 5490 C CA . GLU B 2 167 ? 111.880 151.920 133.677 1.00 94.27 167 GLU B CA 1
ATOM 5491 C C . GLU B 2 167 ? 112.955 151.648 132.636 1.00 94.27 167 GLU B C 1
ATOM 5492 O O . GLU B 2 167 ? 113.453 152.593 132.013 1.00 94.27 167 GLU B O 1
ATOM 5498 N N . TYR B 2 168 ? 113.300 150.382 132.410 1.00 88.80 168 TYR B N 1
ATOM 5499 C CA . TYR B 2 168 ? 114.232 150.062 131.338 1.00 88.80 168 TYR B CA 1
ATOM 5500 C C . TYR B 2 168 ? 113.562 150.146 129.973 1.00 88.80 168 TYR B C 1
ATOM 5501 O O . TYR B 2 168 ? 114.174 150.622 129.007 1.00 88.80 168 TYR B O 1
ATOM 5510 N N . CYS B 2 169 ? 112.307 149.696 129.885 1.00 88.54 169 CYS B N 1
ATOM 5511 C CA . CYS B 2 169 ? 111.538 149.844 128.653 1.00 88.54 169 CYS B CA 1
ATOM 5512 C C . CYS B 2 169 ? 111.315 151.315 128.319 1.00 88.54 169 CYS B C 1
ATOM 5513 O O . CYS B 2 169 ? 111.506 151.740 127.168 1.00 88.54 169 CYS B O 1
ATOM 5516 N N . ASN B 2 170 ? 110.944 152.108 129.332 1.00 88.09 170 ASN B N 1
ATOM 5517 C CA . ASN B 2 170 ? 110.803 153.549 129.167 1.00 88.09 170 ASN B CA 1
ATOM 5518 C C . ASN B 2 170 ? 112.125 154.202 128.801 1.00 88.09 170 ASN B C 1
ATOM 5519 O O . ASN B 2 170 ? 112.143 155.195 128.061 1.00 88.09 170 ASN B O 1
ATOM 5524 N N . LYS B 2 171 ? 113.236 153.647 129.288 1.00 88.83 171 LYS B N 1
ATOM 5525 C CA . LYS B 2 171 ? 114.541 154.162 128.906 1.00 88.83 171 LYS B CA 1
ATOM 5526 C C . LYS B 2 171 ? 114.843 153.880 127.440 1.00 88.83 171 LYS B C 1
ATOM 5527 O O . LYS B 2 171 ? 115.453 154.719 126.769 1.00 88.83 171 LYS B O 1
ATOM 5533 N N . ILE B 2 172 ? 114.398 152.733 126.918 1.00 88.83 172 ILE B N 1
ATOM 5534 C CA . ILE B 2 172 ? 114.621 152.433 125.504 1.00 88.83 172 ILE B CA 1
ATOM 5535 C C . ILE B 2 172 ? 113.778 153.345 124.616 1.00 88.83 172 ILE B C 1
ATOM 5536 O O . ILE B 2 172 ? 114.254 153.844 123.585 1.00 88.83 172 ILE B O 1
ATOM 5541 N N . LEU B 2 173 ? 112.523 153.599 125.008 1.00 89.55 173 LEU B N 1
ATOM 5542 C CA . LEU B 2 173 ? 111.681 154.498 124.218 1.00 89.55 173 LEU B CA 1
ATOM 5543 C C . LEU B 2 173 ? 112.197 155.937 124.262 1.00 89.55 173 LEU B C 1
ATOM 5544 O O . LEU B 2 173 ? 112.161 156.656 123.244 1.00 89.55 173 LEU B O 1
ATOM 5549 N N . GLU B 2 174 ? 112.723 156.352 125.418 1.00 93.06 174 GLU B N 1
ATOM 5550 C CA . GLU B 2 174 ? 113.407 157.634 125.510 1.00 93.06 174 GLU B CA 1
ATOM 5551 C C . GLU B 2 174 ? 114.640 157.670 124.620 1.00 93.06 174 GLU B C 1
ATOM 5552 O O . GLU B 2 174 ? 114.935 158.707 124.020 1.00 93.06 174 GLU B O 1
ATOM 5558 N N . MET B 2 175 ? 115.340 156.540 124.478 1.00 92.54 175 MET B N 1
ATOM 5559 C CA . MET B 2 175 ? 116.446 156.484 123.528 1.00 92.54 175 MET B CA 1
ATOM 5560 C C . MET B 2 175 ? 115.962 156.572 122.090 1.00 92.54 175 MET B C 1
ATOM 5561 O O . MET B 2 175 ? 116.724 156.996 121.215 1.00 92.54 175 MET B O 1
ATOM 5566 N N . MET B 2 176 ? 114.719 156.167 121.814 1.00 93.04 176 MET B N 1
ATOM 5567 C CA . MET B 2 176 ? 114.180 156.434 120.485 1.00 93.04 176 MET B CA 1
ATOM 5568 C C . MET B 2 176 ? 113.920 157.917 120.278 1.00 93.04 176 MET B C 1
ATOM 5569 O O . MET B 2 176 ? 114.029 158.406 119.149 1.00 93.04 176 MET B O 1
ATOM 5574 N N . ASP B 2 177 ? 113.590 158.656 121.342 1.00 96.84 177 ASP B N 1
ATOM 5575 C CA . ASP B 2 177 ? 113.383 160.093 121.143 1.00 96.84 177 ASP B CA 1
ATOM 5576 C C . ASP B 2 177 ? 114.665 160.913 120.996 1.00 96.84 177 ASP B C 1
ATOM 5577 O O . ASP B 2 177 ? 114.571 162.093 120.647 1.00 96.84 177 ASP B O 1
ATOM 5582 N N . TRP B 2 178 ? 115.848 160.345 121.248 1.00 98.56 178 TRP B N 1
ATOM 5583 C CA . TRP B 2 178 ? 117.062 161.160 121.268 1.00 98.56 178 TRP B CA 1
ATOM 5584 C C . TRP B 2 178 ? 117.520 161.497 119.850 1.00 98.56 178 TRP B C 1
ATOM 5585 O O . TRP B 2 178 ? 117.314 160.707 118.927 1.00 98.56 178 TRP B O 1
ATOM 5596 N N . PRO B 2 179 ? 118.141 162.665 119.649 1.00 100.95 179 PRO B N 1
ATOM 5597 C CA . PRO B 2 179 ? 118.612 163.018 118.303 1.00 100.95 179 PRO B CA 1
ATOM 5598 C C . PRO B 2 179 ? 119.942 162.396 117.917 1.00 100.95 179 PRO B C 1
ATOM 5599 O O . PRO B 2 179 ? 120.254 162.367 116.719 1.00 100.95 179 PRO B O 1
ATOM 5603 N N . GLU B 2 180 ? 120.736 161.910 118.870 1.00 104.14 180 GLU B N 1
ATOM 5604 C CA . GLU B 2 180 ? 122.049 161.358 118.555 1.00 104.14 180 GLU B CA 1
ATOM 5605 C C . GLU B 2 180 ? 122.472 160.394 119.654 1.00 104.14 180 GLU B C 1
ATOM 5606 O O . GLU B 2 180 ? 122.320 160.705 120.838 1.00 104.14 180 GLU B O 1
ATOM 5612 N N . VAL B 2 181 ? 122.999 159.233 119.265 1.00 103.32 181 VAL B N 1
ATOM 5613 C CA . VAL B 2 181 ? 123.385 158.185 120.207 1.00 103.32 181 VAL B CA 1
ATOM 5614 C C . VAL B 2 181 ? 124.861 157.866 120.007 1.00 103.32 181 VAL B C 1
ATOM 5615 O O . VAL B 2 181 ? 125.287 157.574 118.887 1.00 103.32 181 VAL B O 1
ATOM 5619 N N . LYS B 2 182 ? 125.648 157.895 121.077 1.00 106.69 182 LYS B N 1
ATOM 5620 C CA . LYS B 2 182 ? 127.082 157.639 120.957 1.00 106.69 182 LYS B CA 1
ATOM 5621 C C . LYS B 2 182 ? 127.576 156.406 121.712 1.00 106.69 182 LYS B C 1
ATOM 5622 O O . LYS B 2 182 ? 127.136 156.137 122.825 1.00 106.69 182 LYS B O 1
ATOM 5628 N N . PHE B 2 183 ? 128.506 155.673 121.102 1.00 109.66 183 PHE B N 1
ATOM 5629 C CA . PHE B 2 183 ? 129.069 154.463 121.710 1.00 109.66 183 PHE B CA 1
ATOM 5630 C C . PHE B 2 183 ? 130.572 154.307 121.467 1.00 109.66 183 PHE B C 1
ATOM 5631 O O . PHE B 2 183 ? 131.247 155.251 121.055 1.00 109.66 183 PHE B O 1
ATOM 5639 N N . LYS B 2 184 ? 131.082 153.099 121.693 1.00 110.14 184 LYS B N 1
ATOM 5640 C CA . LYS B 2 184 ? 132.518 152.821 121.569 1.00 110.14 184 LYS B CA 1
ATOM 5641 C C . LYS B 2 184 ? 132.941 151.766 120.531 1.00 110.14 184 LYS B C 1
ATOM 5642 O O . LYS B 2 184 ? 132.533 150.610 120.605 1.00 110.14 184 LYS B O 1
ATOM 5648 N N . LYS B 2 185 ? 133.777 152.175 119.579 1.00 114.97 185 LYS B N 1
ATOM 5649 C CA . LYS B 2 185 ? 134.274 151.283 118.545 1.00 114.97 185 LYS B CA 1
ATOM 5650 C C . LYS B 2 185 ? 135.736 150.952 118.804 1.00 114.97 185 LYS B C 1
ATOM 5651 O O . LYS B 2 185 ? 136.397 151.557 119.652 1.00 114.97 185 LYS B O 1
ATOM 5657 N N . VAL B 2 186 ? 136.240 149.980 118.051 1.00 118.18 186 VAL B N 1
ATOM 5658 C CA . VAL B 2 186 ? 137.647 149.615 118.118 1.00 118.18 186 VAL B CA 1
ATOM 5659 C C . VAL B 2 186 ? 138.286 149.816 116.751 1.00 118.18 186 VAL B C 1
ATOM 5660 O O . VAL B 2 186 ? 137.614 149.724 115.724 1.00 118.18 186 VAL B O 1
ATOM 5664 N N . THR B 2 208 ? 142.615 151.101 122.349 1.00 127.20 208 THR B N 1
ATOM 5665 C CA . THR B 2 208 ? 141.877 151.079 121.093 1.00 127.20 208 THR B CA 1
ATOM 5666 C C . THR B 2 208 ? 140.372 151.096 121.333 1.00 127.20 208 THR B C 1
ATOM 5667 O O . THR B 2 208 ? 139.644 150.242 120.831 1.00 127.20 208 THR B O 1
ATOM 5671 N N . LEU B 2 209 ? 139.910 152.075 122.106 1.00 123.83 209 LEU B N 1
ATOM 5672 C CA . LEU B 2 209 ? 138.489 152.271 122.382 1.00 123.83 209 LEU B CA 1
ATOM 5673 C C . LEU B 2 209 ? 138.133 153.691 121.962 1.00 123.83 209 LEU B C 1
ATOM 5674 O O . LEU B 2 209 ? 138.117 154.608 122.787 1.00 123.83 209 LEU B O 1
ATOM 5679 N N . MET B 2 210 ? 137.842 153.868 120.681 1.00 121.29 210 MET B N 1
ATOM 5680 C CA . MET B 2 210 ? 137.429 155.166 120.180 1.00 121.29 210 MET B CA 1
ATOM 5681 C C . MET B 2 210 ? 135.942 155.368 120.449 1.00 121.29 210 MET B C 1
ATOM 5682 O O . MET B 2 210 ? 135.197 154.418 120.697 1.00 121.29 210 MET B O 1
ATOM 5687 N N . ILE B 2 211 ? 135.520 156.627 120.432 1.00 116.62 211 ILE B N 1
ATOM 5688 C CA . ILE B 2 211 ? 134.145 156.995 120.747 1.00 116.62 211 ILE B CA 1
ATOM 5689 C C . ILE B 2 211 ? 133.530 157.617 119.505 1.00 116.62 211 ILE B C 1
ATOM 5690 O O . ILE B 2 211 ? 133.998 158.658 119.027 1.00 116.62 211 ILE B O 1
ATOM 5695 N N . THR B 2 212 ? 132.490 156.978 118.982 1.00 113.30 212 THR B N 1
ATOM 5696 C CA . THR B 2 212 ? 131.790 157.423 117.789 1.00 113.30 212 THR B CA 1
ATOM 5697 C C . THR B 2 212 ? 130.362 157.817 118.142 1.00 113.30 212 THR B C 1
ATOM 5698 O O . THR B 2 212 ? 129.912 157.677 119.282 1.00 113.30 212 THR B O 1
ATOM 5702 N N . LYS B 2 213 ? 129.645 158.312 117.137 1.00 108.86 213 LYS B N 1
ATOM 5703 C CA . LYS B 2 213 ? 128.260 158.720 117.294 1.00 108.86 213 LYS B CA 1
ATOM 5704 C C . LYS B 2 213 ? 127.450 158.170 116.132 1.00 108.86 213 LYS B C 1
ATOM 5705 O O . LYS B 2 213 ? 127.996 157.676 115.142 1.00 108.86 213 LYS B O 1
ATOM 5708 N N . ILE B 2 214 ? 126.128 158.266 116.261 1.00 104.04 214 ILE B N 1
ATOM 5709 C CA . ILE B 2 214 ? 125.211 157.760 115.252 1.00 104.04 214 ILE B CA 1
ATOM 5710 C C . ILE B 2 214 ? 123.935 158.593 115.336 1.00 104.04 214 ILE B C 1
ATOM 5711 O O . ILE B 2 214 ? 123.622 159.182 116.378 1.00 104.04 214 ILE B O 1
ATOM 5716 N N . GLY B 2 215 ? 123.213 158.666 114.218 1.00 100.29 215 GLY B N 1
ATOM 5717 C CA . GLY B 2 215 ? 122.077 159.559 114.083 1.00 100.29 215 GLY B CA 1
ATOM 5718 C C . GLY B 2 215 ? 120.815 159.079 114.768 1.00 100.29 215 GLY B C 1
ATOM 5719 O O . GLY B 2 215 ? 120.851 158.347 115.762 1.00 100.29 215 GLY B O 1
ATOM 5720 N N . ARG B 2 216 ? 119.674 159.509 114.233 1.00 96.19 216 ARG B N 1
ATOM 5721 C CA . ARG B 2 216 ? 118.366 159.158 114.775 1.00 96.19 216 ARG B CA 1
ATOM 5722 C C . ARG B 2 216 ? 117.649 158.111 113.936 1.00 96.19 216 ARG B C 1
ATOM 5723 O O . ARG B 2 216 ? 117.135 157.132 114.479 1.00 96.19 216 ARG B O 1
ATOM 5731 N N . GLU B 2 217 ? 117.593 158.305 112.617 1.00 94.05 217 GLU B N 1
ATOM 5732 C CA . GLU B 2 217 ? 116.997 157.293 111.755 1.00 94.05 217 GLU B CA 1
ATOM 5733 C C . GLU B 2 217 ? 117.890 156.063 111.651 1.00 94.05 217 GLU B C 1
ATOM 5734 O O . GLU B 2 217 ? 117.387 154.944 111.494 1.00 94.05 217 GLU B O 1
ATOM 5740 N N . GLU B 2 218 ? 119.208 156.243 111.782 1.00 91.64 218 GLU B N 1
ATOM 5741 C CA . GLU B 2 218 ? 120.117 155.107 111.754 1.00 91.64 218 GLU B CA 1
ATOM 5742 C C . GLU B 2 218 ? 120.018 154.302 113.040 1.00 91.64 218 GLU B C 1
ATOM 5743 O O . GLU B 2 218 ? 120.178 153.078 113.020 1.00 91.64 218 GLU B O 1
ATOM 5749 N N . PHE B 2 219 ? 119.735 154.967 114.160 1.00 87.82 219 PHE B N 1
ATOM 5750 C CA . PHE B 2 219 ? 119.512 154.247 115.405 1.00 87.82 219 PHE B CA 1
ATOM 5751 C C . PHE B 2 219 ? 118.206 153.465 115.378 1.00 87.82 219 PHE B C 1
ATOM 5752 O O . PHE B 2 219 ? 118.104 152.414 116.017 1.00 87.82 219 PHE B O 1
ATOM 5760 N N . ILE B 2 220 ? 117.201 153.947 114.646 1.00 85.03 220 ILE B N 1
ATOM 5761 C CA . ILE B 2 220 ? 115.981 153.164 114.483 1.00 85.03 220 ILE B CA 1
ATOM 5762 C C . ILE B 2 220 ? 116.238 151.983 113.558 1.00 85.03 220 ILE B C 1
ATOM 5763 O O . ILE B 2 220 ? 115.764 150.867 113.806 1.00 85.03 220 ILE B O 1
ATOM 5768 N N . LYS B 2 221 ? 117.028 152.199 112.500 1.00 81.07 221 LYS B N 1
ATOM 5769 C CA . LYS B 2 221 ? 117.414 151.107 111.611 1.00 81.07 221 LYS B CA 1
ATOM 5770 C C . LYS B 2 221 ? 118.295 150.074 112.295 1.00 81.07 221 LYS B C 1
ATOM 5771 O O . LYS B 2 221 ? 118.353 148.932 111.835 1.00 81.07 221 LYS B O 1
ATOM 5777 N N . ARG B 2 222 ? 118.980 150.444 113.372 1.00 80.70 222 ARG B N 1
ATOM 5778 C CA . ARG B 2 222 ? 119.884 149.526 114.045 1.00 80.70 222 ARG B CA 1
ATOM 5779 C C . ARG B 2 222 ? 119.265 148.889 115.284 1.00 80.70 222 ARG B C 1
ATOM 5780 O O . ARG B 2 222 ? 119.644 147.774 115.651 1.00 80.70 222 ARG B O 1
ATOM 5788 N N . ILE B 2 223 ? 118.279 149.535 115.907 1.00 80.30 223 ILE B N 1
ATOM 5789 C CA . ILE B 2 223 ? 117.604 148.925 117.048 1.00 80.30 223 ILE B CA 1
ATOM 5790 C C . ILE B 2 223 ? 116.660 147.807 116.608 1.00 80.30 223 ILE B C 1
ATOM 5791 O O . ILE B 2 223 ? 116.319 146.932 117.412 1.00 80.30 223 ILE B O 1
ATOM 5796 N N . CYS B 2 224 ? 116.261 147.780 115.336 1.00 74.53 224 CYS B N 1
ATOM 5797 C CA . CYS B 2 224 ? 115.314 146.798 114.820 1.00 74.53 224 CYS B CA 1
ATOM 5798 C C . CYS B 2 224 ? 115.977 145.831 113.846 1.00 74.53 224 CYS B C 1
ATOM 5799 O O . CYS B 2 224 ? 115.397 145.456 112.829 1.00 74.53 224 CYS B O 1
ATOM 5802 N N . THR B 2 225 ? 117.206 145.428 114.138 1.00 70.25 225 THR B N 1
ATOM 5803 C CA . THR B 2 225 ? 117.963 144.538 113.272 1.00 70.25 225 THR B CA 1
ATOM 5804 C C . THR B 2 225 ? 117.985 143.144 113.881 1.00 70.25 225 THR B C 1
ATOM 5805 O O . THR B 2 225 ? 118.302 142.984 115.062 1.00 70.25 225 THR B O 1
ATOM 5809 N N . ILE B 2 226 ? 117.637 142.144 113.080 1.00 65.90 226 ILE B N 1
ATOM 5810 C CA . ILE B 2 226 ? 117.616 140.752 113.505 1.00 65.90 226 ILE B CA 1
ATOM 5811 C C . ILE B 2 226 ? 118.663 140.000 112.703 1.00 65.90 226 ILE B C 1
ATOM 5812 O O . ILE B 2 226 ? 118.706 140.114 111.474 1.00 65.90 226 ILE B O 1
ATOM 5817 N N . ASN B 2 227 ? 119.524 139.255 113.393 1.00 69.36 227 ASN B N 1
ATOM 5818 C CA . ASN B 2 227 ? 120.669 138.627 112.749 1.00 69.36 227 ASN B CA 1
ATOM 5819 C C . ASN B 2 227 ? 120.323 137.179 112.428 1.00 69.36 227 ASN B C 1
ATOM 5820 O O . ASN B 2 227 ? 119.962 136.412 113.325 1.00 69.36 227 ASN B O 1
ATOM 5825 N N . THR B 2 228 ? 120.425 136.812 111.154 1.00 68.57 228 THR B N 1
ATOM 5826 C CA . THR B 2 228 ? 120.099 135.469 110.702 1.00 68.57 228 THR B CA 1
ATOM 5827 C C . THR B 2 228 ? 121.357 134.651 110.463 1.00 68.57 228 THR B C 1
ATOM 5828 O O . THR B 2 228 ? 122.392 135.167 110.040 1.00 68.57 228 THR B O 1
ATOM 5832 N N . MET B 2 229 ? 121.247 133.358 110.739 1.00 71.64 229 MET B N 1
ATOM 5833 C CA . MET B 2 229 ? 122.349 132.426 110.586 1.00 71.64 229 MET B CA 1
ATOM 5834 C C . MET B 2 229 ? 121.764 131.070 110.227 1.00 71.64 229 MET B C 1
ATOM 5835 O O . MET B 2 229 ? 120.550 130.919 110.080 1.00 71.64 229 MET B O 1
ATOM 5840 N N . ALA B 2 230 ? 122.631 130.077 110.094 1.00 70.20 230 ALA B N 1
ATOM 5841 C CA . ALA B 2 230 ? 122.202 128.743 109.705 1.00 70.20 230 ALA B CA 1
ATOM 5842 C C . ALA B 2 230 ? 121.990 127.884 110.941 1.00 70.20 230 ALA B C 1
ATOM 5843 O O . ALA B 2 230 ? 122.850 127.832 111.824 1.00 70.20 230 ALA B O 1
ATOM 5845 N N . LYS B 2 231 ? 120.840 127.224 111.001 1.00 69.26 231 LYS B N 1
ATOM 5846 C CA . LYS B 2 231 ? 120.525 126.319 112.098 1.00 69.26 231 LYS B CA 1
ATOM 5847 C C . LYS B 2 231 ? 121.386 125.071 111.984 1.00 69.26 231 LYS B C 1
ATOM 5848 O O . LYS B 2 231 ? 121.240 124.291 111.040 1.00 69.26 231 LYS B O 1
ATOM 5854 N N . ASP B 2 232 ? 122.286 124.882 112.941 1.00 73.43 232 ASP B N 1
ATOM 5855 C CA . ASP B 2 232 ? 123.207 123.756 112.938 1.00 73.43 232 ASP B CA 1
ATOM 5856 C C . ASP B 2 232 ? 122.675 122.646 113.832 1.00 73.43 232 ASP B C 1
ATOM 5857 O O . ASP B 2 232 ? 122.230 122.905 114.954 1.00 73.43 232 ASP B O 1
ATOM 5862 N N . GLY B 2 233 ? 122.737 121.416 113.338 1.00 71.77 233 GLY B N 1
ATOM 5863 C CA . GLY B 2 233 ? 122.399 120.268 114.149 1.00 71.77 233 GLY B CA 1
ATOM 5864 C C . GLY B 2 233 ? 120.914 120.104 114.375 1.00 71.77 233 GLY B C 1
ATOM 5865 O O . GLY B 2 233 ? 120.449 120.162 115.515 1.00 71.77 233 GLY B O 1
ATOM 5866 N N . GLU B 2 234 ? 120.157 119.906 113.303 1.00 70.16 234 GLU B N 1
ATOM 5867 C CA . GLU B 2 234 ? 118.727 119.636 113.400 1.00 70.16 234 GLU B CA 1
ATOM 5868 C C . GLU B 2 234 ? 118.491 118.249 112.822 1.00 70.16 234 GLU B C 1
ATOM 5869 O O . GLU B 2 234 ? 118.498 118.068 111.601 1.00 70.16 234 GLU B O 1
ATOM 5875 N N . ARG B 2 235 ? 118.291 117.275 113.701 1.00 62.29 235 ARG B N 1
ATOM 5876 C CA . ARG B 2 235 ? 118.081 115.898 113.280 1.00 62.29 235 ARG B CA 1
ATOM 5877 C C . ARG B 2 235 ? 116.714 115.768 112.630 1.00 62.29 235 ARG B C 1
ATOM 5878 O O . ARG B 2 235 ? 115.688 115.829 113.313 1.00 62.29 235 ARG B O 1
ATOM 5886 N N . GLY B 2 236 ? 116.688 115.589 111.316 1.00 63.94 236 GLY B N 1
ATOM 5887 C CA . GLY B 2 236 ? 115.436 115.243 110.682 1.00 63.94 236 GLY B CA 1
ATOM 5888 C C . GLY B 2 236 ? 115.045 115.993 109.429 1.00 63.94 236 GLY B C 1
ATOM 5889 O O . GLY B 2 236 ? 113.900 115.885 108.985 1.00 63.94 236 GLY B O 1
ATOM 5890 N N . LYS B 2 237 ? 115.958 116.751 108.841 1.00 67.21 237 LYS B N 1
ATOM 5891 C CA . LYS B 2 237 ? 115.661 117.467 107.614 1.00 67.21 237 LYS B CA 1
ATOM 5892 C C . LYS B 2 237 ? 116.724 117.189 106.566 1.00 67.21 237 LYS B C 1
ATOM 5893 O O . LYS B 2 237 ? 117.862 116.848 106.885 1.00 67.21 237 LYS B O 1
ATOM 5899 N N . TYR B 2 238 ? 116.335 117.355 105.306 1.00 66.39 238 TYR B N 1
ATOM 5900 C CA . TYR B 2 238 ? 117.250 117.191 104.188 1.00 66.39 238 TYR B CA 1
ATOM 5901 C C . TYR B 2 238 ? 117.897 118.506 103.763 1.00 66.39 238 TYR B C 1
ATOM 5902 O O . TYR B 2 238 ? 119.088 118.530 103.442 1.00 66.39 238 TYR B O 1
ATOM 5911 N N . LYS B 2 239 ? 117.145 119.601 103.748 1.00 65.85 239 LYS B N 1
ATOM 5912 C CA . LYS B 2 239 ? 117.680 120.918 103.439 1.00 65.85 239 LYS B CA 1
ATOM 5913 C C . LYS B 2 239 ? 117.806 121.749 104.709 1.00 65.85 239 LYS B C 1
ATOM 5914 O O . LYS B 2 239 ? 117.062 121.554 105.672 1.00 65.85 239 LYS B O 1
ATOM 5920 N N . ARG B 2 240 ? 118.745 122.693 104.699 1.00 68.16 240 ARG B N 1
ATOM 5921 C CA . ARG B 2 240 ? 119.011 123.505 105.876 1.00 68.16 240 ARG B CA 1
ATOM 5922 C C . ARG B 2 240 ? 117.987 124.630 106.004 1.00 68.16 240 ARG B C 1
ATOM 5923 O O . ARG B 2 240 ? 117.188 124.889 105.102 1.00 68.16 240 ARG B O 1
ATOM 5931 N N . ARG B 2 241 ? 118.021 125.308 107.148 1.00 67.98 241 ARG B N 1
ATOM 5932 C CA . ARG B 2 241 ? 117.080 126.376 107.449 1.00 67.98 241 ARG B CA 1
ATOM 5933 C C . ARG B 2 241 ? 117.808 127.449 108.246 1.00 67.98 241 ARG B C 1
ATOM 5934 O O . ARG B 2 241 ? 118.749 127.153 108.984 1.00 67.98 241 ARG B O 1
ATOM 5942 N N . ALA B 2 242 ? 117.382 128.700 108.085 1.00 67.41 242 ALA B N 1
ATOM 5943 C CA . ALA B 2 242 ? 118.027 129.835 108.733 1.00 67.41 242 ALA B CA 1
ATOM 5944 C C . ALA B 2 242 ? 117.265 130.219 109.996 1.00 67.41 242 ALA B C 1
ATOM 5945 O O . ALA B 2 242 ? 116.074 130.533 109.934 1.00 67.41 242 ALA B O 1
ATOM 5947 N N . ILE B 2 243 ? 117.957 130.191 111.138 1.00 69.94 243 ILE B N 1
ATOM 5948 C CA . ILE B 2 243 ? 117.405 130.619 112.418 1.00 69.94 243 ILE B CA 1
ATOM 5949 C C . ILE B 2 243 ? 117.804 132.075 112.622 1.00 69.94 243 ILE B C 1
ATOM 5950 O O . ILE B 2 243 ? 118.780 132.555 112.037 1.00 69.94 243 ILE B O 1
ATOM 5955 N N . ALA B 2 244 ? 117.021 132.809 113.406 1.00 70.35 244 ALA B N 1
ATOM 5956 C CA . ALA B 2 244 ? 117.229 134.237 113.580 1.00 70.35 244 ALA B CA 1
ATOM 5957 C C . ALA B 2 244 ? 117.288 134.586 115.058 1.00 70.35 244 ALA B C 1
ATOM 5958 O O . ALA B 2 244 ? 116.600 133.973 115.876 1.00 70.35 244 ALA B O 1
ATOM 5960 N N . THR B 2 245 ? 118.128 135.564 115.397 1.00 72.92 245 THR B N 1
ATOM 5961 C CA . THR B 2 245 ? 118.325 136.018 116.765 1.00 72.92 245 THR B CA 1
ATOM 5962 C C . THR B 2 245 ? 118.024 137.506 116.868 1.00 72.92 245 THR B C 1
ATOM 5963 O O . THR B 2 245 ? 118.481 138.289 116.018 1.00 72.92 245 THR B O 1
ATOM 5967 N N . PRO B 2 246 ? 117.261 137.936 117.878 1.00 73.28 246 PRO B N 1
ATOM 5968 C CA . PRO B 2 246 ? 116.894 139.351 117.983 1.00 73.28 246 PRO B CA 1
ATOM 5969 C C . PRO B 2 246 ? 117.964 140.169 118.681 1.00 73.28 246 PRO B C 1
ATOM 5970 O O . PRO B 2 246 ? 119.005 139.633 119.064 1.00 73.28 246 PRO B O 1
ATOM 5974 N N . GLY B 2 247 ? 117.719 141.463 118.862 1.00 77.02 247 GLY B N 1
ATOM 5975 C CA . GLY B 2 247 ? 118.659 142.308 119.569 1.00 77.02 247 GLY B CA 1
ATOM 5976 C C . GLY B 2 247 ? 118.444 142.305 121.068 1.00 77.02 247 GLY B C 1
ATOM 5977 O O . GLY B 2 247 ? 118.098 141.275 121.649 1.00 77.02 247 GLY B O 1
ATOM 5978 N N . MET B 2 248 ? 118.656 143.452 121.709 1.00 82.84 248 MET B N 1
ATOM 5979 C CA . MET B 2 248 ? 118.379 143.614 123.130 1.00 82.84 248 MET B CA 1
ATOM 5980 C C . MET B 2 248 ? 117.169 144.496 123.394 1.00 82.84 248 MET B C 1
ATOM 5981 O O . MET B 2 248 ? 116.470 144.292 124.388 1.00 82.84 248 MET B O 1
ATOM 5986 N N . GLY B 2 249 ? 116.857 145.415 122.486 1.00 81.43 249 GLY B N 1
ATOM 5987 C CA . GLY B 2 249 ? 115.665 146.225 122.590 1.00 81.43 249 GLY B CA 1
ATOM 5988 C C . GLY B 2 249 ? 114.356 145.542 122.259 1.00 81.43 249 GLY B C 1
ATOM 5989 O O . GLY B 2 249 ? 113.340 146.227 122.131 1.00 81.43 249 GLY B O 1
ATOM 5990 N N . ILE B 2 250 ? 114.338 144.220 122.092 1.00 77.29 250 ILE B N 1
ATOM 5991 C CA . ILE B 2 250 ? 113.117 143.485 121.782 1.00 77.29 250 ILE B CA 1
ATOM 5992 C C . ILE B 2 250 ? 112.879 142.464 122.890 1.00 77.29 250 ILE B C 1
ATOM 5993 O O . ILE B 2 250 ? 111.736 142.087 123.171 1.00 77.29 250 ILE B O 1
ATOM 5998 N N . ARG B 2 251 ? 113.959 142.044 123.550 1.00 77.04 251 ARG B N 1
ATOM 5999 C CA . ARG B 2 251 ? 113.868 140.993 124.567 1.00 77.04 251 ARG B CA 1
ATOM 6000 C C . ARG B 2 251 ? 112.990 141.281 125.795 1.00 77.04 251 ARG B C 1
ATOM 6001 O O . ARG B 2 251 ? 112.311 140.339 126.244 1.00 77.04 251 ARG B O 1
ATOM 6009 N N . PRO B 2 252 ? 112.951 142.486 126.397 1.00 75.90 252 PRO B N 1
ATOM 6010 C CA . PRO B 2 252 ? 112.010 142.667 127.514 1.00 75.90 252 PRO B CA 1
ATOM 6011 C C . PRO B 2 252 ? 110.555 142.649 127.092 1.00 75.90 252 PRO B C 1
ATOM 6012 O O . PRO B 2 252 ? 109.715 142.129 127.838 1.00 75.90 252 PRO B O 1
ATOM 6016 N N . PHE B 2 253 ? 110.238 143.164 125.905 1.00 71.19 253 PHE B N 1
ATOM 6017 C CA . PHE B 2 253 ? 108.847 143.215 125.477 1.00 71.19 253 PHE B CA 1
ATOM 6018 C C . PHE B 2 253 ? 108.336 141.823 125.136 1.00 71.19 253 PHE B C 1
ATOM 6019 O O . PHE B 2 253 ? 107.207 141.458 125.496 1.00 71.19 253 PHE B O 1
ATOM 6027 N N . SER B 2 254 ? 109.170 141.027 124.469 1.00 72.77 254 SER B N 1
ATOM 6028 C CA . SER B 2 254 ? 108.851 139.631 124.226 1.00 72.77 254 SER B CA 1
ATOM 6029 C C . SER B 2 254 ? 108.777 138.839 125.522 1.00 72.77 254 SER B C 1
ATOM 6030 O O . SER B 2 254 ? 108.009 137.875 125.607 1.00 72.77 254 SER B O 1
ATOM 6033 N N . LYS B 2 255 ? 109.555 139.228 126.538 1.00 74.98 255 LYS B N 1
ATOM 6034 C CA . LYS B 2 255 ? 109.424 138.605 127.854 1.00 74.98 255 LYS B CA 1
ATOM 6035 C C . LYS B 2 255 ? 108.061 138.901 128.476 1.00 74.98 255 LYS B C 1
ATOM 6036 O O . LYS B 2 255 ? 107.444 138.016 129.085 1.00 74.98 255 LYS B O 1
ATOM 6042 N N . ILE B 2 256 ? 107.569 140.131 128.298 1.00 72.90 256 ILE B N 1
ATOM 6043 C CA . ILE B 2 256 ? 106.255 140.526 128.811 1.00 72.90 256 ILE B CA 1
ATOM 6044 C C . ILE B 2 256 ? 105.144 139.727 128.135 1.00 72.90 256 ILE B C 1
ATOM 6045 O O . ILE B 2 256 ? 104.264 139.153 128.801 1.00 72.90 256 ILE B O 1
ATOM 6050 N N . VAL B 2 257 ? 105.189 139.657 126.801 1.00 71.76 257 VAL B N 1
ATOM 6051 C CA . VAL B 2 257 ? 104.151 138.959 126.046 1.00 71.76 257 VAL B CA 1
ATOM 6052 C C . VAL B 2 257 ? 104.190 137.458 126.328 1.00 71.76 257 VAL B C 1
ATOM 6053 O O . VAL B 2 257 ? 103.142 136.808 126.445 1.00 71.76 257 VAL B O 1
ATOM 6057 N N . GLU B 2 258 ? 105.388 136.893 126.503 1.00 76.68 258 GLU B N 1
ATOM 6058 C CA . GLU B 2 258 ? 105.473 135.483 126.863 1.00 76.68 258 GLU B CA 1
ATOM 6059 C C . GLU B 2 258 ? 105.008 135.204 128.288 1.00 76.68 258 GLU B C 1
ATOM 6060 O O . GLU B 2 258 ? 104.573 134.080 128.564 1.00 76.68 258 GLU B O 1
ATOM 6066 N N . THR B 2 259 ? 105.077 136.183 129.200 1.00 74.65 259 THR B N 1
ATOM 6067 C CA . THR B 2 259 ? 104.447 135.976 130.505 1.00 74.65 259 THR B CA 1
ATOM 6068 C C . THR B 2 259 ? 102.928 135.971 130.392 1.00 74.65 259 THR B C 1
ATOM 6069 O O . THR B 2 259 ? 102.257 135.138 131.024 1.00 74.65 259 THR B O 1
ATOM 6073 N N . LEU B 2 260 ? 102.376 136.880 129.578 1.00 73.38 260 LEU B N 1
ATOM 6074 C CA . LEU B 2 260 ? 100.924 136.954 129.401 1.00 73.38 260 LEU B CA 1
ATOM 6075 C C . LEU B 2 260 ? 100.365 135.681 128.768 1.00 73.38 260 LEU B C 1
ATOM 6076 O O . LEU B 2 260 ? 99.470 135.025 129.328 1.00 73.38 260 LEU B O 1
ATOM 6081 N N . ALA B 2 261 ? 100.907 135.300 127.610 1.00 72.89 261 ALA B N 1
ATOM 6082 C CA . ALA B 2 261 ? 100.478 134.076 126.947 1.00 72.89 261 ALA B CA 1
ATOM 6083 C C . ALA B 2 261 ? 100.861 132.829 127.725 1.00 72.89 261 ALA B C 1
ATOM 6084 O O . ALA B 2 261 ? 100.219 131.788 127.552 1.00 72.89 261 ALA B O 1
ATOM 6086 N N . GLN B 2 262 ? 101.890 132.905 128.571 1.00 74.74 262 GLN B N 1
ATOM 6087 C CA . GLN B 2 262 ? 102.215 131.763 129.414 1.00 74.74 262 GLN B CA 1
ATOM 6088 C C . GLN B 2 262 ? 101.135 131.533 130.462 1.00 74.74 262 GLN B C 1
ATOM 6089 O O . GLN B 2 262 ? 100.766 130.384 130.731 1.00 74.74 262 GLN B O 1
ATOM 6095 N N . LYS B 2 263 ? 100.596 132.610 131.043 1.00 75.55 263 LYS B N 1
ATOM 6096 C CA . LYS B 2 263 ? 99.497 132.445 131.995 1.00 75.55 263 LYS B CA 1
ATOM 6097 C C . LYS B 2 263 ? 98.224 131.961 131.311 1.00 75.55 263 LYS B C 1
ATOM 6098 O O . LYS B 2 263 ? 97.496 131.124 131.869 1.00 75.55 263 LYS B O 1
ATOM 6104 N N . ILE B 2 264 ? 97.957 132.456 130.095 1.00 73.89 264 ILE B N 1
ATOM 6105 C CA . ILE B 2 264 ? 96.766 132.018 129.364 1.00 73.89 264 ILE B CA 1
ATOM 6106 C C . ILE B 2 264 ? 96.861 130.538 129.005 1.00 73.89 264 ILE B C 1
ATOM 6107 O O . ILE B 2 264 ? 95.900 129.783 129.184 1.00 73.89 264 ILE B O 1
ATOM 6112 N N . CYS B 2 265 ? 98.031 130.089 128.536 1.00 76.71 265 CYS B N 1
ATOM 6113 C CA . CYS B 2 265 ? 98.189 128.681 128.181 1.00 76.71 265 CYS B CA 1
ATOM 6114 C C . CYS B 2 265 ? 98.218 127.774 129.400 1.00 76.71 265 CYS B C 1
ATOM 6115 O O . CYS B 2 265 ? 97.790 126.619 129.311 1.00 76.71 265 CYS B O 1
ATOM 6118 N N . GLU B 2 266 ? 98.739 128.253 130.533 1.00 80.69 266 GLU B N 1
ATOM 6119 C CA . GLU B 2 266 ? 98.644 127.455 131.749 1.00 80.69 266 GLU B CA 1
ATOM 6120 C C . GLU B 2 266 ? 97.216 127.349 132.254 1.00 80.69 266 GLU B C 1
ATOM 6121 O O . GLU B 2 266 ? 96.892 126.384 132.953 1.00 80.69 266 GLU B O 1
ATOM 6127 N N . ARG B 2 267 ? 96.350 128.304 131.915 1.00 80.02 267 ARG B N 1
ATOM 6128 C CA . ARG B 2 267 ? 94.978 128.200 132.393 1.00 80.02 267 ARG B CA 1
ATOM 6129 C C . ARG B 2 267 ? 94.127 127.278 131.519 1.00 80.02 267 ARG B C 1
ATOM 6130 O O . ARG B 2 267 ? 93.193 126.647 132.026 1.00 80.02 267 ARG B O 1
ATOM 6138 N N . LEU B 2 268 ? 94.457 127.142 130.232 1.00 75.36 268 LEU B N 1
ATOM 6139 C CA . LEU B 2 268 ? 93.623 126.400 129.288 1.00 75.36 268 LEU B CA 1
ATOM 6140 C C . LEU B 2 268 ? 93.667 124.895 129.547 1.00 75.36 268 LEU B C 1
ATOM 6141 O O . LEU B 2 268 ? 94.353 124.397 130.443 1.00 75.36 268 LEU B O 1
ATOM 6146 N N . ALA B 2 269 ? 92.912 124.160 128.726 1.00 71.08 269 ALA B N 1
ATOM 6147 C CA . ALA B 2 269 ? 92.800 122.715 128.854 1.00 71.08 269 ALA B CA 1
ATOM 6148 C C . ALA B 2 269 ? 93.000 121.991 127.531 1.00 71.08 269 ALA B C 1
ATOM 6149 O O . ALA B 2 269 ? 92.686 120.800 127.441 1.00 71.08 269 ALA B O 1
ATOM 6151 N N . GLU B 2 270 ? 93.498 122.676 126.500 1.00 66.32 270 GLU B N 1
ATOM 6152 C CA . GLU B 2 270 ? 93.704 122.089 125.181 1.00 66.32 270 GLU B CA 1
ATOM 6153 C C . GLU B 2 270 ? 95.076 122.431 124.625 1.00 66.32 270 GLU B C 1
ATOM 6154 O O . GLU B 2 270 ? 95.234 122.586 123.416 1.00 66.32 270 GLU B O 1
ATOM 6160 N N . SER B 2 271 ? 96.081 122.538 125.483 1.00 69.48 271 SER B N 1
ATOM 6161 C CA . SER B 2 271 ? 97.414 122.929 125.062 1.00 69.48 271 SER B CA 1
ATOM 6162 C C . SER B 2 271 ? 98.448 122.003 125.677 1.00 69.48 271 SER B C 1
ATOM 6163 O O . SER B 2 271 ? 98.195 121.335 126.682 1.00 69.48 271 SER B O 1
ATOM 6166 N N . GLY B 2 272 ? 99.631 121.986 125.071 1.00 75.09 272 GLY B N 1
ATOM 6167 C CA . GLY B 2 272 ? 100.673 121.083 125.511 1.00 75.09 272 GLY B CA 1
ATOM 6168 C C . GLY B 2 272 ? 102.064 121.678 125.579 1.00 75.09 272 GLY B C 1
ATOM 6169 O O . GLY B 2 272 ? 103.046 120.955 125.400 1.00 75.09 272 GLY B O 1
ATOM 6170 N N . LEU B 2 273 ? 102.178 122.983 125.812 1.00 79.47 273 LEU B N 1
ATOM 6171 C CA . LEU B 2 273 ? 103.509 123.583 125.919 1.00 79.47 273 LEU B CA 1
ATOM 6172 C C . LEU B 2 273 ? 104.206 123.511 127.286 1.00 79.47 273 LEU B C 1
ATOM 6173 O O . LEU B 2 273 ? 105.378 123.109 127.312 1.00 79.47 273 LEU B O 1
ATOM 6178 N N . PRO B 2 274 ? 103.576 123.909 128.460 1.00 85.45 274 PRO B N 1
ATOM 6179 C CA . PRO B 2 274 ? 104.378 124.001 129.695 1.00 85.45 274 PRO B CA 1
ATOM 6180 C C . PRO B 2 274 ? 104.831 122.662 130.261 1.00 85.45 274 PRO B C 1
ATOM 6181 O O . PRO B 2 274 ? 106.019 122.493 130.558 1.00 85.45 274 PRO B O 1
ATOM 6185 N N . VAL B 2 275 ? 103.887 121.729 130.407 1.00 85.47 275 VAL B N 1
ATOM 6186 C CA . VAL B 2 275 ? 104.093 120.382 130.958 1.00 85.47 275 VAL B CA 1
ATOM 6187 C C . VAL B 2 275 ? 104.721 120.407 132.353 1.00 85.47 275 VAL B C 1
ATOM 6188 O O . VAL B 2 275 ? 104.276 121.144 133.234 1.00 85.47 275 VAL B O 1
ATOM 6192 N N . GLU B 2 279 ? 101.086 118.183 131.268 1.00 80.50 279 GLU B N 1
ATOM 6193 C CA . GLU B 2 279 ? 101.688 116.878 131.502 1.00 80.50 279 GLU B CA 1
ATOM 6194 C C . GLU B 2 279 ? 101.783 116.116 130.178 1.00 80.50 279 GLU B C 1
ATOM 6195 O O . GLU B 2 279 ? 102.638 115.234 130.025 1.00 80.50 279 GLU B O 1
ATOM 6201 N N . LYS B 2 280 ? 100.849 116.445 129.271 1.00 77.01 280 LYS B N 1
ATOM 6202 C CA . LYS B 2 280 ? 100.757 116.048 127.861 1.00 77.01 280 LYS B CA 1
ATOM 6203 C C . LYS B 2 280 ? 100.323 114.588 127.681 1.00 77.01 280 LYS B C 1
ATOM 6204 O O . LYS B 2 280 ? 99.955 114.181 126.575 1.00 77.01 280 LYS B O 1
ATOM 6210 N N . LYS B 2 281 ? 100.275 113.801 128.753 1.00 74.06 281 LYS B N 1
ATOM 6211 C CA . LYS B 2 281 ? 99.759 112.442 128.657 1.00 74.06 281 LYS B CA 1
ATOM 6212 C C . LYS B 2 281 ? 98.469 112.225 129.422 1.00 74.06 281 LYS B C 1
ATOM 6213 O O . LYS B 2 281 ? 97.689 111.348 129.050 1.00 74.06 281 LYS B O 1
ATOM 6219 N N . ALA B 2 282 ? 98.231 112.985 130.486 1.00 75.83 282 ALA B N 1
ATOM 6220 C CA . ALA B 2 282 ? 96.939 112.920 131.149 1.00 75.83 282 ALA B CA 1
ATOM 6221 C C . ALA B 2 282 ? 95.867 113.635 130.346 1.00 75.83 282 ALA B C 1
ATOM 6222 O O . ALA B 2 282 ? 94.711 113.191 130.337 1.00 75.83 282 ALA B O 1
ATOM 6224 N N . LYS B 2 283 ? 96.239 114.724 129.660 1.00 73.50 283 LYS B N 1
ATOM 6225 C CA . LYS B 2 283 ? 95.276 115.494 128.877 1.00 73.50 283 LYS B CA 1
ATOM 6226 C C . LYS B 2 283 ? 94.712 114.675 127.727 1.00 73.50 283 LYS B C 1
ATOM 6227 O O . LYS B 2 283 ? 93.513 114.749 127.435 1.00 73.50 283 LYS B O 1
ATOM 6233 N N . LEU B 2 284 ? 95.558 113.877 127.078 1.00 70.59 284 LEU B N 1
ATOM 6234 C CA . LEU B 2 284 ? 95.100 113.090 125.943 1.00 70.59 284 LEU B CA 1
ATOM 6235 C C . LEU B 2 284 ? 94.231 111.924 126.381 1.00 70.59 284 LEU B C 1
ATOM 6236 O O . LEU B 2 284 ? 93.283 111.568 125.673 1.00 70.59 284 LEU B O 1
ATOM 6241 N N . LYS B 2 285 ? 94.503 111.349 127.552 1.00 73.74 285 LYS B N 1
ATOM 6242 C CA . LYS B 2 285 ? 93.617 110.316 128.073 1.00 73.74 285 LYS B CA 1
ATOM 6243 C C . LYS B 2 285 ? 92.272 110.903 128.478 1.00 73.74 285 LYS B C 1
ATOM 6244 O O . LYS B 2 285 ? 91.225 110.277 128.259 1.00 73.74 285 LYS B O 1
ATOM 6250 N N . THR B 2 286 ? 92.274 112.120 129.034 1.00 74.03 286 THR B N 1
ATOM 6251 C CA . THR B 2 286 ? 91.007 112.738 129.410 1.00 74.03 286 THR B CA 1
ATOM 6252 C C . THR B 2 286 ? 90.205 113.203 128.202 1.00 74.03 286 THR B C 1
ATOM 6253 O O . THR B 2 286 ? 88.972 113.205 128.257 1.00 74.03 286 THR B O 1
ATOM 6257 N N . THR B 2 287 ? 90.858 113.603 127.108 1.00 72.40 287 THR B N 1
ATOM 6258 C CA . THR B 2 287 ? 90.059 114.035 125.966 1.00 72.40 287 THR B CA 1
ATOM 6259 C C . THR B 2 287 ? 89.644 112.877 125.064 1.00 72.40 287 THR B C 1
ATOM 6260 O O . THR B 2 287 ? 88.563 112.936 124.464 1.00 72.40 287 THR B O 1
ATOM 6264 N N . VAL B 2 288 ? 90.442 111.806 124.991 1.00 69.92 288 VAL B N 1
ATOM 6265 C CA . VAL B 2 288 ? 90.015 110.616 124.264 1.00 69.92 288 VAL B CA 1
ATOM 6266 C C . VAL B 2 288 ? 88.891 109.915 125.015 1.00 69.92 288 VAL B C 1
ATOM 6267 O O . VAL B 2 288 ? 87.886 109.504 124.417 1.00 69.92 288 VAL B O 1
ATOM 6271 N N . SER B 2 289 ? 89.013 109.813 126.342 1.00 72.89 289 SER B N 1
ATOM 6272 C CA . SER B 2 289 ? 87.946 109.204 127.129 1.00 72.89 289 SER B CA 1
ATOM 6273 C C . SER B 2 289 ? 86.710 110.095 127.177 1.00 72.89 289 SER B C 1
ATOM 6274 O O . SER B 2 289 ? 85.582 109.616 126.995 1.00 72.89 289 SER B O 1
ATOM 6277 N N . SER B 2 290 ? 86.907 111.399 127.385 1.00 73.66 290 SER B N 1
ATOM 6278 C CA . SER B 2 290 ? 85.776 112.302 127.565 1.00 73.66 290 SER B CA 1
ATOM 6279 C C . SER B 2 290 ? 85.032 112.549 126.261 1.00 73.66 290 SER B C 1
ATOM 6280 O O . SER B 2 290 ? 83.833 112.845 126.286 1.00 73.66 290 SER B O 1
ATOM 6283 N N . THR B 2 291 ? 85.708 112.435 125.118 1.00 74.23 291 THR B N 1
ATOM 6284 C CA . THR B 2 291 ? 84.983 112.519 123.859 1.00 74.23 291 THR B CA 1
ATOM 6285 C C . THR B 2 291 ? 84.542 111.164 123.328 1.00 74.23 291 THR B C 1
ATOM 6286 O O . THR B 2 291 ? 83.705 111.119 122.422 1.00 74.23 291 THR B O 1
ATOM 6290 N N . ASN B 2 292 ? 85.076 110.065 123.855 1.00 75.16 292 ASN B N 1
ATOM 6291 C CA . ASN B 2 292 ? 84.477 108.760 123.600 1.00 75.16 292 ASN B CA 1
ATOM 6292 C C . ASN B 2 292 ? 83.315 108.452 124.530 1.00 75.16 292 ASN B C 1
ATOM 6293 O O . ASN B 2 292 ? 82.680 107.406 124.370 1.00 75.16 292 ASN B O 1
ATOM 6298 N N . SER B 2 293 ? 83.030 109.319 125.500 1.00 77.44 293 SER B N 1
ATOM 6299 C CA . SER B 2 293 ? 81.813 109.217 126.291 1.00 77.44 293 SER B CA 1
ATOM 6300 C C . SER B 2 293 ? 80.700 110.115 125.763 1.00 77.44 293 SER B C 1
ATOM 6301 O O . SER B 2 293 ? 79.712 110.342 126.467 1.00 77.44 293 SER B O 1
ATOM 6304 N N . LYS B 2 294 ? 80.836 110.627 124.541 1.00 77.27 294 LYS B N 1
ATOM 6305 C CA . LYS B 2 294 ? 79.894 111.586 123.968 1.00 77.27 294 LYS B CA 1
ATOM 6306 C C . LYS B 2 294 ? 79.475 111.164 122.567 1.00 77.27 294 LYS B C 1
ATOM 6307 O O . LYS B 2 294 ? 79.459 111.963 121.629 1.00 77.27 294 LYS B O 1
ATOM 6313 N N . LEU B 2 295 ? 79.121 109.896 122.404 1.00 78.06 295 LEU B N 1
ATOM 6314 C CA . LEU B 2 295 ? 78.680 109.378 121.119 1.00 78.06 295 LEU B CA 1
ATOM 6315 C C . LEU B 2 295 ? 77.209 108.994 121.181 1.00 78.06 295 LEU B C 1
ATOM 6316 O O . LEU B 2 295 ? 76.691 108.616 122.235 1.00 78.06 295 LEU B O 1
ATOM 6321 N N . GLN B 2 296 ? 76.539 109.106 120.040 1.00 82.19 296 GLN B N 1
ATOM 6322 C CA . GLN B 2 296 ? 75.156 108.681 119.898 1.00 82.19 296 GLN B CA 1
ATOM 6323 C C . GLN B 2 296 ? 75.116 107.235 119.409 1.00 82.19 296 GLN B C 1
ATOM 6324 O O . GLN B 2 296 ? 76.116 106.514 119.449 1.00 82.19 296 GLN B O 1
ATOM 6330 N N . GLU B 2 297 ? 73.946 106.794 118.943 1.00 88.26 297 GLU B N 1
ATOM 6331 C CA . GLU B 2 297 ? 73.773 105.401 118.549 1.00 88.26 297 GLU B CA 1
ATOM 6332 C C . GLU B 2 297 ? 74.448 105.068 117.224 1.00 88.26 297 GLU B C 1
ATOM 6333 O O . GLU B 2 297 ? 74.650 103.886 116.931 1.00 88.26 297 GLU B O 1
ATOM 6339 N N . GLY B 2 298 ? 74.805 106.068 116.424 1.00 82.10 298 GLY B N 1
ATOM 6340 C CA . GLY B 2 298 ? 75.383 105.789 115.125 1.00 82.10 298 GLY B CA 1
ATOM 6341 C C . GLY B 2 298 ? 76.666 106.534 114.825 1.00 82.10 298 GLY B C 1
ATOM 6342 O O . GLY B 2 298 ? 77.303 106.288 113.797 1.00 82.10 298 GLY B O 1
ATOM 6343 N N . GLN B 2 299 ? 77.059 107.444 115.709 1.00 76.58 299 GLN B N 1
ATOM 6344 C CA . GLN B 2 299 ? 78.243 108.248 115.468 1.00 76.58 299 GLN B CA 1
ATOM 6345 C C . GLN B 2 299 ? 79.518 107.443 115.684 1.00 76.58 299 GLN B C 1
ATOM 6346 O O . GLN B 2 299 ? 79.510 106.344 116.243 1.00 76.58 299 GLN B O 1
ATOM 6352 N N . PHE B 2 300 ? 80.624 108.012 115.212 1.00 69.18 300 PHE B N 1
ATOM 6353 C CA . PHE B 2 300 ? 81.947 107.463 115.438 1.00 69.18 300 PHE B CA 1
ATOM 6354 C C . PHE B 2 300 ? 82.961 108.595 115.367 1.00 69.18 300 PHE B C 1
ATOM 6355 O O . PHE B 2 300 ? 82.641 109.734 115.002 1.00 69.18 300 PHE B O 1
ATOM 6363 N N . MET B 2 301 ? 84.201 108.246 115.699 1.00 64.38 301 MET B N 1
ATOM 6364 C CA . MET B 2 301 ? 85.303 109.178 115.866 1.00 64.38 301 MET B CA 1
ATOM 6365 C C . MET B 2 301 ? 86.429 108.822 114.910 1.00 64.38 301 MET B C 1
ATOM 6366 O O . MET B 2 301 ? 86.709 107.645 114.678 1.00 64.38 301 MET B O 1
ATOM 6371 N N . VAL B 2 302 ? 87.063 109.840 114.345 1.00 56.37 302 VAL B N 1
ATOM 6372 C CA . VAL B 2 302 ? 88.263 109.678 113.540 1.00 56.37 302 VAL B CA 1
ATOM 6373 C C . VAL B 2 302 ? 89.303 110.632 114.084 1.00 56.37 302 VAL B C 1
ATOM 6374 O O . VAL B 2 302 ? 89.046 111.837 114.179 1.00 56.37 302 VAL B O 1
ATOM 6378 N N . ASN B 2 303 ? 90.466 110.112 114.448 1.00 51.77 303 ASN B N 1
ATOM 6379 C CA . ASN B 2 303 ? 91.560 110.988 114.825 1.00 51.77 303 ASN B CA 1
ATOM 6380 C C . ASN B 2 303 ? 92.504 111.169 113.651 1.00 51.77 303 ASN B C 1
ATOM 6381 O O . ASN B 2 303 ? 92.712 110.255 112.849 1.00 51.77 303 ASN B O 1
ATOM 6386 N N . ILE B 2 304 ? 93.030 112.375 113.530 1.00 48.29 304 ILE B N 1
ATOM 6387 C CA . ILE B 2 304 ? 93.880 112.750 112.418 1.00 48.29 304 ILE B CA 1
ATOM 6388 C C . ILE B 2 304 ? 95.119 113.441 112.956 1.00 48.29 304 ILE B C 1
ATOM 6389 O O . ILE B 2 304 ? 95.020 114.446 113.677 1.00 48.29 304 ILE B O 1
ATOM 6394 N N . THR B 2 305 ? 96.271 112.840 112.672 1.00 48.00 305 THR B N 1
ATOM 6395 C CA . THR B 2 305 ? 97.583 113.424 112.889 1.00 48.00 305 THR B CA 1
ATOM 6396 C C . THR B 2 305 ? 97.876 114.430 111.791 1.00 48.00 305 THR B C 1
ATOM 6397 O O . THR B 2 305 ? 97.817 114.096 110.600 1.00 48.00 305 THR B O 1
ATOM 6401 N N . GLY B 2 306 ? 98.204 115.656 112.192 1.00 51.54 306 GLY B N 1
ATOM 6402 C CA . GLY B 2 306 ? 98.509 116.719 111.268 1.00 51.54 306 GLY B CA 1
ATOM 6403 C C . GLY B 2 306 ? 99.871 117.339 111.522 1.00 51.54 306 GLY B C 1
ATOM 6404 O O . GLY B 2 306 ? 100.607 116.952 112.431 1.00 51.54 306 GLY B O 1
ATOM 6405 N N . ASP B 2 307 ? 100.186 118.320 110.683 1.00 54.69 307 ASP B N 1
ATOM 6406 C CA . ASP B 2 307 ? 101.420 119.084 110.791 1.00 54.69 307 ASP B CA 1
ATOM 6407 C C . ASP B 2 307 ? 101.214 120.379 110.032 1.00 54.69 307 ASP B C 1
ATOM 6408 O O . ASP B 2 307 ? 101.007 120.347 108.819 1.00 54.69 307 ASP B O 1
ATOM 6413 N N . ASN B 2 308 ? 101.256 121.507 110.730 1.00 52.84 308 ASN B N 1
ATOM 6414 C CA . ASN B 2 308 ? 101.071 122.798 110.086 1.00 52.84 308 ASN B CA 1
ATOM 6415 C C . ASN B 2 308 ? 102.347 123.183 109.352 1.00 52.84 308 ASN B C 1
ATOM 6416 O O . ASN B 2 308 ? 103.429 123.191 109.944 1.00 52.84 308 ASN B O 1
ATOM 6421 N N . SER B 2 309 ? 102.231 123.491 108.067 1.00 55.62 309 SER B N 1
ATOM 6422 C CA . SER B 2 309 ? 103.393 123.784 107.245 1.00 55.62 309 SER B CA 1
ATOM 6423 C C . SER B 2 309 ? 103.554 125.282 107.056 1.00 55.62 309 SER B C 1
ATOM 6424 O O . SER B 2 309 ? 102.571 126.025 107.023 1.00 55.62 309 SER B O 1
ATOM 6427 N N . LYS B 2 310 ? 104.814 125.697 106.901 1.00 57.40 310 LYS B N 1
ATOM 6428 C CA . LYS B 2 310 ? 105.229 127.094 106.765 1.00 57.40 310 LYS B CA 1
ATOM 6429 C C . LYS B 2 310 ? 104.716 127.925 107.935 1.00 57.40 310 LYS B C 1
ATOM 6430 O O . LYS B 2 310 ? 104.046 128.940 107.773 1.00 57.40 310 LYS B O 1
ATOM 6436 N N . TRP B 2 311 ? 105.045 127.460 109.129 1.00 56.24 311 TRP B N 1
ATOM 6437 C CA . TRP B 2 311 ? 104.516 128.056 110.337 1.00 56.24 311 TRP B CA 1
ATOM 6438 C C . TRP B 2 311 ? 105.156 129.393 110.652 1.00 56.24 311 TRP B C 1
ATOM 6439 O O . TRP B 2 311 ? 104.547 130.209 111.348 1.00 56.24 311 TRP B O 1
ATOM 6450 N N . ASN B 2 312 ? 106.359 129.640 110.151 1.00 60.09 312 ASN B N 1
ATOM 6451 C CA . ASN B 2 312 ? 107.093 130.857 110.447 1.00 60.09 312 ASN B CA 1
ATOM 6452 C C . ASN B 2 312 ? 106.966 131.898 109.349 1.00 60.09 312 ASN B C 1
ATOM 6453 O O . ASN B 2 312 ? 107.624 132.936 109.416 1.00 60.09 312 ASN B O 1
ATOM 6458 N N . GLU B 2 313 ? 106.137 131.646 108.339 1.00 60.91 313 GLU B N 1
ATOM 6459 C CA . GLU B 2 313 ? 105.882 132.617 107.287 1.00 60.91 313 GLU B CA 1
ATOM 6460 C C . GLU B 2 313 ? 104.403 132.930 107.144 1.00 60.91 313 GLU B C 1
ATOM 6461 O O . GLU B 2 313 ? 104.011 133.586 106.176 1.00 60.91 313 GLU B O 1
ATOM 6467 N N . CYS B 2 314 ? 103.568 132.455 108.059 1.00 58.52 314 CYS B N 1
ATOM 6468 C CA . CYS B 2 314 ? 102.137 132.675 107.954 1.00 58.52 314 CYS B CA 1
ATOM 6469 C C . CYS B 2 314 ? 101.537 133.196 109.250 1.00 58.52 314 CYS B C 1
ATOM 6470 O O . CYS B 2 314 ? 100.311 133.271 109.364 1.00 58.52 314 CYS B O 1
ATOM 6473 N N . GLN B 2 315 ? 102.358 133.543 110.226 1.00 59.73 315 GLN B N 1
ATOM 6474 C CA . GLN B 2 315 ? 101.904 134.157 111.467 1.00 59.73 315 GLN B CA 1
ATOM 6475 C C . GLN B 2 315 ? 102.282 135.631 111.405 1.00 59.73 315 GLN B C 1
ATOM 6476 O O . GLN B 2 315 ? 103.442 135.988 111.620 1.00 59.73 315 GLN B O 1
ATOM 6482 N N . GLN B 2 316 ? 101.310 136.485 111.098 1.00 57.89 316 GLN B N 1
ATOM 6483 C CA . GLN B 2 316 ? 101.629 137.907 111.083 1.00 57.89 316 GLN B CA 1
ATOM 6484 C C . GLN B 2 316 ? 101.456 138.518 112.464 1.00 57.89 316 GLN B C 1
ATOM 6485 O O . GLN B 2 316 ? 100.523 138.164 113.186 1.00 57.89 316 GLN B O 1
ATOM 6491 N N . PRO B 2 317 ? 102.333 139.452 112.834 1.00 60.32 317 PRO B N 1
ATOM 6492 C CA . PRO B 2 317 ? 102.180 140.147 114.112 1.00 60.32 317 PRO B CA 1
ATOM 6493 C C . PRO B 2 317 ? 101.105 141.219 114.111 1.00 60.32 317 PRO B C 1
ATOM 6494 O O . PRO B 2 317 ? 100.853 141.809 115.164 1.00 60.32 317 PRO B O 1
ATOM 6498 N N . GLU B 2 318 ? 100.470 141.496 112.971 1.00 63.60 318 GLU B N 1
ATOM 6499 C CA . GLU B 2 318 ? 99.361 142.443 112.957 1.00 63.60 318 GLU B CA 1
ATOM 6500 C C . GLU B 2 318 ? 98.121 141.838 113.602 1.00 63.60 318 GLU B C 1
ATOM 6501 O O . GLU B 2 318 ? 97.423 142.508 114.376 1.00 63.60 318 GLU B O 1
ATOM 6507 N N . ALA B 2 319 ? 97.848 140.562 113.325 1.00 60.68 319 ALA B N 1
ATOM 6508 C CA . ALA B 2 319 ? 96.786 139.871 114.046 1.00 60.68 319 ALA B CA 1
ATOM 6509 C C . ALA B 2 319 ? 97.143 139.681 115.511 1.00 60.68 319 ALA B C 1
ATOM 6510 O O . ALA B 2 319 ? 96.249 139.627 116.363 1.00 60.68 319 ALA B O 1
ATOM 6512 N N . TYR B 2 320 ? 98.438 139.580 115.818 1.00 61.84 320 TYR B N 1
ATOM 6513 C CA . TYR B 2 320 ? 98.878 139.590 117.207 1.00 61.84 320 TYR B CA 1
ATOM 6514 C C . TYR B 2 320 ? 98.597 140.930 117.860 1.00 61.84 320 TYR B C 1
ATOM 6515 O O . TYR B 2 320 ? 98.274 140.993 119.052 1.00 61.84 320 TYR B O 1
ATOM 6524 N N . LEU B 2 321 ? 98.713 142.009 117.091 1.00 60.59 321 LEU B N 1
ATOM 6525 C CA . LEU B 2 321 ? 98.444 143.335 117.625 1.00 60.59 321 LEU B CA 1
ATOM 6526 C C . LEU B 2 321 ? 96.959 143.516 117.897 1.00 60.59 321 LEU B C 1
ATOM 6527 O O . LEU B 2 321 ? 96.577 144.107 118.915 1.00 60.59 321 LEU B O 1
ATOM 6532 N N . ALA B 2 322 ? 96.108 142.995 117.009 1.00 61.84 322 ALA B N 1
ATOM 6533 C CA . ALA B 2 322 ? 94.670 143.115 117.223 1.00 61.84 322 ALA B CA 1
ATOM 6534 C C . ALA B 2 322 ? 94.199 142.227 118.368 1.00 61.84 322 ALA B C 1
ATOM 6535 O O . ALA B 2 322 ? 93.375 142.652 119.188 1.00 61.84 322 ALA B O 1
ATOM 6537 N N . MET B 2 323 ? 94.723 141.000 118.453 1.00 62.61 323 MET B N 1
ATOM 6538 C CA . MET B 2 323 ? 94.311 140.103 119.529 1.00 62.61 323 MET B CA 1
ATOM 6539 C C . MET B 2 323 ? 94.806 140.589 120.885 1.00 62.61 323 MET B C 1
ATOM 6540 O O . MET B 2 323 ? 94.060 140.558 121.871 1.00 62.61 323 MET B O 1
ATOM 6545 N N . LEU B 2 324 ? 96.051 141.061 120.956 1.00 63.38 324 LEU B N 1
ATOM 6546 C CA . LEU B 2 324 ? 96.544 141.613 122.212 1.00 63.38 324 LEU B CA 1
ATOM 6547 C C . LEU B 2 324 ? 95.890 142.943 122.548 1.00 63.38 324 LEU B C 1
ATOM 6548 O O . LEU B 2 324 ? 95.868 143.328 123.720 1.00 63.38 324 LEU B O 1
ATOM 6553 N N . ALA B 2 325 ? 95.338 143.644 121.557 1.00 63.97 325 ALA B N 1
ATOM 6554 C CA . ALA B 2 325 ? 94.449 144.749 121.878 1.00 63.97 325 ALA B CA 1
ATOM 6555 C C . ALA B 2 325 ? 93.096 144.268 122.373 1.00 63.97 325 ALA B C 1
ATOM 6556 O O . ALA B 2 325 ? 92.390 145.032 123.032 1.00 63.97 325 ALA B O 1
ATOM 6558 N N . TYR B 2 326 ? 92.711 143.032 122.067 1.00 66.95 326 TYR B N 1
ATOM 6559 C CA . TYR B 2 326 ? 91.425 142.528 122.526 1.00 66.95 326 TYR B CA 1
ATOM 6560 C C . TYR B 2 326 ? 91.484 141.904 123.913 1.00 66.95 326 TYR B C 1
ATOM 6561 O O . TYR B 2 326 ? 90.498 141.977 124.652 1.00 66.95 326 TYR B O 1
ATOM 6570 N N . ILE B 2 327 ? 92.613 141.294 124.284 1.00 71.90 327 ILE B N 1
ATOM 6571 C CA . ILE B 2 327 ? 92.710 140.619 125.578 1.00 71.90 327 ILE B CA 1
ATOM 6572 C C . ILE B 2 327 ? 92.726 141.629 126.717 1.00 71.90 327 ILE B C 1
ATOM 6573 O O . ILE B 2 327 ? 92.008 141.476 127.712 1.00 71.90 327 ILE B O 1
ATOM 6578 N N . THR B 2 328 ? 93.501 142.698 126.573 1.00 75.25 328 THR B N 1
ATOM 6579 C CA . THR B 2 328 ? 93.708 143.671 127.641 1.00 75.25 328 THR B CA 1
ATOM 6580 C C . THR B 2 328 ? 92.769 144.858 127.510 1.00 75.25 328 THR B C 1
ATOM 6581 O O . THR B 2 328 ? 93.172 146.000 127.739 1.00 75.25 328 THR B O 1
ATOM 6585 N N . LYS B 2 329 ? 91.520 144.615 127.102 1.00 77.38 329 LYS B N 1
ATOM 6586 C CA . LYS B 2 329 ? 90.571 145.710 126.934 1.00 77.38 329 LYS B CA 1
ATOM 6587 C C . LYS B 2 329 ? 90.154 146.303 128.275 1.00 77.38 329 LYS B C 1
ATOM 6588 O O . LYS B 2 329 ? 89.924 147.513 128.372 1.00 77.38 329 LYS B O 1
ATOM 6594 N N . ASP B 2 330 ? 90.071 145.484 129.326 1.00 83.26 330 ASP B N 1
ATOM 6595 C CA . ASP B 2 330 ? 89.849 145.981 130.683 1.00 83.26 330 ASP B CA 1
ATOM 6596 C C . ASP B 2 330 ? 90.919 145.363 131.572 1.00 83.26 330 ASP B C 1
ATOM 6597 O O . ASP B 2 330 ? 90.661 144.392 132.285 1.00 83.26 330 ASP B O 1
ATOM 6602 N N . SER B 2 331 ? 92.124 145.926 131.525 1.00 84.91 331 SER B N 1
ATOM 6603 C CA . SER B 2 331 ? 93.183 145.544 132.450 1.00 84.91 331 SER B CA 1
ATOM 6604 C C . SER B 2 331 ? 93.755 146.739 133.195 1.00 84.91 331 SER B C 1
ATOM 6605 O O . SER B 2 331 ? 93.734 146.762 134.429 1.00 84.91 331 SER B O 1
ATOM 6608 N N . SER B 2 332 ? 94.229 147.742 132.472 1.00 85.49 332 SER B N 1
ATOM 6609 C CA . SER B 2 332 ? 94.986 148.868 133.011 1.00 85.49 332 SER B CA 1
ATOM 6610 C C . SER B 2 332 ? 95.148 149.881 131.888 1.00 85.49 332 SER B C 1
ATOM 6611 O O . SER B 2 332 ? 94.589 149.718 130.798 1.00 85.49 332 SER B O 1
ATOM 6614 N N . ASN B 2 333 ? 95.914 150.932 132.158 1.00 85.17 333 ASN B N 1
ATOM 6615 C CA . ASN B 2 333 ? 96.411 151.807 131.111 1.00 85.17 333 ASN B CA 1
ATOM 6616 C C . ASN B 2 333 ? 97.889 151.572 130.838 1.00 85.17 333 ASN B C 1
ATOM 6617 O O . ASN B 2 333 ? 98.371 151.904 129.751 1.00 85.17 333 ASN B O 1
ATOM 6622 N N . LEU B 2 334 ? 98.613 150.996 131.800 1.00 84.60 334 LEU B N 1
ATOM 6623 C CA . LEU B 2 334 ? 100.002 150.622 131.569 1.00 84.60 334 LEU B CA 1
ATOM 6624 C C . LEU B 2 334 ? 100.103 149.372 130.711 1.00 84.60 334 LEU B C 1
ATOM 6625 O O . LEU B 2 334 ? 100.808 149.368 129.699 1.00 84.60 334 LEU B O 1
ATOM 6630 N N . MET B 2 335 ? 99.402 148.304 131.105 1.00 82.84 335 MET B N 1
ATOM 6631 C CA . MET B 2 335 ? 99.520 147.030 130.404 1.00 82.84 335 MET B CA 1
ATOM 6632 C C . MET B 2 335 ? 98.912 147.100 129.012 1.00 82.84 335 MET B C 1
ATOM 6633 O O . MET B 2 335 ? 99.378 146.414 128.097 1.00 82.84 335 MET B O 1
ATOM 6638 N N . LYS B 2 336 ? 97.905 147.956 128.831 1.00 80.28 336 LYS B N 1
ATOM 6639 C CA . LYS B 2 336 ? 97.250 148.113 127.538 1.00 80.28 336 LYS B CA 1
ATOM 6640 C C . LYS B 2 336 ? 98.195 148.695 126.492 1.00 80.28 336 LYS B C 1
ATOM 6641 O O . LYS B 2 336 ? 98.040 148.423 125.297 1.00 80.28 336 LYS B O 1
ATOM 6647 N N . ASP B 2 337 ? 99.188 149.469 126.920 1.00 80.82 337 ASP B N 1
ATOM 6648 C CA . ASP B 2 337 ? 100.197 150.017 126.031 1.00 80.82 337 ASP B CA 1
ATOM 6649 C C . ASP B 2 337 ? 101.530 149.289 126.115 1.00 80.82 337 ASP B C 1
ATOM 6650 O O . ASP B 2 337 ? 102.383 149.494 125.246 1.00 80.82 337 ASP B O 1
ATOM 6655 N N . LEU B 2 338 ? 101.735 148.455 127.131 1.00 76.70 338 LEU B N 1
ATOM 6656 C CA . LEU B 2 338 ? 102.996 147.742 127.278 1.00 76.70 338 LEU B CA 1
ATOM 6657 C C . LEU B 2 338 ? 102.962 146.375 126.617 1.00 76.70 338 LEU B C 1
ATOM 6658 O O . LEU B 2 338 ? 104.017 145.825 126.292 1.00 76.70 338 LEU B O 1
ATOM 6663 N N . CYS B 2 339 ? 101.774 145.816 126.409 1.00 74.45 339 CYS B N 1
ATOM 6664 C CA . CYS B 2 339 ? 101.598 144.601 125.628 1.00 74.45 339 CYS B CA 1
ATOM 6665 C C . CYS B 2 339 ? 101.241 144.910 124.184 1.00 74.45 339 CYS B C 1
ATOM 6666 O O . CYS B 2 339 ? 100.546 144.126 123.538 1.00 74.45 339 CYS B O 1
ATOM 6669 N N . SER B 2 340 ? 101.672 146.058 123.673 1.00 67.13 340 SER B N 1
ATOM 6670 C CA . SER B 2 340 ? 101.345 146.443 122.309 1.00 67.13 340 SER B CA 1
ATOM 6671 C C . SER B 2 340 ? 102.526 147.104 121.628 1.00 67.13 340 SER B C 1
ATOM 6672 O O . SER B 2 340 ? 102.343 148.005 120.806 1.00 67.13 340 SER B O 1
ATOM 6675 N N . VAL B 2 341 ? 103.742 146.696 121.982 1.00 65.11 341 VAL B N 1
ATOM 6676 C CA . VAL B 2 341 ? 104.960 147.296 121.464 1.00 65.11 341 VAL B CA 1
ATOM 6677 C C . VAL B 2 341 ? 105.827 146.288 120.718 1.00 65.11 341 VAL B C 1
ATOM 6678 O O . VAL B 2 341 ? 106.311 146.581 119.617 1.00 65.11 341 VAL B O 1
ATOM 6682 N N . ALA B 2 342 ? 105.974 145.072 121.249 1.00 64.67 342 ALA B N 1
ATOM 6683 C CA . ALA B 2 342 ? 106.642 143.984 120.541 1.00 64.67 342 ALA B CA 1
ATOM 6684 C C . ALA B 2 342 ? 105.947 143.570 119.238 1.00 64.67 342 ALA B C 1
ATOM 6685 O O . ALA B 2 342 ? 106.664 143.265 118.272 1.00 64.67 342 ALA B O 1
ATOM 6687 N N . PRO B 2 343 ? 104.602 143.532 119.127 1.00 61.94 343 PRO B N 1
ATOM 6688 C CA . PRO B 2 343 ? 104.025 143.407 117.780 1.00 61.94 343 PRO B CA 1
ATOM 6689 C C . PRO B 2 343 ? 104.350 144.570 116.865 1.00 61.94 343 PRO B C 1
ATOM 6690 O O . PRO B 2 343 ? 104.571 144.348 115.671 1.00 61.94 343 PRO B O 1
ATOM 6694 N N . THR B 2 344 ? 104.418 145.796 117.379 1.00 62.32 344 THR B N 1
ATOM 6695 C CA . THR B 2 344 ? 104.822 146.912 116.537 1.00 62.32 344 THR B CA 1
ATOM 6696 C C . THR B 2 344 ? 106.305 146.891 116.228 1.00 62.32 344 THR B C 1
ATOM 6697 O O . THR B 2 344 ? 106.727 147.535 115.266 1.00 62.32 344 THR B O 1
ATOM 6701 N N . LEU B 2 345 ? 107.108 146.205 117.035 1.00 63.72 345 LEU B N 1
ATOM 6702 C CA . LEU B 2 345 ? 108.504 146.003 116.680 1.00 63.72 345 LEU B CA 1
ATOM 6703 C C . LEU B 2 345 ? 108.701 144.816 115.755 1.00 63.72 345 LEU B C 1
ATOM 6704 O O . LEU B 2 345 ? 109.781 144.679 115.176 1.00 63.72 345 LEU B O 1
ATOM 6709 N N . PHE B 2 346 ? 107.694 143.962 115.596 1.00 63.23 346 PHE B N 1
ATOM 6710 C CA . PHE B 2 346 ? 107.807 142.845 114.671 1.00 63.23 346 PHE B CA 1
ATOM 6711 C C . PHE B 2 346 ? 107.216 143.127 113.299 1.00 63.23 346 PHE B C 1
ATOM 6712 O O . PHE B 2 346 ? 107.463 142.354 112.371 1.00 63.23 346 PHE B O 1
ATOM 6720 N N . CYS B 2 347 ? 106.459 144.205 113.139 1.00 63.50 347 CYS B N 1
ATOM 6721 C CA . CYS B 2 347 ? 105.931 144.589 111.841 1.00 63.50 347 CYS B CA 1
ATOM 6722 C C . CYS B 2 347 ? 106.926 145.389 111.022 1.00 63.50 347 CYS B C 1
ATOM 6723 O O . CYS B 2 347 ? 106.615 145.755 109.886 1.00 63.50 347 CYS B O 1
ATOM 6726 N N . ASN B 2 348 ? 108.102 145.682 111.570 1.00 65.47 348 ASN B N 1
ATOM 6727 C CA . ASN B 2 348 ? 109.058 146.560 110.912 1.00 65.47 348 ASN B CA 1
ATOM 6728 C C . ASN B 2 348 ? 110.499 146.113 111.134 1.00 65.47 348 ASN B C 1
ATOM 6729 O O . ASN B 2 348 ? 111.408 146.947 111.181 1.00 65.47 348 ASN B O 1
ATOM 6734 N N . LYS B 2 349 ? 110.723 144.817 111.294 1.00 59.80 349 LYS B N 1
ATOM 6735 C CA . LYS B 2 349 ? 112.062 144.302 111.518 1.00 59.80 349 LYS B CA 1
ATOM 6736 C C . LYS B 2 349 ? 112.897 144.325 110.246 1.00 59.80 349 LYS B C 1
ATOM 6737 O O . LYS B 2 349 ? 112.382 144.185 109.137 1.00 59.80 349 LYS B O 1
ATOM 6743 N N . TYR B 2 350 ? 114.197 144.528 110.419 1.00 65.55 350 TYR B N 1
ATOM 6744 C CA . TYR B 2 350 ? 115.185 144.261 109.389 1.00 65.55 350 TYR B CA 1
ATOM 6745 C C . TYR B 2 350 ? 115.750 142.863 109.560 1.00 65.55 350 TYR B C 1
ATOM 6746 O O . TYR B 2 350 ? 115.545 142.202 110.578 1.00 65.55 350 TYR B O 1
ATOM 6755 N N . VAL B 2 351 ? 116.464 142.415 108.537 1.00 63.76 351 VAL B N 1
ATOM 6756 C CA . VAL B 2 351 ? 117.077 141.095 108.507 1.00 63.76 351 VAL B CA 1
ATOM 6757 C C . VAL B 2 351 ? 118.488 141.244 107.955 1.00 63.76 351 VAL B C 1
ATOM 6758 O O . VAL B 2 351 ? 118.669 141.781 106.856 1.00 63.76 351 VAL B O 1
ATOM 6762 N N . LYS B 2 352 ? 119.482 140.796 108.722 1.00 67.03 352 LYS B N 1
ATOM 6763 C CA . LYS B 2 352 ? 120.832 140.654 108.192 1.00 67.03 352 LYS B CA 1
ATOM 6764 C C . LYS B 2 352 ? 120.868 139.500 107.203 1.00 67.03 352 LYS B C 1
ATOM 6765 O O . LYS B 2 352 ? 120.370 138.409 107.491 1.00 67.03 352 LYS B O 1
ATOM 6771 N N . MET B 2 353 ? 121.474 139.728 106.043 1.00 66.22 353 MET B N 1
ATOM 6772 C CA . MET B 2 353 ? 121.422 138.764 104.948 1.00 66.22 353 MET B CA 1
ATOM 6773 C C . MET B 2 353 ? 122.671 137.895 104.883 1.00 66.22 353 MET B C 1
ATOM 6774 O O . MET B 2 353 ? 123.119 137.524 103.799 1.00 66.22 353 MET B O 1
ATOM 6779 N N . GLY B 2 354 ? 123.258 137.547 106.023 1.00 65.13 354 GLY B N 1
ATOM 6780 C CA . GLY B 2 354 ? 124.436 136.705 106.014 1.00 65.13 354 GLY B CA 1
ATOM 6781 C C . GLY B 2 354 ? 125.707 137.452 105.675 1.00 65.13 354 GLY B C 1
ATOM 6782 O O . GLY B 2 354 ? 125.929 138.557 106.176 1.00 65.13 354 GLY B O 1
ATOM 6783 N N . GLN B 2 355 ? 126.556 136.869 104.822 1.00 67.23 355 GLN B N 1
ATOM 6784 C CA . GLN B 2 355 ? 127.828 137.507 104.507 1.00 67.23 355 GLN B CA 1
ATOM 6785 C C . GLN B 2 355 ? 128.201 137.428 103.028 1.00 67.23 355 GLN B C 1
ATOM 6786 O O . GLN B 2 355 ? 129.386 137.536 102.693 1.00 67.23 355 GLN B O 1
ATOM 6792 N N . GLY B 2 356 ? 127.233 137.269 102.133 1.00 69.59 356 GLY B N 1
ATOM 6793 C CA . GLY B 2 356 ? 127.499 137.450 100.719 1.00 69.59 356 GLY B CA 1
ATOM 6794 C C . GLY B 2 356 ? 127.673 136.181 99.914 1.00 69.59 356 GLY B C 1
ATOM 6795 O O . GLY B 2 356 ? 127.011 135.176 100.178 1.00 69.59 356 GLY B O 1
ATOM 6796 N N . PHE B 2 357 ? 128.540 136.233 98.907 1.00 74.76 357 PHE B N 1
ATOM 6797 C CA . PHE B 2 357 ? 128.867 135.065 98.103 1.00 74.76 357 PHE B CA 1
ATOM 6798 C C . PHE B 2 357 ? 130.278 135.247 97.565 1.00 74.76 357 PHE B C 1
ATOM 6799 O O . PHE B 2 357 ? 130.946 136.242 97.850 1.00 74.76 357 PHE B O 1
ATOM 6807 N N . ARG B 2 358 ? 130.730 134.276 96.779 1.00 77.20 358 ARG B N 1
ATOM 6808 C CA . ARG B 2 358 ? 132.110 134.222 96.321 1.00 77.20 358 ARG B CA 1
ATOM 6809 C C . ARG B 2 358 ? 132.146 133.999 94.820 1.00 77.20 358 ARG B C 1
ATOM 6810 O O . ARG B 2 358 ? 131.415 133.158 94.293 1.00 77.20 358 ARG B O 1
ATOM 6818 N N . ALA B 2 359 ? 133.018 134.731 94.139 1.00 82.11 359 ALA B N 1
ATOM 6819 C CA . ALA B 2 359 ? 133.191 134.594 92.702 1.00 82.11 359 ALA B CA 1
ATOM 6820 C C . ALA B 2 359 ? 134.559 134.001 92.407 1.00 82.11 359 ALA B C 1
ATOM 6821 O O . ALA B 2 359 ? 135.497 134.155 93.189 1.00 82.11 359 ALA B O 1
ATOM 6823 N N . LYS B 2 360 ? 134.671 133.317 91.273 1.00 85.72 360 LYS B N 1
ATOM 6824 C CA . LYS B 2 360 ? 135.939 132.713 90.901 1.00 85.72 360 LYS B CA 1
ATOM 6825 C C . LYS B 2 360 ? 136.046 132.651 89.387 1.00 85.72 360 LYS B C 1
ATOM 6826 O O . LYS B 2 360 ? 135.052 132.774 88.669 1.00 85.72 360 LYS B O 1
ATOM 6832 N N . ASN B 2 361 ? 137.271 132.453 88.908 1.00 92.11 361 ASN B N 1
ATOM 6833 C CA . ASN B 2 361 ? 137.541 132.456 87.478 1.00 92.11 361 ASN B CA 1
ATOM 6834 C C . ASN B 2 361 ? 137.228 131.091 86.870 1.00 92.11 361 ASN B C 1
ATOM 6835 O O . ASN B 2 361 ? 136.702 130.190 87.528 1.00 92.11 361 ASN B O 1
ATOM 6840 N N . LYS B 2 362 ? 137.559 130.933 85.589 1.00 92.91 362 LYS B N 1
ATOM 6841 C CA . LYS B 2 362 ? 137.270 129.689 84.890 1.00 92.91 362 LYS B CA 1
ATOM 6842 C C . LYS B 2 362 ? 138.193 128.568 85.346 1.00 92.91 362 LYS B C 1
ATOM 6843 O O . LYS B 2 362 ? 137.780 127.405 85.395 1.00 92.91 362 LYS B O 1
ATOM 6849 N N . ARG B 2 363 ? 139.429 128.902 85.707 1.00 93.83 363 ARG B N 1
ATOM 6850 C CA . ARG B 2 363 ? 140.404 127.910 86.133 1.00 93.83 363 ARG B CA 1
ATOM 6851 C C . ARG B 2 363 ? 140.257 127.517 87.596 1.00 93.83 363 ARG B C 1
ATOM 6852 O O . ARG B 2 363 ? 140.977 126.613 88.038 1.00 93.83 363 ARG B O 1
ATOM 6860 N N . LYS B 2 364 ? 139.350 128.176 88.332 1.00 92.00 364 LYS B N 1
ATOM 6861 C CA . LYS B 2 364 ? 139.119 127.965 89.768 1.00 92.00 364 LYS B CA 1
ATOM 6862 C C . LYS B 2 364 ? 140.402 128.166 90.573 1.00 92.00 364 LYS B C 1
ATOM 6863 O O . LYS B 2 364 ? 140.828 127.303 91.340 1.00 92.00 364 LYS B O 1
ATOM 6869 N N . THR B 2 365 ? 141.018 129.331 90.387 1.00 92.54 365 THR B N 1
ATOM 6870 C CA . THR B 2 365 ? 142.316 129.651 90.964 1.00 92.54 365 THR B CA 1
ATOM 6871 C C . THR B 2 365 ? 142.253 130.798 91.960 1.00 92.54 365 THR B C 1
ATOM 6872 O O . THR B 2 365 ? 142.740 130.668 93.084 1.00 92.54 365 THR B O 1
ATOM 6876 N N . LYS B 2 366 ? 141.673 131.927 91.572 1.00 91.62 366 LYS B N 1
ATOM 6877 C CA . LYS B 2 366 ? 141.497 133.068 92.457 1.00 91.62 366 LYS B CA 1
ATOM 6878 C C . LYS B 2 366 ? 140.011 133.269 92.706 1.00 91.62 366 LYS B C 1
ATOM 6879 O O . LYS B 2 366 ? 139.226 133.351 91.757 1.00 91.62 366 LYS B O 1
ATOM 6885 N N . GLU B 2 367 ? 139.629 133.345 93.977 1.00 88.22 367 GLU B N 1
ATOM 6886 C CA . GLU B 2 367 ? 138.229 133.408 94.387 1.00 88.22 367 GLU B CA 1
ATOM 6887 C C . GLU B 2 367 ? 138.015 134.666 95.218 1.00 88.22 367 GLU B C 1
ATOM 6888 O O . GLU B 2 367 ? 138.378 134.701 96.396 1.00 88.22 367 GLU B O 1
ATOM 6894 N N . ILE B 2 368 ? 137.424 135.697 94.619 1.00 83.97 368 ILE B N 1
ATOM 6895 C CA . ILE B 2 368 ? 137.142 136.916 95.363 1.00 83.97 368 ILE B CA 1
ATOM 6896 C C . ILE B 2 368 ? 135.884 136.725 96.202 1.00 83.97 368 ILE B C 1
ATOM 6897 O O . ILE B 2 368 ? 135.054 135.846 95.949 1.00 83.97 368 ILE B O 1
ATOM 6902 N N . VAL B 2 369 ? 135.744 137.575 97.215 1.00 80.38 369 VAL B N 1
ATOM 6903 C CA . VAL B 2 369 ? 134.640 137.516 98.163 1.00 80.38 369 VAL B CA 1
ATOM 6904 C C . VAL B 2 369 ? 133.831 138.798 98.037 1.00 80.38 369 VAL B C 1
ATOM 6905 O O . VAL B 2 369 ? 134.392 139.897 98.109 1.00 80.38 369 VAL B O 1
ATOM 6909 N N . ILE B 2 370 ? 132.525 138.660 97.856 1.00 78.92 370 ILE B N 1
ATOM 6910 C CA . ILE B 2 370 ? 131.600 139.786 97.783 1.00 78.92 370 ILE B CA 1
ATOM 6911 C C . ILE B 2 370 ? 130.726 139.759 99.031 1.00 78.92 370 ILE B C 1
ATOM 6912 O O . ILE B 2 370 ? 129.973 138.795 99.232 1.00 78.92 370 ILE B O 1
ATOM 6917 N N . PRO B 2 371 ? 130.799 140.768 99.894 1.00 79.35 371 PRO B N 1
ATOM 6918 C CA . PRO B 2 371 ? 129.954 140.782 101.092 1.00 79.35 371 PRO B CA 1
ATOM 6919 C C . PRO B 2 371 ? 128.549 141.275 100.800 1.00 79.35 371 PRO B C 1
ATOM 6920 O O . PRO B 2 371 ? 128.207 141.529 99.643 1.00 79.35 371 PRO B O 1
ATOM 6924 N N . ALA B 2 372 ? 127.729 141.422 101.841 1.00 79.64 372 ALA B N 1
ATOM 6925 C CA . ALA B 2 372 ? 126.327 141.763 101.648 1.00 79.64 372 ALA B CA 1
ATOM 6926 C C . ALA B 2 372 ? 126.103 143.227 101.289 1.00 79.64 372 ALA B C 1
ATOM 6927 O O . ALA B 2 372 ? 125.030 143.561 100.778 1.00 79.64 372 ALA B O 1
ATOM 6929 N N . LYS B 2 373 ? 127.076 144.103 101.544 1.00 81.13 373 LYS B N 1
ATOM 6930 C CA . LYS B 2 373 ? 126.921 145.512 101.191 1.00 81.13 373 LYS B CA 1
ATOM 6931 C C . LYS B 2 373 ? 126.927 145.703 99.682 1.00 81.13 373 LYS B C 1
ATOM 6932 O O . LYS B 2 373 ? 125.964 146.213 99.102 1.00 81.13 373 LYS B O 1
ATOM 6938 N N . LYS B 2 374 ? 128.007 145.279 99.027 1.00 84.07 374 LYS B N 1
ATOM 6939 C CA . LYS B 2 374 ? 128.212 145.504 97.603 1.00 84.07 374 LYS B CA 1
ATOM 6940 C C . LYS B 2 374 ? 127.571 144.432 96.734 1.00 84.07 374 LYS B C 1
ATOM 6941 O O . LYS B 2 374 ? 128.024 144.205 95.606 1.00 84.07 374 LYS B O 1
ATOM 6947 N N . MET B 2 375 ? 126.532 143.760 97.230 1.00 85.05 375 MET B N 1
ATOM 6948 C CA . MET B 2 375 ? 125.870 142.739 96.431 1.00 85.05 375 MET B CA 1
ATOM 6949 C C . MET B 2 375 ? 125.032 143.364 95.325 1.00 85.05 375 MET B C 1
ATOM 6950 O O . MET B 2 375 ? 124.877 142.770 94.253 1.00 85.05 375 MET B O 1
ATOM 6955 N N . LYS B 2 376 ? 124.505 144.565 95.563 1.00 86.64 376 LYS B N 1
ATOM 6956 C CA . LYS B 2 376 ? 123.698 145.257 94.563 1.00 86.64 376 LYS B CA 1
ATOM 6957 C C . LYS B 2 376 ? 124.537 145.706 93.373 1.00 86.64 376 LYS B C 1
ATOM 6958 O O . LYS B 2 376 ? 124.105 145.584 92.222 1.00 86.64 376 LYS B O 1
ATOM 6964 N N . GLU B 2 377 ? 125.742 146.220 93.629 1.00 89.89 377 GLU B N 1
ATOM 6965 C CA . GLU B 2 377 ? 126.606 146.665 92.541 1.00 89.89 377 GLU B CA 1
ATOM 6966 C C . GLU B 2 377 ? 127.155 145.488 91.746 1.00 89.89 377 GLU B C 1
ATOM 6967 O O . GLU B 2 377 ? 127.345 145.594 90.529 1.00 89.89 377 GLU B O 1
ATOM 6973 N N . ARG B 2 378 ? 127.377 144.353 92.401 1.00 87.33 378 ARG B N 1
ATOM 6974 C CA . ARG B 2 378 ? 127.860 143.137 91.751 1.00 87.33 378 ARG B CA 1
ATOM 6975 C C . ARG B 2 378 ? 126.721 142.186 91.424 1.00 87.33 378 ARG B C 1
ATOM 6976 O O . ARG B 2 378 ? 126.857 140.971 91.568 1.00 87.33 378 ARG B O 1
ATOM 6984 N N . LYS B 2 379 ? 125.583 142.739 91.000 1.00 86.21 379 LYS B N 1
ATOM 6985 C CA . LYS B 2 379 ? 124.388 141.947 90.726 1.00 86.21 379 LYS B CA 1
ATOM 6986 C C . LYS B 2 379 ? 124.584 140.986 89.561 1.00 86.21 379 LYS B C 1
ATOM 6987 O O . LYS B 2 379 ? 124.016 139.890 89.564 1.00 86.21 379 LYS B O 1
ATOM 6993 N N . GLU B 2 380 ? 125.413 141.347 88.581 1.00 87.87 380 GLU B N 1
ATOM 6994 C CA . GLU B 2 380 ? 125.547 140.570 87.355 1.00 87.87 380 GLU B CA 1
ATOM 6995 C C . GLU B 2 380 ? 126.637 139.507 87.433 1.00 87.87 380 GLU B C 1
ATOM 6996 O O . GLU B 2 380 ? 127.224 139.154 86.403 1.00 87.87 380 GLU B O 1
ATOM 7002 N N . LEU B 2 381 ? 126.929 138.988 88.624 1.00 85.48 381 LEU B N 1
ATOM 7003 C CA . LEU B 2 381 ? 127.891 137.906 88.800 1.00 85.48 381 LEU B CA 1
ATOM 7004 C C . LEU B 2 381 ? 127.273 136.711 89.514 1.00 85.48 381 LEU B C 1
ATOM 7005 O O . LEU B 2 381 ? 127.979 135.935 90.158 1.00 85.48 381 LEU B O 1
ATOM 7010 N N . MET B 2 382 ? 125.966 136.537 89.395 1.00 82.35 382 MET B N 1
ATOM 7011 C CA . MET B 2 382 ? 125.228 135.556 90.171 1.00 82.35 382 MET B CA 1
ATOM 7012 C C . MET B 2 382 ? 124.692 134.461 89.252 1.00 82.35 382 MET B C 1
ATOM 7013 O O . MET B 2 382 ? 124.957 134.442 88.049 1.00 82.35 382 MET B O 1
ATOM 7018 N N . ASN B 2 383 ? 123.942 133.533 89.832 1.00 81.40 383 ASN B N 1
ATOM 7019 C CA . ASN B 2 383 ? 123.426 132.379 89.112 1.00 81.40 383 ASN B CA 1
ATOM 7020 C C . ASN B 2 383 ? 122.020 132.654 88.587 1.00 81.40 383 ASN B C 1
ATOM 7021 O O . ASN B 2 383 ? 121.567 133.795 88.515 1.00 81.40 383 ASN B O 1
ATOM 7026 N N . ALA B 2 384 ? 121.315 131.596 88.198 1.00 82.00 384 ALA B N 1
ATOM 7027 C CA . ALA B 2 384 ? 119.912 131.748 87.837 1.00 82.00 384 ALA B CA 1
ATOM 7028 C C . ALA B 2 384 ? 119.024 131.807 89.073 1.00 82.00 384 ALA B C 1
ATOM 7029 O O . ALA B 2 384 ? 118.110 132.638 89.144 1.00 82.00 384 ALA B O 1
ATOM 7031 N N . GLU B 2 385 ? 119.281 130.938 90.056 1.00 80.75 385 GLU B N 1
ATOM 7032 C CA . GLU B 2 385 ? 118.448 130.906 91.253 1.00 80.75 385 GLU B CA 1
ATOM 7033 C C . GLU B 2 385 ? 118.698 132.123 92.130 1.00 80.75 385 GLU B C 1
ATOM 7034 O O . GLU B 2 385 ? 117.759 132.689 92.702 1.00 80.75 385 GLU B O 1
ATOM 7040 N N . TRP B 2 386 ? 119.957 132.542 92.234 1.00 74.44 386 TRP B N 1
ATOM 7041 C CA . TRP B 2 386 ? 120.300 133.733 92.995 1.00 74.44 386 TRP B CA 1
ATOM 7042 C C . TRP B 2 386 ? 119.760 135.004 92.352 1.00 74.44 386 TRP B C 1
ATOM 7043 O O . TRP B 2 386 ? 119.395 135.943 93.066 1.00 74.44 386 TRP B O 1
ATOM 7054 N N . ARG B 2 387 ? 119.684 135.062 91.022 1.00 80.21 387 ARG B N 1
ATOM 7055 C CA . ARG B 2 387 ? 119.085 136.242 90.409 1.00 80.21 387 ARG B CA 1
ATOM 7056 C C . ARG B 2 387 ? 117.565 136.206 90.445 1.00 80.21 387 ARG B C 1
ATOM 7057 O O . ARG B 2 387 ? 116.935 137.270 90.470 1.00 80.21 387 ARG B O 1
ATOM 7065 N N . ASP B 2 388 ? 116.959 135.018 90.453 1.00 80.43 388 ASP B N 1
ATOM 7066 C CA . ASP B 2 388 ? 115.515 134.946 90.656 1.00 80.43 388 ASP B CA 1
ATOM 7067 C C . ASP B 2 388 ? 115.141 135.402 92.060 1.00 80.43 388 ASP B C 1
ATOM 7068 O O . ASP B 2 388 ? 114.329 136.324 92.234 1.00 80.43 388 ASP B O 1
ATOM 7073 N N . LEU B 2 389 ? 115.765 134.793 93.073 1.00 73.66 389 LEU B N 1
ATOM 7074 C CA . LEU B 2 389 ? 115.514 135.162 94.458 1.00 73.66 389 LEU B CA 1
ATOM 7075 C C . LEU B 2 389 ? 115.963 136.576 94.774 1.00 73.66 389 LEU B C 1
ATOM 7076 O O . LEU B 2 389 ? 115.418 137.189 95.693 1.00 73.66 389 LEU B O 1
ATOM 7081 N N . PHE B 2 390 ? 116.925 137.116 94.035 1.00 76.55 390 PHE B N 1
ATOM 7082 C CA . PHE B 2 390 ? 117.347 138.476 94.314 1.00 76.55 390 PHE B CA 1
ATOM 7083 C C . PHE B 2 390 ? 116.483 139.503 93.609 1.00 76.55 390 PHE B C 1
ATOM 7084 O O . PHE B 2 390 ? 116.345 140.626 94.102 1.00 76.55 390 PHE B O 1
ATOM 7092 N N . GLU B 2 391 ? 115.887 139.154 92.476 1.00 79.52 391 GLU B N 1
ATOM 7093 C CA . GLU B 2 391 ? 114.980 140.088 91.835 1.00 79.52 391 GLU B CA 1
ATOM 7094 C C . GLU B 2 391 ? 113.544 139.967 92.326 1.00 79.52 391 GLU B C 1
ATOM 7095 O O . GLU B 2 391 ? 112.710 140.787 91.935 1.00 79.52 391 GLU B O 1
ATOM 7101 N N . THR B 2 392 ? 113.224 138.983 93.165 1.00 75.10 392 THR B N 1
ATOM 7102 C CA . THR B 2 392 ? 111.959 139.046 93.888 1.00 75.10 392 THR B CA 1
ATOM 7103 C C . THR B 2 392 ? 112.082 139.792 95.210 1.00 75.10 392 THR B C 1
ATOM 7104 O O . THR B 2 392 ? 111.092 139.904 95.937 1.00 75.10 392 THR B O 1
ATOM 7108 N N . ILE B 2 393 ? 113.266 140.314 95.533 1.00 72.57 393 ILE B N 1
ATOM 7109 C CA . ILE B 2 393 ? 113.528 140.912 96.835 1.00 72.57 393 ILE B CA 1
ATOM 7110 C C . ILE B 2 393 ? 114.184 142.283 96.724 1.00 72.57 393 ILE B C 1
ATOM 7111 O O . ILE B 2 393 ? 114.317 142.978 97.732 1.00 72.57 393 ILE B O 1
ATOM 7116 N N . GLU B 2 394 ? 114.542 142.716 95.511 1.00 77.50 394 GLU B N 1
ATOM 7117 C CA . GLU B 2 394 ? 115.315 143.945 95.307 1.00 77.50 394 GLU B CA 1
ATOM 7118 C C . GLU B 2 394 ? 114.673 145.242 95.807 1.00 77.50 394 GLU B C 1
ATOM 7119 O O . GLU B 2 394 ? 115.375 146.003 96.495 1.00 77.50 394 GLU B O 1
ATOM 7125 N N . PRO B 2 395 ? 113.397 145.564 95.562 1.00 73.20 395 PRO B N 1
ATOM 7126 C CA . PRO B 2 395 ? 112.870 146.823 96.103 1.00 73.20 395 PRO B CA 1
ATOM 7127 C C . PRO B 2 395 ? 112.597 146.818 97.600 1.00 73.20 395 PRO B C 1
ATOM 7128 O O . PRO B 2 395 ? 111.994 147.774 98.092 1.00 73.20 395 PRO B O 1
ATOM 7132 N N . TYR B 2 396 ? 113.002 145.784 98.338 1.00 69.19 396 TYR B N 1
ATOM 7133 C CA . TYR B 2 396 ? 112.863 145.751 99.786 1.00 69.19 396 TYR B CA 1
ATOM 7134 C C . TYR B 2 396 ? 114.211 145.654 100.483 1.00 69.19 396 TYR B C 1
ATOM 7135 O O . TYR B 2 396 ? 114.258 145.560 101.712 1.00 69.19 396 TYR B O 1
ATOM 7144 N N . MET B 2 397 ? 115.304 145.683 99.729 1.00 74.91 397 MET B N 1
ATOM 7145 C CA . MET B 2 397 ? 116.643 145.623 100.292 1.00 74.91 397 MET B CA 1
ATOM 7146 C C . MET B 2 397 ? 117.125 147.002 100.702 1.00 74.91 397 MET B C 1
ATOM 7147 O O . MET B 2 397 ? 116.949 147.983 99.977 1.00 74.91 397 MET B O 1
ATOM 7152 N N . ASP B 2 398 ? 117.738 147.060 101.873 1.00 80.36 398 ASP B N 1
ATOM 7153 C CA . ASP B 2 398 ? 118.512 148.208 102.314 1.00 80.36 398 ASP B CA 1
ATOM 7154 C C . ASP B 2 398 ? 119.965 147.957 101.897 1.00 80.36 398 ASP B C 1
ATOM 7155 O O . ASP B 2 398 ? 120.224 147.137 101.012 1.00 80.36 398 ASP B O 1
ATOM 7160 N N . GLY B 2 399 ? 120.921 148.675 102.479 1.00 81.18 399 GLY B N 1
ATOM 7161 C CA . GLY B 2 399 ? 122.322 148.416 102.216 1.00 81.18 399 GLY B CA 1
ATOM 7162 C C . GLY B 2 399 ? 122.775 147.046 102.677 1.00 81.18 399 GLY B C 1
ATOM 7163 O O . GLY B 2 399 ? 123.280 146.256 101.876 1.00 81.18 399 GLY B O 1
ATOM 7164 N N . GLU B 2 400 ? 122.588 146.745 103.958 1.00 80.46 400 GLU B N 1
ATOM 7165 C CA . GLU B 2 400 ? 122.989 145.458 104.508 1.00 80.46 400 GLU B CA 1
ATOM 7166 C C . GLU B 2 400 ? 121.824 144.522 104.762 1.00 80.46 400 GLU B C 1
ATOM 7167 O O . GLU B 2 400 ? 122.016 143.304 104.776 1.00 80.46 400 GLU B O 1
ATOM 7173 N N . CYS B 2 401 ? 120.631 145.058 104.962 1.00 72.43 401 CYS B N 1
ATOM 7174 C CA . CYS B 2 401 ? 119.534 144.329 105.572 1.00 72.43 401 CYS B CA 1
ATOM 7175 C C . CYS B 2 401 ? 118.392 144.173 104.574 1.00 72.43 401 CYS B C 1
ATOM 7176 O O . CYS B 2 401 ? 118.522 144.481 103.388 1.00 72.43 401 CYS B O 1
ATOM 7179 N N . CYS B 2 402 ? 117.268 143.666 105.068 1.00 67.81 402 CYS B N 1
ATOM 7180 C CA . CYS B 2 402 ? 116.027 143.669 104.315 1.00 67.81 402 CYS B CA 1
ATOM 7181 C C . CYS B 2 402 ? 114.894 144.034 105.258 1.00 67.81 402 CYS B C 1
ATOM 7182 O O . CYS B 2 402 ? 115.020 143.925 106.481 1.00 67.81 402 CYS B O 1
ATOM 7185 N N . PHE B 2 403 ? 113.789 144.485 104.682 1.00 63.40 403 PHE B N 1
ATOM 7186 C CA . PHE B 2 403 ? 112.633 144.946 105.443 1.00 63.40 403 PHE B CA 1
ATOM 7187 C C . PHE B 2 403 ? 111.524 143.918 105.268 1.00 63.40 403 PHE B C 1
ATOM 7188 O O . PHE B 2 403 ? 110.744 143.978 104.321 1.00 63.40 403 PHE B O 1
ATOM 7196 N N . LEU B 2 404 ? 111.467 142.967 106.180 1.00 56.18 404 LEU B N 1
ATOM 7197 C CA . LEU B 2 404 ? 110.350 142.046 106.270 1.00 56.18 404 LEU B CA 1
ATOM 7198 C C . LEU B 2 404 ? 109.381 142.570 107.316 1.00 56.18 404 LEU B C 1
ATOM 7199 O O . LEU B 2 404 ? 109.799 143.047 108.370 1.00 56.18 404 LEU B O 1
ATOM 7204 N N . GLY B 2 405 ? 108.091 142.497 107.022 1.00 56.53 405 GLY B N 1
ATOM 7205 C CA . GLY B 2 405 ? 107.119 143.040 107.942 1.00 56.53 405 GLY B CA 1
ATOM 7206 C C . GLY B 2 405 ? 105.944 142.141 108.245 1.00 56.53 405 GLY B C 1
ATOM 7207 O O . GLY B 2 405 ? 104.936 142.607 108.781 1.00 56.53 405 GLY B O 1
ATOM 7208 N N . GLY B 2 406 ? 106.044 140.859 107.913 1.00 59.18 406 GLY B N 1
ATOM 7209 C CA . GLY B 2 406 ? 104.923 139.967 108.132 1.00 59.18 406 GLY B CA 1
ATOM 7210 C C . GLY B 2 406 ? 105.295 138.571 108.578 1.00 59.18 406 GLY B C 1
ATOM 7211 O O . GLY B 2 406 ? 104.426 137.719 108.772 1.00 59.18 406 GLY B O 1
ATOM 7212 N N . GLY B 2 407 ? 106.573 138.318 108.736 1.00 61.30 407 GLY B N 1
ATOM 7213 C CA . GLY B 2 407 ? 107.038 137.019 109.153 1.00 61.30 407 GLY B CA 1
ATOM 7214 C C . GLY B 2 407 ? 107.240 136.963 110.651 1.00 61.30 407 GLY B C 1
ATOM 7215 O O . GLY B 2 407 ? 107.385 137.981 111.317 1.00 61.30 407 GLY B O 1
ATOM 7216 N N . MET B 2 408 ? 107.240 135.746 111.181 1.00 64.83 408 MET B N 1
ATOM 7217 C CA . MET B 2 408 ? 107.465 135.497 112.601 1.00 64.83 408 MET B CA 1
ATOM 7218 C C . MET B 2 408 ? 108.510 134.392 112.672 1.00 64.83 408 MET B C 1
ATOM 7219 O O . MET B 2 408 ? 108.173 133.207 112.683 1.00 64.83 408 MET B O 1
ATOM 7224 N N . LEU B 2 409 ? 109.779 134.781 112.722 1.00 68.05 409 LEU B N 1
ATOM 7225 C CA . LEU B 2 409 ? 110.869 133.843 112.513 1.00 68.05 409 LEU B CA 1
ATOM 7226 C C . LEU B 2 409 ? 111.116 133.015 113.771 1.00 68.05 409 LEU B C 1
ATOM 7227 O O . LEU B 2 409 ? 110.409 133.129 114.775 1.00 68.05 409 LEU B O 1
ATOM 7232 N N . MET B 2 410 ? 112.127 132.155 113.715 1.00 76.17 410 MET B N 1
ATOM 7233 C CA . MET B 2 410 ? 112.390 131.240 114.815 1.00 76.17 410 MET B CA 1
ATOM 7234 C C . MET B 2 410 ? 113.076 131.952 115.973 1.00 76.17 410 MET B C 1
ATOM 7235 O O . MET B 2 410 ? 113.965 132.782 115.771 1.00 76.17 410 MET B O 1
ATOM 7240 N N . GLY B 2 411 ? 112.669 131.604 117.192 1.00 78.11 411 GLY B N 1
ATOM 7241 C CA . GLY B 2 411 ? 113.213 132.218 118.389 1.00 78.11 411 GLY B CA 1
ATOM 7242 C C . GLY B 2 411 ? 112.422 133.426 118.843 1.00 78.11 411 GLY B C 1
ATOM 7243 O O . GLY B 2 411 ? 112.995 134.454 119.212 1.00 78.11 411 GLY B O 1
ATOM 7244 N N . MET B 2 412 ? 111.100 133.313 118.815 1.00 75.56 412 MET B N 1
ATOM 7245 C CA . MET B 2 412 ? 110.186 134.430 119.032 1.00 75.56 412 MET B CA 1
ATOM 7246 C C . MET B 2 412 ? 108.962 133.892 119.764 1.00 75.56 412 MET B C 1
ATOM 7247 O O . MET B 2 412 ? 109.067 132.928 120.530 1.00 75.56 412 MET B O 1
ATOM 7252 N N . PHE B 2 413 ? 107.829 134.586 119.602 1.00 72.77 413 PHE B N 1
ATOM 7253 C CA . PHE B 2 413 ? 106.532 134.225 120.172 1.00 72.77 413 PHE B CA 1
ATOM 7254 C C . PHE B 2 413 ? 106.169 132.785 119.859 1.00 72.77 413 PHE B C 1
ATOM 7255 O O . PHE B 2 413 ? 105.905 132.433 118.707 1.00 72.77 413 PHE B O 1
ATOM 7263 N N . ASN B 2 414 ? 106.164 131.947 120.884 1.00 74.97 414 ASN B N 1
ATOM 7264 C CA . ASN B 2 414 ? 105.899 130.535 120.711 1.00 74.97 414 ASN B CA 1
ATOM 7265 C C . ASN B 2 414 ? 104.678 130.074 121.481 1.00 74.97 414 ASN B C 1
ATOM 7266 O O . ASN B 2 414 ? 104.090 129.051 121.120 1.00 74.97 414 ASN B O 1
ATOM 7271 N N . MET B 2 415 ? 104.275 130.800 122.518 1.00 74.87 415 MET B N 1
ATOM 7272 C CA . MET B 2 415 ? 103.110 130.442 123.306 1.00 74.87 415 MET B CA 1
ATOM 7273 C C . MET B 2 415 ? 101.848 131.175 122.881 1.00 74.87 415 MET B C 1
ATOM 7274 O O . MET B 2 415 ? 100.779 130.880 123.415 1.00 74.87 415 MET B O 1
ATOM 7279 N N . LEU B 2 416 ? 101.937 132.123 121.959 1.00 64.49 416 LEU B N 1
ATOM 7280 C CA . LEU B 2 416 ? 100.750 132.821 121.482 1.00 64.49 416 LEU B CA 1
ATOM 7281 C C . LEU B 2 416 ? 100.153 132.156 120.248 1.00 64.49 416 LEU B C 1
ATOM 7282 O O . LEU B 2 416 ? 98.924 132.155 120.070 1.00 64.49 416 LEU B O 1
ATOM 7287 N N . SER B 2 417 ? 101.003 131.572 119.404 1.00 62.00 417 SER B N 1
ATOM 7288 C CA . SER B 2 417 ? 100.536 130.821 118.247 1.00 62.00 417 SER B CA 1
ATOM 7289 C C . SER B 2 417 ? 99.772 129.576 118.665 1.00 62.00 417 SER B C 1
ATOM 7290 O O . SER B 2 417 ? 98.845 129.143 117.967 1.00 62.00 417 SER B O 1
ATOM 7293 N N . THR B 2 418 ? 100.136 129.008 119.810 1.00 60.85 418 THR B N 1
ATOM 7294 C CA . THR B 2 418 ? 99.349 127.944 120.412 1.00 60.85 418 THR B CA 1
ATOM 7295 C C . THR B 2 418 ? 97.966 128.438 120.822 1.00 60.85 418 THR B C 1
ATOM 7296 O O . THR B 2 418 ? 96.984 127.696 120.698 1.00 60.85 418 THR B O 1
ATOM 7300 N N . VAL B 2 419 ? 97.851 129.705 121.231 1.00 59.60 419 VAL B N 1
ATOM 7301 C CA . VAL B 2 419 ? 96.530 130.261 121.512 1.00 59.60 419 VAL B CA 1
ATOM 7302 C C . VAL B 2 419 ? 95.741 130.438 120.216 1.00 59.60 419 VAL B C 1
ATOM 7303 O O . VAL B 2 419 ? 94.518 130.250 120.200 1.00 59.60 419 VAL B O 1
ATOM 7307 N N . PHE B 2 420 ? 96.421 130.741 119.097 1.00 58.64 420 PHE B N 1
ATOM 7308 C CA . PHE B 2 420 ? 95.726 130.705 117.802 1.00 58.64 420 PHE B CA 1
ATOM 7309 C C . PHE B 2 420 ? 95.223 129.309 117.452 1.00 58.64 420 PHE B C 1
ATOM 7310 O O . PHE B 2 420 ? 94.135 129.159 116.886 1.00 58.64 420 PHE B O 1
ATOM 7318 N N . GLY B 2 421 ? 96.003 128.277 117.767 1.00 55.24 421 GLY B N 1
ATOM 7319 C CA . GLY B 2 421 ? 95.560 126.925 117.472 1.00 55.24 421 GLY B CA 1
ATOM 7320 C C . GLY B 2 421 ? 94.372 126.493 118.308 1.00 55.24 421 GLY B C 1
ATOM 7321 O O . GLY B 2 421 ? 93.437 125.871 117.797 1.00 55.24 421 GLY B O 1
ATOM 7322 N N . VAL B 2 422 ? 94.380 126.839 119.595 1.00 57.08 422 VAL B N 1
ATOM 7323 C CA . VAL B 2 422 ? 93.239 126.536 120.451 1.00 57.08 422 VAL B CA 1
ATOM 7324 C C . VAL B 2 422 ? 92.014 127.341 120.017 1.00 57.08 422 VAL B C 1
ATOM 7325 O O . VAL B 2 422 ? 90.875 126.863 120.121 1.00 57.08 422 VAL B O 1
ATOM 7329 N N . MET B 2 423 ? 92.220 128.536 119.463 1.00 57.31 423 MET B N 1
ATOM 7330 C CA . MET B 2 423 ? 91.099 129.262 118.873 1.00 57.31 423 MET B CA 1
ATOM 7331 C C . MET B 2 423 ? 90.559 128.586 117.620 1.00 57.31 423 MET B C 1
ATOM 7332 O O . MET B 2 423 ? 89.351 128.640 117.373 1.00 57.31 423 MET B O 1
ATOM 7337 N N . THR B 2 424 ? 91.411 127.940 116.820 1.00 53.49 424 THR B N 1
ATOM 7338 C CA . THR B 2 424 ? 90.876 127.208 115.675 1.00 53.49 424 THR B CA 1
ATOM 7339 C C . THR B 2 424 ? 90.196 125.917 116.095 1.00 53.49 424 THR B C 1
ATOM 7340 O O . THR B 2 424 ? 89.368 125.393 115.349 1.00 53.49 424 THR B O 1
ATOM 7344 N N . LEU B 2 425 ? 90.538 125.380 117.261 1.00 55.30 425 LEU B N 1
ATOM 7345 C CA . LEU B 2 425 ? 89.952 124.126 117.721 1.00 55.30 425 LEU B CA 1
ATOM 7346 C C . LEU B 2 425 ? 88.663 124.288 118.514 1.00 55.30 425 LEU B C 1
ATOM 7347 O O . LEU B 2 425 ? 88.000 123.283 118.785 1.00 55.30 425 LEU B O 1
ATOM 7352 N N . ASN B 2 426 ? 88.289 125.501 118.903 1.00 60.57 426 ASN B N 1
ATOM 7353 C CA . ASN B 2 426 ? 87.067 125.733 119.667 1.00 60.57 426 ASN B CA 1
ATOM 7354 C C . ASN B 2 426 ? 85.993 126.402 118.822 1.00 60.57 426 ASN B C 1
ATOM 7355 O O . ASN B 2 426 ? 85.198 127.196 119.316 1.00 60.57 426 ASN B O 1
ATOM 7360 N N . TYR B 2 427 ? 85.960 126.079 117.540 1.00 60.43 427 TYR B N 1
ATOM 7361 C CA . TYR B 2 427 ? 84.986 126.660 116.639 1.00 60.43 427 TYR B CA 1
ATOM 7362 C C . TYR B 2 427 ? 83.638 125.979 116.808 1.00 60.43 427 TYR B C 1
ATOM 7363 O O . TYR B 2 427 ? 83.557 124.758 116.955 1.00 60.43 427 TYR B O 1
ATOM 7372 N N . ARG B 2 428 ? 82.577 126.779 116.803 1.00 67.33 428 ARG B N 1
ATOM 7373 C CA . ARG B 2 428 ? 81.214 126.294 116.974 1.00 67.33 428 ARG B CA 1
ATOM 7374 C C . ARG B 2 428 ? 80.369 126.850 115.841 1.00 67.33 428 ARG B C 1
ATOM 7375 O O . ARG B 2 428 ? 80.258 128.071 115.692 1.00 67.33 428 ARG B O 1
ATOM 7383 N N . GLU B 2 429 ? 79.770 125.965 115.049 1.00 75.69 429 GLU B N 1
ATOM 7384 C CA . GLU B 2 429 ? 79.041 126.405 113.867 1.00 75.69 429 GLU B CA 1
ATOM 7385 C C . GLU B 2 429 ? 77.579 126.709 114.148 1.00 75.69 429 GLU B C 1
ATOM 7386 O O . GLU B 2 429 ? 76.977 127.517 113.432 1.00 75.69 429 GLU B O 1
ATOM 7392 N N . GLU B 2 430 ? 76.989 126.086 115.161 1.00 80.10 430 GLU B N 1
ATOM 7393 C CA . GLU B 2 430 ? 75.554 126.198 115.403 1.00 80.10 430 GLU B CA 1
ATOM 7394 C C . GLU B 2 430 ? 75.262 126.314 116.895 1.00 80.10 430 GLU B C 1
ATOM 7395 O O . GLU B 2 430 ? 74.184 126.753 117.295 1.00 80.10 430 GLU B O 1
ATOM 7401 N N . ARG B 2 435 ? 72.157 116.466 113.234 1.00 82.90 435 ARG B N 1
ATOM 7402 C CA . ARG B 2 435 ? 73.544 116.732 112.882 1.00 82.90 435 ARG B CA 1
ATOM 7403 C C . ARG B 2 435 ? 74.475 116.249 113.985 1.00 82.90 435 ARG B C 1
ATOM 7404 O O . ARG B 2 435 ? 74.797 115.060 114.046 1.00 82.90 435 ARG B O 1
ATOM 7412 N N . ASN B 2 436 ? 74.887 117.194 114.838 1.00 77.37 436 ASN B N 1
ATOM 7413 C CA . ASN B 2 436 ? 75.728 116.960 116.015 1.00 77.37 436 ASN B CA 1
ATOM 7414 C C . ASN B 2 436 ? 77.056 116.308 115.623 1.00 77.37 436 ASN B C 1
ATOM 7415 O O . ASN B 2 436 ? 77.390 115.200 116.040 1.00 77.37 436 ASN B O 1
ATOM 7420 N N . CYS B 2 437 ? 77.811 117.023 114.797 1.00 73.22 437 CYS B N 1
ATOM 7421 C CA . CYS B 2 437 ? 79.131 116.584 114.372 1.00 73.22 437 CYS B CA 1
ATOM 7422 C C . CYS B 2 437 ? 80.122 117.705 114.640 1.00 73.22 437 CYS B C 1
ATOM 7423 O O . CYS B 2 437 ? 79.881 118.852 114.253 1.00 73.22 437 CYS B O 1
ATOM 7426 N N . TYR B 2 438 ? 81.221 117.389 115.321 1.00 65.57 438 TYR B N 1
ATOM 7427 C CA . TYR B 2 438 ? 82.127 118.456 115.737 1.00 65.57 438 TYR B CA 1
ATOM 7428 C C . TYR B 2 438 ? 83.528 117.888 115.913 1.00 65.57 438 TYR B C 1
ATOM 7429 O O . TYR B 2 438 ? 83.787 116.721 115.605 1.00 65.57 438 TYR B O 1
ATOM 7438 N N . TRP B 2 439 ? 84.435 118.721 116.422 1.00 56.07 439 TRP B N 1
ATOM 7439 C CA . TRP B 2 439 ? 85.816 118.317 116.619 1.00 56.07 439 TRP B CA 1
ATOM 7440 C C . TRP B 2 439 ? 86.373 118.912 117.901 1.00 56.07 439 TRP B C 1
ATOM 7441 O O . TRP B 2 439 ? 85.850 119.887 118.442 1.00 56.07 439 TRP B O 1
ATOM 7452 N N . THR B 2 440 ? 87.461 118.307 118.359 1.00 52.96 440 THR B N 1
ATOM 7453 C CA . THR B 2 440 ? 88.295 118.792 119.449 1.00 52.96 440 THR B CA 1
ATOM 7454 C C . THR B 2 440 ? 89.727 118.410 119.101 1.00 52.96 440 THR B C 1
ATOM 7455 O O . THR B 2 440 ? 90.018 118.046 117.961 1.00 52.96 440 THR B O 1
ATOM 7459 N N . GLY B 2 441 ? 90.632 118.491 120.061 1.00 51.26 441 GLY B N 1
ATOM 7460 C CA . GLY B 2 441 ? 91.987 118.090 119.717 1.00 51.26 441 GLY B CA 1
ATOM 7461 C C . GLY B 2 441 ? 92.980 118.526 120.775 1.00 51.26 441 GLY B C 1
ATOM 7462 O O . GLY B 2 441 ? 92.641 118.635 121.950 1.00 51.26 441 GLY B O 1
ATOM 7463 N N . LEU B 2 442 ? 94.213 118.743 120.325 1.00 53.79 442 LEU B N 1
ATOM 7464 C CA . LEU B 2 442 ? 95.268 119.249 121.186 1.00 53.79 442 LEU B CA 1
ATOM 7465 C C . LEU B 2 442 ? 96.293 119.945 120.304 1.00 53.79 442 LEU B C 1
ATOM 7466 O O . LEU B 2 442 ? 96.599 119.463 119.212 1.00 53.79 442 LEU B O 1
ATOM 7471 N N . GLN B 2 443 ? 96.812 121.076 120.769 1.00 53.99 443 GLN B N 1
ATOM 7472 C CA . GLN B 2 443 ? 97.666 121.930 119.956 1.00 53.99 443 GLN B CA 1
ATOM 7473 C C . GLN B 2 443 ? 99.003 122.164 120.647 1.00 53.99 443 GLN B C 1
ATOM 7474 O O . GLN B 2 443 ? 99.079 122.293 121.868 1.00 53.99 443 GLN B O 1
ATOM 7480 N N . SER B 2 444 ? 100.051 122.246 119.838 1.00 56.15 444 SER B N 1
ATOM 7481 C CA . SER B 2 444 ? 101.402 122.517 120.303 1.00 56.15 444 SER B CA 1
ATOM 7482 C C . SER B 2 444 ? 101.877 123.639 119.386 1.00 56.15 444 SER B C 1
ATOM 7483 O O . SER B 2 444 ? 101.054 124.380 118.837 1.00 56.15 444 SER B O 1
ATOM 7486 N N . SER B 2 445 ? 103.197 123.829 119.298 1.00 59.83 445 SER B N 1
ATOM 7487 C CA . SER B 2 445 ? 103.758 124.916 118.494 1.00 59.83 445 SER B CA 1
ATOM 7488 C C . SER B 2 445 ? 103.327 124.830 117.034 1.00 59.83 445 SER B C 1
ATOM 7489 O O . SER B 2 445 ? 102.731 125.769 116.500 1.00 59.83 445 SER B O 1
ATOM 7492 N N . ASP B 2 446 ? 103.591 123.704 116.376 1.00 55.84 446 ASP B N 1
ATOM 7493 C CA . ASP B 2 446 ? 103.093 123.531 115.018 1.00 55.84 446 ASP B CA 1
ATOM 7494 C C . ASP B 2 446 ? 102.616 122.110 114.744 1.00 55.84 446 ASP B C 1
ATOM 7495 O O . ASP B 2 446 ? 102.631 121.678 113.589 1.00 55.84 446 ASP B O 1
ATOM 7500 N N . ASP B 2 447 ? 102.206 121.374 115.773 1.00 55.39 447 ASP B N 1
ATOM 7501 C CA . ASP B 2 447 ? 101.777 119.988 115.644 1.00 55.39 447 ASP B CA 1
ATOM 7502 C C . ASP B 2 447 ? 100.433 119.853 116.330 1.00 55.39 447 ASP B C 1
ATOM 7503 O O . ASP B 2 447 ? 100.343 120.032 117.544 1.00 55.39 447 ASP B O 1
ATOM 7508 N N . PHE B 2 448 ? 99.395 119.541 115.573 1.00 50.51 448 PHE B N 1
ATOM 7509 C CA . PHE B 2 448 ? 98.082 119.383 116.169 1.00 50.51 448 PHE B CA 1
ATOM 7510 C C . PHE B 2 448 ? 97.642 117.932 116.092 1.00 50.51 448 PHE B C 1
ATOM 7511 O O . PHE B 2 448 ? 98.140 117.145 115.290 1.00 50.51 448 PHE B O 1
ATOM 7519 N N . VAL B 2 449 ? 96.715 117.583 116.972 1.00 49.12 449 VAL B N 1
ATOM 7520 C CA . VAL B 2 449 ? 96.002 116.317 116.915 1.00 49.12 449 VAL B CA 1
ATOM 7521 C C . VAL B 2 449 ? 94.525 116.652 116.890 1.00 49.12 449 VAL B C 1
ATOM 7522 O O . VAL B 2 449 ? 94.018 117.297 117.814 1.00 49.12 449 VAL B O 1
ATOM 7526 N N . LEU B 2 450 ? 93.836 116.239 115.835 1.00 50.02 450 LEU B N 1
ATOM 7527 C CA . LEU B 2 450 ? 92.438 116.599 115.668 1.00 50.02 450 LEU B CA 1
ATOM 7528 C C . LEU B 2 450 ? 91.568 115.368 115.876 1.00 50.02 450 LEU B C 1
ATOM 7529 O O . LEU B 2 450 ? 91.818 114.322 115.277 1.00 50.02 450 LEU B O 1
ATOM 7534 N N . PHE B 2 451 ? 90.578 115.478 116.754 1.00 52.31 451 PHE B N 1
ATOM 7535 C CA . PHE B 2 451 ? 89.617 114.411 117.003 1.00 52.31 451 PHE B CA 1
ATOM 7536 C C . PHE B 2 451 ? 88.277 114.842 116.429 1.00 52.31 451 PHE B C 1
ATOM 7537 O O . PHE B 2 451 ? 87.744 115.881 116.823 1.00 52.31 451 PHE B O 1
ATOM 7545 N N . CYS B 2 452 ? 87.730 114.056 115.512 1.00 60.79 452 CYS B N 1
ATOM 7546 C CA . CYS B 2 452 ? 86.464 114.380 114.872 1.00 60.79 452 CYS B CA 1
ATOM 7547 C C . CYS B 2 452 ? 85.391 113.370 115.244 1.00 60.79 452 CYS B C 1
ATOM 7548 O O . CYS B 2 452 ? 85.672 112.179 115.397 1.00 60.79 452 CYS B O 1
ATOM 7551 N N . ILE B 2 453 ? 84.161 113.854 115.389 1.00 64.44 453 ILE B N 1
ATOM 7552 C CA . ILE B 2 453 ? 83.002 113.019 115.683 1.00 64.44 453 ILE B CA 1
ATOM 7553 C C . ILE B 2 453 ? 81.925 113.334 114.659 1.00 64.44 453 ILE B C 1
ATOM 7554 O O . ILE B 2 453 ? 81.507 114.495 114.537 1.00 64.44 453 ILE B O 1
ATOM 7559 N N . SER B 2 454 ? 81.479 112.312 113.931 1.00 69.28 454 SER B N 1
ATOM 7560 C CA . SER B 2 454 ? 80.411 112.479 112.945 1.00 69.28 454 SER B CA 1
ATOM 7561 C C . SER B 2 454 ? 79.701 111.146 112.764 1.00 69.28 454 SER B C 1
ATOM 7562 O O . SER B 2 454 ? 79.850 110.235 113.580 1.00 69.28 454 SER B O 1
ATOM 7565 N N . ARG B 2 455 ? 78.919 111.026 111.693 1.00 74.22 455 ARG B N 1
ATOM 7566 C CA . ARG B 2 455 ? 78.044 109.867 111.537 1.00 74.22 455 ARG B CA 1
ATOM 7567 C C . ARG B 2 455 ? 78.338 109.026 110.304 1.00 74.22 455 ARG B C 1
ATOM 7568 O O . ARG B 2 455 ? 78.337 107.797 110.395 1.00 74.22 455 ARG B O 1
ATOM 7576 N N . THR B 2 456 ? 78.558 109.642 109.143 1.00 70.19 456 THR B N 1
ATOM 7577 C CA . THR B 2 456 ? 78.923 108.932 107.922 1.00 70.19 456 THR B CA 1
ATOM 7578 C C . THR B 2 456 ? 80.159 109.586 107.318 1.00 70.19 456 THR B C 1
ATOM 7579 O O . THR B 2 456 ? 80.607 110.643 107.764 1.00 70.19 456 THR B O 1
ATOM 7583 N N . TRP B 2 457 ? 80.700 108.959 106.276 1.00 68.04 457 TRP B N 1
ATOM 7584 C CA . TRP B 2 457 ? 81.940 109.421 105.653 1.00 68.04 457 TRP B CA 1
ATOM 7585 C C . TRP B 2 457 ? 81.876 110.707 104.814 1.00 68.04 457 TRP B C 1
ATOM 7586 O O . TRP B 2 457 ? 82.830 111.501 104.894 1.00 68.04 457 TRP B O 1
ATOM 7597 N N . PRO B 2 458 ? 80.841 110.980 103.994 1.00 66.80 458 PRO B N 1
ATOM 7598 C CA . PRO B 2 458 ? 80.803 112.308 103.356 1.00 66.80 458 PRO B CA 1
ATOM 7599 C C . PRO B 2 458 ? 80.590 113.441 104.340 1.00 66.80 458 PRO B C 1
ATOM 7600 O O . PRO B 2 458 ? 81.057 114.560 104.087 1.00 66.80 458 PRO B O 1
ATOM 7604 N N . GLU B 2 459 ? 79.946 113.175 105.476 1.00 68.65 459 GLU B N 1
ATOM 7605 C CA . GLU B 2 459 ? 79.911 114.174 106.535 1.00 68.65 459 GLU B CA 1
ATOM 7606 C C . GLU B 2 459 ? 81.283 114.372 107.163 1.00 68.65 459 GLU B C 1
ATOM 7607 O O . GLU B 2 459 ? 81.597 115.484 107.595 1.00 68.65 459 GLU B O 1
ATOM 7613 N N . MET B 2 460 ? 82.109 113.320 107.222 1.00 64.13 460 MET B N 1
ATOM 7614 C CA . MET B 2 460 ? 83.490 113.493 107.663 1.00 64.13 460 MET B CA 1
ATOM 7615 C C . MET B 2 460 ? 84.273 114.365 106.698 1.00 64.13 460 MET B C 1
ATOM 7616 O O . MET B 2 460 ? 85.102 115.180 107.127 1.00 64.13 460 MET B O 1
ATOM 7621 N N . GLU B 2 461 ? 84.024 114.212 105.396 1.00 65.27 461 GLU B N 1
ATOM 7622 C CA . GLU B 2 461 ? 84.636 115.122 104.435 1.00 65.27 461 GLU B CA 1
ATOM 7623 C C . GLU B 2 461 ? 84.157 116.557 104.639 1.00 65.27 461 GLU B C 1
ATOM 7624 O O . GLU B 2 461 ? 84.949 117.504 104.528 1.00 65.27 461 GLU B O 1
ATOM 7630 N N . MET B 2 462 ? 82.873 116.733 104.979 1.00 64.92 462 MET B N 1
ATOM 7631 C CA . MET B 2 462 ? 82.356 118.076 105.238 1.00 64.92 462 MET B CA 1
ATOM 7632 C C . MET B 2 462 ? 82.995 118.702 106.474 1.00 64.92 462 MET B C 1
ATOM 7633 O O . MET B 2 462 ? 83.404 119.866 106.431 1.00 64.92 462 MET B O 1
ATOM 7638 N N . THR B 2 463 ? 83.121 117.940 107.569 1.00 59.22 463 THR B N 1
ATOM 7639 C CA . THR B 2 463 ? 83.690 118.495 108.797 1.00 59.22 463 THR B CA 1
ATOM 7640 C C . THR B 2 463 ? 85.173 118.798 108.645 1.00 59.22 463 THR B C 1
ATOM 7641 O O . THR B 2 463 ? 85.641 119.848 109.105 1.00 59.22 463 THR B O 1
ATOM 7645 N N . ILE B 2 464 ? 85.926 117.911 107.989 1.00 55.82 464 ILE B N 1
ATOM 7646 C CA . ILE B 2 464 ? 87.360 118.148 107.868 1.00 55.82 464 ILE B CA 1
ATOM 7647 C C . ILE B 2 464 ? 87.637 119.297 106.907 1.00 55.82 464 ILE B C 1
ATOM 7648 O O . ILE B 2 464 ? 88.501 120.141 107.176 1.00 55.82 464 ILE B O 1
ATOM 7653 N N . LEU B 2 465 ? 86.870 119.405 105.816 1.00 54.37 465 LEU B N 1
ATOM 7654 C CA . LEU B 2 465 ? 87.017 120.587 104.969 1.00 54.37 465 LEU B CA 1
ATOM 7655 C C . LEU B 2 465 ? 86.551 121.870 105.651 1.00 54.37 465 LEU B C 1
ATOM 7656 O O . LEU B 2 465 ? 87.054 122.948 105.315 1.00 54.37 465 LEU B O 1
ATOM 7661 N N . LYS B 2 466 ? 85.631 121.786 106.615 1.00 53.68 466 LYS B N 1
ATOM 7662 C CA . LYS B 2 466 ? 85.338 122.962 107.427 1.00 53.68 466 LYS B CA 1
ATOM 7663 C C . LYS B 2 466 ? 86.501 123.321 108.338 1.00 53.68 466 LYS B C 1
ATOM 7664 O O . LYS B 2 466 ? 86.740 124.507 108.593 1.00 53.68 466 LYS B O 1
ATOM 7670 N N . PHE B 2 467 ? 87.241 122.322 108.826 1.00 49.43 467 PHE B N 1
ATOM 7671 C CA . PHE B 2 467 ? 88.398 122.614 109.666 1.00 49.43 467 PHE B CA 1
ATOM 7672 C C . PHE B 2 467 ? 89.525 123.249 108.863 1.00 49.43 467 PHE B C 1
ATOM 7673 O O . PHE B 2 467 ? 90.171 124.198 109.328 1.00 49.43 467 PHE B O 1
ATOM 7681 N N . ILE B 2 468 ? 89.767 122.751 107.649 1.00 48.09 468 ILE B N 1
ATOM 7682 C CA . ILE B 2 468 ? 90.746 123.381 106.775 1.00 48.09 468 ILE B CA 1
ATOM 7683 C C . ILE B 2 468 ? 90.248 124.747 106.305 1.00 48.09 468 ILE B C 1
ATOM 7684 O O . ILE B 2 468 ? 91.054 125.622 105.972 1.00 48.09 468 ILE B O 1
ATOM 7689 N N . ALA B 2 469 ? 88.933 124.976 106.316 1.00 46.28 469 ALA B N 1
ATOM 7690 C CA . ALA B 2 469 ? 88.410 126.298 105.993 1.00 46.28 469 ALA B CA 1
ATOM 7691 C C . ALA B 2 469 ? 88.686 127.305 107.100 1.00 46.28 469 ALA B C 1
ATOM 7692 O O . ALA B 2 469 ? 89.134 128.421 106.824 1.00 46.28 469 ALA B O 1
ATOM 7694 N N . VAL B 2 470 ? 88.404 126.947 108.358 1.00 47.07 470 VAL B N 1
ATOM 7695 C CA . VAL B 2 470 ? 88.611 127.905 109.445 1.00 47.07 470 VAL B CA 1
ATOM 7696 C C . VAL B 2 470 ? 90.102 128.147 109.680 1.00 47.07 470 VAL B C 1
ATOM 7697 O O . VAL B 2 470 ? 90.538 129.301 109.839 1.00 47.07 470 VAL B O 1
ATOM 7701 N N . CYS B 2 471 ? 90.918 127.090 109.611 1.00 48.68 471 CYS B N 1
ATOM 7702 C CA . CYS B 2 471 ? 92.358 127.287 109.714 1.00 48.68 471 CYS B CA 1
ATOM 7703 C C . CYS B 2 471 ? 92.904 128.031 108.507 1.00 48.68 471 CYS B C 1
ATOM 7704 O O . CYS B 2 471 ? 93.843 128.818 108.641 1.00 48.68 471 CYS B O 1
ATOM 7707 N N . LYS B 2 472 ? 92.290 127.843 107.341 1.00 49.93 472 LYS B N 1
ATOM 7708 C CA . LYS B 2 472 ? 92.753 128.512 106.132 1.00 49.93 472 LYS B CA 1
ATOM 7709 C C . LYS B 2 472 ? 92.429 130.000 106.164 1.00 49.93 472 LYS B C 1
ATOM 7710 O O . LYS B 2 472 ? 93.216 130.821 105.679 1.00 49.93 472 LYS B O 1
ATOM 7716 N N . LEU B 2 473 ? 91.276 130.367 106.731 1.00 50.15 473 LEU B N 1
ATOM 7717 C CA . LEU B 2 473 ? 90.948 131.782 106.883 1.00 50.15 473 LEU B CA 1
ATOM 7718 C C . LEU B 2 473 ? 91.834 132.447 107.915 1.00 50.15 473 LEU B C 1
ATOM 7719 O O . LEU B 2 473 ? 92.256 133.591 107.725 1.00 50.15 473 LEU B O 1
ATOM 7724 N N . MET B 2 474 ? 92.123 131.756 109.019 1.00 54.63 474 MET B N 1
ATOM 7725 C CA . MET B 2 474 ? 92.825 132.440 110.095 1.00 54.63 474 MET B CA 1
ATOM 7726 C C . MET B 2 474 ? 94.320 132.575 109.813 1.00 54.63 474 MET B C 1
ATOM 7727 O O . MET B 2 474 ? 94.967 133.490 110.329 1.00 54.63 474 MET B O 1
ATOM 7732 N N . GLY B 2 475 ? 94.877 131.729 108.960 1.00 52.99 475 GLY B N 1
ATOM 7733 C CA . GLY B 2 475 ? 96.273 131.872 108.600 1.00 52.99 475 GLY B CA 1
ATOM 7734 C C . GLY B 2 475 ? 97.096 130.646 108.919 1.00 52.99 475 GLY B C 1
ATOM 7735 O O . GLY B 2 475 ? 98.323 130.720 108.991 1.00 52.99 475 GLY B O 1
ATOM 7736 N N . ILE B 2 476 ? 96.430 129.508 109.094 1.00 53.38 476 ILE B N 1
ATOM 7737 C CA . ILE B 2 476 ? 97.063 128.250 109.476 1.00 53.38 476 ILE B CA 1
ATOM 7738 C C . ILE B 2 476 ? 96.921 127.270 108.322 1.00 53.38 476 ILE B C 1
ATOM 7739 O O . ILE B 2 476 ? 95.804 126.930 107.918 1.00 53.38 476 ILE B O 1
ATOM 7744 N N . ASN B 2 477 ? 98.042 126.805 107.803 1.00 54.00 477 ASN B N 1
ATOM 7745 C CA . ASN B 2 477 ? 98.057 125.924 106.647 1.00 54.00 477 ASN B CA 1
ATOM 7746 C C . ASN B 2 477 ? 98.391 124.517 107.108 1.00 54.00 477 ASN B C 1
ATOM 7747 O O . ASN B 2 477 ? 99.528 124.247 107.504 1.00 54.00 477 ASN B O 1
ATOM 7752 N N . MET B 2 478 ? 97.414 123.623 107.049 1.00 54.88 478 MET B N 1
ATOM 7753 C CA . MET B 2 478 ? 97.710 122.217 107.254 1.00 54.88 478 MET B CA 1
ATOM 7754 C C . MET B 2 478 ? 98.462 121.688 106.044 1.00 54.88 478 MET B C 1
ATOM 7755 O O . MET B 2 478 ? 98.138 122.022 104.903 1.00 54.88 478 MET B O 1
ATOM 7760 N N . SER B 2 479 ? 99.491 120.885 106.293 1.00 53.96 479 SER B N 1
ATOM 7761 C CA . SER B 2 479 ? 100.221 120.237 105.214 1.00 53.96 479 SER B CA 1
ATOM 7762 C C . SER B 2 479 ? 99.478 118.983 104.794 1.00 53.96 479 SER B C 1
ATOM 7763 O O . SER B 2 479 ? 99.191 118.115 105.623 1.00 53.96 479 SER B O 1
ATOM 7766 N N . LEU B 2 480 ? 99.170 118.886 103.507 1.00 52.46 480 LEU B N 1
ATOM 7767 C CA . LEU B 2 480 ? 98.424 117.751 102.992 1.00 52.46 480 LEU B CA 1
ATOM 7768 C C . LEU B 2 480 ? 99.297 116.531 102.753 1.00 52.46 480 LEU B C 1
ATOM 7769 O O . LEU B 2 480 ? 98.766 115.444 102.514 1.00 52.46 480 LEU B O 1
ATOM 7774 N N . GLU B 2 481 ? 100.615 116.688 102.804 1.00 53.81 481 GLU B N 1
ATOM 7775 C CA . GLU B 2 481 ? 101.531 115.589 102.550 1.00 53.81 481 GLU B CA 1
ATOM 7776 C C . GLU B 2 481 ? 101.885 114.807 103.802 1.00 53.81 481 GLU B C 1
ATOM 7777 O O . GLU B 2 481 ? 102.180 113.615 103.709 1.00 53.81 481 GLU B O 1
ATOM 7783 N N . LYS B 2 482 ? 101.859 115.436 104.973 1.00 51.00 482 LYS B N 1
ATOM 7784 C CA . LYS B 2 482 ? 102.338 114.803 106.192 1.00 51.00 482 LYS B CA 1
ATOM 7785 C C . LYS B 2 482 ? 101.220 114.533 107.192 1.00 51.00 482 LYS B C 1
ATOM 7786 O O . LYS B 2 482 ? 101.467 114.483 108.396 1.00 51.00 482 LYS B O 1
ATOM 7792 N N . SER B 2 483 ? 99.998 114.326 106.711 1.00 47.61 483 SER B N 1
ATOM 7793 C CA . SER B 2 483 ? 98.826 114.243 107.568 1.00 47.61 483 SER B CA 1
ATOM 7794 C C . SER B 2 483 ? 97.997 113.031 107.185 1.00 47.61 483 SER B C 1
ATOM 7795 O O . SER B 2 483 ? 97.870 112.717 106.000 1.00 47.61 483 SER B O 1
ATOM 7798 N N . TYR B 2 484 ? 97.420 112.365 108.182 1.00 45.40 484 TYR B N 1
ATOM 7799 C CA . TYR B 2 484 ? 96.678 111.131 107.941 1.00 45.40 484 TYR B CA 1
ATOM 7800 C C . TYR B 2 484 ? 95.770 110.867 109.131 1.00 45.40 484 TYR B C 1
ATOM 7801 O O . TYR B 2 484 ? 95.795 111.599 110.118 1.00 45.40 484 TYR B O 1
ATOM 7810 N N . GLY B 2 485 ? 94.968 109.811 109.040 1.00 45.82 485 GLY B N 1
ATOM 7811 C CA . GLY B 2 485 ? 93.999 109.543 110.090 1.00 45.82 485 GLY B CA 1
ATOM 7812 C C . GLY B 2 485 ? 93.619 108.084 110.216 1.00 45.82 485 GLY B C 1
ATOM 7813 O O . GLY B 2 485 ? 93.870 107.276 109.323 1.00 45.82 485 GLY B O 1
ATOM 7814 N N . CYS B 2 486 ? 93.003 107.760 111.354 1.00 52.98 486 CYS B N 1
ATOM 7815 C CA . CYS B 2 486 ? 92.529 106.417 111.674 1.00 52.98 486 CYS B CA 1
ATOM 7816 C C . CYS B 2 486 ? 91.270 106.540 112.522 1.00 52.98 486 CYS B C 1
ATOM 7817 O O . CYS B 2 486 ? 90.846 107.645 112.872 1.00 52.98 486 CYS B O 1
ATOM 7820 N N . LEU B 2 487 ? 90.645 105.407 112.838 1.00 55.30 487 LEU B N 1
ATOM 7821 C CA . LEU B 2 487 ? 89.482 105.492 113.721 1.00 55.30 487 LEU B CA 1
ATOM 7822 C C . LEU B 2 487 ? 89.828 105.525 115.218 1.00 55.30 487 LEU B C 1
ATOM 7823 O O . LEU B 2 487 ? 89.405 106.468 115.896 1.00 55.30 487 LEU B O 1
ATOM 7828 N N . PRO B 2 488 ? 90.571 104.550 115.816 1.00 58.49 488 PRO B N 1
ATOM 7829 C CA . PRO B 2 488 ? 90.831 104.668 117.253 1.00 58.49 488 PRO B CA 1
ATOM 7830 C C . PRO B 2 488 ? 92.117 105.423 117.498 1.00 58.49 488 PRO B C 1
ATOM 7831 O O . PRO B 2 488 ? 92.664 106.034 116.577 1.00 58.49 488 PRO B O 1
ATOM 7835 N N . GLU B 2 489 ? 92.605 105.392 118.731 1.00 58.24 489 GLU B N 1
ATOM 7836 C CA . GLU B 2 489 ? 93.846 106.074 119.084 1.00 58.24 489 GLU B CA 1
ATOM 7837 C C . GLU B 2 489 ? 95.038 105.374 118.439 1.00 58.24 489 GLU B C 1
ATOM 7838 O O . GLU B 2 489 ? 95.496 104.329 118.894 1.00 58.24 489 GLU B O 1
ATOM 7844 N N . LEU B 2 490 ? 95.503 105.930 117.323 1.00 52.04 490 LEU B N 1
ATOM 7845 C CA . LEU B 2 490 ? 96.761 105.535 116.698 1.00 52.04 490 LEU B CA 1
ATOM 7846 C C . LEU B 2 490 ? 97.468 106.790 116.179 1.00 52.04 490 LEU B C 1
ATOM 7847 O O . LEU B 2 490 ? 97.930 106.864 115.042 1.00 52.04 490 LEU B O 1
ATOM 7852 N N . PHE B 2 491 ? 97.517 107.825 116.994 1.00 47.14 491 PHE B N 1
ATOM 7853 C CA . PHE B 2 491 ? 98.018 109.094 116.510 1.00 47.14 491 PHE B CA 1
ATOM 7854 C C . PHE B 2 491 ? 99.476 109.305 116.899 1.00 47.14 491 PHE B C 1
ATOM 7855 O O . PHE B 2 491 ? 100.191 108.378 117.274 1.00 47.14 491 PHE B O 1
ATOM 7863 N N . GLU B 2 492 ? 99.927 110.545 116.754 1.00 48.76 492 GLU B N 1
ATOM 7864 C CA . GLU B 2 492 ? 101.314 110.957 116.897 1.00 48.76 492 GLU B CA 1
ATOM 7865 C C . GLU B 2 492 ? 101.339 112.420 117.307 1.00 48.76 492 GLU B C 1
ATOM 7866 O O . GLU B 2 492 ? 100.694 113.247 116.661 1.00 48.76 492 GLU B O 1
ATOM 7872 N N . PHE B 2 493 ? 102.081 112.744 118.361 1.00 52.39 493 PHE B N 1
ATOM 7873 C CA . PHE B 2 493 ? 102.080 114.106 118.877 1.00 52.39 493 PHE B CA 1
ATOM 7874 C C . PHE B 2 493 ? 103.379 114.368 119.619 1.00 52.39 493 PHE B C 1
ATOM 7875 O O . PHE B 2 493 ? 103.643 113.724 120.637 1.00 52.39 493 PHE B O 1
ATOM 7883 N N . THR B 2 494 ? 104.156 115.334 119.115 1.00 55.97 494 THR B N 1
ATOM 7884 C CA . THR B 2 494 ? 105.494 115.704 119.602 1.00 55.97 494 THR B CA 1
ATOM 7885 C C . THR B 2 494 ? 106.419 114.495 119.704 1.00 55.97 494 THR B C 1
ATOM 7886 O O . THR B 2 494 ? 107.088 114.280 120.716 1.00 55.97 494 THR B O 1
ATOM 7890 N N . SER B 2 495 ? 106.434 113.702 118.629 1.00 55.72 495 SER B N 1
ATOM 7891 C CA . SER B 2 495 ? 107.331 112.556 118.437 1.00 55.72 495 SER B CA 1
ATOM 7892 C C . SER B 2 495 ? 107.166 111.479 119.509 1.00 55.72 495 SER B C 1
ATOM 7893 O O . SER B 2 495 ? 108.121 110.784 119.846 1.00 55.72 495 SER B O 1
ATOM 7896 N N . MET B 2 496 ? 105.959 111.322 120.044 1.00 51.78 496 MET B N 1
ATOM 7897 C CA . MET B 2 496 ? 105.606 110.193 120.900 1.00 51.78 496 MET B CA 1
ATOM 7898 C C . MET B 2 496 ? 104.468 109.456 120.215 1.00 51.78 496 MET B C 1
ATOM 7899 O O . MET B 2 496 ? 103.340 109.953 120.185 1.00 51.78 496 MET B O 1
ATOM 7904 N N . PHE B 2 497 ? 104.742 108.272 119.682 1.00 47.76 497 PHE B N 1
ATOM 7905 C CA . PHE B 2 497 ? 103.790 107.614 118.789 1.00 47.76 497 PHE B CA 1
ATOM 7906 C C . PHE B 2 497 ? 102.827 106.817 119.652 1.00 47.76 497 PHE B C 1
ATOM 7907 O O . PHE B 2 497 ? 103.170 105.742 120.137 1.00 47.76 497 PHE B O 1
ATOM 7915 N N . PHE B 2 498 ? 101.611 107.325 119.841 1.00 49.84 498 PHE B N 1
ATOM 7916 C CA . PHE B 2 498 ? 100.664 106.659 120.732 1.00 49.84 498 PHE B CA 1
ATOM 7917 C C . PHE B 2 498 ? 99.922 105.592 119.946 1.00 49.84 498 PHE B C 1
ATOM 7918 O O . PHE B 2 498 ? 99.209 105.910 118.994 1.00 49.84 498 PHE B O 1
ATOM 7926 N N . SER B 2 499 ? 100.053 104.343 120.354 1.00 54.93 499 SER B N 1
ATOM 7927 C CA . SER B 2 499 ? 99.231 103.278 119.802 1.00 54.93 499 SER B CA 1
ATOM 7928 C C . SER B 2 499 ? 97.967 103.138 120.648 1.00 54.93 499 SER B C 1
ATOM 7929 O O . SER B 2 499 ? 97.619 104.042 121.412 1.00 54.93 499 SER B O 1
ATOM 7932 N N . GLY B 2 500 ? 97.267 102.010 120.507 1.00 57.72 500 GLY B N 1
ATOM 7933 C CA . GLY B 2 500 ? 95.934 101.882 121.069 1.00 57.72 500 GLY B CA 1
ATOM 7934 C C . GLY B 2 500 ? 95.888 101.825 122.581 1.00 57.72 500 GLY B C 1
ATOM 7935 O O . GLY B 2 500 ? 94.899 102.244 123.187 1.00 57.72 500 GLY B O 1
ATOM 7936 N N . ASP B 2 501 ? 96.907 101.296 123.200 1.00 62.44 501 ASP B N 1
ATOM 7937 C CA . ASP B 2 501 ? 96.943 101.280 124.657 1.00 62.44 501 ASP B CA 1
ATOM 7938 C C . ASP B 2 501 ? 98.258 101.805 125.210 1.00 62.44 501 ASP B C 1
ATOM 7939 O O . ASP B 2 501 ? 98.262 102.483 126.239 1.00 62.44 501 ASP B O 1
ATOM 7944 N N . PHE B 2 502 ? 99.369 101.519 124.546 1.00 58.84 502 PHE B N 1
ATOM 7945 C CA . PHE B 2 502 ? 100.696 101.817 125.051 1.00 58.84 502 PHE B CA 1
ATOM 7946 C C . PHE B 2 502 ? 101.200 103.129 124.473 1.00 58.84 502 PHE B C 1
ATOM 7947 O O . PHE B 2 502 ? 100.649 103.670 123.518 1.00 58.84 502 PHE B O 1
ATOM 7955 N N . VAL B 2 503 ? 102.269 103.641 125.073 1.00 53.22 503 VAL B N 1
ATOM 7956 C CA . VAL B 2 503 ? 102.906 104.882 124.648 1.00 53.22 503 VAL B CA 1
ATOM 7957 C C . VAL B 2 503 ? 104.410 104.661 124.616 1.00 53.22 503 VAL B C 1
ATOM 7958 O O . VAL B 2 503 ? 104.989 104.182 125.597 1.00 53.22 503 VAL B O 1
ATOM 7962 N N . SER B 2 504 ? 105.040 104.989 123.493 1.00 53.58 504 SER B N 1
ATOM 7963 C CA . SER B 2 504 ? 106.489 104.969 123.395 1.00 53.58 504 SER B CA 1
ATOM 7964 C C . SER B 2 504 ? 107.066 106.291 123.873 1.00 53.58 504 SER B C 1
ATOM 7965 O O . SER B 2 504 ? 106.398 107.323 123.873 1.00 53.58 504 SER B O 1
ATOM 7968 N N . ASN B 2 505 ? 108.337 106.259 124.249 1.00 58.78 505 ASN B N 1
ATOM 7969 C CA . ASN B 2 505 ? 109.015 107.411 124.824 1.00 58.78 505 ASN B CA 1
ATOM 7970 C C . ASN B 2 505 ? 109.848 108.152 123.780 1.00 58.78 505 ASN B C 1
ATOM 7971 O O . ASN B 2 505 ? 110.083 107.666 122.674 1.00 58.78 505 ASN B O 1
ATOM 7976 N N . ILE B 2 506 ? 110.303 109.343 124.157 1.00 59.84 506 ILE B N 1
ATOM 7977 C CA . ILE B 2 506 ? 111.074 110.198 123.262 1.00 59.84 506 ILE B CA 1
ATOM 7978 C C . ILE B 2 506 ? 112.477 109.635 123.102 1.00 59.84 506 ILE B C 1
ATOM 7979 O O . ILE B 2 506 ? 113.151 109.325 124.090 1.00 59.84 506 ILE B O 1
ATOM 7984 N N . ALA B 2 507 ? 112.922 109.501 121.856 1.00 61.74 507 ALA B N 1
ATOM 7985 C CA . ALA B 2 507 ? 114.292 109.092 121.569 1.00 61.74 507 ALA B CA 1
ATOM 7986 C C . ALA B 2 507 ? 115.225 110.246 121.904 1.00 61.74 507 ALA B C 1
ATOM 7987 O O . ALA B 2 507 ? 115.364 111.196 121.133 1.00 61.74 507 ALA B O 1
ATOM 7989 N N . LEU B 2 508 ? 115.868 110.160 123.062 1.00 68.80 508 LEU B N 1
ATOM 7990 C CA . LEU B 2 508 ? 116.727 111.216 123.570 1.00 68.80 508 LEU B CA 1
ATOM 7991 C C . LEU B 2 508 ? 118.086 111.207 122.877 1.00 68.80 508 LEU B C 1
ATOM 7992 O O . LEU B 2 508 ? 118.483 110.234 122.232 1.00 68.80 508 LEU B O 1
ATOM 7997 N N . GLU B 2 509 ? 118.806 112.311 123.038 1.00 73.90 509 GLU B N 1
ATOM 7998 C CA . GLU B 2 509 ? 120.128 112.454 122.452 1.00 73.90 509 GLU B CA 1
ATOM 7999 C C . GLU B 2 509 ? 121.164 111.685 123.258 1.00 73.90 509 GLU B C 1
ATOM 8000 O O . GLU B 2 509 ? 121.130 111.664 124.490 1.00 73.90 509 GLU B O 1
ATOM 8006 N N . LEU B 2 510 ? 122.081 111.057 122.552 1.00 70.04 510 LEU B N 1
ATOM 8007 C CA . LEU B 2 510 ? 123.188 110.309 123.138 1.00 70.04 510 LEU B CA 1
ATOM 8008 C C . LEU B 2 510 ? 124.393 111.104 123.658 1.00 70.04 510 LEU B C 1
ATOM 8009 O O . LEU B 2 510 ? 124.923 110.705 124.702 1.00 70.04 510 LEU B O 1
ATOM 8014 N N . PRO B 2 511 ? 124.903 112.175 123.013 1.00 69.52 511 PRO B N 1
ATOM 8015 C CA . PRO B 2 511 ? 126.090 112.841 123.581 1.00 69.52 511 PRO B CA 1
ATOM 8016 C C . PRO B 2 511 ? 125.832 113.609 124.863 1.00 69.52 511 PRO B C 1
ATOM 8017 O O . PRO B 2 511 ? 126.802 114.031 125.501 1.00 69.52 511 PRO B O 1
ATOM 8021 N N . ALA B 2 512 ? 124.576 113.781 125.278 1.00 67.88 512 ALA B N 1
ATOM 8022 C CA . ALA B 2 512 ? 124.266 114.489 126.511 1.00 67.88 512 ALA B CA 1
ATOM 8023 C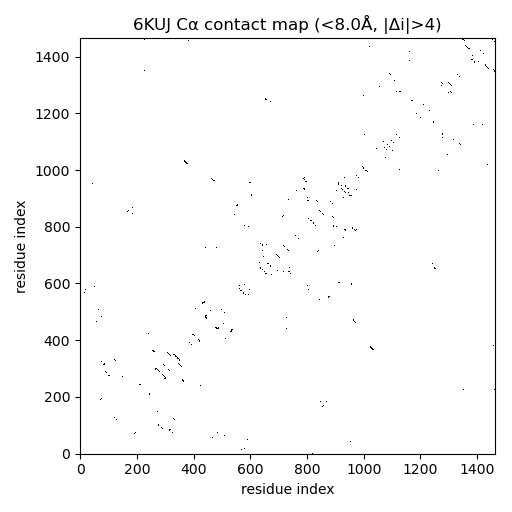 C . ALA B 2 512 ? 124.705 113.742 127.763 1.00 67.88 512 ALA B C 1
ATOM 8024 O O . ALA B 2 512 ? 124.756 114.355 128.832 1.00 67.88 512 ALA B O 1
ATOM 8026 N N . PHE B 2 513 ? 125.016 112.448 127.662 1.00 65.62 513 PHE B N 1
ATOM 8027 C CA . PHE B 2 513 ? 125.490 111.701 128.822 1.00 65.62 513 PHE B CA 1
ATOM 8028 C C . PHE B 2 513 ? 126.893 112.119 129.234 1.00 65.62 513 PHE B C 1
ATOM 8029 O O . PHE B 2 513 ? 127.254 111.982 130.406 1.00 65.62 513 PHE B O 1
ATOM 8037 N N . THR B 2 514 ? 127.708 112.601 128.293 1.00 69.99 514 THR B N 1
ATOM 8038 C CA . THR B 2 514 ? 129.076 113.050 128.569 1.00 69.99 514 THR B CA 1
ATOM 8039 C C . THR B 2 514 ? 129.293 114.427 127.945 1.00 69.99 514 THR B C 1
ATOM 8040 O O . THR B 2 514 ? 129.814 114.532 126.833 1.00 69.99 514 THR B O 1
ATOM 8044 N N . THR B 2 515 ? 128.913 115.486 128.668 1.00 70.94 515 THR B N 1
ATOM 8045 C CA . THR B 2 515 ? 129.214 116.848 128.237 1.00 70.94 515 THR B CA 1
ATOM 8046 C C . THR B 2 515 ? 129.676 117.734 129.385 1.00 70.94 515 THR B C 1
ATOM 8047 O O . THR B 2 515 ? 129.462 118.951 129.334 1.00 70.94 515 THR B O 1
ATOM 8051 N N . ALA B 2 516 ? 130.285 117.174 130.427 1.00 72.25 516 ALA B N 1
ATOM 8052 C CA . ALA B 2 516 ? 130.750 118.026 131.519 1.00 72.25 516 ALA B CA 1
ATOM 8053 C C . ALA B 2 516 ? 132.099 118.650 131.172 1.00 72.25 516 ALA B C 1
ATOM 8054 O O . ALA B 2 516 ? 132.188 119.858 130.934 1.00 72.25 516 ALA B O 1
ATOM 8056 N N . GLY B 2 517 ? 133.139 117.821 131.075 1.00 67.42 517 GLY B N 1
ATOM 8057 C CA . GLY B 2 517 ? 134.466 118.223 130.642 1.00 67.42 517 GLY B CA 1
ATOM 8058 C C . GLY B 2 517 ? 135.114 119.386 131.365 1.00 67.42 517 GLY B C 1
ATOM 8059 O O . GLY B 2 517 ? 135.478 120.378 130.730 1.00 67.42 517 GLY B O 1
ATOM 8060 N N . MET B 2 518 ? 135.249 119.296 132.687 1.00 67.67 518 MET B N 1
ATOM 8061 C CA . MET B 2 518 ? 135.864 120.363 133.465 1.00 67.67 518 MET B CA 1
ATOM 8062 C C . MET B 2 518 ? 136.905 119.905 134.469 1.00 67.67 518 MET B C 1
ATOM 8063 O O . MET B 2 518 ? 137.737 120.727 134.867 1.00 67.67 518 MET B O 1
ATOM 8068 N N . ASN B 2 519 ? 136.910 118.641 134.875 1.00 63.46 519 ASN B N 1
ATOM 8069 C CA . ASN B 2 519 ? 137.459 118.284 136.172 1.00 63.46 519 ASN B CA 1
ATOM 8070 C C . ASN B 2 519 ? 137.537 116.768 136.261 1.00 63.46 519 ASN B C 1
ATOM 8071 O O . ASN B 2 519 ? 136.820 116.062 135.558 1.00 63.46 519 ASN B O 1
ATOM 8076 N N . GLU B 2 520 ? 138.409 116.268 137.133 1.00 63.10 520 GLU B N 1
ATOM 8077 C CA . GLU B 2 520 ? 138.356 114.848 137.455 1.00 63.10 520 GLU B CA 1
ATOM 8078 C C . GLU B 2 520 ? 137.322 114.534 138.519 1.00 63.10 520 GLU B C 1
ATOM 8079 O O . GLU B 2 520 ? 137.140 113.361 138.851 1.00 63.10 520 GLU B O 1
ATOM 8085 N N . GLY B 2 521 ? 136.664 115.543 139.075 1.00 63.68 521 GLY B N 1
ATOM 8086 C CA . GLY B 2 521 ? 135.764 115.322 140.184 1.00 63.68 521 GLY B CA 1
ATOM 8087 C C . GLY B 2 521 ? 134.316 115.596 139.855 1.00 63.68 521 GLY B C 1
ATOM 8088 O O . GLY B 2 521 ? 133.418 115.016 140.468 1.00 63.68 521 GLY B O 1
ATOM 8089 N N . THR B 2 522 ? 134.068 116.470 138.887 1.00 65.21 522 THR B N 1
ATOM 8090 C CA . THR B 2 522 ? 132.712 116.840 138.507 1.00 65.21 522 THR B CA 1
ATOM 8091 C C . THR B 2 522 ? 132.322 116.241 137.161 1.00 65.21 522 THR B C 1
ATOM 8092 O O . THR B 2 522 ? 131.649 116.884 136.356 1.00 65.21 522 THR B O 1
ATOM 8096 N N . ASP B 2 523 ? 132.746 115.010 136.887 1.00 65.24 523 ASP B N 1
ATOM 8097 C CA . ASP B 2 523 ? 132.331 114.359 135.653 1.00 65.24 523 ASP B CA 1
ATOM 8098 C C . ASP B 2 523 ? 131.491 113.119 135.883 1.00 65.24 523 ASP B C 1
ATOM 8099 O O . ASP B 2 523 ? 130.424 112.987 135.276 1.00 65.24 523 ASP B O 1
ATOM 8104 N N . PHE B 2 524 ? 131.944 112.198 136.729 1.00 60.10 524 PHE B N 1
ATOM 8105 C CA . PHE B 2 524 ? 131.247 110.924 136.844 1.00 60.10 524 PHE B CA 1
ATOM 8106 C C . PHE B 2 524 ? 129.941 111.083 137.612 1.00 60.10 524 PHE B C 1
ATOM 8107 O O . PHE B 2 524 ? 128.942 110.414 137.308 1.00 60.10 524 PHE B O 1
ATOM 8115 N N . THR B 2 525 ? 129.915 111.996 138.581 1.00 60.14 525 THR B N 1
ATOM 8116 C CA . THR B 2 525 ? 128.683 112.258 139.310 1.00 60.14 525 THR B CA 1
ATOM 8117 C C . THR B 2 525 ? 127.692 113.050 138.474 1.00 60.14 525 THR B C 1
ATOM 8118 O O . THR B 2 525 ? 126.477 112.875 138.628 1.00 60.14 525 THR B O 1
ATOM 8122 N N . ALA B 2 526 ? 128.184 113.929 137.597 1.00 57.93 526 ALA B N 1
ATOM 8123 C CA . ALA B 2 526 ? 127.296 114.612 136.665 1.00 57.93 526 ALA B CA 1
ATOM 8124 C C . ALA B 2 526 ? 126.689 113.633 135.674 1.00 57.93 526 ALA B C 1
ATOM 8125 O O . ALA B 2 526 ? 125.512 113.756 135.316 1.00 57.93 526 ALA B O 1
ATOM 8127 N N . ALA B 2 527 ? 127.471 112.641 135.243 1.00 53.80 527 ALA B N 1
ATOM 8128 C CA . ALA B 2 527 ? 126.943 111.609 134.361 1.00 53.80 527 ALA B CA 1
ATOM 8129 C C . ALA B 2 527 ? 125.919 110.737 135.074 1.00 53.80 527 ALA B C 1
ATOM 8130 O O . ALA B 2 527 ? 124.914 110.341 134.470 1.00 53.80 527 ALA B O 1
ATOM 8132 N N . MET B 2 528 ? 126.136 110.449 136.362 1.00 54.95 528 MET B N 1
ATOM 8133 C CA . MET B 2 528 ? 125.102 109.753 137.125 1.00 54.95 528 MET B CA 1
ATOM 8134 C C . MET B 2 528 ? 123.855 110.610 137.317 1.00 54.95 528 MET B C 1
ATOM 8135 O O . MET B 2 528 ? 122.747 110.070 137.413 1.00 54.95 528 MET B O 1
ATOM 8140 N N . SER B 2 529 ? 124.003 111.936 137.348 1.00 53.67 529 SER B N 1
ATOM 8141 C CA . SER B 2 529 ? 122.830 112.800 137.438 1.00 53.67 529 SER B CA 1
ATOM 8142 C C . SER B 2 529 ? 122.038 112.801 136.137 1.00 53.67 529 SER B C 1
ATOM 8143 O O . SER B 2 529 ? 120.800 112.808 136.162 1.00 53.67 529 SER B O 1
ATOM 8146 N N . VAL B 2 530 ? 122.728 112.792 134.992 1.00 52.17 530 VAL B N 1
ATOM 8147 C CA . VAL B 2 530 ? 122.034 112.775 133.706 1.00 52.17 530 VAL B CA 1
ATOM 8148 C C . VAL B 2 530 ? 121.340 111.433 133.487 1.00 52.17 530 VAL B C 1
ATOM 8149 O O . VAL B 2 530 ? 120.203 111.380 133.001 1.00 52.17 530 VAL B O 1
ATOM 8153 N N . ILE B 2 531 ? 121.996 110.335 133.881 1.00 50.11 531 ILE B N 1
ATOM 8154 C CA . ILE B 2 531 ? 121.369 109.013 133.834 1.00 50.11 531 ILE B CA 1
ATOM 8155 C C . ILE B 2 531 ? 120.156 108.954 134.755 1.00 50.11 531 ILE B C 1
ATOM 8156 O O . ILE B 2 531 ? 119.123 108.364 134.409 1.00 50.11 531 ILE B O 1
ATOM 8161 N N . ARG B 2 532 ? 120.228 109.626 135.906 1.00 52.90 532 ARG B N 1
ATOM 8162 C CA . ARG B 2 532 ? 119.109 109.591 136.842 1.00 52.90 532 ARG B CA 1
ATOM 8163 C C . ARG B 2 532 ? 117.911 110.381 136.324 1.00 52.90 532 ARG B C 1
ATOM 8164 O O . ARG B 2 532 ? 116.776 109.885 136.349 1.00 52.90 532 ARG B O 1
ATOM 8172 N N . THR B 2 533 ? 118.140 111.606 135.835 1.00 52.37 533 THR B N 1
ATOM 8173 C CA . THR B 2 533 ? 117.022 112.404 135.331 1.00 52.37 533 THR B CA 1
ATOM 8174 C C . THR B 2 533 ? 116.454 111.839 134.037 1.00 52.37 533 THR B C 1
ATOM 8175 O O . THR B 2 533 ? 115.263 112.016 133.763 1.00 52.37 533 THR B O 1
ATOM 8179 N N . ASN B 2 534 ? 117.267 111.155 133.232 1.00 54.22 534 ASN B N 1
ATOM 8180 C CA . ASN B 2 534 ? 116.701 110.429 132.104 1.00 54.22 534 ASN B CA 1
ATOM 8181 C C . ASN B 2 534 ? 116.058 109.119 132.513 1.00 54.22 534 ASN B C 1
ATOM 8182 O O . ASN B 2 534 ? 115.347 108.527 131.701 1.00 54.22 534 ASN B O 1
ATOM 8187 N N . MET B 2 535 ? 116.277 108.655 133.740 1.00 53.29 535 MET B N 1
ATOM 8188 C CA . MET B 2 535 ? 115.555 107.474 134.194 1.00 53.29 535 MET B CA 1
ATOM 8189 C C . MET B 2 535 ? 114.193 107.843 134.758 1.00 53.29 535 MET B C 1
ATOM 8190 O O . MET B 2 535 ? 113.226 107.095 134.590 1.00 53.29 535 MET B O 1
ATOM 8195 N N . ILE B 2 536 ? 114.099 108.982 135.440 1.00 52.14 536 ILE B N 1
ATOM 8196 C CA . ILE B 2 536 ? 112.834 109.370 136.055 1.00 52.14 536 ILE B CA 1
ATOM 8197 C C . ILE B 2 536 ? 111.843 109.855 135.005 1.00 52.14 536 ILE B C 1
ATOM 8198 O O . ILE B 2 536 ? 110.701 109.385 134.948 1.00 52.14 536 ILE B O 1
ATOM 8203 N N . ASN B 2 537 ? 112.264 110.797 134.157 1.00 54.28 537 ASN B N 1
ATOM 8204 C CA . ASN B 2 537 ? 111.343 111.411 133.206 1.00 54.28 537 ASN B CA 1
ATOM 8205 C C . ASN B 2 537 ? 110.978 110.446 132.085 1.00 54.28 537 ASN B C 1
ATOM 8206 O O . ASN B 2 537 ? 109.808 110.095 131.907 1.00 54.28 537 ASN B O 1
ATOM 8211 N N . ASN B 2 538 ? 111.971 109.994 131.329 1.00 56.61 538 ASN B N 1
ATOM 8212 C CA . ASN B 2 538 ? 111.752 109.055 130.238 1.00 56.61 538 ASN B CA 1
ATOM 8213 C C . ASN B 2 538 ? 111.670 107.638 130.800 1.00 56.61 538 ASN B C 1
ATOM 8214 O O . ASN B 2 538 ? 111.606 107.432 132.013 1.00 56.61 538 ASN B O 1
ATOM 8219 N N . GLY B 2 539 ? 111.650 106.635 129.929 1.00 50.75 539 GLY B N 1
ATOM 8220 C CA . GLY B 2 539 ? 111.592 105.273 130.421 1.00 50.75 539 GLY B CA 1
ATOM 8221 C C . GLY B 2 539 ? 112.886 104.803 131.050 1.00 50.75 539 GLY B C 1
ATOM 8222 O O . GLY B 2 539 ? 112.979 104.749 132.278 1.00 50.75 539 GLY B O 1
ATOM 8223 N N . LEU B 2 540 ? 113.888 104.522 130.215 1.00 47.84 540 LEU B N 1
ATOM 8224 C CA . LEU B 2 540 ? 115.257 104.150 130.591 1.00 47.84 540 LEU B CA 1
ATOM 8225 C C . LEU B 2 540 ? 115.276 102.995 131.599 1.00 47.84 540 LEU B C 1
ATOM 8226 O O . LEU B 2 540 ? 115.582 103.149 132.778 1.00 47.84 540 LEU B O 1
ATOM 8231 N N . SER B 2 541 ? 114.867 101.839 131.094 1.00 45.39 541 SER B N 1
ATOM 8232 C CA . SER B 2 541 ? 114.865 100.524 131.728 1.00 45.39 541 SER B CA 1
ATOM 8233 C C . SER B 2 541 ? 116.210 100.189 132.379 1.00 45.39 541 SER B C 1
ATOM 8234 O O . SER B 2 541 ? 117.236 100.732 131.950 1.00 45.39 541 SER B O 1
ATOM 8237 N N . PRO B 2 542 ? 116.257 99.313 133.403 1.00 45.59 542 PRO B N 1
ATOM 8238 C CA . PRO B 2 542 ? 117.501 99.148 134.188 1.00 45.59 542 PRO B CA 1
ATOM 8239 C C . PRO B 2 542 ? 118.709 98.628 133.416 1.00 45.59 542 PRO B C 1
ATOM 8240 O O . PRO B 2 542 ? 119.842 98.973 133.782 1.00 45.59 542 PRO B O 1
ATOM 8244 N N . GLY B 2 543 ? 118.511 97.834 132.365 1.00 43.54 543 GLY B N 1
ATOM 8245 C CA . GLY B 2 543 ? 119.649 97.343 131.609 1.00 43.54 543 GLY B CA 1
ATOM 8246 C C . GLY B 2 543 ? 120.340 98.441 130.827 1.00 43.54 543 GLY B C 1
ATOM 8247 O O . GLY B 2 543 ? 121.574 98.495 130.771 1.00 43.54 543 GLY B O 1
ATOM 8248 N N . THR B 2 544 ? 119.556 99.344 130.237 1.00 43.01 544 THR B N 1
ATOM 8249 C CA . THR B 2 544 ? 120.122 100.496 129.549 1.00 43.01 544 THR B CA 1
ATOM 8250 C C . THR B 2 544 ? 120.798 101.433 130.538 1.00 43.01 544 THR B C 1
ATOM 8251 O O . THR B 2 544 ? 121.774 102.111 130.194 1.00 43.01 544 THR B O 1
ATOM 8255 N N . ALA B 2 545 ? 120.309 101.449 131.776 1.00 43.25 545 ALA B N 1
ATOM 8256 C CA . ALA B 2 545 ? 120.907 102.265 132.821 1.00 43.25 545 ALA B CA 1
ATOM 8257 C C . ALA B 2 545 ? 122.281 101.753 133.215 1.00 43.25 545 ALA B C 1
ATOM 8258 O O . ALA B 2 545 ? 123.231 102.536 133.326 1.00 43.25 545 ALA B O 1
ATOM 8260 N N . LEU B 2 546 ? 122.405 100.439 133.425 1.00 43.51 546 LEU B N 1
ATOM 8261 C CA . LEU B 2 546 ? 123.696 99.873 133.801 1.00 43.51 546 LEU B CA 1
ATOM 8262 C C . LEU B 2 546 ? 124.688 99.945 132.648 1.00 43.51 546 LEU B C 1
ATOM 8263 O O . LEU B 2 546 ? 125.877 100.222 132.861 1.00 43.51 546 LEU B O 1
ATOM 8268 N N . MET B 2 547 ? 124.207 99.741 131.418 1.00 43.36 547 MET B N 1
ATOM 8269 C CA . MET B 2 547 ? 125.083 99.847 130.256 1.00 43.36 547 MET B CA 1
ATOM 8270 C C . MET B 2 547 ? 125.573 101.275 130.051 1.00 43.36 547 MET B C 1
ATOM 8271 O O . MET B 2 547 ? 126.760 101.495 129.774 1.00 43.36 547 MET B O 1
ATOM 8276 N N . ALA B 2 548 ? 124.689 102.260 130.209 1.00 41.59 548 ALA B N 1
ATOM 8277 C CA . ALA B 2 548 ? 125.098 103.645 130.016 1.00 41.59 548 ALA B CA 1
ATOM 8278 C C . ALA B 2 548 ? 126.013 104.116 131.132 1.00 41.59 548 ALA B C 1
ATOM 8279 O O . ALA B 2 548 ? 126.918 104.929 130.888 1.00 41.59 548 ALA B O 1
ATOM 8281 N N . LEU B 2 549 ? 125.797 103.604 132.348 1.00 45.17 549 LEU B N 1
ATOM 8282 C CA . LEU B 2 549 ? 126.693 103.887 133.464 1.00 45.17 549 LEU B CA 1
ATOM 8283 C C . LEU B 2 549 ? 128.093 103.370 133.181 1.00 45.17 549 LEU B C 1
ATOM 8284 O O . LEU B 2 549 ? 129.088 104.079 133.388 1.00 45.17 549 LEU B O 1
ATOM 8289 N N . ARG B 2 550 ? 128.182 102.153 132.651 1.00 42.94 550 ARG B N 1
ATOM 8290 C CA . ARG B 2 550 ? 129.483 101.550 132.418 1.00 42.94 550 ARG B CA 1
ATOM 8291 C C . ARG B 2 550 ? 130.215 102.191 131.241 1.00 42.94 550 ARG B C 1
ATOM 8292 O O . ARG B 2 550 ? 131.443 102.342 131.285 1.00 42.94 550 ARG B O 1
ATOM 8300 N N . ILE B 2 551 ? 129.483 102.621 130.210 1.00 43.03 551 ILE B N 1
ATOM 8301 C CA . ILE B 2 551 ? 130.123 103.282 129.073 1.00 43.03 551 ILE B CA 1
ATOM 8302 C C . ILE B 2 551 ? 130.604 104.678 129.452 1.00 43.03 551 ILE B C 1
ATOM 8303 O O . ILE B 2 551 ? 131.686 105.107 129.029 1.00 43.03 551 ILE B O 1
ATOM 8308 N N . CYS B 2 552 ? 129.839 105.399 130.282 1.00 48.64 552 CYS B N 1
ATOM 8309 C CA . CYS B 2 552 ? 130.329 106.691 130.763 1.00 48.64 552 CYS B CA 1
ATOM 8310 C C . CYS B 2 552 ? 131.533 106.538 131.686 1.00 48.64 552 CYS B C 1
ATOM 8311 O O . CYS B 2 552 ? 132.418 107.407 131.695 1.00 48.64 552 CYS B O 1
ATOM 8314 N N . LEU B 2 553 ? 131.589 105.441 132.452 1.00 47.34 553 LEU B N 1
ATOM 8315 C CA . LEU B 2 553 ? 132.791 105.130 133.225 1.00 47.34 553 LEU B CA 1
ATOM 8316 C C . LEU B 2 553 ? 133.992 104.907 132.317 1.00 47.34 553 LEU B C 1
ATOM 8317 O O . LEU B 2 553 ? 135.097 105.394 132.600 1.00 47.34 553 LEU B O 1
ATOM 8322 N N . GLN B 2 554 ? 133.786 104.221 131.193 1.00 43.91 554 GLN B N 1
ATOM 8323 C CA . GLN B 2 554 ? 134.907 103.937 130.307 1.00 43.91 554 GLN B CA 1
ATOM 8324 C C . GLN B 2 554 ? 135.377 105.175 129.548 1.00 43.91 554 GLN B C 1
ATOM 8325 O O . GLN B 2 554 ? 136.581 105.341 129.331 1.00 43.91 554 GLN B O 1
ATOM 8331 N N . GLU B 2 555 ? 134.465 106.068 129.161 1.00 49.14 555 GLU B N 1
ATOM 8332 C CA . GLU B 2 555 ? 134.912 107.297 128.511 1.00 49.14 555 GLU B CA 1
ATOM 8333 C C . GLU B 2 555 ? 135.570 108.250 129.499 1.00 49.14 555 GLU B C 1
ATOM 8334 O O . GLU B 2 555 ? 136.428 109.048 129.102 1.00 49.14 555 GLU B O 1
ATOM 8340 N N . PHE B 2 556 ? 135.185 108.185 130.778 1.00 50.00 556 PHE B N 1
ATOM 8341 C CA . PHE B 2 556 ? 135.907 108.932 131.805 1.00 50.00 556 PHE B CA 1
ATOM 8342 C C . PHE B 2 556 ? 137.342 108.438 131.936 1.00 50.00 556 PHE B C 1
ATOM 8343 O O . PHE B 2 556 ? 138.291 109.237 131.932 1.00 50.00 556 PHE B O 1
ATOM 8351 N N . ARG B 2 557 ? 137.514 107.114 132.026 1.00 46.82 557 ARG B N 1
ATOM 8352 C CA . ARG B 2 557 ? 138.849 106.540 132.169 1.00 46.82 557 ARG B CA 1
ATOM 8353 C C . ARG B 2 557 ? 139.711 106.762 130.937 1.00 46.82 557 ARG B C 1
ATOM 8354 O O . ARG B 2 557 ? 140.922 106.954 131.059 1.00 46.82 557 ARG B O 1
ATOM 8362 N N . ALA B 2 558 ? 139.116 106.753 129.754 1.00 45.97 558 ALA B N 1
ATOM 8363 C CA . ALA B 2 558 ? 139.885 107.076 128.567 1.00 45.97 558 ALA B CA 1
ATOM 8364 C C . ALA B 2 558 ? 140.193 108.554 128.463 1.00 45.97 558 ALA B C 1
ATOM 8365 O O . ALA B 2 558 ? 141.184 108.918 127.827 1.00 45.97 558 ALA B O 1
ATOM 8367 N N . THR B 2 559 ? 139.373 109.412 129.068 1.00 49.54 559 THR B N 1
ATOM 8368 C CA . THR B 2 559 ? 139.643 110.840 128.984 1.00 49.54 559 THR B CA 1
ATOM 8369 C C . THR B 2 559 ? 140.799 111.234 129.886 1.00 49.54 559 THR B C 1
ATOM 8370 O O . THR B 2 559 ? 141.735 111.903 129.443 1.00 49.54 559 THR B O 1
ATOM 8374 N N . TYR B 2 560 ? 140.768 110.804 131.146 1.00 53.44 560 TYR B N 1
ATOM 8375 C CA . TYR B 2 560 ? 141.745 111.278 132.116 1.00 53.44 560 TYR B CA 1
ATOM 8376 C C . TYR B 2 560 ? 142.879 110.301 132.387 1.00 53.44 560 TYR B C 1
ATOM 8377 O O . TYR B 2 560 ? 143.633 110.517 133.339 1.00 53.44 560 TYR B O 1
ATOM 8386 N N . ARG B 2 561 ? 142.986 109.225 131.603 1.00 50.27 561 ARG B N 1
ATOM 8387 C CA . ARG B 2 561 ? 144.134 108.305 131.590 1.00 50.27 561 ARG B CA 1
ATOM 8388 C C . ARG B 2 561 ? 144.334 107.585 132.921 1.00 50.27 561 ARG B C 1
ATOM 8389 O O . ARG B 2 561 ? 145.462 107.381 133.365 1.00 50.27 561 ARG B O 1
ATOM 8397 N N . VAL B 2 562 ? 143.249 107.185 133.567 1.00 50.82 562 VAL B N 1
ATOM 8398 C CA . VAL B 2 562 ? 143.333 106.440 134.816 1.00 50.82 562 VAL B CA 1
ATOM 8399 C C . VAL B 2 562 ? 142.613 105.121 134.644 1.00 50.82 562 VAL B C 1
ATOM 8400 O O . VAL B 2 562 ? 141.417 105.102 134.351 1.00 50.82 562 VAL B O 1
ATOM 8404 N N . HIS B 2 563 ? 143.318 104.026 134.867 1.00 54.14 563 HIS B N 1
ATOM 8405 C CA . HIS B 2 563 ? 142.778 102.683 134.787 1.00 54.14 563 HIS B CA 1
ATOM 8406 C C . HIS B 2 563 ? 142.913 102.022 136.154 1.00 54.14 563 HIS B C 1
ATOM 8407 O O . HIS B 2 563 ? 143.628 102.541 137.017 1.00 54.14 563 HIS B O 1
ATOM 8414 N N . PRO B 2 564 ? 142.195 100.928 136.422 1.00 58.04 564 PRO B N 1
ATOM 8415 C CA . PRO B 2 564 ? 142.325 100.271 137.726 1.00 58.04 564 PRO B CA 1
ATOM 8416 C C . PRO B 2 564 ? 143.707 99.688 137.974 1.00 58.04 564 PRO B C 1
ATOM 8417 O O . PRO B 2 564 ? 144.490 99.446 137.054 1.00 58.04 564 PRO B O 1
ATOM 8421 N N . TYR B 2 565 ? 143.987 99.465 139.262 1.00 65.27 565 TYR B N 1
ATOM 8422 C CA . TYR B 2 565 ? 145.322 99.072 139.699 1.00 65.27 565 TYR B CA 1
ATOM 8423 C C . TYR B 2 565 ? 145.681 97.663 139.248 1.00 65.27 565 TYR B C 1
ATOM 8424 O O . TYR B 2 565 ? 146.853 97.387 138.972 1.00 65.27 565 TYR B O 1
ATOM 8433 N N . ASP B 2 566 ? 144.700 96.766 139.155 1.00 65.87 566 ASP B N 1
ATOM 8434 C CA . ASP B 2 566 ? 144.978 95.408 138.708 1.00 65.87 566 ASP B CA 1
ATOM 8435 C C . ASP B 2 566 ? 145.065 95.283 137.194 1.00 65.87 566 ASP B C 1
ATOM 8436 O O . ASP B 2 566 ? 145.415 94.208 136.697 1.00 65.87 566 ASP B O 1
ATOM 8441 N N . SER B 2 567 ? 144.759 96.343 136.455 1.00 63.73 567 SER B N 1
ATOM 8442 C CA . SER B 2 567 ? 144.930 96.332 135.015 1.00 63.73 567 SER B CA 1
ATOM 8443 C C . SER B 2 567 ? 146.412 96.401 134.660 1.00 63.73 567 SER B C 1
ATOM 8444 O O . SER B 2 567 ? 147.269 96.697 135.495 1.00 63.73 567 SER B O 1
ATOM 8447 N N . GLY B 2 568 ? 146.714 96.120 133.399 1.00 62.90 568 GLY B N 1
ATOM 8448 C CA . GLY B 2 568 ? 148.096 96.078 132.974 1.00 62.90 568 GLY B CA 1
ATOM 8449 C C . GLY B 2 568 ? 148.580 97.364 132.346 1.00 62.90 568 GLY B C 1
ATOM 8450 O O . GLY B 2 568 ? 149.623 97.379 131.690 1.00 62.90 568 GLY B O 1
ATOM 8451 N N . VAL B 2 569 ? 147.842 98.453 132.553 1.00 59.06 569 VAL B N 1
ATOM 8452 C CA . VAL B 2 569 ? 148.182 99.720 131.923 1.00 59.06 569 VAL B CA 1
ATOM 8453 C C . VAL B 2 569 ? 149.383 100.329 132.631 1.00 59.06 569 VAL B C 1
ATOM 8454 O O . VAL B 2 569 ? 149.399 100.454 133.860 1.00 59.06 569 VAL B O 1
ATOM 8458 N N . LYS B 2 570 ? 150.404 100.700 131.859 1.00 59.70 570 LYS B N 1
ATOM 8459 C CA . LYS B 2 570 ? 151.640 101.264 132.399 1.00 59.70 570 LYS B CA 1
ATOM 8460 C C . LYS B 2 570 ? 151.924 102.594 131.711 1.00 59.70 570 LYS B C 1
ATOM 8461 O O . LYS B 2 570 ? 152.696 102.647 130.753 1.00 59.70 570 LYS B O 1
ATOM 8467 N N . ASN B 2 571 ? 151.314 103.661 132.206 1.00 56.54 571 ASN B N 1
ATOM 8468 C CA . ASN B 2 571 ? 151.592 105.014 131.753 1.00 56.54 571 ASN B CA 1
ATOM 8469 C C . ASN B 2 571 ? 152.152 105.837 132.909 1.00 56.54 571 ASN B C 1
ATOM 8470 O O . ASN B 2 571 ? 152.481 105.310 133.972 1.00 56.54 571 ASN B O 1
ATOM 8475 N N . HIS B 2 572 ? 152.249 107.147 132.691 1.00 55.23 572 HIS B N 1
ATOM 8476 C CA . HIS B 2 572 ? 152.890 108.038 133.647 1.00 55.23 572 HIS B CA 1
ATOM 8477 C C . HIS B 2 572 ? 152.071 108.267 134.908 1.00 55.23 572 HIS B C 1
ATOM 8478 O O . HIS B 2 572 ? 152.611 108.803 135.877 1.00 55.23 572 HIS B O 1
ATOM 8485 N N . ARG B 2 573 ? 150.796 107.882 134.932 1.00 54.88 573 ARG B N 1
ATOM 8486 C CA . ARG B 2 573 ? 150.006 107.989 136.146 1.00 54.88 573 ARG B CA 1
ATOM 8487 C C . ARG B 2 573 ? 149.779 106.665 136.847 1.00 54.88 573 ARG B C 1
ATOM 8488 O O . ARG B 2 573 ? 149.520 106.667 138.050 1.00 54.88 573 ARG B O 1
ATOM 8496 N N . MET B 2 574 ? 149.860 105.543 136.141 1.00 59.13 574 MET B N 1
ATOM 8497 C CA . MET B 2 574 ? 149.760 104.252 136.801 1.00 59.13 574 MET B CA 1
ATOM 8498 C C . MET B 2 574 ? 151.101 103.728 137.285 1.00 59.13 574 MET B C 1
ATOM 8499 O O . MET B 2 574 ? 151.132 102.706 137.974 1.00 59.13 574 MET B O 1
ATOM 8504 N N . LYS B 2 575 ? 152.204 104.384 136.933 1.00 59.54 575 LYS B N 1
ATOM 8505 C CA . LYS B 2 575 ? 153.490 104.001 137.501 1.00 59.54 575 LYS B CA 1
ATOM 8506 C C . LYS B 2 575 ? 153.582 104.429 138.959 1.00 59.54 575 LYS B C 1
ATOM 8507 O O . LYS B 2 575 ? 154.088 103.681 139.804 1.00 59.54 575 LYS B O 1
ATOM 8513 N N . ILE B 2 576 ? 153.063 105.616 139.271 1.00 60.64 576 ILE B N 1
ATOM 8514 C CA . ILE B 2 576 ? 153.025 106.096 140.646 1.00 60.64 576 ILE B CA 1
ATOM 8515 C C . ILE B 2 576 ? 152.055 105.268 141.477 1.00 60.64 576 ILE B C 1
ATOM 8516 O O . ILE B 2 576 ? 152.347 104.910 142.623 1.00 60.64 576 ILE B O 1
ATOM 8521 N N . ILE B 2 577 ? 150.904 104.921 140.901 1.00 61.18 577 ILE B N 1
ATOM 8522 C CA . ILE B 2 577 ? 149.899 104.154 141.629 1.00 61.18 577 ILE B CA 1
ATOM 8523 C C . ILE B 2 577 ? 150.363 102.719 141.833 1.00 61.18 577 ILE B C 1
ATOM 8524 O O . ILE B 2 577 ? 150.200 102.145 142.917 1.00 61.18 577 ILE B O 1
ATOM 8529 N N . ARG B 2 578 ? 150.980 102.129 140.812 1.00 65.27 578 ARG B N 1
ATOM 8530 C CA . ARG B 2 578 ? 151.474 100.763 140.927 1.00 65.27 578 ARG B CA 1
ATOM 8531 C C . ARG B 2 578 ? 152.698 100.687 141.830 1.00 65.27 578 ARG B C 1
ATOM 8532 O O . ARG B 2 578 ? 152.934 99.657 142.471 1.00 65.27 578 ARG B O 1
ATOM 8540 N N . LYS B 2 579 ? 153.469 101.771 141.917 1.00 67.75 579 LYS B N 1
ATOM 8541 C CA . LYS B 2 579 ? 154.615 101.794 142.818 1.00 67.75 579 LYS B CA 1
ATOM 8542 C C . LYS B 2 579 ? 154.188 101.910 144.276 1.00 67.75 579 LYS B C 1
ATOM 8543 O O . LYS B 2 579 ? 154.833 101.333 145.157 1.00 67.75 579 LYS B O 1
ATOM 8549 N N . PHE B 2 580 ? 153.100 102.633 144.549 1.00 68.24 580 PHE B N 1
ATOM 8550 C CA . PHE B 2 580 ? 152.727 103.023 145.904 1.00 68.24 580 PHE B CA 1
ATOM 8551 C C . PHE B 2 580 ? 151.472 102.316 146.405 1.00 68.24 580 PHE B C 1
ATOM 8552 O O . PHE B 2 580 ? 150.838 102.795 147.348 1.00 68.24 580 PHE B O 1
ATOM 8560 N N . ILE B 2 581 ? 151.093 101.194 145.797 1.00 75.72 581 ILE B N 1
ATOM 8561 C CA . ILE B 2 581 ? 149.857 100.531 146.202 1.00 75.72 581 ILE B CA 1
ATOM 8562 C C . ILE B 2 581 ? 150.043 99.737 147.491 1.00 75.72 581 ILE B C 1
ATOM 8563 O O . ILE B 2 581 ? 149.060 99.437 148.180 1.00 75.72 581 ILE B O 1
ATOM 8568 N N . GLU B 2 582 ? 151.285 99.437 147.873 1.00 82.58 582 GLU B N 1
ATOM 8569 C CA . GLU B 2 582 ? 151.526 98.680 149.095 1.00 82.58 582 GLU B CA 1
ATOM 8570 C C . GLU B 2 582 ? 151.270 99.502 150.351 1.00 82.58 582 GLU B C 1
ATOM 8571 O O . GLU B 2 582 ? 151.078 98.924 151.424 1.00 82.58 582 GLU B O 1
ATOM 8577 N N . THR B 2 583 ? 151.258 100.831 150.243 1.00 80.77 583 THR B N 1
ATOM 8578 C CA . THR B 2 583 ? 150.969 101.666 151.400 1.00 80.77 583 THR B CA 1
ATOM 8579 C C . THR B 2 583 ? 149.485 101.681 151.733 1.00 80.77 583 THR B C 1
ATOM 8580 O O . THR B 2 583 ? 149.120 101.724 152.912 1.00 80.77 583 THR B O 1
ATOM 8584 N N . ILE B 2 584 ? 148.626 101.638 150.721 1.00 81.81 584 ILE B N 1
ATOM 8585 C CA . ILE B 2 584 ? 147.183 101.665 150.927 1.00 81.81 584 ILE B CA 1
ATOM 8586 C C . ILE B 2 584 ? 146.736 100.293 151.410 1.00 81.81 584 ILE B C 1
ATOM 8587 O O . ILE B 2 584 ? 147.006 99.276 150.764 1.00 81.81 584 ILE B O 1
ATOM 8592 N N . GLU B 2 585 ? 146.052 100.261 152.551 1.00 86.56 585 GLU B N 1
ATOM 8593 C CA . GLU B 2 585 ? 145.629 98.987 153.119 1.00 86.56 585 GLU B CA 1
ATOM 8594 C C . GLU B 2 585 ? 144.340 98.498 152.469 1.00 86.56 585 GLU B C 1
ATOM 8595 O O . GLU B 2 585 ? 144.316 97.445 151.826 1.00 86.56 585 GLU B O 1
ATOM 8601 N N . ASN B 2 586 ? 143.256 99.252 152.628 1.00 85.21 586 ASN B N 1
ATOM 8602 C CA . ASN B 2 586 ? 141.949 98.843 152.121 1.00 85.21 586 ASN B CA 1
ATOM 8603 C C . ASN B 2 586 ? 141.880 99.279 150.665 1.00 85.21 586 ASN B C 1
ATOM 8604 O O . ASN B 2 586 ? 141.673 100.457 150.369 1.00 85.21 586 ASN B O 1
ATOM 8609 N N . LYS B 2 587 ? 142.056 98.325 149.750 1.00 81.44 587 LYS B N 1
ATOM 8610 C CA . LYS B 2 587 ? 142.297 98.681 148.357 1.00 81.44 587 LYS B CA 1
ATOM 8611 C C . LYS B 2 587 ? 141.042 99.142 147.637 1.00 81.44 587 LYS B C 1
ATOM 8612 O O . LYS B 2 587 ? 141.144 99.886 146.657 1.00 81.44 587 LYS B O 1
ATOM 8618 N N . ASP B 2 588 ? 139.857 98.733 148.088 1.00 82.29 588 ASP B N 1
ATOM 8619 C CA . ASP B 2 588 ? 138.621 99.162 147.448 1.00 82.29 588 ASP B CA 1
ATOM 8620 C C . ASP B 2 588 ? 138.011 100.381 148.131 1.00 82.29 588 ASP B C 1
ATOM 8621 O O . ASP B 2 588 ? 136.787 100.509 148.211 1.00 82.29 588 ASP B O 1
ATOM 8626 N N . GLY B 2 589 ? 138.854 101.268 148.642 1.00 75.75 589 GLY B N 1
ATOM 8627 C CA . GLY B 2 589 ? 138.412 102.553 149.130 1.00 75.75 589 GLY B CA 1
ATOM 8628 C C . GLY B 2 589 ? 138.988 103.653 148.270 1.00 75.75 589 GLY B C 1
ATOM 8629 O O . GLY B 2 589 ? 138.700 104.833 148.477 1.00 75.75 589 GLY B O 1
ATOM 8630 N N . LEU B 2 590 ? 139.817 103.267 147.304 1.00 69.29 590 LEU B N 1
ATOM 8631 C CA . LEU B 2 590 ? 140.424 104.226 146.397 1.00 69.29 590 LEU B CA 1
ATOM 8632 C C . LEU B 2 590 ? 139.380 104.838 145.478 1.00 69.29 590 LEU B C 1
ATOM 8633 O O . LEU B 2 590 ? 138.365 104.222 145.154 1.00 69.29 590 LEU B O 1
ATOM 8638 N N . LEU B 2 591 ? 139.638 106.068 145.057 1.00 65.58 591 LEU B N 1
ATOM 8639 C CA . LEU B 2 591 ? 138.716 106.725 144.153 1.00 65.58 591 LEU B CA 1
ATOM 8640 C C . LEU B 2 591 ? 138.889 106.197 142.735 1.00 65.58 591 LEU B C 1
ATOM 8641 O O . LEU B 2 591 ? 139.931 105.648 142.370 1.00 65.58 591 LEU B O 1
ATOM 8646 N N . ILE B 2 592 ? 137.839 106.381 141.932 1.00 60.42 592 ILE B N 1
ATOM 8647 C CA . ILE B 2 592 ? 137.878 106.038 140.514 1.00 60.42 592 ILE B CA 1
ATOM 8648 C C . ILE B 2 592 ? 138.898 106.897 139.779 1.00 60.42 592 ILE B C 1
ATOM 8649 O O . ILE B 2 592 ? 139.579 106.421 138.862 1.00 60.42 592 ILE B O 1
ATOM 8654 N N . SER B 2 593 ? 139.098 108.133 140.222 1.00 58.88 593 SER B N 1
ATOM 8655 C CA . SER B 2 593 ? 140.162 108.956 139.667 1.00 58.88 593 SER B CA 1
ATOM 8656 C C . SER B 2 593 ? 141.551 108.559 140.145 1.00 58.88 593 SER B C 1
ATOM 8657 O O . SER B 2 593 ? 142.526 109.179 139.716 1.00 58.88 593 SER B O 1
ATOM 8660 N N . ASP B 2 594 ? 141.681 107.563 141.023 1.00 62.17 594 ASP B N 1
ATOM 8661 C CA . ASP B 2 594 ? 142.983 107.129 141.512 1.00 62.17 594 ASP B CA 1
ATOM 8662 C C . ASP B 2 594 ? 143.201 105.637 141.309 1.00 62.17 594 ASP B C 1
ATOM 8663 O O . ASP B 2 594 ? 144.041 105.043 141.986 1.00 62.17 594 ASP B O 1
ATOM 8668 N N . GLY B 2 595 ? 142.473 105.021 140.392 1.00 59.06 595 GLY B N 1
ATOM 8669 C CA . GLY B 2 595 ? 142.662 103.613 140.139 1.00 59.06 595 GLY B CA 1
ATOM 8670 C C . GLY B 2 595 ? 141.823 102.742 141.042 1.00 59.06 595 GLY B C 1
ATOM 8671 O O . GLY B 2 595 ? 142.272 101.681 141.471 1.00 59.06 595 GLY B O 1
ATOM 8672 N N . GLY B 2 596 ? 140.599 103.168 141.338 1.00 57.95 596 GLY B N 1
ATOM 8673 C CA . GLY B 2 596 ? 139.673 102.368 142.102 1.00 57.95 596 GLY B CA 1
ATOM 8674 C C . GLY B 2 596 ? 138.622 101.739 141.206 1.00 57.95 596 GLY B C 1
ATOM 8675 O O . GLY B 2 596 ? 138.430 102.118 140.055 1.00 57.95 596 GLY B O 1
ATOM 8676 N N . LYS B 2 597 ? 137.937 100.753 141.763 1.00 59.92 597 LYS B N 1
ATOM 8677 C CA . LYS B 2 597 ? 136.897 100.048 141.039 1.00 59.92 597 LYS B CA 1
ATOM 8678 C C . LYS B 2 597 ? 135.575 100.797 141.201 1.00 59.92 597 LYS B C 1
ATOM 8679 O O . LYS B 2 597 ? 135.535 101.931 141.678 1.00 59.92 597 LYS B O 1
ATOM 8685 N N . LEU B 2 598 ? 134.476 100.180 140.788 1.00 59.47 598 LEU B N 1
ATOM 8686 C CA . LEU B 2 598 ? 133.171 100.825 140.785 1.00 59.47 598 LEU B CA 1
ATOM 8687 C C . LEU B 2 598 ? 132.304 100.258 141.900 1.00 59.47 598 LEU B C 1
ATOM 8688 O O . LEU B 2 598 ? 132.193 99.038 142.045 1.00 59.47 598 LEU B O 1
ATOM 8693 N N . MET B 2 599 ? 131.690 101.145 142.683 1.00 65.01 599 MET B N 1
ATOM 8694 C CA . MET B 2 599 ? 130.742 100.745 143.711 1.00 65.01 599 MET B CA 1
ATOM 8695 C C . MET B 2 599 ? 129.359 101.347 143.543 1.00 65.01 599 MET B C 1
ATOM 8696 O O . MET B 2 599 ? 128.407 100.808 144.114 1.00 65.01 599 MET B O 1
ATOM 8701 N N . ASN B 2 600 ? 129.222 102.446 142.799 1.00 61.88 600 ASN B N 1
ATOM 8702 C CA . ASN B 2 600 ? 127.908 102.981 142.472 1.00 61.88 600 ASN B CA 1
ATOM 8703 C C . ASN B 2 600 ? 127.165 102.037 141.542 1.00 61.88 600 ASN B C 1
ATOM 8704 O O . ASN B 2 600 ? 127.764 101.267 140.792 1.00 61.88 600 ASN B O 1
ATOM 8709 N N . ASN B 2 601 ? 125.845 102.117 141.589 1.00 59.20 601 ASN B N 1
ATOM 8710 C CA . ASN B 2 601 ? 124.995 101.221 140.834 1.00 59.20 601 ASN B CA 1
ATOM 8711 C C . ASN B 2 601 ? 123.746 102.015 140.465 1.00 59.20 601 ASN B C 1
ATOM 8712 O O . ASN B 2 601 ? 123.753 103.248 140.525 1.00 59.20 601 ASN B O 1
ATOM 8717 N N . ILE B 2 602 ? 122.677 101.325 140.071 1.00 57.51 602 ILE B N 1
ATOM 8718 C CA . ILE B 2 602 ? 121.430 102.015 139.756 1.00 57.51 602 ILE B CA 1
ATOM 8719 C C . ILE B 2 602 ? 120.806 102.591 141.024 1.00 57.51 602 ILE B C 1
ATOM 8720 O O . ILE B 2 602 ? 120.260 103.701 141.017 1.00 57.51 602 ILE B O 1
ATOM 8725 N N . SER B 2 603 ? 120.933 101.884 142.141 1.00 59.19 603 SER B N 1
ATOM 8726 C CA . SER B 2 603 ? 120.374 102.317 143.415 1.00 59.19 603 SER B CA 1
ATOM 8727 C C . SER B 2 603 ? 121.270 103.287 144.177 1.00 59.19 603 SER B C 1
ATOM 8728 O O . SER B 2 603 ? 121.056 103.485 145.376 1.00 59.19 603 SER B O 1
ATOM 8731 N N . SER B 2 604 ? 122.269 103.882 143.524 1.00 59.97 604 SER B N 1
ATOM 8732 C CA . SER B 2 604 ? 123.195 104.797 144.175 1.00 59.97 604 SER B CA 1
ATOM 8733 C C . SER B 2 604 ? 123.467 106.014 143.310 1.00 59.97 604 SER B C 1
ATOM 8734 O O . SER B 2 604 ? 124.501 106.666 143.462 1.00 59.97 604 SER B O 1
ATOM 8737 N N . LEU B 2 605 ? 122.544 106.352 142.418 1.00 58.62 605 LEU B N 1
ATOM 8738 C CA . LEU B 2 605 ? 122.768 107.435 141.471 1.00 58.62 605 LEU B CA 1
ATOM 8739 C C . LEU B 2 605 ? 122.535 108.815 142.070 1.00 58.62 605 LEU B C 1
ATOM 8740 O O . LEU B 2 605 ? 122.594 109.807 141.340 1.00 58.62 605 LEU B O 1
ATOM 8745 N N . HIS B 2 606 ? 122.253 108.902 143.364 1.00 62.42 606 HIS B N 1
ATOM 8746 C CA . HIS B 2 606 ? 122.198 110.171 144.064 1.00 62.42 606 HIS B CA 1
ATOM 8747 C C . HIS B 2 606 ? 123.331 110.349 145.062 1.00 62.42 606 HIS B C 1
ATOM 8748 O O . HIS B 2 606 ? 123.561 111.473 145.519 1.00 62.42 606 HIS B O 1
ATOM 8755 N N . ILE B 2 607 ? 124.048 109.284 145.396 1.00 64.34 607 ILE B N 1
ATOM 8756 C CA . ILE B 2 607 ? 125.185 109.340 146.306 1.00 64.34 607 ILE B CA 1
ATOM 8757 C C . ILE B 2 607 ? 126.449 109.475 145.466 1.00 64.34 607 ILE B C 1
ATOM 8758 O O . ILE B 2 607 ? 126.683 108.639 144.584 1.00 64.34 607 ILE B O 1
ATOM 8763 N N . PRO B 2 608 ? 127.274 110.499 145.674 1.00 68.18 608 PRO B N 1
ATOM 8764 C CA . PRO B 2 608 ? 128.528 110.609 144.919 1.00 68.18 608 PRO B CA 1
ATOM 8765 C C . PRO B 2 608 ? 129.523 109.527 145.310 1.00 68.18 608 PRO B C 1
ATOM 8766 O O . PRO B 2 608 ? 129.368 108.826 146.308 1.00 68.18 608 PRO B O 1
ATOM 8770 N N . GLU B 2 609 ? 130.568 109.400 144.485 1.00 74.98 609 GLU B N 1
ATOM 8771 C CA . GLU B 2 609 ? 131.551 108.338 144.685 1.00 74.98 609 GLU B CA 1
ATOM 8772 C C . GLU B 2 609 ? 132.410 108.590 145.923 1.00 74.98 609 GLU B C 1
ATOM 8773 O O . GLU B 2 609 ? 132.702 107.653 146.684 1.00 74.98 609 GLU B O 1
ATOM 8779 N N . GLU B 2 610 ? 132.775 109.854 146.166 1.00 74.89 610 GLU B N 1
ATOM 8780 C CA . GLU B 2 610 ? 133.649 110.196 147.280 1.00 74.89 610 GLU B CA 1
ATOM 8781 C C . GLU B 2 610 ? 132.949 109.955 148.604 1.00 74.89 610 GLU B C 1
ATOM 8782 O O . GLU B 2 610 ? 133.496 109.306 149.499 1.00 74.89 610 GLU B O 1
ATOM 8788 N N . ILE B 2 611 ? 131.712 110.428 148.717 1.00 70.73 611 ILE B N 1
ATOM 8789 C CA . ILE B 2 611 ? 130.955 110.317 149.953 1.00 70.73 611 ILE B CA 1
ATOM 8790 C C . ILE B 2 611 ? 130.527 108.878 150.198 1.00 70.73 611 ILE B C 1
ATOM 8791 O O . ILE B 2 611 ? 130.396 108.444 151.349 1.00 70.73 611 ILE B O 1
ATOM 8796 N N . LEU B 2 612 ? 130.366 108.095 149.137 1.00 70.82 612 LEU B N 1
ATOM 8797 C CA . LEU B 2 612 ? 130.109 106.675 149.319 1.00 70.82 612 LEU B CA 1
ATOM 8798 C C . LEU B 2 612 ? 131.350 105.940 149.806 1.00 70.82 612 LEU B C 1
ATOM 8799 O O . LEU B 2 612 ? 131.235 104.956 150.545 1.00 70.82 612 LEU B O 1
ATOM 8804 N N . LYS B 2 613 ? 132.541 106.408 149.432 1.00 74.45 613 LYS B N 1
ATOM 8805 C CA . LYS B 2 613 ? 133.766 105.687 149.758 1.00 74.45 613 LYS B CA 1
ATOM 8806 C C . LYS B 2 613 ? 134.494 106.181 151.007 1.00 74.45 613 LYS B C 1
ATOM 8807 O O . LYS B 2 613 ? 135.496 105.570 151.386 1.00 74.45 613 LYS B O 1
ATOM 8813 N N . GLU B 2 614 ? 134.028 107.239 151.673 1.00 79.82 614 GLU B N 1
ATOM 8814 C CA . GLU B 2 614 ? 134.754 107.729 152.846 1.00 79.82 614 GLU B CA 1
ATOM 8815 C C . GLU B 2 614 ? 134.543 106.889 154.098 1.00 79.82 614 GLU B C 1
ATOM 8816 O O . GLU B 2 614 ? 135.125 107.211 155.137 1.00 79.82 614 GLU B O 1
ATOM 8822 N N . ASP B 2 615 ? 133.725 105.847 154.047 1.00 84.70 615 ASP B N 1
ATOM 8823 C CA . ASP B 2 615 ? 133.655 104.889 155.138 1.00 84.70 615 ASP B CA 1
ATOM 8824 C C . ASP B 2 615 ? 134.709 103.802 155.028 1.00 84.70 615 ASP B C 1
ATOM 8825 O O . ASP B 2 615 ? 134.823 102.976 155.937 1.00 84.70 615 ASP B O 1
ATOM 8830 N N . LEU B 2 616 ? 135.483 103.784 153.944 1.00 83.36 616 LEU B N 1
ATOM 8831 C CA . LEU B 2 616 ? 136.412 102.699 153.689 1.00 83.36 616 LEU B CA 1
ATOM 8832 C C . LEU B 2 616 ? 137.840 103.158 153.447 1.00 83.36 616 LEU B C 1
ATOM 8833 O O . LEU B 2 616 ? 138.721 102.307 153.291 1.00 83.36 616 LEU B O 1
ATOM 8838 N N . MET B 2 617 ? 138.099 104.461 153.412 1.00 82.03 617 MET B N 1
ATOM 8839 C CA . MET B 2 617 ? 139.419 104.946 153.038 1.00 82.03 617 MET B CA 1
ATOM 8840 C C . MET B 2 617 ? 140.426 104.738 154.161 1.00 82.03 617 MET B C 1
ATOM 8841 O O . MET B 2 617 ? 140.072 104.648 155.338 1.00 82.03 617 MET B O 1
ATOM 8846 N N . ASP B 2 618 ? 141.696 104.651 153.779 1.00 84.90 618 ASP B N 1
ATOM 8847 C CA . ASP B 2 618 ? 142.762 104.729 154.758 1.00 84.90 618 ASP B CA 1
ATOM 8848 C C . ASP B 2 618 ? 142.852 106.153 155.300 1.00 84.90 618 ASP B C 1
ATOM 8849 O O . ASP B 2 618 ? 142.596 107.115 154.572 1.00 84.90 618 ASP B O 1
ATOM 8854 N N . PRO B 2 619 ? 143.205 106.314 156.580 1.00 82.85 619 PRO B N 1
ATOM 8855 C CA . PRO B 2 619 ? 143.310 107.671 157.134 1.00 82.85 619 PRO B CA 1
ATOM 8856 C C . PRO B 2 619 ? 144.458 108.476 156.554 1.00 82.85 619 PRO B C 1
ATOM 8857 O O . PRO B 2 619 ? 144.333 109.701 156.440 1.00 82.85 619 PRO B O 1
ATOM 8861 N N . SER B 2 620 ? 145.562 107.830 156.175 1.00 82.01 620 SER B N 1
ATOM 8862 C CA . SER B 2 620 ? 146.633 108.541 155.483 1.00 82.01 620 SER B CA 1
ATOM 8863 C C . SER B 2 620 ? 146.184 108.989 154.101 1.00 82.01 620 SER B C 1
ATOM 8864 O O . SER B 2 620 ? 146.461 110.123 153.682 1.00 82.01 620 SER B O 1
ATOM 8867 N N . TYR B 2 621 ? 145.458 108.118 153.396 1.00 76.61 621 TYR B N 1
ATOM 8868 C CA . TYR B 2 621 ? 144.952 108.445 152.071 1.00 76.61 621 TYR B CA 1
ATOM 8869 C C . TYR B 2 621 ? 143.891 109.532 152.136 1.00 76.61 621 TYR B C 1
ATOM 8870 O O . TYR B 2 621 ? 143.946 110.500 151.372 1.00 76.61 621 TYR B O 1
ATOM 8879 N N . ARG B 2 622 ? 142.932 109.396 153.055 1.00 80.56 622 ARG B N 1
ATOM 8880 C CA . ARG B 2 622 ? 141.842 110.361 153.153 1.00 80.56 622 ARG B CA 1
ATOM 8881 C C . ARG B 2 622 ? 142.333 111.711 153.652 1.00 80.56 622 ARG B C 1
ATOM 8882 O O . ARG B 2 622 ? 141.904 112.757 153.152 1.00 80.56 622 ARG B O 1
ATOM 8890 N N . ASN B 2 623 ? 143.250 111.713 154.619 1.00 81.38 623 ASN B N 1
ATOM 8891 C CA . ASN B 2 623 ? 143.804 112.975 155.086 1.00 81.38 623 ASN B CA 1
ATOM 8892 C C . ASN B 2 623 ? 144.739 113.595 154.063 1.00 81.38 623 ASN B C 1
ATOM 8893 O O . ASN B 2 623 ? 144.958 114.809 154.097 1.00 81.38 623 ASN B O 1
ATOM 8898 N N . ARG B 2 624 ? 145.280 112.798 153.149 1.00 77.41 624 ARG B N 1
ATOM 8899 C CA . ARG B 2 624 ? 146.168 113.344 152.136 1.00 77.41 624 ARG B CA 1
ATOM 8900 C C . ARG B 2 624 ? 145.405 113.877 150.925 1.00 77.41 624 ARG B C 1
ATOM 8901 O O . ARG B 2 624 ? 145.839 114.849 150.299 1.00 77.41 624 ARG B O 1
ATOM 8909 N N . VAL B 2 625 ? 144.263 113.271 150.593 1.00 76.01 625 VAL B N 1
ATOM 8910 C CA . VAL B 2 625 ? 143.488 113.698 149.429 1.00 76.01 625 VAL B CA 1
ATOM 8911 C C . VAL B 2 625 ? 142.734 114.988 149.715 1.00 76.01 625 VAL B C 1
ATOM 8912 O O . VAL B 2 625 ? 142.836 115.962 148.962 1.00 76.01 625 VAL B O 1
ATOM 8916 N N . PHE B 2 626 ? 141.985 115.027 150.816 1.00 78.65 626 PHE B N 1
ATOM 8917 C CA . PHE B 2 626 ? 141.073 116.125 151.104 1.00 78.65 626 PHE B CA 1
ATOM 8918 C C . PHE B 2 626 ? 141.743 117.288 151.825 1.00 78.65 626 PHE B C 1
ATOM 8919 O O . PHE B 2 626 ? 141.048 118.090 152.455 1.00 78.65 626 PHE B O 1
ATOM 8927 N N . ASN B 2 627 ? 143.060 117.396 151.750 1.00 78.14 627 ASN B N 1
ATOM 8928 C CA . ASN B 2 627 ? 143.789 118.465 152.419 1.00 78.14 627 ASN B CA 1
ATOM 8929 C C . ASN B 2 627 ? 143.549 119.776 151.681 1.00 78.14 627 ASN B C 1
ATOM 8930 O O . ASN B 2 627 ? 143.874 119.871 150.492 1.00 78.14 627 ASN B O 1
ATOM 8935 N N . PRO B 2 628 ? 142.988 120.804 152.329 1.00 76.64 628 PRO B N 1
ATOM 8936 C CA . PRO B 2 628 ? 142.781 122.085 151.637 1.00 76.64 628 PRO B CA 1
ATOM 8937 C C . PRO B 2 628 ? 144.050 122.876 151.415 1.00 76.64 628 PRO B C 1
ATOM 8938 O O . PRO B 2 628 ? 143.996 123.909 150.739 1.00 76.64 628 PRO B O 1
ATOM 8942 N N . ARG B 2 629 ? 145.182 122.453 151.971 1.00 77.28 629 ARG B N 1
ATOM 8943 C CA . ARG B 2 629 ? 146.470 123.019 151.582 1.00 77.28 629 ARG B CA 1
ATOM 8944 C C . ARG B 2 629 ? 147.014 122.199 150.409 1.00 77.28 629 ARG B C 1
ATOM 8945 O O . ARG B 2 629 ? 147.966 121.425 150.518 1.00 77.28 629 ARG B O 1
ATOM 8953 N N . ASN B 2 630 ? 146.350 122.350 149.262 1.00 73.49 630 ASN B N 1
ATOM 8954 C CA . ASN B 2 630 ? 146.792 121.652 148.072 1.00 73.49 630 ASN B CA 1
ATOM 8955 C C . ASN B 2 630 ? 147.216 122.641 146.996 1.00 73.49 630 ASN B C 1
ATOM 8956 O O . ASN B 2 630 ? 146.645 123.729 146.895 1.00 73.49 630 ASN B O 1
ATOM 8961 N N . PRO B 2 631 ? 148.231 122.317 146.197 1.00 71.41 631 PRO B N 1
ATOM 8962 C CA . PRO B 2 631 ? 148.717 123.278 145.203 1.00 71.41 631 PRO B CA 1
ATOM 8963 C C . PRO B 2 631 ? 147.849 123.412 143.961 1.00 71.41 631 PRO B C 1
ATOM 8964 O O . PRO B 2 631 ? 148.225 124.157 143.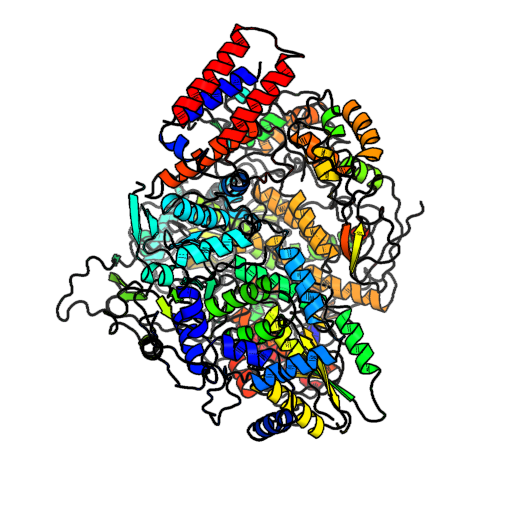051 1.00 71.41 631 PRO B O 1
ATOM 8968 N N . PHE B 2 632 ? 146.705 122.734 143.890 1.00 72.17 632 PHE B N 1
ATOM 8969 C CA . PHE B 2 632 ? 145.885 122.697 142.685 1.00 72.17 632 PHE B CA 1
ATOM 8970 C C . PHE B 2 632 ? 144.567 123.438 142.819 1.00 72.17 632 PHE B C 1
ATOM 8971 O O . PHE B 2 632 ? 144.184 124.169 141.905 1.00 72.17 632 PHE B O 1
ATOM 8979 N N . THR B 2 633 ? 143.858 123.267 143.934 1.00 76.52 633 THR B N 1
ATOM 8980 C CA . THR B 2 633 ? 142.554 123.891 144.105 1.00 76.52 633 THR B CA 1
ATOM 8981 C C . THR B 2 633 ? 142.642 125.319 144.625 1.00 76.52 633 THR B C 1
ATOM 8982 O O . THR B 2 633 ? 141.791 126.147 144.280 1.00 76.52 633 THR B O 1
ATOM 8986 N N . GLN B 2 634 ? 143.653 125.632 145.430 1.00 82.31 634 GLN B N 1
ATOM 8987 C CA . GLN B 2 634 ? 143.775 126.947 146.035 1.00 82.31 634 GLN B CA 1
ATOM 8988 C C . GLN B 2 634 ? 144.326 127.960 145.035 1.00 82.31 634 GLN B C 1
ATOM 8989 O O . GLN B 2 634 ? 144.657 127.623 143.898 1.00 82.31 634 GLN B O 1
ATOM 8995 N N . PHE B 2 635 ? 144.417 129.207 145.485 1.00 86.61 635 PHE B N 1
ATOM 8996 C CA . PHE B 2 635 ? 144.967 130.286 144.671 1.00 86.61 635 PHE B CA 1
ATOM 8997 C C . PHE B 2 635 ? 145.560 131.380 145.553 1.00 86.61 635 PHE B C 1
ATOM 8998 O O . PHE B 2 635 ? 146.725 131.748 145.405 1.00 86.61 635 PHE B O 1
ATOM 9000 N N . ALA B 2 655 ? 126.609 118.806 142.704 1.00 83.41 655 ALA B N 1
ATOM 9001 C CA . ALA B 2 655 ? 127.620 119.342 143.606 1.00 83.41 655 ALA B CA 1
ATOM 9002 C C . ALA B 2 655 ? 128.266 118.222 144.414 1.00 83.41 655 ALA B C 1
ATOM 9003 O O . ALA B 2 655 ? 127.573 117.438 145.059 1.00 83.41 655 ALA B O 1
ATOM 9005 N N . VAL B 2 656 ? 129.597 118.136 144.359 1.00 79.46 656 VAL B N 1
ATOM 9006 C CA . VAL B 2 656 ? 130.365 117.111 145.054 1.00 79.46 656 VAL B CA 1
ATOM 9007 C C . VAL B 2 656 ? 131.514 117.767 145.812 1.00 79.46 656 VAL B C 1
ATOM 9008 O O . VAL B 2 656 ? 131.638 118.990 145.865 1.00 79.46 656 VAL B O 1
ATOM 9012 N N . VAL B 2 657 ? 132.359 116.924 146.394 1.00 78.44 657 VAL B N 1
ATOM 9013 C CA . VAL B 2 657 ? 133.473 117.376 147.218 1.00 78.44 657 VAL B CA 1
ATOM 9014 C C . VAL B 2 657 ? 134.576 117.914 146.316 1.00 78.44 657 VAL B C 1
ATOM 9015 O O . VAL B 2 657 ? 134.842 117.363 145.243 1.00 78.44 657 VAL B O 1
ATOM 9019 N N . SER B 2 658 ? 135.215 119.005 146.739 1.00 74.39 658 SER B N 1
ATOM 9020 C CA . SER B 2 658 ? 136.223 119.693 145.933 1.00 74.39 658 SER B CA 1
ATOM 9021 C C . SER B 2 658 ? 137.623 119.278 146.384 1.00 74.39 658 SER B C 1
ATOM 9022 O O . SER B 2 658 ? 138.209 119.891 147.274 1.00 74.39 658 SER B O 1
ATOM 9025 N N . THR B 2 659 ? 138.171 118.231 145.758 1.00 70.72 659 THR B N 1
ATOM 9026 C CA . THR B 2 659 ? 139.551 117.828 146.041 1.00 70.72 659 THR B CA 1
ATOM 9027 C C . THR B 2 659 ? 140.358 117.358 144.837 1.00 70.72 659 THR B C 1
ATOM 9028 O O . THR B 2 659 ? 141.584 117.252 144.957 1.00 70.72 659 THR B O 1
ATOM 9032 N N . HIS B 2 660 ? 139.739 117.040 143.699 1.00 63.59 660 HIS B N 1
ATOM 9033 C CA . HIS B 2 660 ? 140.440 116.909 142.427 1.00 63.59 660 HIS B CA 1
ATOM 9034 C C . HIS B 2 660 ? 140.219 118.118 141.543 1.00 63.59 660 HIS B C 1
ATOM 9035 O O . HIS B 2 660 ? 140.636 118.106 140.387 1.00 63.59 660 HIS B O 1
ATOM 9042 N N . SER B 2 661 ? 139.575 119.155 142.065 1.00 66.55 661 SER B N 1
ATOM 9043 C CA . SER B 2 661 ? 139.147 120.289 141.260 1.00 66.55 661 SER B CA 1
ATOM 9044 C C . SER B 2 661 ? 140.353 121.116 140.852 1.00 66.55 661 SER B C 1
ATOM 9045 O O . SER B 2 661 ? 140.906 121.861 141.663 1.00 66.55 661 SER B O 1
ATOM 9048 N N . PHE B 2 662 ? 140.764 120.981 139.600 1.00 69.45 662 PHE B N 1
ATOM 9049 C CA . PHE B 2 662 ? 141.842 121.770 139.034 1.00 69.45 662 PHE B CA 1
ATOM 9050 C C . PHE B 2 662 ? 141.293 122.646 137.919 1.00 69.45 662 PHE B C 1
ATOM 9051 O O . PHE B 2 662 ? 140.152 122.495 137.482 1.00 69.45 662 PHE B O 1
ATOM 9059 N N . ARG B 2 663 ? 142.121 123.575 137.461 1.00 85.23 663 ARG B N 1
ATOM 9060 C CA . ARG B 2 663 ? 141.789 124.436 136.337 1.00 85.23 663 ARG B CA 1
ATOM 9061 C C . ARG B 2 663 ? 142.856 124.256 135.272 1.00 85.23 663 ARG B C 1
ATOM 9062 O O . ARG B 2 663 ? 144.041 124.472 135.538 1.00 85.23 663 ARG B O 1
ATOM 9070 N N . THR B 2 664 ? 142.439 123.867 134.074 1.00 95.58 664 THR B N 1
ATOM 9071 C CA . THR B 2 664 ? 143.371 123.776 132.967 1.00 95.58 664 THR B CA 1
ATOM 9072 C C . THR B 2 664 ? 143.797 125.171 132.521 1.00 95.58 664 THR B C 1
ATOM 9073 O O . THR B 2 664 ? 143.147 126.174 132.823 1.00 95.58 664 THR B O 1
ATOM 9077 N N . ARG B 2 665 ? 144.918 125.231 131.808 1.00 112.83 665 ARG B N 1
ATOM 9078 C CA . ARG B 2 665 ? 145.467 126.519 131.421 1.00 112.83 665 ARG B CA 1
ATOM 9079 C C . ARG B 2 665 ? 144.653 127.139 130.293 1.00 112.83 665 ARG B C 1
ATOM 9080 O O . ARG B 2 665 ? 143.909 126.464 129.579 1.00 112.83 665 ARG B O 1
ATOM 9088 N N . SER B 2 666 ? 144.807 128.451 130.140 1.00 127.41 666 SER B N 1
ATOM 9089 C CA . SER B 2 666 ? 144.036 129.200 129.163 1.00 127.41 666 SER B CA 1
ATOM 9090 C C . SER B 2 666 ? 144.629 129.032 127.767 1.00 127.41 666 SER B C 1
ATOM 9091 O O . SER B 2 666 ? 145.601 128.304 127.551 1.00 127.41 666 SER B O 1
ATOM 9094 N N . ASN B 2 667 ? 144.040 129.732 126.804 1.00 138.93 667 ASN B N 1
ATOM 9095 C CA . ASN B 2 667 ? 144.458 129.634 125.413 1.00 138.93 667 ASN B CA 1
ATOM 9096 C C . ASN B 2 667 ? 145.651 130.561 125.170 1.00 138.93 667 ASN B C 1
ATOM 9097 O O . ASN B 2 667 ? 146.205 131.161 126.095 1.00 138.93 667 ASN B O 1
ATOM 9102 N N . ARG B 2 668 ? 146.066 130.684 123.907 1.00 142.54 668 ARG B N 1
ATOM 9103 C CA . ARG B 2 668 ? 147.267 131.429 123.559 1.00 142.54 668 ARG B CA 1
ATOM 9104 C C . ARG B 2 668 ? 147.056 132.533 122.532 1.00 142.54 668 ARG B C 1
ATOM 9105 O O . ARG B 2 668 ? 147.871 133.461 122.483 1.00 142.54 668 ARG B O 1
ATOM 9113 N N . THR B 2 669 ? 146.006 132.465 121.717 1.00 150.38 669 THR B N 1
ATOM 9114 C CA . THR B 2 669 ? 145.728 133.484 120.716 1.00 150.38 669 THR B CA 1
ATOM 9115 C C . THR B 2 669 ? 144.725 134.522 121.203 1.00 150.38 669 THR B C 1
ATOM 9116 O O . THR B 2 669 ? 144.251 135.334 120.403 1.00 150.38 669 THR B O 1
ATOM 9120 N N . LEU B 2 670 ? 144.396 134.518 122.495 1.00 151.61 670 LEU B N 1
ATOM 9121 C CA . LEU B 2 670 ? 143.451 135.476 123.050 1.00 151.61 670 LEU B CA 1
ATOM 9122 C C . LEU B 2 670 ? 144.092 136.822 123.359 1.00 151.61 670 LEU B C 1
ATOM 9123 O O . LEU B 2 670 ? 143.372 137.777 123.670 1.00 151.61 670 LEU B O 1
ATOM 9128 N N . LEU B 2 671 ? 145.420 136.915 123.279 1.00 155.88 671 LEU B N 1
ATOM 9129 C CA . LEU B 2 671 ? 146.155 138.149 123.527 1.00 155.88 671 LEU B CA 1
ATOM 9130 C C . LEU B 2 671 ? 147.023 138.537 122.335 1.00 155.88 671 LEU B C 1
ATOM 9131 O O . LEU B 2 671 ? 148.006 139.267 122.496 1.00 155.88 671 LEU B O 1
ATOM 9136 N N . ASN B 2 672 ? 146.696 138.040 121.144 1.00 156.30 672 ASN B N 1
ATOM 9137 C CA . ASN B 2 672 ? 147.468 138.333 119.949 1.00 156.30 672 ASN B CA 1
ATOM 9138 C C . ASN B 2 672 ? 146.639 138.909 118.811 1.00 156.30 672 ASN B C 1
ATOM 9139 O O . ASN B 2 672 ? 147.219 139.396 117.834 1.00 156.30 672 ASN B O 1
ATOM 9144 N N . THR B 2 673 ? 145.313 138.878 118.907 1.00 155.74 673 THR B N 1
ATOM 9145 C CA . THR B 2 673 ? 144.443 139.394 117.863 1.00 155.74 673 THR B CA 1
ATOM 9146 C C . THR B 2 673 ? 144.233 140.895 118.065 1.00 155.74 673 THR B C 1
ATOM 9147 O O . THR B 2 673 ? 144.887 141.533 118.894 1.00 155.74 673 THR B O 1
ATOM 9151 N N . ASP B 2 674 ? 143.310 141.479 117.301 1.00 154.93 674 ASP B N 1
ATOM 9152 C CA . ASP B 2 674 ? 142.940 142.874 117.504 1.00 154.93 674 ASP B CA 1
ATOM 9153 C C . ASP B 2 674 ? 141.938 143.053 118.636 1.00 154.93 674 ASP B C 1
ATOM 9154 O O . ASP B 2 674 ? 141.604 144.192 118.979 1.00 154.93 674 ASP B O 1
ATOM 9159 N N . MET B 2 675 ? 141.456 141.957 119.219 1.00 154.81 675 MET B N 1
ATOM 9160 C CA . MET B 2 675 ? 140.530 141.979 120.346 1.00 154.81 675 MET B CA 1
ATOM 9161 C C . MET B 2 675 ? 141.247 141.643 121.646 1.00 154.81 675 MET B C 1
ATOM 9162 O O . MET B 2 675 ? 140.707 140.941 122.506 1.00 154.81 675 MET B O 1
ATOM 9167 N N . ARG B 2 676 ? 142.483 142.128 121.793 1.00 151.71 676 ARG B N 1
ATOM 9168 C CA . ARG B 2 676 ? 143.297 141.812 122.964 1.00 151.71 676 ARG B CA 1
ATOM 9169 C C . ARG B 2 676 ? 142.778 142.518 124.210 1.00 151.71 676 ARG B C 1
ATOM 9170 O O . ARG B 2 676 ? 142.452 141.872 125.216 1.00 151.71 676 ARG B O 1
ATOM 9178 N N . ALA B 2 677 ? 142.678 143.852 124.148 1.00 147.66 677 ALA B N 1
ATOM 9179 C CA . ALA B 2 677 ? 142.387 144.675 125.318 1.00 147.66 677 ALA B CA 1
ATOM 9180 C C . ALA B 2 677 ? 141.006 144.418 125.901 1.00 147.66 677 ALA B C 1
ATOM 9181 O O . ALA B 2 677 ? 140.809 144.659 127.099 1.00 147.66 677 ALA B O 1
ATOM 9183 N N . MET B 2 678 ? 140.065 143.922 125.086 1.00 144.52 678 MET B N 1
ATOM 9184 C CA . MET B 2 678 ? 138.748 143.541 125.588 1.00 144.52 678 MET B CA 1
ATOM 9185 C C . MET B 2 678 ? 138.856 142.438 126.634 1.00 144.52 678 MET B C 1
ATOM 9186 O O . MET B 2 678 ? 138.123 142.451 127.633 1.00 144.52 678 MET B O 1
ATOM 9191 N N . ALA B 2 679 ? 139.796 141.501 126.441 1.00 143.73 679 ALA B N 1
ATOM 9192 C CA . ALA B 2 679 ? 140.095 140.517 127.477 1.00 143.73 679 ALA B CA 1
ATOM 9193 C C . ALA B 2 679 ? 140.577 141.196 128.751 1.00 143.73 679 ALA B C 1
ATOM 9194 O O . ALA B 2 679 ? 140.103 140.870 129.848 1.00 143.73 679 ALA B O 1
ATOM 9196 N N . LEU B 2 680 ? 141.451 142.205 128.611 1.00 141.29 680 LEU B N 1
ATOM 9197 C CA . LEU B 2 680 ? 141.871 143.012 129.755 1.00 141.29 680 LEU B CA 1
ATOM 9198 C C . LEU B 2 680 ? 140.687 143.704 130.413 1.00 141.29 680 LEU B C 1
ATOM 9199 O O . LEU B 2 680 ? 140.653 143.825 131.647 1.00 141.29 680 LEU B O 1
ATOM 9204 N N . GLU B 2 681 ? 139.679 144.078 129.607 1.00 137.73 681 GLU B N 1
ATOM 9205 C CA . GLU B 2 681 ? 138.475 144.710 130.134 1.00 137.73 681 GLU B CA 1
ATOM 9206 C C . GLU B 2 681 ? 137.755 143.802 131.117 1.00 137.73 681 GLU B C 1
ATOM 9207 O O . GLU B 2 681 ? 137.349 144.266 132.194 1.00 137.73 681 GLU B O 1
ATOM 9213 N N . GLU B 2 682 ? 137.682 142.486 130.822 1.00 137.72 682 GLU B N 1
ATOM 9214 C CA . GLU B 2 682 ? 136.953 141.618 131.746 1.00 137.72 682 GLU B CA 1
ATOM 9215 C C . GLU B 2 682 ? 137.719 141.471 133.045 1.00 137.72 682 GLU B C 1
ATOM 9216 O O . GLU B 2 682 ? 137.091 141.378 134.112 1.00 137.72 682 GLU B O 1
ATOM 9222 N N . LYS B 2 683 ? 139.058 141.596 132.971 1.00 134.15 683 LYS B N 1
ATOM 9223 C CA . LYS B 2 683 ? 139.894 141.563 134.162 1.00 134.15 683 LYS B CA 1
ATOM 9224 C C . LYS B 2 683 ? 139.498 142.674 135.116 1.00 134.15 683 LYS B C 1
ATOM 9225 O O . LYS B 2 683 ? 139.271 142.411 136.307 1.00 134.15 683 LYS B O 1
ATOM 9231 N N . ARG B 2 684 ? 139.247 143.878 134.564 1.00 133.33 684 ARG B N 1
ATOM 9232 C CA . ARG B 2 684 ? 138.848 145.022 135.379 1.00 133.33 684 ARG B CA 1
ATOM 9233 C C . ARG B 2 684 ? 137.544 144.748 136.105 1.00 133.33 684 ARG B C 1
ATOM 9234 O O . ARG B 2 684 ? 137.458 144.967 137.324 1.00 133.33 684 ARG B O 1
ATOM 9242 N N . TYR B 2 685 ? 136.576 144.143 135.396 1.00 128.33 685 TYR B N 1
ATOM 9243 C CA . TYR B 2 685 ? 135.284 143.838 136.002 1.00 128.33 685 TYR B CA 1
ATOM 9244 C C . TYR B 2 685 ? 135.455 142.860 137.144 1.00 128.33 685 TYR B C 1
ATOM 9245 O O . TYR B 2 685 ? 134.937 143.101 138.245 1.00 128.33 685 TYR B O 1
ATOM 9254 N N . GLN B 2 686 ? 136.312 141.847 136.935 1.00 127.83 686 GLN B N 1
ATOM 9255 C CA . GLN B 2 686 ? 136.570 140.847 137.963 1.00 127.83 686 GLN B CA 1
ATOM 9256 C C . GLN B 2 686 ? 137.155 141.500 139.201 1.00 127.83 686 GLN B C 1
ATOM 9257 O O . GLN B 2 686 ? 136.649 141.279 140.314 1.00 127.83 686 GLN B O 1
ATOM 9263 N N . VAL B 2 687 ? 138.087 142.444 138.990 1.00 127.57 687 VAL B N 1
ATOM 9264 C CA . VAL B 2 687 ? 138.744 143.132 140.096 1.00 127.57 687 VAL B CA 1
ATOM 9265 C C . VAL B 2 687 ? 137.722 143.921 140.894 1.00 127.57 687 VAL B C 1
ATOM 9266 O O . VAL B 2 687 ? 137.638 143.777 142.124 1.00 127.57 687 VAL B O 1
ATOM 9270 N N . VAL B 2 688 ? 136.828 144.625 140.187 1.00 123.57 688 VAL B N 1
ATOM 9271 C CA . VAL B 2 688 ? 135.840 145.453 140.865 1.00 123.57 688 VAL B CA 1
ATOM 9272 C C . VAL B 2 688 ? 134.859 144.575 141.620 1.00 123.57 688 VAL B C 1
ATOM 9273 O O . VAL B 2 688 ? 134.544 144.848 142.789 1.00 123.57 688 VAL B O 1
ATOM 9277 N N . CYS B 2 689 ? 134.501 143.427 141.026 1.00 125.45 689 CYS B N 1
ATOM 9278 C CA . CYS B 2 689 ? 133.578 142.518 141.690 1.00 125.45 689 CYS B CA 1
ATOM 9279 C C . CYS B 2 689 ? 134.213 141.930 142.934 1.00 125.45 689 CYS B C 1
ATOM 9280 O O . CYS B 2 689 ? 133.545 141.806 143.971 1.00 125.45 689 CYS B O 1
ATOM 9283 N N . ASN B 2 690 ? 135.530 141.678 142.874 1.00 126.75 690 ASN B N 1
ATOM 9284 C CA . ASN B 2 690 ? 136.233 141.138 144.030 1.00 126.75 690 ASN B CA 1
ATOM 9285 C C . ASN B 2 690 ? 136.218 142.137 145.172 1.00 126.75 690 ASN B C 1
ATOM 9286 O O . ASN B 2 690 ? 136.005 141.756 146.332 1.00 126.75 690 ASN B O 1
ATOM 9291 N N . MET B 2 691 ? 136.323 143.432 144.837 1.00 126.08 691 MET B N 1
ATOM 9292 C CA . MET B 2 691 ? 136.275 144.465 145.861 1.00 126.08 691 MET B CA 1
ATOM 9293 C C . MET B 2 691 ? 134.910 144.499 146.522 1.00 126.08 691 MET B C 1
ATOM 9294 O O . MET B 2 691 ? 134.814 144.633 147.748 1.00 126.08 691 MET B O 1
ATOM 9299 N N . TYR B 2 692 ? 133.855 144.264 145.734 1.00 122.89 692 TYR B N 1
ATOM 9300 C CA . TYR B 2 692 ? 132.519 144.189 146.303 1.00 122.89 692 TYR B CA 1
ATOM 9301 C C . TYR B 2 692 ? 132.401 142.971 147.205 1.00 122.89 692 TYR B C 1
ATOM 9302 O O . TYR B 2 692 ? 131.869 143.067 148.320 1.00 122.89 692 TYR B O 1
ATOM 9311 N N . ARG B 2 693 ? 133.014 141.855 146.795 1.00 125.29 693 ARG B N 1
ATOM 9312 C CA . ARG B 2 693 ? 133.024 140.664 147.632 1.00 125.29 693 ARG B CA 1
ATOM 9313 C C . ARG B 2 693 ? 133.896 140.868 148.862 1.00 125.29 693 ARG B C 1
ATOM 9314 O O . ARG B 2 693 ? 133.679 140.203 149.880 1.00 125.29 693 ARG B O 1
ATOM 9322 N N . SER B 2 694 ? 134.840 141.813 148.812 1.00 126.46 694 SER B N 1
ATOM 9323 C CA . SER B 2 694 ? 135.626 142.090 150.001 1.00 126.46 694 SER B CA 1
ATOM 9324 C C . SER B 2 694 ? 134.839 142.878 151.033 1.00 126.46 694 SER B C 1
ATOM 9325 O O . SER B 2 694 ? 135.232 142.898 152.203 1.00 126.46 694 SER B O 1
ATOM 9328 N N . VAL B 2 695 ? 133.737 143.516 150.641 1.00 127.29 695 VAL B N 1
ATOM 9329 C CA . VAL B 2 695 ? 133.028 144.367 151.587 1.00 127.29 695 VAL B CA 1
ATOM 9330 C C . VAL B 2 695 ? 131.806 143.638 152.124 1.00 127.29 695 VAL B C 1
ATOM 9331 O O . VAL B 2 695 ? 131.707 143.383 153.329 1.00 127.29 695 VAL B O 1
ATOM 9335 N N . PHE B 2 696 ? 130.875 143.282 151.244 1.00 125.59 696 PHE B N 1
ATOM 9336 C CA . PHE B 2 696 ? 129.684 142.550 151.657 1.00 125.59 696 PHE B CA 1
ATOM 9337 C C . PHE B 2 696 ? 130.054 141.075 151.683 1.00 125.59 696 PHE B C 1
ATOM 9338 O O . PHE B 2 696 ? 130.207 140.448 150.631 1.00 125.59 696 PHE B O 1
ATOM 9346 N N . GLU B 2 697 ? 130.194 140.523 152.887 1.00 128.12 697 GLU B N 1
ATOM 9347 C CA . GLU B 2 697 ? 130.709 139.169 153.047 1.00 128.12 697 GLU B CA 1
ATOM 9348 C C . GLU B 2 697 ? 129.712 138.103 152.614 1.00 128.12 697 GLU B C 1
ATOM 9349 O O . GLU B 2 697 ? 130.110 136.955 152.392 1.00 128.12 697 GLU B O 1
ATOM 9355 N N . SER B 2 698 ? 128.433 138.451 152.487 1.00 124.33 698 SER B N 1
ATOM 9356 C CA . SER B 2 698 ? 127.406 137.538 151.994 1.00 124.33 698 SER B CA 1
ATOM 9357 C C . SER B 2 698 ? 126.672 138.261 150.869 1.00 124.33 698 SER B C 1
ATOM 9358 O O . SER B 2 698 ? 125.617 138.860 151.087 1.00 124.33 698 SER B O 1
ATOM 9361 N N . ALA B 2 699 ? 127.233 138.191 149.663 1.00 123.35 699 ALA B N 1
ATOM 9362 C CA . ALA B 2 699 ? 126.669 138.839 148.487 1.00 123.35 699 ALA B CA 1
ATOM 9363 C C . ALA B 2 699 ? 126.287 137.876 147.378 1.00 123.35 699 ALA B C 1
ATOM 9364 O O . ALA B 2 699 ? 125.410 138.204 146.579 1.00 123.35 699 ALA B O 1
ATOM 9366 N N . ASP B 2 700 ? 126.912 136.702 147.305 1.00 124.85 700 ASP B N 1
ATOM 9367 C CA . ASP B 2 700 ? 126.525 135.686 146.335 1.00 124.85 700 ASP B CA 1
ATOM 9368 C C . ASP B 2 700 ? 125.322 134.870 146.783 1.00 124.85 700 ASP B C 1
ATOM 9369 O O . ASP B 2 700 ? 124.885 133.983 146.043 1.00 124.85 700 ASP B O 1
ATOM 9374 N N . VAL B 2 701 ? 124.781 135.142 147.966 1.00 124.18 701 VAL B N 1
ATOM 9375 C CA . VAL B 2 701 ? 123.590 134.456 148.443 1.00 124.18 701 VAL B CA 1
ATOM 9376 C C . VAL B 2 701 ? 122.363 135.213 147.958 1.00 124.18 701 VAL B C 1
ATOM 9377 O O . VAL B 2 701 ? 121.554 134.679 147.192 1.00 124.18 701 VAL B O 1
ATOM 9381 N N . ASN B 2 702 ? 122.228 136.466 148.382 1.00 124.36 702 ASN B N 1
ATOM 9382 C CA . ASN B 2 702 ? 121.071 137.282 148.051 1.00 124.36 702 ASN B CA 1
ATOM 9383 C C . ASN B 2 702 ? 121.412 138.234 146.912 1.00 124.36 702 ASN B C 1
ATOM 9384 O O . ASN B 2 702 ? 122.542 138.712 146.795 1.00 124.36 702 ASN B O 1
ATOM 9389 N N . THR B 2 703 ? 120.419 138.503 146.078 1.00 120.96 703 THR B N 1
ATOM 9390 C CA . THR B 2 703 ? 120.613 139.353 144.911 1.00 120.96 703 THR B CA 1
ATOM 9391 C C . THR B 2 703 ? 120.786 140.803 145.340 1.00 120.96 703 THR B C 1
ATOM 9392 O O . THR B 2 703 ? 119.888 141.360 145.984 1.00 120.96 703 THR B O 1
ATOM 9396 N N . PRO B 2 704 ? 121.894 141.444 145.017 1.00 117.70 704 PRO B N 1
ATOM 9397 C CA . PRO B 2 704 ? 122.140 142.818 145.488 1.00 117.70 704 PRO B CA 1
ATOM 9398 C C . PRO B 2 704 ? 121.391 143.892 144.701 1.00 117.70 704 PRO B C 1
ATOM 9399 O O . PRO B 2 704 ? 121.896 144.522 143.781 1.00 117.70 704 PRO B O 1
ATOM 9403 N N . ILE B 2 705 ? 120.135 144.127 145.068 1.00 115.72 705 ILE B N 1
ATOM 9404 C CA . ILE B 2 705 ? 119.387 145.209 144.442 1.00 115.72 705 ILE B CA 1
ATOM 9405 C C . ILE B 2 705 ? 119.794 146.542 145.060 1.00 115.72 705 ILE B C 1
ATOM 9406 O O . ILE B 2 705 ? 120.385 146.607 146.139 1.00 115.72 705 ILE B O 1
ATOM 9411 N N . GLY B 2 706 ? 119.478 147.613 144.364 1.00 113.47 706 GLY B N 1
ATOM 9412 C CA . GLY B 2 706 ? 119.823 148.949 144.809 1.00 113.47 706 GLY B CA 1
ATOM 9413 C C . GLY B 2 706 ? 120.066 149.830 143.603 1.00 113.47 706 GLY B C 1
ATOM 9414 O O . GLY B 2 706 ? 120.361 149.374 142.507 1.00 113.47 706 GLY B O 1
ATOM 9415 N N . SER B 2 707 ? 119.944 151.141 143.813 1.00 116.91 707 SER B N 1
ATOM 9416 C CA . SER B 2 707 ? 120.013 152.050 142.676 1.00 116.91 707 SER B CA 1
ATOM 9417 C C . SER B 2 707 ? 120.847 153.302 142.931 1.00 116.91 707 SER B C 1
ATOM 9418 O O . SER B 2 707 ? 120.631 154.317 142.259 1.00 116.91 707 SER B O 1
ATOM 9421 N N . MET B 2 708 ? 121.792 153.276 143.871 1.00 127.08 708 MET B N 1
ATOM 9422 C CA . MET B 2 708 ? 122.563 154.475 144.184 1.00 127.08 708 MET B CA 1
ATOM 9423 C C . MET B 2 708 ? 123.904 154.542 143.448 1.00 127.08 708 MET B C 1
ATOM 9424 O O . MET B 2 708 ? 124.069 155.395 142.570 1.00 127.08 708 MET B O 1
ATOM 9429 N N . SER B 2 709 ? 124.838 153.639 143.750 1.00 129.42 709 SER B N 1
ATOM 9430 C CA . SER B 2 709 ? 126.162 153.481 143.145 1.00 129.42 709 SER B CA 1
ATOM 9431 C C . SER B 2 709 ? 126.790 152.286 143.845 1.00 129.42 709 SER B C 1
ATOM 9432 O O . SER B 2 709 ? 126.247 151.770 144.825 1.00 129.42 709 SER B O 1
ATOM 9435 N N . MET B 2 710 ? 127.945 151.854 143.345 1.00 133.19 710 MET B N 1
ATOM 9436 C CA . MET B 2 710 ? 128.685 150.806 144.036 1.00 133.19 710 MET B CA 1
ATOM 9437 C C . MET B 2 710 ? 129.754 151.342 144.966 1.00 133.19 710 MET B C 1
ATOM 9438 O O . MET B 2 710 ? 130.012 150.731 146.005 1.00 133.19 710 MET B O 1
ATOM 9443 N N . GLY B 2 711 ? 130.376 152.470 144.627 1.00 134.92 711 GLY B N 1
ATOM 9444 C CA . GLY B 2 711 ? 131.426 152.998 145.473 1.00 134.92 711 GLY B CA 1
ATOM 9445 C C . GLY B 2 711 ? 130.917 153.623 146.751 1.00 134.92 711 GLY B C 1
ATOM 9446 O O . GLY B 2 711 ? 131.602 153.576 147.775 1.00 134.92 711 GLY B O 1
ATOM 9447 N N . GLU B 2 712 ? 129.722 154.212 146.718 1.00 136.28 712 GLU B N 1
ATOM 9448 C CA . GLU B 2 712 ? 129.200 154.863 147.912 1.00 136.28 712 GLU B CA 1
ATOM 9449 C C . GLU B 2 712 ? 128.741 153.848 148.948 1.00 136.28 712 GLU B C 1
ATOM 9450 O O . GLU B 2 712 ? 128.835 154.110 150.153 1.00 136.28 712 GLU B O 1
ATOM 9456 N N . ALA B 2 713 ? 128.249 152.690 148.503 1.00 135.35 713 ALA B N 1
ATOM 9457 C CA . ALA B 2 713 ? 127.844 151.655 149.447 1.00 135.35 713 ALA B CA 1
ATOM 9458 C C . ALA B 2 713 ? 129.050 151.004 150.109 1.00 135.35 713 ALA B C 1
ATOM 9459 O O . ALA B 2 713 ? 128.964 150.579 151.269 1.00 135.35 713 ALA B O 1
ATOM 9461 N N . ILE B 2 714 ? 130.175 150.934 149.395 1.00 134.74 714 ILE B N 1
ATOM 9462 C CA . ILE B 2 714 ? 131.416 150.433 149.978 1.00 134.74 714 ILE B CA 1
ATOM 9463 C C . ILE B 2 714 ? 131.904 151.367 151.074 1.00 134.74 714 ILE B C 1
ATOM 9464 O O . ILE B 2 714 ? 132.158 150.939 152.204 1.00 134.74 714 ILE B O 1
ATOM 9469 N N . GLU B 2 715 ? 132.014 152.660 150.759 1.00 136.72 715 GLU B N 1
ATOM 9470 C CA . GLU B 2 715 ? 132.561 153.631 151.701 1.00 136.72 715 GLU B CA 1
ATOM 9471 C C . GLU B 2 715 ? 131.639 153.827 152.897 1.00 136.72 715 GLU B C 1
ATOM 9472 O O . GLU B 2 715 ? 132.102 153.867 154.045 1.00 136.72 715 GLU B O 1
ATOM 9478 N N . ALA B 2 716 ? 130.329 153.907 152.648 1.00 134.74 716 ALA B N 1
ATOM 9479 C CA . ALA B 2 716 ? 129.372 154.006 153.742 1.00 134.74 716 ALA B CA 1
ATOM 9480 C C . ALA B 2 716 ? 129.329 152.727 154.563 1.00 134.74 716 ALA B C 1
ATOM 9481 O O . ALA B 2 716 ? 129.053 152.776 155.768 1.00 134.74 716 ALA B O 1
ATOM 9483 N N . LYS B 2 717 ? 129.634 151.584 153.948 1.00 133.62 717 LYS B N 1
ATOM 9484 C CA . LYS B 2 717 ? 129.662 150.345 154.711 1.00 133.62 717 LYS B CA 1
ATOM 9485 C C . LYS B 2 717 ? 130.901 150.255 155.597 1.00 133.62 717 LYS B C 1
ATOM 9486 O O . LYS B 2 717 ? 130.816 149.788 156.740 1.00 133.62 717 LYS B O 1
ATOM 9492 N N . ILE B 2 718 ? 132.055 150.699 155.088 1.00 135.23 718 ILE B N 1
ATOM 9493 C CA . ILE B 2 718 ? 133.280 150.704 155.884 1.00 135.23 718 ILE B CA 1
ATOM 9494 C C . ILE B 2 718 ? 133.172 151.714 157.021 1.00 135.23 718 ILE B C 1
ATOM 9495 O O . ILE B 2 718 ? 133.684 151.476 158.121 1.00 135.23 718 ILE B O 1
ATOM 9500 N N . LEU B 2 719 ? 132.465 152.826 156.805 1.00 136.51 719 LEU B N 1
ATOM 9501 C CA . LEU B 2 719 ? 132.221 153.738 157.919 1.00 136.51 719 LEU B CA 1
ATOM 9502 C C . LEU B 2 719 ? 131.210 153.167 158.911 1.00 136.51 719 LEU B C 1
ATOM 9503 O O . LEU B 2 719 ? 131.315 153.429 160.117 1.00 136.51 719 LEU B O 1
ATOM 9508 N N . ASP B 2 720 ? 130.247 152.372 158.431 1.00 139.14 720 ASP B N 1
ATOM 9509 C CA . ASP B 2 720 ? 129.241 151.791 159.319 1.00 139.14 720 ASP B CA 1
ATOM 9510 C C . ASP B 2 720 ? 129.855 150.731 160.228 1.00 139.14 720 ASP B C 1
ATOM 9511 O O . ASP B 2 720 ? 129.689 150.774 161.454 1.00 139.14 720 ASP B O 1
ATOM 9516 N N . ARG B 2 721 ? 130.570 149.769 159.643 1.00 139.90 721 ARG B N 1
ATOM 9517 C CA . ARG B 2 721 ? 131.258 148.764 160.445 1.00 139.90 721 ARG B CA 1
ATOM 9518 C C . ARG B 2 721 ? 132.473 149.340 161.160 1.00 139.90 721 ARG B C 1
ATOM 9519 O O . ARG B 2 721 ? 132.962 148.732 162.117 1.00 139.90 721 ARG B O 1
ATOM 9527 N N . ALA B 2 722 ? 132.968 150.497 160.715 1.00 141.78 722 ALA B N 1
ATOM 9528 C CA . ALA B 2 722 ? 134.007 151.198 161.456 1.00 141.78 722 ALA B CA 1
ATOM 9529 C C . ALA B 2 722 ? 133.450 151.844 162.713 1.00 141.78 722 ALA B C 1
ATOM 9530 O O . ALA B 2 722 ? 134.171 151.979 163.704 1.00 141.78 722 ALA B O 1
ATOM 9532 N N . ARG B 2 723 ? 132.180 152.257 162.694 1.00 142.75 723 ARG B N 1
ATOM 9533 C CA . ARG B 2 723 ? 131.568 152.794 163.905 1.00 142.75 723 ARG B CA 1
ATOM 9534 C C . ARG B 2 723 ? 131.107 151.683 164.842 1.00 142.75 723 ARG B C 1
ATOM 9535 O O . ARG B 2 723 ? 131.321 151.766 166.061 1.00 142.75 723 ARG B O 1
ATOM 9543 N N . THR B 2 724 ? 130.478 150.642 164.290 1.00 144.74 724 THR B N 1
ATOM 9544 C CA . THR B 2 724 ? 130.006 149.526 165.107 1.00 144.74 724 THR B CA 1
ATOM 9545 C C . THR B 2 724 ? 131.174 148.752 165.707 1.00 144.74 724 THR B C 1
ATOM 9546 O O . THR B 2 724 ? 131.168 148.422 166.899 1.00 144.74 724 THR B O 1
ATOM 9550 N N . GLN B 2 725 ? 132.199 148.473 164.903 1.00 147.19 725 GLN B N 1
ATOM 9551 C CA . GLN B 2 725 ? 133.425 147.894 165.434 1.00 147.19 725 GLN B CA 1
ATOM 9552 C C . GLN B 2 725 ? 134.308 148.920 166.130 1.00 147.19 725 GLN B C 1
ATOM 9553 O O . GLN B 2 725 ? 135.274 148.532 166.790 1.00 147.19 725 GLN B O 1
ATOM 9559 N N . PHE B 2 726 ? 134.007 150.212 165.997 1.00 149.05 726 PHE B N 1
ATOM 9560 C CA . PHE B 2 726 ? 134.724 151.225 166.763 1.00 149.05 726 PHE B CA 1
ATOM 9561 C C . PHE B 2 726 ? 134.304 151.182 168.226 1.00 149.05 726 PHE B C 1
ATOM 9562 O O . PHE B 2 726 ? 135.119 150.900 169.110 1.00 149.05 726 PHE B O 1
ATOM 9570 N N . GLU B 2 727 ? 133.014 151.399 168.494 1.00 150.64 727 GLU B N 1
ATOM 9571 C CA . GLU B 2 727 ? 132.564 151.603 169.868 1.00 150.64 727 GLU B CA 1
ATOM 9572 C C . GLU B 2 727 ? 132.542 150.333 170.713 1.00 150.64 727 GLU B C 1
ATOM 9573 O O . GLU B 2 727 ? 132.365 150.432 171.931 1.00 150.64 727 GLU B O 1
ATOM 9579 N N . ASN B 2 728 ? 132.709 149.158 170.119 1.00 151.38 728 ASN B N 1
ATOM 9580 C CA . ASN B 2 728 ? 132.644 147.895 170.851 1.00 151.38 728 ASN B CA 1
ATOM 9581 C C . ASN B 2 728 ? 133.790 146.984 170.416 1.00 151.38 728 ASN B C 1
ATOM 9582 O O . ASN B 2 728 ? 133.585 145.826 170.051 1.00 151.38 728 ASN B O 1
ATOM 9587 N N . GLY B 2 729 ? 135.020 147.494 170.446 1.00 150.89 729 GLY B N 1
ATOM 9588 C CA . GLY B 2 729 ? 136.021 146.972 169.535 1.00 150.89 729 GLY B CA 1
ATOM 9589 C C . GLY B 2 729 ? 137.347 147.705 169.498 1.00 150.89 729 GLY B C 1
ATOM 9590 O O . GLY B 2 729 ? 138.084 147.742 170.487 1.00 150.89 729 GLY B O 1
ATOM 9591 N N . ILE B 2 730 ? 137.642 148.268 168.322 1.00 150.86 730 ILE B N 1
ATOM 9592 C CA . ILE B 2 730 ? 138.874 148.846 167.874 1.00 150.86 730 ILE B CA 1
ATOM 9593 C C . ILE B 2 730 ? 139.484 149.664 168.925 1.00 150.86 730 ILE B C 1
ATOM 9594 O O . ILE B 2 730 ? 140.251 149.160 169.747 1.00 150.86 730 ILE B O 1
ATOM 9599 N N . ILE B 2 731 ? 139.076 150.920 168.878 1.00 152.58 731 ILE B N 1
ATOM 9600 C CA . ILE B 2 731 ? 139.539 151.954 169.749 1.00 152.58 731 ILE B CA 1
ATOM 9601 C C . ILE B 2 731 ? 141.033 152.155 169.591 1.00 152.58 731 ILE B C 1
ATOM 9602 O O . ILE B 2 731 ? 141.850 151.646 170.362 1.00 152.58 731 ILE B O 1
ATOM 9607 N N . GLY B 2 732 ? 141.388 153.039 168.662 1.00 151.05 732 GLY B N 1
ATOM 9608 C CA . GLY B 2 732 ? 142.743 153.496 168.439 1.00 151.05 732 GLY B CA 1
ATOM 9609 C C . GLY B 2 732 ? 142.702 154.665 167.479 1.00 151.05 732 GLY B C 1
ATOM 9610 O O . GLY B 2 732 ? 142.067 154.574 166.426 1.00 151.05 732 GLY B O 1
ATOM 9611 N N . GLY B 2 733 ? 143.339 155.776 167.841 1.00 150.67 733 GLY B N 1
ATOM 9612 C CA . GLY B 2 733 ? 143.259 156.988 167.049 1.00 150.67 733 GLY B CA 1
ATOM 9613 C C . GLY B 2 733 ? 144.029 156.938 165.746 1.00 150.67 733 GLY B C 1
ATOM 9614 O O . GLY B 2 733 ? 143.607 157.538 164.753 1.00 150.67 733 GLY B O 1
ATOM 9615 N N . GLU B 2 734 ? 145.164 156.234 165.736 1.00 152.04 734 GLU B N 1
ATOM 9616 C CA . GLU B 2 734 ? 145.969 156.144 164.523 1.00 152.04 734 GLU B CA 1
ATOM 9617 C C . GLU B 2 734 ? 145.330 155.227 163.487 1.00 152.04 734 GLU B C 1
ATOM 9618 O O . GLU B 2 734 ? 145.419 155.497 162.283 1.00 152.04 734 GLU B O 1
ATOM 9624 N N . GLU B 2 735 ? 144.687 154.145 163.933 1.00 150.04 735 GLU B N 1
ATOM 9625 C CA . GLU B 2 735 ? 144.025 153.238 163.001 1.00 150.04 735 GLU B CA 1
ATOM 9626 C C . GLU B 2 735 ? 142.761 153.865 162.430 1.00 150.04 735 GLU B C 1
ATOM 9627 O O . GLU B 2 735 ? 142.537 153.831 161.216 1.00 150.04 735 GLU B O 1
ATOM 9633 N N . TYR B 2 736 ? 141.927 154.448 163.293 1.00 148.68 736 TYR B N 1
ATOM 9634 C CA . TYR B 2 736 ? 140.682 155.058 162.838 1.00 148.68 736 TYR B CA 1
ATOM 9635 C C . TYR B 2 736 ? 140.949 156.308 162.010 1.00 148.68 736 TYR B C 1
ATOM 9636 O O . TYR B 2 736 ? 140.259 156.561 161.016 1.00 148.68 736 TYR B O 1
ATOM 9645 N N . SER B 2 737 ? 141.953 157.096 162.399 1.00 148.71 737 SER B N 1
ATOM 9646 C CA . SER B 2 737 ? 142.285 158.293 161.636 1.00 148.71 737 SER B CA 1
ATOM 9647 C C . SER B 2 737 ? 143.019 157.954 160.344 1.00 148.71 737 SER B C 1
ATOM 9648 O O . SER B 2 737 ? 142.932 158.711 159.369 1.00 148.71 737 SER B O 1
ATOM 9651 N N . GLU B 2 738 ? 143.745 156.833 160.310 1.00 148.79 738 GLU B N 1
ATOM 9652 C CA . GLU B 2 738 ? 144.406 156.433 159.073 1.00 148.79 738 GLU B CA 1
ATOM 9653 C C . GLU B 2 738 ? 143.414 155.828 158.085 1.00 148.79 738 GLU B C 1
ATOM 9654 O O . GLU B 2 738 ? 143.509 156.077 156.877 1.00 148.79 738 GLU B O 1
ATOM 9660 N N . ILE B 2 739 ? 142.459 155.034 158.583 1.00 146.45 739 ILE B N 1
ATOM 9661 C CA . ILE B 2 739 ? 141.392 154.507 157.735 1.00 146.45 739 ILE B CA 1
ATOM 9662 C C . ILE B 2 739 ? 140.504 155.638 157.231 1.00 146.45 739 ILE B C 1
ATOM 9663 O O . ILE B 2 739 ? 140.142 155.677 156.048 1.00 146.45 739 ILE B O 1
ATOM 9668 N N . LYS B 2 740 ? 140.179 156.594 158.107 1.00 145.73 740 LYS B N 1
ATOM 9669 C CA . LYS B 2 740 ? 139.409 157.767 157.702 1.00 145.73 740 LYS B CA 1
ATOM 9670 C C . LYS B 2 740 ? 140.174 158.606 156.685 1.00 145.73 740 LYS B C 1
ATOM 9671 O O . LYS B 2 740 ? 139.582 159.162 155.751 1.00 145.73 740 LYS B O 1
ATOM 9677 N N . ARG B 2 741 ? 141.498 158.676 156.834 1.00 147.01 741 ARG B N 1
ATOM 9678 C CA . ARG B 2 741 ? 142.313 159.418 155.881 1.00 147.01 741 ARG B CA 1
ATOM 9679 C C . ARG B 2 741 ? 142.362 158.714 154.528 1.00 147.01 741 ARG B C 1
ATOM 9680 O O . ARG B 2 741 ? 142.351 159.372 153.482 1.00 147.01 741 ARG B O 1
ATOM 9688 N N . LEU B 2 742 ? 142.389 157.379 154.526 1.00 144.18 742 LEU B N 1
ATOM 9689 C CA . LEU B 2 742 ? 142.405 156.652 153.260 1.00 144.18 742 LEU B CA 1
ATOM 9690 C C . LEU B 2 742 ? 141.051 156.688 152.562 1.00 144.18 742 LEU B C 1
ATOM 9691 O O . LEU B 2 742 ? 140.996 156.730 151.326 1.00 144.18 742 LEU B O 1
ATOM 9696 N N . ILE B 2 743 ? 139.957 156.681 153.328 1.00 144.65 743 ILE B N 1
ATOM 9697 C CA . ILE B 2 743 ? 138.628 156.799 152.734 1.00 144.65 743 ILE B CA 1
ATOM 9698 C C . ILE B 2 743 ? 138.416 158.197 152.166 1.00 144.65 743 ILE B C 1
ATOM 9699 O O . ILE B 2 743 ? 137.872 158.356 151.065 1.00 144.65 743 ILE B O 1
ATOM 9704 N N . GLU B 2 744 ? 138.868 159.231 152.884 1.00 145.96 744 GLU B N 1
ATOM 9705 C CA . GLU B 2 744 ? 138.699 160.590 152.379 1.00 145.96 744 GLU B CA 1
ATOM 9706 C C . GLU B 2 744 ? 139.616 160.870 151.194 1.00 145.96 744 GLU B C 1
ATOM 9707 O O 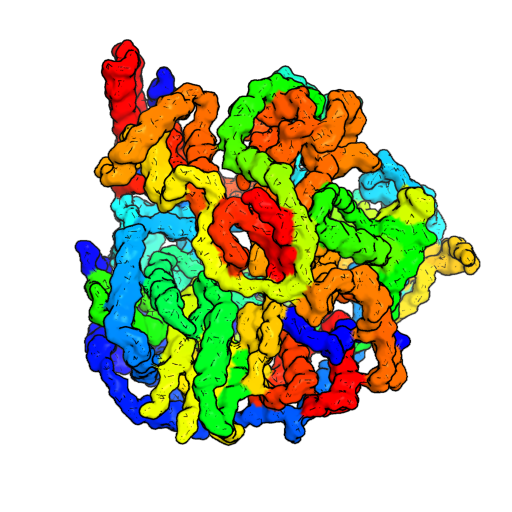. GLU B 2 744 ? 139.214 161.557 150.249 1.00 145.96 744 GLU B O 1
ATOM 9713 N N . ASP B 2 745 ? 140.844 160.344 151.220 1.00 147.11 745 ASP B N 1
ATOM 9714 C CA . ASP B 2 745 ? 141.751 160.526 150.090 1.00 147.11 745 ASP B CA 1
ATOM 9715 C C . ASP B 2 745 ? 141.271 159.763 148.862 1.00 147.11 745 ASP B C 1
ATOM 9716 O O . ASP B 2 745 ? 141.383 160.258 147.733 1.00 147.11 745 ASP B O 1
ATOM 9721 N N . ALA B 2 746 ? 140.726 158.561 149.062 1.00 144.04 746 ALA B N 1
ATOM 9722 C CA . ALA B 2 746 ? 140.188 157.808 147.936 1.00 144.04 746 ALA B CA 1
ATOM 9723 C C . ALA B 2 746 ? 138.896 158.421 147.417 1.00 144.04 746 ALA B C 1
ATOM 9724 O O . ALA B 2 746 ? 138.586 158.293 146.229 1.00 144.04 746 ALA B O 1
ATOM 9726 N N . LYS B 2 747 ? 138.139 159.097 148.281 1.00 143.23 747 LYS B N 1
ATOM 9727 C CA . LYS B 2 747 ? 136.924 159.764 147.833 1.00 143.23 747 LYS B CA 1
ATOM 9728 C C . LYS B 2 747 ? 137.244 161.030 147.047 1.00 143.23 747 LYS B C 1
ATOM 9729 O O . LYS B 2 747 ? 136.600 161.307 146.028 1.00 143.23 747 LYS B O 1
ATOM 9735 N N . ARG B 2 748 ? 138.237 161.805 147.504 1.00 146.64 748 ARG B N 1
ATOM 9736 C CA . ARG B 2 748 ? 138.686 162.962 146.734 1.00 146.64 748 ARG B CA 1
ATOM 9737 C C . ARG B 2 748 ? 139.337 162.538 145.425 1.00 146.64 748 ARG B C 1
ATOM 9738 O O . ARG B 2 748 ? 139.232 163.254 144.422 1.00 146.64 748 ARG B O 1
ATOM 9746 N N . GLN B 2 749 ? 140.007 161.383 145.416 1.00 145.42 749 GLN B N 1
ATOM 9747 C CA . GLN B 2 749 ? 140.569 160.866 144.174 1.00 145.42 749 GLN B CA 1
ATOM 9748 C C . GLN B 2 749 ? 139.476 160.385 143.228 1.00 145.42 749 GLN B C 1
ATOM 9749 O O . GLN B 2 749 ? 139.597 160.547 142.008 1.00 145.42 749 GLN B O 1
ATOM 9755 N N . ARG B 2 750 ? 138.397 159.818 143.770 1.00 143.38 750 ARG B N 1
ATOM 9756 C CA . ARG B 2 750 ? 137.318 159.319 142.924 1.00 143.38 750 ARG B CA 1
ATOM 9757 C C . ARG B 2 750 ? 136.496 160.462 142.343 1.00 143.38 750 ARG B C 1
ATOM 9758 O O . ARG B 2 750 ? 136.057 160.394 141.189 1.00 143.38 750 ARG B O 1
ATOM 9766 N N . LEU B 2 751 ? 136.279 161.521 143.126 1.00 146.63 751 LEU B N 1
ATOM 9767 C CA . LEU B 2 751 ? 135.444 162.623 142.658 1.00 146.63 751 LEU B CA 1
ATOM 9768 C C . LEU B 2 751 ? 136.162 163.449 141.599 1.00 146.63 751 LEU B C 1
ATOM 9769 O O . LEU B 2 751 ? 135.530 163.958 140.667 1.00 146.63 751 LEU B O 1
ATOM 9774 N N . SER B 2 752 ? 137.478 163.582 141.715 1.00 147.30 752 SER B N 1
ATOM 9775 C CA . SER B 2 752 ? 138.259 164.295 140.711 1.00 147.30 752 SER B CA 1
ATOM 9776 C C . SER B 2 752 ? 138.526 163.404 139.503 1.00 147.30 752 SER B C 1
ATOM 9777 O O . SER B 2 752 ? 137.628 163.142 138.703 1.00 147.30 752 SER B O 1
ATOM 9780 N N . SER C 3 2 ? 141.647 144.096 162.280 1.00 107.80 2 SER C N 1
ATOM 9781 C CA . SER C 3 2 ? 142.670 144.765 161.488 1.00 107.80 2 SER C CA 1
ATOM 9782 C C . SER C 3 2 ? 142.404 144.583 159.998 1.00 107.80 2 SER C C 1
ATOM 9783 O O . SER C 3 2 ? 143.281 144.819 159.168 1.00 107.80 2 SER C O 1
ATOM 9786 N N . LEU C 3 3 ? 141.185 144.158 159.664 1.00 105.20 3 LEU C N 1
ATOM 9787 C CA . LEU C 3 3 ? 140.831 143.952 158.266 1.00 105.20 3 LEU C CA 1
ATOM 9788 C C . LEU C 3 3 ? 140.458 145.252 157.570 1.00 105.20 3 LEU C C 1
ATOM 9789 O O . LEU C 3 3 ? 140.645 145.368 156.354 1.00 105.20 3 LEU C O 1
ATOM 9794 N N . LEU C 3 4 ? 139.942 146.232 158.317 1.00 105.95 4 LEU C N 1
ATOM 9795 C CA . LEU C 3 4 ? 139.470 147.469 157.701 1.00 105.95 4 LEU C CA 1
ATOM 9796 C C . LEU C 3 4 ? 140.619 148.323 157.182 1.00 105.95 4 LEU C C 1
ATOM 9797 O O . LEU C 3 4 ? 140.432 149.098 156.235 1.00 105.95 4 LEU C O 1
ATOM 9802 N N . LEU C 3 5 ? 141.805 148.196 157.779 1.00 106.94 5 LEU C N 1
ATOM 9803 C CA . LEU C 3 5 ? 142.985 148.850 157.223 1.00 106.94 5 LEU C CA 1
ATOM 9804 C C . LEU C 3 5 ? 143.371 148.231 155.885 1.00 106.94 5 LEU C C 1
ATOM 9805 O O . LEU C 3 5 ? 143.761 148.944 154.952 1.00 106.94 5 LEU C O 1
ATOM 9810 N N . THR C 3 6 ? 143.256 146.904 155.776 1.00 108.13 6 THR C N 1
ATOM 9811 C CA . THR C 3 6 ? 143.549 146.224 154.520 1.00 108.13 6 THR C CA 1
ATOM 9812 C C . THR C 3 6 ? 142.521 146.586 153.454 1.00 108.13 6 THR C C 1
ATOM 9813 O O . THR C 3 6 ? 142.871 146.781 152.282 1.00 108.13 6 THR C O 1
ATOM 9817 N N . LEU C 3 7 ? 141.252 146.713 153.853 1.00 105.06 7 LEU C N 1
ATOM 9818 C CA . LEU C 3 7 ? 140.212 147.132 152.922 1.00 105.06 7 LEU C CA 1
ATOM 9819 C C . LEU C 3 7 ? 140.397 148.579 152.487 1.00 105.06 7 LEU C C 1
ATOM 9820 O O . LEU C 3 7 ? 140.061 148.930 151.350 1.00 105.06 7 LEU C O 1
ATOM 9825 N N . ALA C 3 8 ? 140.932 149.426 153.369 1.00 104.32 8 ALA C N 1
ATOM 9826 C CA . ALA C 3 8 ? 141.229 150.797 152.971 1.00 104.32 8 ALA C CA 1
ATOM 9827 C C . ALA C 3 8 ? 142.424 150.848 152.029 1.00 104.32 8 ALA C C 1
ATOM 9828 O O . ALA C 3 8 ? 142.465 151.681 151.112 1.00 104.32 8 ALA C O 1
ATOM 9830 N N . LYS C 3 9 ? 143.400 149.956 152.228 1.00 107.52 9 LYS C N 1
ATOM 9831 C CA . LYS C 3 9 ? 144.538 149.896 151.316 1.00 107.52 9 LYS C CA 1
ATOM 9832 C C . LYS C 3 9 ? 144.126 149.376 149.945 1.00 107.52 9 LYS C C 1
ATOM 9833 O O . LYS C 3 9 ? 144.639 149.841 148.920 1.00 107.52 9 LYS C O 1
ATOM 9839 N N . GLU C 3 10 ? 143.196 148.419 149.903 1.00 107.76 10 GLU C N 1
ATOM 9840 C CA . GLU C 3 10 ? 142.738 147.910 148.615 1.00 107.76 10 GLU C CA 1
ATOM 9841 C C . GLU C 3 10 ? 141.824 148.905 147.917 1.00 107.76 10 GLU C C 1
ATOM 9842 O O . GLU C 3 10 ? 141.866 149.030 146.689 1.00 107.76 10 GLU C O 1
ATOM 9848 N N . TYR C 3 11 ? 140.991 149.623 148.674 1.00 105.08 11 TYR C N 1
ATOM 9849 C CA . TYR C 3 11 ? 140.090 150.580 148.041 1.00 105.08 11 TYR C CA 1
ATOM 9850 C C . TYR C 3 11 ? 140.845 151.802 147.532 1.00 105.08 11 TYR C C 1
ATOM 9851 O O . TYR C 3 11 ? 140.546 152.309 146.444 1.00 105.08 11 TYR C O 1
ATOM 9860 N N . ALA C 3 12 ? 141.827 152.287 148.297 1.00 105.27 12 ALA C N 1
ATOM 9861 C CA . ALA C 3 12 ? 142.676 153.359 147.788 1.00 105.27 12 ALA C CA 1
ATOM 9862 C C . ALA C 3 12 ? 143.559 152.871 146.647 1.00 105.27 12 ALA C C 1
ATOM 9863 O O . ALA C 3 12 ? 143.857 153.636 145.719 1.00 105.27 12 ALA C O 1
ATOM 9865 N N . ASN C 3 13 ? 143.960 151.596 146.692 1.00 108.54 13 ASN C N 1
ATOM 9866 C CA . ASN C 3 13 ? 144.754 151.008 145.621 1.00 108.54 13 ASN C CA 1
ATOM 9867 C C . ASN C 3 13 ? 143.957 150.903 144.325 1.00 108.54 13 ASN C C 1
ATOM 9868 O O . ASN C 3 13 ? 144.517 151.085 143.239 1.00 108.54 13 ASN C O 1
ATOM 9873 N N . LEU C 3 14 ? 142.656 150.632 144.411 1.00 106.06 14 LEU C N 1
ATOM 9874 C CA . LEU C 3 14 ? 141.849 150.521 143.204 1.00 106.06 14 LEU C CA 1
ATOM 9875 C C . LEU C 3 14 ? 141.287 151.852 142.735 1.00 106.06 14 LEU C C 1
ATOM 9876 O O . LEU C 3 14 ? 140.979 151.990 141.547 1.00 106.06 14 LEU C O 1
ATOM 9881 N N . THR C 3 15 ? 141.157 152.838 143.621 1.00 105.18 15 THR C N 1
ATOM 9882 C CA . THR C 3 15 ? 140.884 154.191 143.156 1.00 105.18 15 THR C CA 1
ATOM 9883 C C . THR C 3 15 ? 142.143 154.912 142.700 1.00 105.18 15 THR C C 1
ATOM 9884 O O . THR C 3 15 ? 142.044 156.031 142.188 1.00 105.18 15 THR C O 1
ATOM 9888 N N . LYS C 3 16 ? 143.319 154.302 142.877 1.00 109.20 16 LYS C N 1
ATOM 9889 C CA . LYS C 3 16 ? 144.543 154.863 142.313 1.00 109.20 16 LYS C CA 1
ATOM 9890 C C . LYS C 3 16 ? 144.550 154.784 140.787 1.00 109.20 16 LYS C C 1
ATOM 9891 O O . LYS C 3 16 ? 145.150 155.639 140.124 1.00 109.20 16 LYS C O 1
ATOM 9897 N N . ASP C 3 17 ? 143.869 153.791 140.217 1.00 114.56 17 ASP C N 1
ATOM 9898 C CA . ASP C 3 17 ? 143.842 153.606 138.772 1.00 114.56 17 ASP C CA 1
ATOM 9899 C C . ASP C 3 17 ? 143.027 154.708 138.097 1.00 114.56 17 ASP C C 1
ATOM 9900 O O . ASP C 3 17 ? 142.064 155.236 138.658 1.00 114.56 17 ASP C O 1
ATOM 9905 N N . LYS C 3 18 ? 143.424 155.045 136.868 1.00 113.14 18 LYS C N 1
ATOM 9906 C CA . LYS C 3 18 ? 142.816 156.166 136.158 1.00 113.14 18 LYS C CA 1
ATOM 9907 C C . LYS C 3 18 ? 141.470 155.783 135.553 1.00 113.14 18 LYS C C 1
ATOM 9908 O O . LYS C 3 18 ? 140.431 156.342 135.918 1.00 113.14 18 LYS C O 1
ATOM 9914 N N . LYS C 3 19 ? 141.469 154.826 134.627 1.00 111.83 19 LYS C N 1
ATOM 9915 C CA . LYS C 3 19 ? 140.250 154.459 133.917 1.00 111.83 19 LYS C CA 1
ATOM 9916 C C . LYS C 3 19 ? 139.368 153.490 134.693 1.00 111.83 19 LYS C C 1
ATOM 9917 O O . LYS C 3 19 ? 138.307 153.109 134.189 1.00 111.83 19 LYS C O 1
ATOM 9923 N N . SER C 3 20 ? 139.771 153.076 135.892 1.00 110.70 20 SER C N 1
ATOM 9924 C CA . SER C 3 20 ? 138.895 152.273 136.733 1.00 110.70 20 SER C CA 1
ATOM 9925 C C . SER C 3 20 ? 137.941 153.116 137.562 1.00 110.70 20 SER C C 1
ATOM 9926 O O . SER C 3 20 ? 136.939 152.586 138.051 1.00 110.70 20 SER C O 1
ATOM 9929 N N . CYS C 3 21 ? 138.227 154.409 137.734 1.00 109.77 21 CYS C N 1
ATOM 9930 C CA . CYS C 3 21 ? 137.306 155.291 138.440 1.00 109.77 21 CYS C CA 1
ATOM 9931 C C . CYS C 3 21 ? 136.038 155.551 137.642 1.00 109.77 21 CYS C C 1
ATOM 9932 O O . CYS C 3 21 ? 135.006 155.883 138.232 1.00 109.77 21 CYS C O 1
ATOM 9935 N N . LYS C 3 22 ? 136.091 155.399 136.319 1.00 107.36 22 LYS C N 1
ATOM 9936 C CA . LYS C 3 22 ? 134.906 155.512 135.481 1.00 107.36 22 LYS C CA 1
ATOM 9937 C C . LYS C 3 22 ? 134.018 154.279 135.548 1.00 107.36 22 LYS C C 1
ATOM 9938 O O . LYS C 3 22 ? 132.925 154.293 134.973 1.00 107.36 22 LYS C O 1
ATOM 9944 N N . LEU C 3 23 ? 134.464 153.216 136.213 1.00 103.02 23 LEU C N 1
ATOM 9945 C CA . LEU C 3 23 ? 133.707 151.973 136.276 1.00 103.02 23 LEU C CA 1
ATOM 9946 C C . LEU C 3 23 ? 132.786 151.980 137.492 1.00 103.02 23 LEU C C 1
ATOM 9947 O O . LEU C 3 23 ? 131.565 151.862 137.357 1.00 103.02 23 LEU C O 1
ATOM 9952 N N . LEU C 3 24 ? 133.358 152.116 138.684 1.00 102.51 24 LEU C N 1
ATOM 9953 C CA . LEU C 3 24 ? 132.532 152.217 139.873 1.00 102.51 24 LEU C CA 1
ATOM 9954 C C . LEU C 3 24 ? 132.066 153.655 140.058 1.00 102.51 24 LEU C C 1
ATOM 9955 O O . LEU C 3 24 ? 132.623 154.593 139.479 1.00 102.51 24 LEU C O 1
ATOM 9960 N N . SER C 3 25 ? 131.005 153.805 140.863 1.00 105.70 25 SER C N 1
ATOM 9961 C CA . SER C 3 25 ? 130.264 155.060 141.068 1.00 105.70 25 SER C CA 1
ATOM 9962 C C . SER C 3 25 ? 129.738 155.645 139.757 1.00 105.70 25 SER C C 1
ATOM 9963 O O . SER C 3 25 ? 129.563 156.859 139.635 1.00 105.70 25 SER C O 1
ATOM 9966 N N . GLN C 3 26 ? 129.498 154.792 138.761 1.00 104.55 26 GLN C N 1
ATOM 9967 C CA . GLN C 3 26 ? 128.879 155.199 137.506 1.00 104.55 26 GLN C CA 1
ATOM 9968 C C . GLN C 3 26 ? 127.777 154.217 137.144 1.00 104.55 26 GLN C C 1
ATOM 9969 O O . GLN C 3 26 ? 126.847 154.560 136.409 1.00 104.55 26 GLN C O 1
ATOM 9975 N N . GLY C 3 27 ? 127.879 152.993 137.650 1.00 91.87 27 GLY C N 1
ATOM 9976 C CA . GLY C 3 27 ? 126.825 152.015 137.544 1.00 91.87 27 GLY C CA 1
ATOM 9977 C C . GLY C 3 27 ? 125.955 151.988 138.782 1.00 91.87 27 GLY C C 1
ATOM 9978 O O . GLY C 3 27 ? 125.945 152.921 139.592 1.00 91.87 27 GLY C O 1
ATOM 9979 N N . THR C 3 28 ? 125.212 150.901 138.932 1.00 86.03 28 THR C N 1
ATOM 9980 C CA . THR C 3 28 ? 124.349 150.692 140.087 1.00 86.03 28 THR C CA 1
ATOM 9981 C C . THR C 3 28 ? 124.786 149.431 140.823 1.00 86.03 28 THR C C 1
ATOM 9982 O O . THR C 3 28 ? 125.709 148.731 140.404 1.00 86.03 28 THR C O 1
ATOM 9986 N N . VAL C 3 29 ? 124.095 149.148 141.932 1.00 82.69 29 VAL C N 1
ATOM 9987 C CA . VAL C 3 29 ? 124.403 147.969 142.735 1.00 82.69 29 VAL C CA 1
ATOM 9988 C C . VAL C 3 29 ? 124.035 146.700 141.978 1.00 82.69 29 VAL C C 1
ATOM 9989 O O . VAL C 3 29 ? 124.837 145.761 141.885 1.00 82.69 29 VAL C O 1
ATOM 9993 N N . SER C 3 30 ? 122.839 146.678 141.379 1.00 78.95 30 SER C N 1
ATOM 9994 C CA . SER C 3 30 ? 122.339 145.508 140.664 1.00 78.95 30 SER C CA 1
ATOM 9995 C C . SER C 3 30 ? 123.158 145.174 139.426 1.00 78.95 30 SER C C 1
ATOM 9996 O O . SER C 3 30 ? 123.203 144.004 139.022 1.00 78.95 30 SER C O 1
ATOM 9999 N N . SER C 3 31 ? 123.867 146.163 138.871 1.00 75.26 31 SER C N 1
ATOM 10000 C CA . SER C 3 31 ? 124.783 145.945 137.759 1.00 75.26 31 SER C CA 1
ATOM 10001 C C . SER C 3 31 ? 125.929 145.007 138.112 1.00 75.26 31 SER C C 1
ATOM 10002 O O . SER C 3 31 ? 126.594 144.504 137.196 1.00 75.26 31 SER C O 1
ATOM 10005 N N . TYR C 3 32 ? 126.169 144.778 139.414 1.00 71.54 32 TYR C N 1
ATOM 10006 C CA . TYR C 3 32 ? 127.049 143.707 139.874 1.00 71.54 32 TYR C CA 1
ATOM 10007 C C . TYR C 3 32 ? 126.744 142.375 139.199 1.00 71.54 32 TYR C C 1
ATOM 10008 O O . TYR C 3 32 ? 127.672 141.661 138.799 1.00 71.54 32 TYR C O 1
ATOM 10017 N N . THR C 3 33 ? 125.454 142.053 139.020 1.00 71.87 33 THR C N 1
ATOM 10018 C CA . THR C 3 33 ? 125.080 140.831 138.309 1.00 71.87 33 THR C CA 1
ATOM 10019 C C . THR C 3 33 ? 125.596 140.847 136.873 1.00 71.87 33 THR C C 1
ATOM 10020 O O . THR C 3 33 ? 126.314 139.931 136.454 1.00 71.87 33 THR C O 1
ATOM 10024 N N . THR C 3 34 ? 125.350 141.933 136.141 1.00 67.84 34 THR C N 1
ATOM 10025 C CA . THR C 3 34 ? 125.904 142.023 134.797 1.00 67.84 34 THR C CA 1
ATOM 10026 C C . THR C 3 34 ? 127.343 142.514 134.794 1.00 67.84 34 THR C C 1
ATOM 10027 O O . THR C 3 34 ? 127.894 142.770 133.720 1.00 67.84 34 THR C O 1
ATOM 10031 N N . PHE C 3 35 ? 127.959 142.653 135.969 1.00 68.09 35 PHE C N 1
ATOM 10032 C CA . PHE C 3 35 ? 129.407 142.709 136.049 1.00 68.09 35 PHE C CA 1
ATOM 10033 C C . PHE C 3 35 ? 130.017 141.347 136.318 1.00 68.09 35 PHE C C 1
ATOM 10034 O O . PHE C 3 35 ? 131.198 141.143 136.023 1.00 68.09 35 PHE C O 1
ATOM 10042 N N . LYS C 3 36 ? 129.235 140.408 136.852 1.00 72.51 36 LYS C N 1
ATOM 10043 C CA . LYS C 3 36 ? 129.783 139.098 137.172 1.00 72.51 36 LYS C CA 1
ATOM 10044 C C . LYS C 3 36 ? 129.964 138.250 135.920 1.00 72.51 36 LYS C C 1
ATOM 10045 O O . LYS C 3 36 ? 130.902 137.448 135.844 1.00 72.51 36 LYS C O 1
ATOM 10051 N N . LYS C 3 37 ? 129.110 138.447 134.919 1.00 74.50 37 LYS C N 1
ATOM 10052 C CA . LYS C 3 37 ? 129.090 137.639 133.705 1.00 74.50 37 LYS C CA 1
ATOM 10053 C C . LYS C 3 37 ? 129.570 138.487 132.531 1.00 74.50 37 LYS C C 1
ATOM 10054 O O . LYS C 3 37 ? 128.890 139.431 132.120 1.00 74.50 37 LYS C O 1
ATOM 10060 N N . TRP C 3 38 ? 130.749 138.163 132.012 1.00 73.52 38 TRP C N 1
ATOM 10061 C CA . TRP C 3 38 ? 131.308 138.794 130.821 1.00 73.52 38 TRP C CA 1
ATOM 10062 C C . TRP C 3 38 ? 132.043 137.732 130.006 1.00 73.52 38 TRP C C 1
ATOM 10063 O O . TRP C 3 38 ? 133.159 137.941 129.524 1.00 73.52 38 TRP C O 1
ATOM 10074 N N . THR C 3 39 ? 131.439 136.556 129.880 1.00 88.87 39 THR C N 1
ATOM 10075 C CA . THR C 3 39 ? 132.086 135.427 129.217 1.00 88.87 39 THR C CA 1
ATOM 10076 C C . THR C 3 39 ? 132.096 135.672 127.716 1.00 88.87 39 THR C C 1
ATOM 10077 O O . THR C 3 39 ? 131.115 135.397 127.023 1.00 88.87 39 THR C O 1
ATOM 10081 N N . THR C 3 40 ? 133.217 136.188 127.201 1.00 95.20 40 THR C N 1
ATOM 10082 C CA . THR C 3 40 ? 133.308 136.528 125.785 1.00 95.20 40 THR C CA 1
ATOM 10083 C C . THR C 3 40 ? 133.433 135.306 124.881 1.00 95.20 40 THR C C 1
ATOM 10084 O O . THR C 3 40 ? 133.299 135.450 123.661 1.00 95.20 40 THR C O 1
ATOM 10088 N N . SER C 3 41 ? 133.693 134.124 125.435 1.00 97.19 41 SER C N 1
ATOM 10089 C CA . SER C 3 41 ? 133.526 132.894 124.678 1.00 97.19 41 SER C CA 1
ATOM 10090 C C . SER C 3 41 ? 132.046 132.671 124.399 1.00 97.19 41 SER C C 1
ATOM 10091 O O . SER C 3 41 ? 131.181 133.118 125.156 1.00 97.19 41 SER C O 1
ATOM 10094 N N . ARG C 3 42 ? 131.756 131.977 123.300 1.00 100.03 42 ARG C N 1
ATOM 10095 C CA . ARG C 3 42 ? 130.376 131.885 122.841 1.00 100.03 42 ARG C CA 1
ATOM 10096 C C . ARG C 3 42 ? 129.535 130.976 123.727 1.00 100.03 42 ARG C C 1
ATOM 10097 O O . ARG C 3 42 ? 128.625 131.449 124.414 1.00 100.03 42 ARG C O 1
ATOM 10105 N N . LYS C 3 43 ? 129.836 129.678 123.736 1.00 95.14 43 LYS C N 1
ATOM 10106 C CA . LYS C 3 43 ? 129.095 128.747 124.580 1.00 95.14 43 LYS C CA 1
ATOM 10107 C C . LYS C 3 43 ? 129.946 127.687 125.257 1.00 95.14 43 LYS C C 1
ATOM 10108 O O . LYS C 3 43 ? 129.399 126.968 126.100 1.00 95.14 43 LYS C O 1
ATOM 10114 N N . GLU C 3 44 ? 131.250 127.601 124.971 1.00 82.21 44 GLU C N 1
ATOM 10115 C CA . GLU C 3 44 ? 132.081 126.417 125.225 1.00 82.21 44 GLU C CA 1
ATOM 10116 C C . GLU C 3 44 ? 131.378 125.159 124.714 1.00 82.21 44 GLU C C 1
ATOM 10117 O O . GLU C 3 44 ? 131.036 124.246 125.467 1.00 82.21 44 GLU C O 1
ATOM 10123 N N . LYS C 3 45 ? 131.160 125.140 123.396 1.00 72.97 45 LYS C N 1
ATOM 10124 C CA . LYS C 3 45 ? 130.191 124.230 122.793 1.00 72.97 45 LYS C CA 1
ATOM 10125 C C . LYS C 3 45 ? 130.662 122.782 122.753 1.00 72.97 45 LYS C C 1
ATOM 10126 O O . LYS C 3 45 ? 129.834 121.885 122.557 1.00 72.97 45 LYS C O 1
ATOM 10132 N N . ASN C 3 46 ? 131.954 122.525 122.935 1.00 59.33 46 ASN C N 1
ATOM 10133 C CA . ASN C 3 46 ? 132.495 121.166 122.979 1.00 59.33 46 ASN C CA 1
ATOM 10134 C C . ASN C 3 46 ? 133.428 121.050 124.176 1.00 59.33 46 ASN C C 1
ATOM 10135 O O . ASN C 3 46 ? 134.652 121.163 124.035 1.00 59.33 46 ASN C O 1
ATOM 10140 N N . PRO C 3 47 ? 132.885 120.837 125.376 1.00 48.69 47 PRO C N 1
ATOM 10141 C CA . PRO C 3 47 ? 133.739 120.796 126.569 1.00 48.69 47 PRO C CA 1
ATOM 10142 C C . PRO C 3 47 ? 134.567 119.524 126.708 1.00 48.69 47 PRO C C 1
ATOM 10143 O O . PRO C 3 47 ? 135.740 119.603 127.083 1.00 48.69 47 PRO C O 1
ATOM 10147 N N . SER C 3 48 ? 133.986 118.354 126.426 1.00 41.10 48 SER C N 1
ATOM 10148 C CA . SER C 3 48 ? 134.732 117.108 126.585 1.00 41.10 48 SER C CA 1
ATOM 10149 C C . SER C 3 48 ? 135.787 116.939 125.505 1.00 41.10 48 SER C C 1
ATOM 10150 O O . SER C 3 48 ? 136.819 116.297 125.742 1.00 41.10 48 SER C O 1
ATOM 10153 N N . LEU C 3 49 ? 135.534 117.500 124.324 1.00 37.61 49 LEU C N 1
ATOM 10154 C CA . LEU C 3 49 ? 136.515 117.511 123.247 1.00 37.61 49 LEU C CA 1
ATOM 10155 C C . LEU C 3 49 ? 137.766 118.271 123.662 1.00 37.61 49 LEU C C 1
ATOM 10156 O O . LEU C 3 49 ? 138.886 117.748 123.577 1.00 37.61 49 LEU C O 1
ATOM 10161 N N . ARG C 3 50 ? 137.587 119.494 124.163 1.00 39.62 50 ARG C N 1
ATOM 10162 C CA . ARG C 3 50 ? 138.710 120.273 124.658 1.00 39.62 50 ARG C CA 1
ATOM 10163 C C . ARG C 3 50 ? 139.282 119.709 125.945 1.00 39.62 50 ARG C C 1
ATOM 10164 O O . ARG C 3 50 ? 140.424 120.025 126.288 1.00 39.62 50 ARG C O 1
ATOM 10172 N N . MET C 3 51 ? 138.527 118.881 126.664 1.00 33.51 51 MET C N 1
ATOM 10173 C CA . MET C 3 51 ? 139.093 118.274 127.856 1.00 33.51 51 MET C CA 1
ATOM 10174 C C . MET C 3 51 ? 140.031 117.135 127.495 1.00 33.51 51 MET C C 1
ATOM 10175 O O . MET C 3 51 ? 141.072 116.961 128.134 1.00 33.51 51 MET C O 1
ATOM 10180 N N . ARG C 3 52 ? 139.695 116.361 126.463 1.00 28.19 52 ARG C N 1
ATOM 10181 C CA . ARG C 3 52 ? 140.602 115.299 126.043 1.00 28.19 52 ARG C CA 1
ATOM 10182 C C . ARG C 3 52 ? 141.803 115.863 125.292 1.00 28.19 52 ARG C C 1
ATOM 10183 O O . ARG C 3 52 ? 142.930 115.373 125.453 1.00 28.19 52 ARG C O 1
ATOM 10191 N N . TRP C 3 53 ? 141.590 116.909 124.486 1.00 28.04 53 TRP C N 1
ATOM 10192 C CA . TRP C 3 53 ? 142.728 117.611 123.898 1.00 28.04 53 TRP C CA 1
ATOM 10193 C C . TRP C 3 53 ? 143.592 118.290 124.950 1.00 28.04 53 TRP C C 1
ATOM 10194 O O . TRP C 3 53 ? 144.798 118.449 124.744 1.00 28.04 53 TRP C O 1
ATOM 10205 N N . ALA C 3 54 ? 143.000 118.704 126.069 1.00 29.12 54 ALA C N 1
ATOM 10206 C CA . ALA C 3 54 ? 143.791 119.299 127.137 1.00 29.12 54 ALA C CA 1
ATOM 10207 C C . ALA C 3 54 ? 144.624 118.242 127.838 1.00 29.12 54 ALA C C 1
ATOM 10208 O O . ALA C 3 54 ? 145.827 118.425 128.046 1.00 29.12 54 ALA C O 1
ATOM 10210 N N . MET C 3 55 ? 144.013 117.105 128.167 1.00 26.75 55 MET C N 1
ATOM 10211 C CA . MET C 3 55 ? 144.727 116.043 128.861 1.00 26.75 55 MET C CA 1
ATOM 10212 C C . MET C 3 55 ? 145.680 115.275 127.959 1.00 26.75 55 MET C C 1
ATOM 10213 O O . MET C 3 55 ? 146.427 114.431 128.460 1.00 26.75 55 MET C O 1
ATOM 10218 N N . GLY C 3 56 ? 145.669 115.529 126.653 1.00 29.43 56 GLY C N 1
ATOM 10219 C CA . GLY C 3 56 ? 146.638 114.886 125.786 1.00 29.43 56 GLY C CA 1
ATOM 10220 C C . GLY C 3 56 ? 148.043 115.454 125.825 1.00 29.43 56 GLY C C 1
ATOM 10221 O O . GLY C 3 56 ? 148.961 114.816 125.305 1.00 29.43 56 GLY C O 1
ATOM 10222 N N . SER C 3 57 ? 148.243 116.622 126.427 1.00 32.82 57 SER C N 1
ATOM 10223 C CA . SER C 3 57 ? 149.547 117.268 126.442 1.00 32.82 57 SER C CA 1
ATOM 10224 C C . SER C 3 57 ? 150.373 116.740 127.611 1.00 32.82 57 SER C C 1
ATOM 10225 O O . SER C 3 57 ? 150.047 115.723 128.225 1.00 32.82 57 SER C O 1
ATOM 10228 N N . LYS C 3 58 ? 151.469 117.427 127.919 1.00 36.06 58 LYS C N 1
ATOM 10229 C CA . LYS C 3 58 ? 152.337 117.052 129.026 1.00 36.06 58 LYS C CA 1
ATOM 10230 C C . LYS C 3 58 ? 152.133 117.920 130.259 1.00 36.06 58 LYS C C 1
ATOM 10231 O O . LYS C 3 58 ? 152.170 117.405 131.378 1.00 36.06 58 LYS C O 1
ATOM 10237 N N . PHE C 3 59 ? 151.898 119.222 130.089 1.00 38.01 59 PHE C N 1
ATOM 10238 C CA . PHE C 3 59 ? 151.631 120.131 131.206 1.00 38.01 59 PHE C CA 1
ATOM 10239 C C . PHE C 3 59 ? 150.319 120.869 130.973 1.00 38.01 59 PHE C C 1
ATOM 10240 O O . PHE C 3 59 ? 150.312 121.990 130.448 1.00 38.01 59 PHE C O 1
ATOM 10248 N N . PRO C 3 60 ? 149.181 120.273 131.358 1.00 34.34 60 PRO C N 1
ATOM 10249 C CA . PRO C 3 60 ? 147.894 120.929 131.097 1.00 34.34 60 PRO C CA 1
ATOM 10250 C C . PRO C 3 60 ? 147.364 121.800 132.227 1.00 34.34 60 PRO C C 1
ATOM 10251 O O . PRO C 3 60 ? 146.480 122.628 131.993 1.00 34.34 60 PRO C O 1
ATOM 10255 N N . ILE C 3 61 ? 147.886 121.644 133.443 1.00 35.71 61 ILE C N 1
ATOM 10256 C CA . ILE C 3 61 ? 147.242 122.162 134.648 1.00 35.71 61 ILE C CA 1
ATOM 10257 C C . ILE C 3 61 ? 147.976 123.413 135.114 1.00 35.71 61 ILE C C 1
ATOM 10258 O O . ILE C 3 61 ? 149.192 123.531 134.937 1.00 35.71 61 ILE C O 1
ATOM 10263 N N . MET C 3 62 ? 147.237 124.370 135.676 1.00 45.84 62 MET C N 1
ATOM 10264 C CA . MET C 3 62 ? 147.819 125.504 136.383 1.00 45.84 62 MET C CA 1
ATOM 10265 C C . MET C 3 62 ? 147.824 125.186 137.872 1.00 45.84 62 MET C C 1
ATOM 10266 O O . MET C 3 62 ? 146.765 124.941 138.456 1.00 45.84 62 MET C O 1
ATOM 10271 N N . ALA C 3 63 ? 149.007 125.195 138.485 1.00 48.73 63 ALA C N 1
ATOM 10272 C CA . ALA C 3 63 ? 149.149 124.844 139.891 1.00 48.73 63 ALA C CA 1
ATOM 10273 C C . ALA C 3 63 ? 150.025 125.856 140.610 1.00 48.73 63 ALA C C 1
ATOM 10274 O O . ALA C 3 63 ? 150.881 126.502 140.002 1.00 48.73 63 ALA C O 1
ATOM 10276 N N . ASN C 3 64 ? 149.817 125.975 141.918 1.00 55.84 64 ASN C N 1
ATOM 10277 C CA . ASN C 3 64 ? 150.572 126.937 142.708 1.00 55.84 64 ASN C CA 1
ATOM 10278 C C . ASN C 3 64 ? 152.016 126.476 142.877 1.00 55.84 64 ASN C C 1
ATOM 10279 O O . ASN C 3 64 ? 152.315 125.281 142.866 1.00 55.84 64 ASN C O 1
ATOM 10284 N N . ARG C 3 65 ? 152.918 127.444 143.028 1.00 53.45 65 ARG C N 1
ATOM 10285 C CA . ARG C 3 65 ? 154.336 127.132 143.136 1.00 53.45 65 ARG C CA 1
ATOM 10286 C C . ARG C 3 65 ? 154.776 126.903 144.575 1.00 53.45 65 ARG C C 1
ATOM 10287 O O . ARG C 3 65 ? 155.390 125.877 144.880 1.00 53.45 65 ARG C O 1
ATOM 10295 N N . GLU C 3 66 ? 154.469 127.849 145.465 1.00 59.51 66 GLU C N 1
ATOM 10296 C CA . GLU C 3 66 ? 155.059 127.856 146.799 1.00 59.51 66 GLU C CA 1
ATOM 10297 C C . GLU C 3 66 ? 154.523 126.749 147.697 1.00 59.51 66 GLU C C 1
ATOM 10298 O O . GLU C 3 66 ? 155.195 126.380 148.663 1.00 59.51 66 GLU C O 1
ATOM 10304 N N . ILE C 3 67 ? 153.343 126.205 147.406 1.00 56.38 67 ILE C N 1
ATOM 10305 C CA . ILE C 3 67 ? 152.866 125.067 148.180 1.00 56.38 67 ILE C CA 1
ATOM 10306 C C . ILE C 3 67 ? 153.514 123.790 147.671 1.00 56.38 67 ILE C C 1
ATOM 10307 O O . ILE C 3 67 ? 153.858 122.893 148.446 1.00 56.38 67 ILE C O 1
ATOM 10312 N N . LEU C 3 68 ? 153.717 123.707 146.360 1.00 57.45 68 LEU C N 1
ATOM 10313 C CA . LEU C 3 68 ? 154.256 122.501 145.752 1.00 57.45 68 LEU C CA 1
ATOM 10314 C C . LEU C 3 68 ? 155.768 122.407 145.909 1.00 57.45 68 LEU C C 1
ATOM 10315 O O . LEU C 3 68 ? 156.310 121.301 145.978 1.00 57.45 68 LEU C O 1
ATOM 10320 N N . GLU C 3 69 ? 156.468 123.539 145.987 1.00 62.23 69 GLU C N 1
ATOM 10321 C CA . GLU C 3 69 ? 157.897 123.488 146.269 1.00 62.23 69 GLU C CA 1
ATOM 10322 C C . GLU C 3 69 ? 158.192 123.288 147.747 1.00 62.23 69 GLU C C 1
ATOM 10323 O O . GLU C 3 69 ? 159.348 123.051 148.106 1.00 62.23 69 GLU C O 1
ATOM 10329 N N . GLU C 3 70 ? 157.179 123.386 148.607 1.00 64.93 70 GLU C N 1
ATOM 10330 C CA . GLU C 3 70 ? 157.363 123.076 150.017 1.00 64.93 70 GLU C CA 1
ATOM 10331 C C . GLU C 3 70 ? 157.552 121.580 150.244 1.00 64.93 70 GLU C C 1
ATOM 10332 O O . GLU C 3 70 ? 158.344 121.182 151.105 1.00 64.93 70 GLU C O 1
ATOM 10338 N N . ALA C 3 71 ? 156.858 120.739 149.479 1.00 66.59 71 ALA C N 1
ATOM 10339 C CA . ALA C 3 71 ? 156.900 119.299 149.692 1.00 66.59 71 ALA C CA 1
ATOM 10340 C C . ALA C 3 71 ? 157.226 118.479 148.450 1.00 66.59 71 ALA C C 1
ATOM 10341 O O . ALA C 3 71 ? 157.906 117.458 148.576 1.00 66.59 71 ALA C O 1
ATOM 10343 N N . GLY C 3 72 ? 156.767 118.889 147.268 1.00 63.86 72 GLY C N 1
ATOM 10344 C CA . GLY C 3 72 ? 156.873 118.075 146.071 1.00 63.86 72 GLY C CA 1
ATOM 10345 C C . GLY C 3 72 ? 158.291 117.959 145.539 1.00 63.86 72 GLY C C 1
ATOM 10346 O O . GLY C 3 72 ? 159.247 118.540 146.052 1.00 63.86 72 GLY C O 1
ATOM 10347 N N . ILE C 3 73 ? 158.416 117.177 144.470 1.00 52.82 73 ILE C N 1
ATOM 10348 C CA . ILE C 3 73 ? 159.705 116.797 143.896 1.00 52.82 73 ILE C CA 1
ATOM 10349 C C . ILE C 3 73 ? 159.689 117.135 142.407 1.00 52.82 73 ILE C C 1
ATOM 10350 O O . ILE C 3 73 ? 158.647 116.965 141.762 1.00 52.82 73 ILE C O 1
ATOM 10355 N N . PRO C 3 74 ? 160.788 117.668 141.837 1.00 53.46 74 PRO C N 1
ATOM 10356 C CA . PRO C 3 74 ? 160.744 118.160 140.441 1.00 53.46 74 PRO C CA 1
ATOM 10357 C C . PRO C 3 74 ? 160.474 117.104 139.376 1.00 53.46 74 PRO C C 1
ATOM 10358 O O . PRO C 3 74 ? 159.734 117.379 138.426 1.00 53.46 74 PRO C O 1
ATOM 10362 N N . GLU C 3 75 ? 161.069 115.922 139.484 1.00 55.90 75 GLU C N 1
ATOM 10363 C CA . GLU C 3 75 ? 160.772 114.813 138.589 1.00 55.90 75 GLU C CA 1
ATOM 10364 C C . GLU C 3 75 ? 160.700 113.536 139.403 1.00 55.90 75 GLU C C 1
ATOM 10365 O O . GLU C 3 75 ? 161.438 113.365 140.373 1.00 55.90 75 GLU C O 1
ATOM 10371 N N . GLN C 3 76 ? 159.844 112.615 138.983 1.00 62.55 76 GLN C N 1
ATOM 10372 C CA . GLN C 3 76 ? 159.731 111.350 139.693 1.00 62.55 76 GLN C CA 1
ATOM 10373 C C . GLN C 3 76 ? 160.881 110.435 139.284 1.00 62.55 76 GLN C C 1
ATOM 10374 O O . GLN C 3 76 ? 161.796 110.820 138.552 1.00 62.55 76 GLN C O 1
ATOM 10377 N N . TRP C 3 77 ? 160.820 109.186 139.735 1.00 80.72 77 TRP C N 1
ATOM 10378 C CA . TRP C 3 77 ? 161.991 108.323 139.755 1.00 80.72 77 TRP C CA 1
ATOM 10379 C C . TRP C 3 77 ? 162.391 107.803 138.384 1.00 80.72 77 TRP C C 1
ATOM 10380 O O . TRP C 3 77 ? 163.487 107.247 138.250 1.00 80.72 77 TRP C O 1
ATOM 10391 N N . GLU C 3 78 ? 161.551 107.971 137.367 1.00 69.86 78 GLU C N 1
ATOM 10392 C CA . GLU C 3 78 ? 161.966 107.631 136.007 1.00 69.86 78 GLU C CA 1
ATOM 10393 C C . GLU C 3 78 ? 161.235 108.567 135.043 1.00 69.86 78 GLU C C 1
ATOM 10394 O O . GLU C 3 78 ? 160.123 108.274 134.601 1.00 69.86 78 GLU C O 1
ATOM 10397 N N . GLY C 3 79 ? 161.877 109.693 134.730 1.00 61.74 79 GLY C N 1
ATOM 10398 C CA . GLY C 3 79 ? 161.474 110.570 133.644 1.00 61.74 79 GLY C CA 1
ATOM 10399 C C . GLY C 3 79 ? 160.104 111.224 133.690 1.00 61.74 79 GLY C C 1
ATOM 10400 O O . GLY C 3 79 ? 159.715 111.897 132.732 1.00 61.74 79 GLY C O 1
ATOM 10401 N N . ILE C 3 80 ? 159.363 111.050 134.779 1.00 54.12 80 ILE C N 1
ATOM 10402 C CA . ILE C 3 80 ? 157.995 111.547 134.862 1.00 54.12 80 ILE C CA 1
ATOM 10403 C C . ILE C 3 80 ? 158.050 113.018 135.251 1.00 54.12 80 ILE C C 1
ATOM 10404 O O . ILE C 3 80 ? 158.413 113.358 136.378 1.00 54.12 80 ILE C O 1
ATOM 10409 N N . ASP C 3 81 ? 157.692 113.893 134.322 1.00 49.97 81 ASP C N 1
ATOM 10410 C CA . ASP C 3 81 ? 157.787 115.323 134.558 1.00 49.97 81 ASP C CA 1
ATOM 10411 C C . ASP C 3 81 ? 156.624 115.809 135.409 1.00 49.97 81 ASP C C 1
ATOM 10412 O O . ASP C 3 81 ? 155.480 115.393 135.219 1.00 49.97 81 ASP C O 1
ATOM 10417 N N . LEU C 3 82 ? 156.928 116.695 136.358 1.00 42.35 82 LEU C N 1
ATOM 10418 C CA . LEU C 3 82 ? 155.945 117.198 137.302 1.00 42.35 82 LEU C CA 1
ATOM 10419 C C . LEU C 3 82 ? 155.952 118.717 137.414 1.00 42.35 82 LEU C C 1
ATOM 10420 O O . LEU C 3 82 ? 155.182 119.267 138.207 1.00 42.35 82 LEU C O 1
ATOM 10425 N N . TRP C 3 83 ? 156.787 119.405 136.642 1.00 52.30 83 TRP C N 1
ATOM 10426 C CA . TRP C 3 83 ? 157.138 120.793 136.899 1.00 52.30 83 TRP C CA 1
ATOM 10427 C C . TRP C 3 83 ? 157.528 121.488 135.606 1.00 52.30 83 TRP C C 1
ATOM 10428 O O . TRP C 3 83 ? 158.007 120.864 134.658 1.00 52.30 83 TRP C O 1
ATOM 10439 N N . SER C 3 84 ? 157.353 122.805 135.595 1.00 55.07 84 SER C N 1
ATOM 10440 C CA . SER C 3 84 ? 157.811 123.643 134.500 1.00 55.07 84 SER C CA 1
ATOM 10441 C C . SER C 3 84 ? 158.339 124.946 135.080 1.00 55.07 84 SER C C 1
ATOM 10442 O O . SER C 3 84 ? 158.320 125.163 136.294 1.00 55.07 84 SER C O 1
ATOM 10445 N N . LYS C 3 85 ? 158.844 125.813 134.200 1.00 68.00 85 LYS C N 1
ATOM 10446 C CA . LYS C 3 85 ? 159.339 127.124 134.602 1.00 68.00 85 LYS C CA 1
ATOM 10447 C C . LYS C 3 85 ? 158.721 128.235 133.764 1.00 68.00 85 LYS C C 1
ATOM 10448 O O . LYS C 3 85 ? 159.260 129.345 133.722 1.00 68.00 85 LYS C O 1
ATOM 10454 N N . LYS C 3 86 ? 157.605 127.963 133.098 1.00 77.93 86 LYS C N 1
ATOM 10455 C CA . LYS C 3 86 ? 156.985 128.911 132.186 1.00 77.93 86 LYS C CA 1
ATOM 10456 C C . LYS C 3 86 ? 155.740 129.521 132.819 1.00 77.93 86 LYS C C 1
ATOM 10457 O O . LYS C 3 86 ? 155.077 128.899 133.653 1.00 77.93 86 LYS C O 1
ATOM 10463 N N . ASP C 3 87 ? 155.429 130.746 132.408 1.00 77.24 87 ASP C N 1
ATOM 10464 C CA . ASP C 3 87 ? 154.277 131.460 132.941 1.00 77.24 87 ASP C CA 1
ATOM 10465 C C . ASP C 3 87 ? 153.410 132.013 131.817 1.00 77.24 87 ASP C C 1
ATOM 10466 O O . ASP C 3 87 ? 153.697 131.805 130.639 1.00 77.24 87 ASP C O 1
ATOM 10469 N N . LEU C 3 92 ? 151.514 136.917 137.339 1.00 65.72 92 LEU C N 1
ATOM 10470 C CA . LEU C 3 92 ? 151.250 136.106 138.521 1.00 65.72 92 LEU C CA 1
ATOM 10471 C C . LEU C 3 92 ? 152.147 134.871 138.541 1.00 65.72 92 LEU C C 1
ATOM 10472 O O . LEU C 3 92 ? 152.471 134.308 137.495 1.00 65.72 92 LEU C O 1
ATOM 10477 N N . GLY C 3 93 ? 152.553 134.466 139.742 1.00 64.22 93 GLY C N 1
ATOM 10478 C CA . GLY C 3 93 ? 153.467 133.354 139.918 1.00 64.22 93 GLY C CA 1
ATOM 10479 C C . GLY C 3 93 ? 152.795 132.000 140.026 1.00 64.22 93 GLY C C 1
ATOM 10480 O O . GLY C 3 93 ? 152.692 131.446 141.123 1.00 64.22 93 GLY C O 1
ATOM 10481 N N . MET C 3 94 ? 152.327 131.459 138.902 1.00 58.35 94 MET C N 1
ATOM 10482 C CA . MET C 3 94 ? 151.650 130.169 138.885 1.00 58.35 94 MET C CA 1
ATOM 10483 C C . MET C 3 94 ? 152.292 129.278 137.829 1.00 58.35 94 MET C C 1
ATOM 10484 O O . MET C 3 94 ? 152.546 129.724 136.706 1.00 58.35 94 MET C O 1
ATOM 10489 N N . VAL C 3 95 ? 152.538 128.020 138.191 1.00 48.79 95 VAL C N 1
ATOM 10490 C CA . VAL C 3 95 ? 153.415 127.117 137.451 1.00 48.79 95 VAL C CA 1
ATOM 10491 C C . VAL C 3 95 ? 152.582 125.998 136.839 1.00 48.79 95 VAL C C 1
ATOM 10492 O O . VAL C 3 95 ? 151.740 125.400 137.519 1.00 48.79 95 VAL C O 1
ATOM 10496 N N . LEU C 3 96 ? 152.815 125.719 135.557 1.00 40.35 96 LEU C N 1
ATOM 10497 C CA . LEU C 3 96 ? 152.140 124.623 134.880 1.00 40.35 96 LEU C CA 1
ATOM 10498 C C . LEU C 3 96 ? 152.610 123.281 135.430 1.00 40.35 96 LEU C C 1
ATOM 10499 O O . LEU C 3 96 ? 153.732 123.146 135.922 1.00 40.35 96 LEU C O 1
ATOM 10504 N N . ALA C 3 97 ? 151.739 122.280 135.337 1.00 35.62 97 ALA C N 1
ATOM 10505 C CA . ALA C 3 97 ? 151.995 120.971 135.919 1.00 35.62 97 ALA C CA 1
ATOM 10506 C C . ALA C 3 97 ? 151.146 119.935 135.195 1.00 35.62 97 ALA C C 1
ATOM 10507 O O . ALA C 3 97 ? 150.311 120.267 134.352 1.00 35.62 97 ALA C O 1
ATOM 10509 N N . SER C 3 98 ? 151.363 118.667 135.559 1.00 32.90 98 SER C N 1
ATOM 10510 C CA . SER C 3 98 ? 150.852 117.411 135.030 1.00 32.90 98 SER C CA 1
ATOM 10511 C C . SER C 3 98 ? 149.964 116.709 136.056 1.00 32.90 98 SER C C 1
ATOM 10512 O O . SER C 3 98 ? 150.171 116.874 137.259 1.00 32.90 98 SER C O 1
ATOM 10515 N N . PRO C 3 99 ? 148.977 115.906 135.629 1.00 33.26 99 PRO C N 1
ATOM 10516 C CA . PRO C 3 99 ? 148.176 115.141 136.604 1.00 33.26 99 PRO C CA 1
ATOM 10517 C C . PRO C 3 99 ? 148.944 114.037 137.307 1.00 33.26 99 PRO C C 1
ATOM 10518 O O . PRO C 3 99 ? 148.457 113.510 138.324 1.00 33.26 99 PRO C O 1
ATOM 10522 N N . ALA C 3 100 ? 150.132 113.682 136.810 1.00 31.28 100 ALA C N 1
ATOM 10523 C CA . ALA C 3 100 ? 151.029 112.827 137.573 1.00 31.28 100 ALA C CA 1
ATOM 10524 C C . ALA C 3 100 ? 151.468 113.498 138.869 1.00 31.28 100 ALA C C 1
ATOM 10525 O O . ALA C 3 100 ? 151.776 112.810 139.848 1.00 31.28 100 ALA C O 1
ATOM 10527 N N . ALA C 3 101 ? 151.492 114.834 138.902 1.00 30.93 101 ALA C N 1
ATOM 10528 C CA . ALA C 3 101 ? 151.736 115.529 140.157 1.00 30.93 101 ALA C CA 1
ATOM 10529 C C . ALA C 3 101 ? 150.520 115.480 141.070 1.00 30.93 101 ALA C C 1
ATOM 10530 O O . ALA C 3 101 ? 150.673 115.540 142.293 1.00 30.93 101 ALA C O 1
ATOM 10532 N N . ILE C 3 102 ? 149.314 115.372 140.504 1.00 28.91 102 ILE C N 1
ATOM 10533 C CA . ILE C 3 102 ? 148.123 115.226 141.336 1.00 28.91 102 ILE C CA 1
ATOM 10534 C C . ILE C 3 102 ? 148.119 113.867 142.016 1.00 28.91 102 ILE C C 1
ATOM 10535 O O . ILE C 3 102 ? 147.921 113.768 143.234 1.00 28.91 102 ILE C O 1
ATOM 10540 N N . THR C 3 103 ? 148.358 112.799 141.252 1.00 30.36 103 THR C N 1
ATOM 10541 C CA . THR C 3 103 ? 148.384 111.486 141.890 1.00 30.36 103 THR C CA 1
ATOM 10542 C C . THR C 3 103 ? 149.633 111.300 142.750 1.00 30.36 103 THR C C 1
ATOM 10543 O O . THR C 3 103 ? 149.597 110.551 143.738 1.00 30.36 103 THR C O 1
ATOM 10547 N N . TYR C 3 104 ? 150.719 112.015 142.435 1.00 32.21 104 TYR C N 1
ATOM 10548 C CA . TYR C 3 104 ? 151.889 111.979 143.301 1.00 32.21 104 TYR C CA 1
ATOM 10549 C C . TYR C 3 104 ? 151.619 112.697 144.610 1.00 32.21 104 TYR C C 1
ATOM 10550 O O . TYR C 3 104 ? 152.147 112.299 145.652 1.00 32.21 104 TYR C O 1
ATOM 10559 N N . TRP C 3 105 ? 150.804 113.749 144.575 1.00 31.86 105 TRP C N 1
ATOM 10560 C CA . TRP C 3 105 ? 150.361 114.381 145.809 1.00 31.86 105 TRP C CA 1
ATOM 10561 C C . TRP C 3 105 ? 149.463 113.448 146.602 1.00 31.86 105 TRP C C 1
ATOM 10562 O O . TRP C 3 105 ? 149.555 113.382 147.829 1.00 31.86 105 TRP C O 1
ATOM 10573 N N . ASN C 3 106 ? 148.589 112.720 145.914 1.00 30.63 106 ASN C N 1
ATOM 10574 C CA . ASN C 3 106 ? 147.633 111.863 146.597 1.00 30.63 106 ASN C CA 1
ATOM 10575 C C . ASN C 3 106 ? 148.265 110.616 147.186 1.00 30.63 106 ASN C C 1
ATOM 10576 O O . ASN C 3 106 ? 147.663 110.000 148.071 1.00 30.63 106 ASN C O 1
ATOM 10581 N N . PHE C 3 107 ? 149.452 110.216 146.732 1.00 33.70 107 PHE C N 1
ATOM 10582 C CA . PHE C 3 107 ? 150.078 109.042 147.322 1.00 33.70 107 PHE C CA 1
ATOM 10583 C C . PHE C 3 107 ? 151.363 109.325 148.089 1.00 33.70 107 PHE C C 1
ATOM 10584 O O . PHE C 3 107 ? 151.756 108.499 148.917 1.00 33.70 107 PHE C O 1
ATOM 10592 N N . CYS C 3 108 ? 152.026 110.450 147.843 1.00 42.49 108 CYS C N 1
ATOM 10593 C CA . CYS C 3 108 ? 153.299 110.758 148.492 1.00 42.49 108 CYS C CA 1
ATOM 10594 C C . CYS C 3 108 ? 153.341 112.231 148.909 1.00 42.49 108 CYS C C 1
ATOM 10595 O O . CYS C 3 108 ? 154.259 112.976 148.565 1.00 42.49 108 CYS C O 1
ATOM 10598 N N . GLY C 3 109 ? 152.313 112.689 149.618 1.00 43.65 109 GLY C N 1
ATOM 10599 C CA . GLY C 3 109 ? 152.247 114.067 150.049 1.00 43.65 109 GLY C CA 1
ATOM 10600 C C . GLY C 3 109 ? 151.877 114.226 151.512 1.00 43.65 109 GLY C C 1
ATOM 10601 O O . GLY C 3 109 ? 151.664 113.244 152.228 1.00 43.65 109 GLY C O 1
ATOM 10602 N N . PRO C 3 110 ? 151.801 115.467 151.988 1.00 47.67 110 PRO C N 1
ATOM 10603 C CA . PRO C 3 110 ? 151.449 115.708 153.392 1.00 47.67 110 PRO C CA 1
ATOM 10604 C C . PRO C 3 110 ? 149.958 115.556 153.643 1.00 47.67 110 PRO C C 1
ATOM 10605 O O . PRO C 3 110 ? 149.137 115.605 152.728 1.00 47.67 110 PRO C O 1
ATOM 10609 N N . GLY C 3 111 ? 149.616 115.385 154.919 1.00 57.65 111 GLY C N 1
ATOM 10610 C CA . GLY C 3 111 ? 148.239 115.123 155.296 1.00 57.65 111 GLY C CA 1
ATOM 10611 C C . GLY C 3 111 ? 147.766 115.837 156.546 1.00 57.65 111 GLY C C 1
ATOM 10612 O O . GLY C 3 111 ? 148.485 115.891 157.547 1.00 57.65 111 GLY C O 1
ATOM 10613 N N . VAL C 3 112 ? 146.549 116.379 156.501 1.00 64.67 112 VAL C N 1
ATOM 10614 C CA . VAL C 3 112 ? 145.968 117.159 157.589 1.00 64.67 112 VAL C CA 1
ATOM 10615 C C . VAL C 3 112 ? 144.616 116.556 157.947 1.00 64.67 112 VAL C C 1
ATOM 10616 O O . VAL C 3 112 ? 143.765 116.370 157.072 1.00 64.67 112 VAL C O 1
ATOM 10620 N N . ASP C 3 113 ? 144.420 116.257 159.232 1.00 71.10 113 ASP C N 1
ATOM 10621 C CA . ASP C 3 113 ? 143.174 115.664 159.713 1.00 71.10 113 ASP C CA 1
ATOM 10622 C C . ASP C 3 113 ? 142.073 116.718 159.720 1.00 71.10 113 ASP C C 1
ATOM 10623 O O . ASP C 3 113 ? 142.131 117.681 160.490 1.00 71.10 113 ASP C O 1
ATOM 10628 N N . ASN C 3 114 ? 141.056 116.524 158.877 1.00 69.03 114 ASN C N 1
ATOM 10629 C CA . ASN C 3 114 ? 139.929 117.444 158.785 1.00 69.03 114 ASN C CA 1
ATOM 10630 C C . ASN C 3 114 ? 138.607 116.705 158.651 1.00 69.03 114 ASN C C 1
ATOM 10631 O O . ASN C 3 114 ? 137.671 117.222 158.034 1.00 69.03 114 ASN C O 1
ATOM 10636 N N . SER C 3 115 ? 138.506 115.502 159.224 1.00 67.79 115 SER C N 1
ATOM 10637 C CA . SER C 3 115 ? 137.346 114.652 158.972 1.00 67.79 115 SER C CA 1
ATOM 10638 C C . SER C 3 115 ? 136.089 115.168 159.658 1.00 67.79 115 SER C C 1
ATOM 10639 O O . SER C 3 115 ? 134.979 114.833 159.236 1.00 67.79 115 SER C O 1
ATOM 10642 N N . SER C 3 116 ? 136.238 115.967 160.714 1.00 64.21 116 SER C N 1
ATOM 10643 C CA . SER C 3 116 ? 135.067 116.531 161.376 1.00 64.21 116 SER C CA 1
ATOM 10644 C C . SER C 3 116 ? 134.413 117.603 160.515 1.00 64.21 116 SER C C 1
ATOM 10645 O O . SER C 3 116 ? 133.181 117.649 160.402 1.00 64.21 116 SER C O 1
ATOM 10648 N N . VAL C 3 117 ? 135.223 118.457 159.886 1.00 62.98 117 VAL C N 1
ATOM 10649 C CA . VAL C 3 117 ? 134.694 119.502 159.015 1.00 62.98 117 VAL C CA 1
ATOM 10650 C C . VAL C 3 117 ? 134.060 118.889 157.771 1.00 62.98 117 VAL C C 1
ATOM 10651 O O . VAL C 3 117 ? 132.981 119.310 157.336 1.00 62.98 117 VAL C O 1
ATOM 10655 N N . ILE C 3 118 ? 134.695 117.856 157.211 1.00 62.43 118 ILE C N 1
ATOM 10656 C CA . ILE C 3 118 ? 134.173 117.198 156.018 1.00 62.43 118 ILE C CA 1
ATOM 10657 C C . ILE C 3 118 ? 132.896 116.435 156.339 1.00 62.43 118 ILE C C 1
ATOM 10658 O O . ILE C 3 118 ? 131.902 116.529 155.611 1.00 62.43 118 ILE C O 1
ATOM 10663 N N . LYS C 3 119 ? 132.873 115.720 157.457 1.00 58.15 119 LYS C N 1
ATOM 10664 C CA . LYS C 3 119 ? 131.659 115.028 157.862 1.00 58.15 119 LYS C CA 1
ATOM 10665 C C . LYS C 3 119 ? 130.631 115.943 158.517 1.00 58.15 119 LYS C C 1
ATOM 10666 O O . LYS C 3 119 ? 129.603 115.443 158.980 1.00 58.15 119 LYS C O 1
ATOM 10672 N N . ASP C 3 120 ? 130.880 117.255 158.589 1.00 60.77 120 ASP C N 1
ATOM 10673 C CA . ASP C 3 120 ? 129.869 118.201 159.040 1.00 60.77 120 ASP C CA 1
ATOM 10674 C C . ASP C 3 120 ? 129.347 119.133 157.955 1.00 60.77 120 ASP C C 1
ATOM 10675 O O . ASP C 3 120 ? 128.239 119.652 158.104 1.00 60.77 120 ASP C O 1
ATOM 10680 N N . VAL C 3 121 ? 130.104 119.368 156.882 1.00 59.18 121 VAL C N 1
ATOM 10681 C CA . VAL C 3 121 ? 129.572 120.154 155.771 1.00 59.18 121 VAL C CA 1
ATOM 10682 C C . VAL C 3 121 ? 128.523 119.353 155.007 1.00 59.18 121 VAL C C 1
ATOM 10683 O O . VAL C 3 121 ? 127.472 119.882 154.623 1.00 59.18 121 VAL C O 1
ATOM 10687 N N . TYR C 3 122 ? 128.752 118.055 154.841 1.00 53.22 122 TYR C N 1
ATOM 10688 C CA . TYR C 3 122 ? 127.945 117.216 153.960 1.00 53.22 122 TYR C CA 1
ATOM 10689 C C . TYR C 3 122 ? 126.937 116.370 154.725 1.00 53.22 122 TYR C C 1
ATOM 10690 O O . TYR C 3 122 ? 126.764 115.193 154.411 1.00 53.22 122 TYR C O 1
ATOM 10699 N N . LYS C 3 123 ? 126.278 116.942 155.739 1.00 56.34 123 LYS C N 1
ATOM 10700 C CA . LYS C 3 123 ? 125.365 116.175 156.587 1.00 56.34 123 LYS C CA 1
ATOM 10701 C C . LYS C 3 123 ? 124.150 115.647 155.834 1.00 56.34 123 LYS C C 1
ATOM 10702 O O . LYS C 3 123 ? 123.619 114.586 156.188 1.00 56.34 123 LYS C O 1
ATOM 10708 N N . ALA C 3 124 ? 123.699 116.361 154.802 1.00 53.68 124 ALA C N 1
ATOM 10709 C CA . ALA C 3 124 ? 122.564 115.883 154.020 1.00 53.68 124 ALA C CA 1
ATOM 10710 C C . ALA C 3 124 ? 122.934 114.645 153.217 1.00 53.68 124 ALA C C 1
ATOM 10711 O O . ALA C 3 124 ? 122.157 113.684 153.148 1.00 53.68 124 ALA C O 1
ATOM 10713 N N . LYS C 3 125 ? 124.133 114.633 152.640 1.00 51.09 125 LYS C N 1
ATOM 10714 C CA . LYS C 3 125 ? 124.535 113.545 151.761 1.00 51.09 125 LYS C CA 1
ATOM 10715 C C . LYS C 3 125 ? 124.932 112.302 152.553 1.00 51.09 125 LYS C C 1
ATOM 10716 O O . LYS C 3 125 ? 124.589 111.177 152.163 1.00 51.09 125 LYS C O 1
ATOM 10722 N N . PHE C 3 126 ? 125.618 112.481 153.685 1.00 51.39 126 PHE C N 1
ATOM 10723 C CA . PHE C 3 126 ? 125.859 111.355 154.583 1.00 51.39 126 PHE C CA 1
ATOM 10724 C C . PHE C 3 126 ? 124.576 110.883 155.249 1.00 51.39 126 PHE C C 1
ATOM 10725 O O . PHE C 3 126 ? 124.488 109.722 155.664 1.00 51.39 126 PHE C O 1
ATOM 10733 N N . MET C 3 127 ? 123.581 111.760 155.376 1.00 58.51 127 MET C N 1
ATOM 10734 C CA . MET C 3 127 ? 122.280 111.295 155.833 1.00 58.51 127 MET C CA 1
ATOM 10735 C C . MET C 3 127 ? 121.588 110.466 154.757 1.00 58.51 127 MET C C 1
ATOM 10736 O O . MET C 3 127 ? 120.863 109.515 155.078 1.00 58.51 127 MET C O 1
ATOM 10741 N N . LYS C 3 128 ? 121.817 110.796 153.479 1.00 54.78 128 LYS C N 1
ATOM 10742 C CA . LYS C 3 128 ? 121.277 109.984 152.392 1.00 54.78 128 LYS C CA 1
ATOM 10743 C C . LYS C 3 128 ? 121.920 108.605 152.352 1.00 54.78 128 LYS C C 1
ATOM 10744 O O . LYS C 3 128 ? 121.222 107.600 152.181 1.00 54.78 128 LYS C O 1
ATOM 10750 N N . LYS C 3 129 ? 123.247 108.537 152.497 1.00 56.18 129 LYS C N 1
ATOM 10751 C CA . LYS C 3 129 ? 123.906 107.235 152.527 1.00 56.18 129 LYS C CA 1
ATOM 10752 C C . LYS C 3 129 ? 123.540 106.450 153.782 1.00 56.18 129 LYS C C 1
ATOM 10753 O O . LYS C 3 129 ? 123.401 105.223 153.725 1.00 56.18 129 LYS C O 1
ATOM 10759 N N . GLU C 3 130 ? 123.344 107.139 154.911 1.00 64.56 130 GLU C N 1
ATOM 10760 C CA . GLU C 3 130 ? 122.973 106.453 156.146 1.00 64.56 130 GLU C CA 1
ATOM 10761 C C . GLU C 3 130 ? 121.555 105.897 156.067 1.00 64.56 130 GLU C C 1
ATOM 10762 O O . GLU C 3 130 ? 121.275 104.819 156.604 1.00 64.56 130 GLU C O 1
ATOM 10768 N N . ARG C 3 131 ? 120.651 106.598 155.382 1.00 65.22 131 ARG C N 1
ATOM 10769 C CA . ARG C 3 131 ? 119.328 106.028 155.161 1.00 65.22 131 ARG C CA 1
ATOM 10770 C C . ARG C 3 131 ? 119.335 104.957 154.077 1.00 65.22 131 ARG C C 1
ATOM 10771 O O . ARG C 3 131 ? 118.477 104.068 154.090 1.00 65.22 131 ARG C O 1
ATOM 10779 N N . TRP C 3 132 ? 120.281 105.022 153.137 1.00 60.17 132 TRP C N 1
ATOM 10780 C CA . TRP C 3 132 ? 120.331 104.027 152.070 1.00 60.17 132 TRP C CA 1
ATOM 10781 C C . TRP C 3 132 ? 120.898 102.698 152.550 1.00 60.17 132 TRP C C 1
ATOM 10782 O O . TRP C 3 132 ? 120.491 101.640 152.060 1.00 60.17 132 TRP C O 1
ATOM 10793 N N . ARG C 3 133 ? 121.829 102.724 153.501 1.00 64.65 133 ARG C N 1
ATOM 10794 C CA . ARG C 3 133 ? 122.424 101.484 153.982 1.00 64.65 133 ARG C CA 1
ATOM 10795 C C . ARG C 3 133 ? 121.448 100.699 154.851 1.00 64.65 133 ARG C C 1
ATOM 10796 O O . ARG C 3 133 ? 121.511 99.465 154.901 1.00 64.65 133 ARG C O 1
ATOM 10804 N N . GLU C 3 134 ? 120.508 101.387 155.492 1.00 68.38 134 GLU C N 1
ATOM 10805 C CA . GLU C 3 134 ? 119.617 100.790 156.483 1.00 68.38 134 GLU C CA 1
ATOM 10806 C C . GLU C 3 134 ? 118.230 100.512 155.924 1.00 68.38 134 GLU C C 1
ATOM 10807 O O . GLU C 3 134 ? 117.232 100.684 156.626 1.00 68.38 134 GLU C O 1
ATOM 10813 N N . THR C 3 135 ? 118.127 100.089 154.668 1.00 70.19 135 THR C N 1
ATOM 10814 C CA . THR C 3 135 ? 116.854 99.685 154.093 1.00 70.19 135 THR C CA 1
ATOM 10815 C C . THR C 3 135 ? 116.941 98.245 153.603 1.00 70.19 135 THR C C 1
ATOM 10816 O O . THR C 3 135 ? 118.022 97.726 153.312 1.00 70.19 135 THR C O 1
ATOM 10820 N N . LEU C 3 136 ? 115.786 97.587 153.548 1.00 72.55 136 LEU C N 1
ATOM 10821 C CA . LEU C 3 136 ? 115.700 96.201 153.112 1.00 72.55 136 LEU C CA 1
ATOM 10822 C C . LEU C 3 136 ? 114.685 96.088 151.986 1.00 72.55 136 LEU C C 1
ATOM 10823 O O . LEU C 3 136 ? 113.632 96.730 152.021 1.00 72.55 136 LEU C O 1
ATOM 10828 N N . TRP C 3 137 ? 115.006 95.265 150.994 1.00 66.48 137 TRP C N 1
ATOM 10829 C CA . TRP C 3 137 ? 114.233 95.133 149.769 1.00 66.48 137 TRP C CA 1
ATOM 10830 C C . TRP C 3 137 ? 113.580 93.755 149.710 1.00 66.48 137 TRP C C 1
ATOM 10831 O O . TRP C 3 137 ? 113.636 92.971 150.662 1.00 66.48 137 TRP C O 1
ATOM 10842 N N . GLY C 3 138 ? 112.954 93.460 148.572 1.00 69.17 138 GLY C N 1
ATOM 10843 C CA . GLY C 3 138 ? 112.323 92.178 148.363 1.00 69.17 138 GLY C CA 1
ATOM 10844 C C . GLY C 3 138 ? 112.257 91.759 146.906 1.00 69.17 138 GLY C C 1
ATOM 10845 O O . GLY C 3 138 ? 113.162 92.035 146.114 1.00 69.17 138 GLY C O 1
ATOM 10846 N N . PRO C 3 139 ? 111.187 91.068 146.530 1.00 59.65 139 PRO C N 1
ATOM 10847 C CA . PRO C 3 139 ? 111.051 90.581 145.157 1.00 59.65 139 PRO C CA 1
ATOM 10848 C C . PRO C 3 139 ? 110.448 91.638 144.238 1.00 59.65 139 PRO C C 1
ATOM 10849 O O . PRO C 3 139 ? 109.977 92.687 144.676 1.00 59.65 139 PRO C O 1
ATOM 10853 N N . MET C 3 140 ? 110.477 91.336 142.942 1.00 52.30 140 MET C N 1
ATOM 10854 C CA . MET C 3 140 ? 109.912 92.216 141.933 1.00 52.30 140 MET C CA 1
ATOM 10855 C C . MET C 3 140 ? 108.458 91.827 141.675 1.00 52.30 140 MET C C 1
ATOM 10856 O O . MET C 3 140 ? 107.919 90.906 142.291 1.00 52.30 140 MET C O 1
ATOM 10861 N N . ASN C 3 141 ? 107.806 92.530 140.758 1.00 52.23 141 ASN C N 1
ATOM 10862 C CA . ASN C 3 141 ? 106.393 92.276 140.517 1.00 52.23 141 ASN C CA 1
ATOM 10863 C C . ASN C 3 141 ? 106.047 92.012 139.062 1.00 52.23 141 ASN C C 1
ATOM 10864 O O . ASN C 3 141 ? 105.203 91.149 138.799 1.00 52.23 141 ASN C O 1
ATOM 10869 N N . PHE C 3 142 ? 106.679 92.731 138.124 1.00 47.83 142 PHE C N 1
ATOM 10870 C CA . PHE C 3 142 ? 106.434 92.633 136.678 1.00 47.83 142 PHE C CA 1
ATOM 10871 C C . PHE C 3 142 ? 104.963 92.879 136.341 1.00 47.83 142 PHE C C 1
ATOM 10872 O O . PHE C 3 142 ? 104.235 91.988 135.911 1.00 47.83 142 PHE C O 1
ATOM 10880 N N . GLU C 3 143 ? 104.530 94.111 136.576 1.00 53.17 143 GLU C N 1
ATOM 10881 C CA . GLU C 3 143 ? 103.144 94.498 136.379 1.00 53.17 143 GLU C CA 1
ATOM 10882 C C . GLU C 3 143 ? 103.081 95.867 135.722 1.00 53.17 143 GLU C C 1
ATOM 10883 O O . GLU C 3 143 ? 104.025 96.656 135.790 1.00 53.17 143 GLU C O 1
ATOM 10886 N N . LEU C 3 144 ? 101.948 96.138 135.077 1.00 57.85 144 LEU C N 1
ATOM 10887 C CA . LEU C 3 144 ? 101.711 97.449 134.489 1.00 57.85 144 LEU C CA 1
ATOM 10888 C C . LEU C 3 144 ? 101.502 98.483 135.584 1.00 57.85 144 LEU C C 1
ATOM 10889 O O . LEU C 3 144 ? 100.690 98.286 136.492 1.00 57.85 144 LEU C O 1
ATOM 10894 N N . VAL C 3 145 ? 102.233 99.592 135.498 1.00 58.59 145 VAL C N 1
ATOM 10895 C CA . VAL C 3 145 ? 102.171 100.636 136.511 1.00 58.59 145 VAL C CA 1
ATOM 10896 C C . VAL C 3 145 ? 102.481 101.961 135.828 1.00 58.59 145 VAL C C 1
ATOM 10897 O O . VAL C 3 145 ? 103.091 102.004 134.757 1.00 58.59 145 VAL C O 1
ATOM 10901 N N . GLY C 3 146 ? 102.015 103.049 136.430 1.00 61.51 146 GLY C N 1
ATOM 10902 C CA . GLY C 3 146 ? 102.234 104.373 135.888 1.00 61.51 146 GLY C CA 1
ATOM 10903 C C . GLY C 3 146 ? 101.163 105.341 136.334 1.00 61.51 146 GLY C C 1
ATOM 10904 O O . GLY C 3 146 ? 99.985 104.981 136.385 1.00 61.51 146 GLY C O 1
ATOM 10905 N N . LYS C 3 147 ? 101.556 106.567 136.667 1.00 70.55 147 LYS C N 1
ATOM 10906 C CA . LYS C 3 147 ? 100.622 107.553 137.191 1.00 70.55 147 LYS C CA 1
ATOM 10907 C C . LYS C 3 147 ? 101.152 108.929 136.787 1.00 70.55 147 LYS C C 1
ATOM 10908 O O . LYS C 3 147 ? 102.199 109.043 136.145 1.00 70.55 147 LYS C O 1
ATOM 10914 N N . GLN C 3 148 ? 100.425 109.980 137.160 1.00 74.25 148 GLN C N 1
ATOM 10915 C CA . GLN C 3 148 ? 100.646 111.321 136.635 1.00 74.25 148 GLN C CA 1
ATOM 10916 C C . GLN C 3 148 ? 101.854 111.975 137.308 1.00 74.25 148 GLN C C 1
ATOM 10917 O O . GLN C 3 148 ? 102.583 111.354 138.086 1.00 74.25 148 GLN C O 1
ATOM 10923 N N . ARG C 3 149 ? 102.072 113.252 137.012 1.00 73.31 149 ARG C N 1
ATOM 10924 C CA . ARG C 3 149 ? 103.216 114.003 137.506 1.00 73.31 149 ARG C CA 1
ATOM 10925 C C . ARG C 3 149 ? 102.765 114.923 138.629 1.00 73.31 149 ARG C C 1
ATOM 10926 O O . ARG C 3 149 ? 101.741 115.602 138.504 1.00 73.31 149 ARG C O 1
ATOM 10934 N N . ARG C 3 150 ? 103.531 114.953 139.715 1.00 77.81 150 ARG C N 1
ATOM 10935 C CA . ARG C 3 150 ? 103.164 115.704 140.905 1.00 77.81 150 ARG C CA 1
ATOM 10936 C C . ARG C 3 150 ? 104.270 116.679 141.286 1.00 77.81 150 ARG C C 1
ATOM 10937 O O . ARG C 3 150 ? 105.361 116.681 140.712 1.00 77.81 150 ARG C O 1
ATOM 10945 N N . VAL C 3 151 ? 103.963 117.535 142.254 1.00 79.42 151 VAL C N 1
ATOM 10946 C CA . VAL C 3 151 ? 104.952 118.395 142.891 1.00 79.42 151 VAL C CA 1
ATOM 10947 C C . VAL C 3 151 ? 105.161 117.831 144.291 1.00 79.42 151 VAL C C 1
ATOM 10948 O O . VAL C 3 151 ? 104.322 118.009 145.177 1.00 79.42 151 VAL C O 1
ATOM 10952 N N . VAL C 3 152 ? 106.274 117.132 144.490 1.00 82.19 152 VAL C N 1
ATOM 10953 C CA . VAL C 3 152 ? 106.531 116.372 145.706 1.00 82.19 152 VAL C CA 1
ATOM 10954 C C . VAL C 3 152 ? 107.810 116.894 146.348 1.00 82.19 152 VAL C C 1
ATOM 10955 O O . VAL C 3 152 ? 108.808 117.129 145.655 1.00 82.19 152 VAL C O 1
ATOM 10959 N N . GLU C 3 153 ? 107.766 117.101 147.666 1.00 86.42 153 GLU C N 1
ATOM 10960 C CA . GLU C 3 153 ? 108.959 117.422 148.439 1.00 86.42 153 GLU C CA 1
ATOM 10961 C C . GLU C 3 153 ? 109.827 116.179 148.589 1.00 86.42 153 GLU C C 1
ATOM 10962 O O . GLU C 3 153 ? 109.386 115.176 149.159 1.00 86.42 153 GLU C O 1
ATOM 10968 N N . THR C 3 154 ? 111.059 116.237 148.081 1.00 82.61 154 THR C N 1
ATOM 10969 C CA . THR C 3 154 ? 111.958 115.084 148.093 1.00 82.61 154 THR C CA 1
ATOM 10970 C C . THR C 3 154 ? 113.217 115.418 148.892 1.00 82.61 154 THR C C 1
ATOM 10971 O O . THR C 3 154 ? 114.265 115.683 148.298 1.00 82.61 154 THR C O 1
ATOM 10975 N N . GLN C 3 155 ? 113.109 115.370 150.238 1.00 83.86 155 GLN C N 1
ATOM 10976 C CA . GLN C 3 155 ? 114.178 115.250 151.235 1.00 83.86 155 GLN C CA 1
ATOM 10977 C C . GLN C 3 155 ? 113.538 115.115 152.613 1.00 83.86 155 GLN C C 1
ATOM 10978 O O . GLN C 3 155 ? 112.569 115.824 152.909 1.00 83.86 155 GLN C O 1
ATOM 10984 N N . PRO C 3 156 ? 114.033 114.234 153.480 1.00 85.74 156 PRO C N 1
ATOM 10985 C CA . PRO C 3 156 ? 113.451 114.128 154.839 1.00 85.74 156 PRO C CA 1
ATOM 10986 C C . PRO C 3 156 ? 114.011 115.155 155.817 1.00 85.74 156 PRO C C 1
ATOM 10987 O O . PRO C 3 156 ? 114.738 114.847 156.765 1.00 85.74 156 PRO C O 1
ATOM 10991 N N . VAL C 3 157 ? 113.666 116.422 155.596 1.00 90.97 157 VAL C N 1
ATOM 10992 C CA . VAL C 3 157 ? 114.023 117.495 156.517 1.00 90.97 157 VAL C CA 1
ATOM 10993 C C . VAL C 3 157 ? 112.997 117.552 157.641 1.00 90.97 157 VAL C C 1
ATOM 10994 O O . VAL C 3 157 ? 111.984 116.846 157.607 1.00 90.97 157 VAL C O 1
ATOM 10998 N N . GLU C 3 158 ? 113.258 118.383 158.651 1.00 102.26 158 GLU C N 1
ATOM 10999 C CA . GLU C 3 158 ? 112.364 118.532 159.794 1.00 102.26 158 GLU C CA 1
ATOM 11000 C C . GLU C 3 158 ? 111.896 119.968 160.009 1.00 102.26 158 GLU C C 1
ATOM 11001 O O . GLU C 3 158 ? 111.378 120.282 161.087 1.00 102.26 158 GLU C O 1
ATOM 11007 N N . ILE C 3 159 ? 112.068 120.851 159.023 1.00 97.84 159 ILE C N 1
ATOM 11008 C CA . ILE C 3 159 ? 111.786 122.274 159.173 1.00 97.84 159 ILE C CA 1
ATOM 11009 C C . ILE C 3 159 ? 110.827 122.770 158.093 1.00 97.84 159 ILE C C 1
ATOM 11010 O O . ILE C 3 159 ? 109.846 123.463 158.392 1.00 97.84 159 ILE C O 1
ATOM 11015 N N . LYS C 3 160 ? 111.091 122.408 156.832 1.00 97.87 160 LYS C N 1
ATOM 11016 C CA . LYS C 3 160 ? 110.187 122.570 155.685 1.00 97.87 160 LYS C CA 1
ATOM 11017 C C . LYS C 3 160 ? 109.852 124.042 155.415 1.00 97.87 160 LYS C C 1
ATOM 11018 O O . LYS C 3 160 ? 108.712 124.487 155.551 1.00 97.87 160 LYS C O 1
ATOM 11024 N N . LEU C 3 161 ? 110.880 124.791 155.027 1.00 99.79 161 LEU C N 1
ATOM 11025 C CA . LEU C 3 161 ? 110.683 126.163 154.583 1.00 99.79 161 LEU C CA 1
ATOM 11026 C C . LEU C 3 161 ? 110.572 126.223 153.058 1.00 99.79 161 LEU C C 1
ATOM 11027 O O . LEU C 3 161 ? 110.889 125.268 152.349 1.00 99.79 161 LEU C O 1
ATOM 11032 N N . ASN C 3 162 ? 110.126 127.374 152.552 1.00 107.93 162 ASN C N 1
ATOM 11033 C CA . ASN C 3 162 ? 109.678 127.451 151.165 1.00 107.93 162 ASN C CA 1
ATOM 11034 C C . ASN C 3 162 ? 110.493 128.458 150.359 1.00 107.93 162 ASN C C 1
ATOM 11035 O O . ASN C 3 162 ? 109.924 129.310 149.667 1.00 107.93 162 ASN C O 1
ATOM 11040 N N . GLN C 3 163 ? 111.823 128.396 150.489 1.00 106.03 163 GLN C N 1
ATOM 11041 C CA . GLN C 3 163 ? 112.798 129.131 149.670 1.00 106.03 163 GLN C CA 1
ATOM 11042 C C . GLN C 3 163 ? 112.666 130.650 149.775 1.00 106.03 163 GLN C C 1
ATOM 11043 O O . GLN C 3 163 ? 113.184 131.379 148.924 1.00 106.03 163 GLN C O 1
ATOM 11049 N N . LYS C 3 164 ? 111.976 131.147 150.798 1.00 110.73 164 LYS C N 1
ATOM 11050 C CA . LYS C 3 164 ? 111.812 132.579 150.988 1.00 110.73 164 LYS C CA 1
ATOM 11051 C C . LYS C 3 164 ? 112.214 132.931 152.412 1.00 110.73 164 LYS C C 1
ATOM 11052 O O . LYS C 3 164 ? 112.779 134.000 152.663 1.00 110.73 164 LYS C O 1
ATOM 11058 N N . GLU C 3 165 ? 111.940 132.023 153.349 1.00 111.71 165 GLU C N 1
ATOM 11059 C CA . GLU C 3 165 ? 112.478 132.148 154.695 1.00 111.71 165 GLU C CA 1
ATOM 11060 C C . GLU C 3 165 ? 113.923 131.682 154.789 1.00 111.71 165 GLU C C 1
ATOM 11061 O O . GLU C 3 165 ? 114.563 131.909 155.821 1.00 111.71 165 GLU C O 1
ATOM 11067 N N . ILE C 3 166 ? 114.448 131.040 153.746 1.00 104.79 166 ILE C N 1
ATOM 11068 C CA . ILE C 3 166 ? 115.805 130.509 153.796 1.00 104.79 166 ILE C CA 1
ATOM 11069 C C . ILE C 3 166 ? 116.823 131.572 153.400 1.00 104.79 166 ILE C C 1
ATOM 11070 O O . ILE C 3 166 ? 117.866 131.715 154.047 1.00 104.79 166 ILE C O 1
ATOM 11075 N N . LYS C 3 167 ? 116.538 132.337 152.343 1.00 105.09 167 LYS C N 1
ATOM 11076 C CA . LYS C 3 167 ? 117.413 133.444 151.967 1.00 105.09 167 LYS C CA 1
ATOM 11077 C C . LYS C 3 167 ? 117.395 134.539 153.025 1.00 105.09 167 LYS C C 1
ATOM 11078 O O . LYS C 3 167 ? 118.451 135.042 153.434 1.00 105.09 167 LYS C O 1
ATOM 11084 N N . GLU C 3 168 ? 116.200 134.904 153.494 1.00 115.42 168 GLU C N 1
ATOM 11085 C CA . GLU C 3 168 ? 116.075 135.872 154.577 1.00 115.42 168 GLU C CA 1
ATOM 11086 C C . GLU C 3 168 ? 116.636 135.323 155.884 1.00 115.42 168 GLU C C 1
ATOM 11087 O O . GLU C 3 168 ? 117.181 136.085 156.689 1.00 115.42 168 GLU C O 1
ATOM 11093 N N . LEU C 3 169 ? 116.536 134.008 156.095 1.00 107.15 169 LEU C N 1
ATOM 11094 C CA . LEU C 3 169 ? 117.120 133.395 157.283 1.00 107.15 169 LEU C CA 1
ATOM 11095 C C . LEU C 3 169 ? 118.639 133.485 157.262 1.00 107.15 169 LEU C C 1
ATOM 11096 O O . LEU C 3 169 ? 119.253 133.846 158.269 1.00 107.15 169 LEU C O 1
ATOM 11101 N N . THR C 3 170 ? 119.263 133.198 156.117 1.00 106.76 170 THR C N 1
ATOM 11102 C CA . THR C 3 170 ? 120.715 133.311 156.028 1.00 106.76 170 THR C CA 1
ATOM 11103 C C . THR C 3 170 ? 121.191 134.758 155.975 1.00 106.76 170 THR C C 1
ATOM 11104 O O . THR C 3 170 ? 122.369 135.013 156.243 1.00 106.76 170 THR C O 1
ATOM 11108 N N . MET C 3 171 ? 120.321 135.709 155.631 1.00 110.47 171 MET C N 1
ATOM 11109 C CA . MET C 3 171 ? 120.703 137.108 155.796 1.00 110.47 171 MET C CA 1
ATOM 11110 C C . MET C 3 171 ? 120.763 137.495 157.267 1.00 110.47 171 MET C C 1
ATOM 11111 O O . MET C 3 171 ? 121.671 138.221 157.685 1.00 110.47 171 MET C O 1
ATOM 11116 N N . TRP C 3 172 ? 119.817 137.012 158.072 1.00 116.31 172 TRP C N 1
ATOM 11117 C CA . TRP C 3 172 ? 119.717 137.395 159.474 1.00 116.31 172 TRP C CA 1
ATOM 11118 C C . TRP C 3 172 ? 120.429 136.423 160.408 1.00 116.31 172 TRP C C 1
ATOM 11119 O O . TRP C 3 172 ? 120.106 136.377 161.600 1.00 116.31 172 TRP C O 1
ATOM 11130 N N . VAL C 3 173 ? 121.376 135.634 159.897 1.00 107.54 173 VAL C N 1
ATOM 11131 C CA . VAL C 3 173 ? 122.197 134.772 160.743 1.00 107.54 173 VAL C CA 1
ATOM 11132 C C . VAL C 3 173 ? 123.671 135.056 160.495 1.00 107.54 173 VAL C C 1
ATOM 11133 O O . VAL C 3 173 ? 124.428 135.322 161.435 1.00 107.54 173 VAL C O 1
ATOM 11137 N N . LEU C 3 174 ? 124.088 135.015 159.230 1.00 106.49 174 LEU C N 1
ATOM 11138 C CA . LEU C 3 174 ? 125.503 135.179 158.910 1.00 106.49 174 LEU C CA 1
ATOM 11139 C C . LEU C 3 174 ? 125.946 136.628 159.053 1.00 106.49 174 LEU C C 1
ATOM 11140 O O . LEU C 3 174 ? 126.865 136.935 159.819 1.00 106.49 174 LEU C O 1
ATOM 11145 N N . PHE C 3 175 ? 125.306 137.539 158.322 1.00 118.08 175 PHE C N 1
ATOM 11146 C CA . PHE C 3 175 ? 125.788 138.917 158.231 1.00 118.08 175 PHE C CA 1
ATOM 11147 C C . PHE C 3 175 ? 124.580 139.848 158.237 1.00 118.08 175 PHE C C 1
ATOM 11148 O O . PHE C 3 175 ? 123.943 140.050 157.200 1.00 118.08 175 PHE C O 1
ATOM 11156 N N . GLU C 3 176 ? 124.281 140.426 159.399 1.00 118.52 176 GLU C N 1
ATOM 11157 C CA . GLU C 3 176 ? 123.043 141.167 159.600 1.00 118.52 176 GLU C CA 1
ATOM 11158 C C . GLU C 3 176 ? 123.168 142.654 159.305 1.00 118.52 176 GLU C C 1
ATOM 11159 O O . GLU C 3 176 ? 122.187 143.384 159.485 1.00 118.52 176 GLU C O 1
ATOM 11165 N N . ASP C 3 177 ? 124.335 143.126 158.868 1.00 120.66 177 ASP C N 1
ATOM 11166 C CA . ASP C 3 177 ? 124.506 144.561 158.670 1.00 120.66 177 ASP C CA 1
ATOM 11167 C C . ASP C 3 177 ? 123.786 145.053 157.423 1.00 120.66 177 ASP C C 1
ATOM 11168 O O . ASP C 3 177 ? 123.456 146.240 157.328 1.00 120.66 177 ASP C O 1
ATOM 11173 N N . GLU C 3 178 ? 123.535 144.170 156.464 1.00 120.89 178 GLU C N 1
ATOM 11174 C CA . GLU C 3 178 ? 122.842 144.529 155.235 1.00 120.89 178 GLU C CA 1
ATOM 11175 C C . GLU C 3 178 ? 121.835 143.448 154.867 1.00 120.89 178 GLU C C 1
ATOM 11176 O O . GLU C 3 178 ? 121.736 143.025 153.712 1.00 120.89 178 GLU C O 1
ATOM 11182 N N . ALA C 3 179 ? 121.045 143.010 155.850 1.00 119.82 179 ALA C N 1
ATOM 11183 C CA . ALA C 3 179 ? 120.219 141.821 155.653 1.00 119.82 179 ALA C CA 1
ATOM 11184 C C . ALA C 3 179 ? 118.963 142.119 154.840 1.00 119.82 179 ALA C C 1
ATOM 11185 O O . ALA C 3 179 ? 118.863 141.724 153.674 1.00 119.82 179 ALA C O 1
ATOM 11187 N N . ASN C 3 180 ? 118.035 142.883 155.411 1.00 125.53 180 ASN C N 1
ATOM 11188 C CA . ASN C 3 180 ? 116.681 142.990 154.876 1.00 125.53 180 ASN C CA 1
ATOM 11189 C C . ASN C 3 180 ? 115.939 144.046 155.686 1.00 125.53 180 ASN C C 1
ATOM 11190 O O . ASN C 3 180 ? 116.381 144.452 156.764 1.00 125.53 180 ASN C O 1
ATOM 11195 N N . LEU C 3 181 ? 114.806 144.488 155.146 1.00 132.41 181 LEU C N 1
ATOM 11196 C CA . LEU C 3 181 ? 113.807 145.165 155.955 1.00 132.41 181 LEU C CA 1
ATOM 11197 C C . LEU C 3 181 ? 113.203 144.164 156.934 1.00 132.41 181 LEU C C 1
ATOM 11198 O O . LEU C 3 181 ? 113.062 142.977 156.629 1.00 132.41 181 LEU C O 1
ATOM 11203 N N . ALA C 3 182 ? 112.860 144.648 158.125 1.00 137.32 182 ALA C N 1
ATOM 11204 C CA . ALA C 3 182 ? 112.324 143.788 159.177 1.00 137.32 182 ALA C CA 1
ATOM 11205 C C . ALA C 3 182 ? 110.910 143.354 158.811 1.00 137.32 182 ALA C C 1
ATOM 11206 O O . ALA C 3 182 ? 109.984 144.170 158.804 1.00 137.32 182 ALA C O 1
ATOM 11208 N N . SER C 3 183 ? 110.742 142.072 158.502 1.00 138.88 183 SER C N 1
ATOM 11209 C CA . SER C 3 183 ? 109.475 141.544 158.030 1.00 138.88 183 SER C CA 1
ATOM 11210 C C . SER C 3 183 ? 108.740 140.843 159.168 1.00 138.88 183 SER C C 1
ATOM 11211 O O . SER C 3 183 ? 109.179 140.844 160.322 1.00 138.88 183 SER C O 1
ATOM 11214 N N . LYS C 3 184 ? 107.603 140.231 158.840 1.00 138.11 184 LYS C N 1
ATOM 11215 C CA . LYS C 3 184 ? 106.796 139.497 159.802 1.00 138.11 184 LYS C CA 1
ATOM 11216 C C . LYS C 3 184 ? 107.234 138.050 159.957 1.00 138.11 184 LYS C C 1
ATOM 11217 O O . LYS C 3 184 ? 106.740 137.361 160.856 1.00 138.11 184 LYS C O 1
ATOM 11223 N N . PHE C 3 185 ? 108.147 137.579 159.112 1.00 134.49 185 PHE C N 1
ATOM 11224 C CA . PHE C 3 185 ? 108.552 136.180 159.100 1.00 134.49 185 PHE C CA 1
ATOM 11225 C C . PHE C 3 185 ? 109.661 135.876 160.096 1.00 134.49 185 PHE C C 1
ATOM 11226 O O . PHE C 3 185 ? 110.119 134.730 160.157 1.00 134.49 185 PHE C O 1
ATOM 11234 N N . ILE C 3 186 ? 110.091 136.859 160.878 1.00 133.04 186 ILE C N 1
ATOM 11235 C CA . ILE C 3 186 ? 111.295 136.721 161.687 1.00 133.04 186 ILE C CA 1
ATOM 11236 C C . ILE C 3 186 ? 111.001 136.051 163.021 1.00 133.04 186 ILE C C 1
ATOM 11237 O O . ILE C 3 186 ? 111.657 135.063 163.362 1.00 133.04 186 ILE C O 1
ATOM 11242 N N . GLN C 3 187 ? 109.963 136.552 163.711 1.00 135.39 187 GLN C N 1
ATOM 11243 C CA . GLN C 3 187 ? 109.836 136.529 165.173 1.00 135.39 187 GLN C CA 1
ATOM 11244 C C . GLN C 3 187 ? 110.034 135.148 165.796 1.00 135.39 187 GLN C C 1
ATOM 11245 O O . GLN C 3 187 ? 110.994 134.930 166.545 1.00 135.39 187 GLN C O 1
ATOM 11251 N N . GLU C 3 188 ? 109.152 134.195 165.464 1.00 137.03 188 GLU C N 1
ATOM 11252 C CA . GLU C 3 188 ? 109.226 132.855 166.048 1.00 137.03 188 GLU C CA 1
ATOM 11253 C C . GLU C 3 188 ? 110.499 132.140 165.614 1.00 137.03 188 GLU C C 1
ATOM 11254 O O . GLU C 3 188 ? 111.265 131.642 166.453 1.00 137.03 188 GLU C O 1
ATOM 11260 N N . ASN C 3 189 ? 110.785 132.171 164.306 1.00 133.15 189 ASN C N 1
ATOM 11261 C CA . ASN C 3 189 ? 112.042 131.661 163.771 1.00 133.15 189 ASN C CA 1
ATOM 11262 C C . ASN C 3 189 ? 113.254 132.420 164.302 1.00 133.15 189 ASN C C 1
ATOM 11263 O O . ASN C 3 189 ? 114.370 131.887 164.236 1.00 133.15 189 ASN C O 1
ATOM 11268 N N . PHE C 3 190 ? 113.044 133.640 164.831 1.00 130.18 190 PHE C N 1
ATOM 11269 C CA . PHE C 3 190 ? 114.100 134.390 165.507 1.00 130.18 190 PHE C CA 1
ATOM 11270 C C . PHE C 3 190 ? 114.710 133.592 166.652 1.00 130.18 190 PHE C C 1
ATOM 11271 O O . PHE C 3 190 ? 115.927 133.662 166.874 1.00 130.18 190 PHE C O 1
ATOM 11279 N N . SER C 3 191 ? 113.883 132.808 167.364 1.00 126.55 191 SER C N 1
ATOM 11280 C CA . SER C 3 191 ? 114.401 131.918 168.402 1.00 126.55 191 SER C CA 1
ATOM 11281 C C . SER C 3 191 ? 115.378 130.906 167.817 1.00 126.55 191 SER C C 1
ATOM 11282 O O . SER C 3 191 ? 116.474 130.705 168.362 1.00 126.55 191 SER C O 1
ATOM 11285 N N . LEU C 3 192 ? 115.027 130.328 166.659 1.00 124.13 192 LEU C N 1
ATOM 11286 C CA . LEU C 3 192 ? 115.942 129.446 165.941 1.00 124.13 192 LEU C CA 1
ATOM 11287 C C . LEU C 3 192 ? 117.204 130.175 165.514 1.00 124.13 192 LEU C C 1
ATOM 11288 O O . LEU C 3 192 ? 118.288 129.573 165.516 1.00 124.13 192 LEU C O 1
ATOM 11293 N N . VAL C 3 193 ? 117.080 131.473 165.188 1.00 122.03 193 VAL C N 1
ATOM 11294 C CA . VAL C 3 193 ? 118.236 132.295 164.837 1.00 122.03 193 VAL C CA 1
ATOM 11295 C C . VAL C 3 193 ? 119.232 132.319 165.987 1.00 122.03 193 VAL C C 1
ATOM 11296 O O . VAL C 3 193 ? 120.446 132.166 165.773 1.00 122.03 193 VAL C O 1
ATOM 11300 N N . LEU C 3 194 ? 118.717 132.394 167.227 1.00 123.47 194 LEU C N 1
ATOM 11301 C CA . LEU C 3 194 ? 119.566 132.323 168.414 1.00 123.47 194 LEU C CA 1
ATOM 11302 C C . LEU C 3 194 ? 120.329 131.010 168.460 1.00 123.47 194 LEU C C 1
ATOM 11303 O O . LEU C 3 194 ? 121.555 131.007 168.644 1.00 123.47 194 LEU C O 1
ATOM 11308 N N . SER C 3 195 ? 119.636 129.901 168.172 1.00 120.83 195 SER C N 1
ATOM 11309 C CA . SER C 3 195 ? 120.293 128.602 168.128 1.00 120.83 195 SER C CA 1
ATOM 11310 C C . SER C 3 195 ? 121.318 128.552 167.006 1.00 120.83 195 SER C C 1
ATOM 11311 O O . SER C 3 195 ? 122.415 128.012 167.194 1.00 120.83 195 SER C O 1
ATOM 11314 N N . LEU C 3 196 ? 121.015 129.193 165.869 1.00 116.10 196 LEU C N 1
ATOM 11315 C CA . LEU C 3 196 ? 121.988 129.222 164.784 1.00 116.10 196 LEU C CA 1
ATOM 11316 C C . LEU C 3 196 ? 123.187 130.079 165.149 1.00 116.10 196 LEU C C 1
ATOM 11317 O O . LEU C 3 196 ? 124.321 129.739 164.788 1.00 116.10 196 LEU C O 1
ATOM 11322 N N . ARG C 3 197 ? 122.977 131.124 165.952 1.00 119.26 197 ARG C N 1
ATOM 11323 C CA . ARG C 3 197 ? 124.116 131.911 166.396 1.00 119.26 197 ARG C CA 1
ATOM 11324 C C . ARG C 3 197 ? 124.903 131.211 167.494 1.00 119.26 197 ARG C C 1
ATOM 11325 O O . ARG C 3 197 ? 125.985 131.685 167.860 1.00 119.26 197 ARG C O 1
ATOM 11333 N N . GLU C 3 198 ? 124.395 130.092 168.012 1.00 122.87 198 GLU C N 1
ATOM 11334 C CA . GLU C 3 198 ? 125.174 129.231 168.882 1.00 122.87 198 GLU C CA 1
ATOM 11335 C C . GLU C 3 198 ? 125.915 128.149 168.111 1.00 122.87 198 GLU C C 1
ATOM 11336 O O . GLU C 3 198 ? 126.718 127.427 168.709 1.00 122.87 198 GLU C O 1
ATOM 11342 N N . LEU C 3 199 ? 125.670 128.022 166.805 1.00 114.22 199 LEU C N 1
ATOM 11343 C CA . LEU C 3 199 ? 126.313 126.996 165.991 1.00 114.22 199 LEU C CA 1
ATOM 11344 C C . LEU C 3 199 ? 127.375 127.552 165.057 1.00 114.22 199 LEU C C 1
ATOM 11345 O O . LEU C 3 199 ? 128.509 127.067 165.053 1.00 114.22 199 LEU C O 1
ATOM 11350 N N . TYR C 3 200 ? 127.034 128.559 164.254 1.00 106.00 200 TYR C N 1
ATOM 11351 C CA . TYR C 3 200 ? 127.947 129.087 163.248 1.00 106.00 200 TYR C CA 1
ATOM 11352 C C . TYR C 3 200 ? 128.740 130.287 163.743 1.00 106.00 200 TYR C C 1
ATOM 11353 O O . TYR C 3 200 ? 129.147 131.129 162.932 1.00 106.00 200 TYR C O 1
ATOM 11362 N N . LYS C 3 201 ? 128.968 130.395 165.052 1.00 111.84 201 LYS C N 1
ATOM 11363 C CA . LYS C 3 201 ? 129.766 131.500 165.571 1.00 111.84 201 LYS C CA 1
ATOM 11364 C C . LYS C 3 201 ? 131.250 131.262 165.326 1.00 111.84 201 LYS C C 1
ATOM 11365 O O . LYS C 3 201 ? 131.898 132.013 164.589 1.00 111.84 201 LYS C O 1
ATOM 11371 N N . GLY C 3 202 ? 131.806 130.218 165.937 1.00 110.20 202 GLY C N 1
ATOM 11372 C CA . GLY C 3 202 ? 133.193 129.879 165.700 1.00 110.20 202 GLY C CA 1
ATOM 11373 C C . GLY C 3 202 ? 133.380 128.621 164.880 1.00 110.20 202 GLY C C 1
ATOM 11374 O O . GLY C 3 202 ? 133.282 127.510 165.406 1.00 110.20 202 GLY C O 1
ATOM 11375 N N . LYS C 3 203 ? 133.675 128.793 163.592 1.00 104.26 203 LYS C N 1
ATOM 11376 C CA . LYS C 3 203 ? 134.039 127.702 162.699 1.00 104.26 203 LYS C CA 1
ATOM 11377 C C . LYS C 3 203 ? 135.081 128.204 161.712 1.00 104.26 203 LYS C C 1
ATOM 11378 O O . LYS C 3 203 ? 135.158 129.397 161.409 1.00 104.26 203 LYS C O 1
ATOM 11384 N N . ALA C 3 204 ? 135.880 127.270 161.201 1.00 99.82 204 ALA C N 1
ATOM 11385 C CA . ALA C 3 204 ? 136.791 127.560 160.103 1.00 99.82 204 ALA C CA 1
ATOM 11386 C C . ALA C 3 204 ? 136.090 127.545 158.754 1.00 99.82 204 ALA C C 1
ATOM 11387 O O . ALA C 3 204 ? 136.720 127.847 157.736 1.00 99.82 204 ALA C O 1
ATOM 11389 N N . VAL C 3 205 ? 134.804 127.201 158.733 1.00 93.24 205 VAL C N 1
ATOM 11390 C CA . VAL C 3 205 ? 134.028 127.160 157.505 1.00 93.24 205 VAL C CA 1
ATOM 11391 C C . VAL C 3 205 ? 133.747 128.579 157.029 1.00 93.24 205 VAL C C 1
ATOM 11392 O O . VAL C 3 205 ? 133.260 129.422 157.792 1.00 93.24 205 VAL C O 1
ATOM 11396 N N . ASN C 3 206 ? 134.068 128.848 155.765 1.00 94.45 206 ASN C N 1
ATOM 11397 C CA . ASN C 3 206 ? 133.811 130.142 155.149 1.00 94.45 206 ASN C CA 1
ATOM 11398 C C . ASN C 3 206 ? 132.304 130.370 155.017 1.00 94.45 206 ASN C C 1
ATOM 11399 O O . ASN C 3 206 ? 131.506 129.430 155.014 1.00 94.45 206 ASN C O 1
ATOM 11404 N N . LYS C 3 207 ? 131.918 131.646 154.912 1.00 92.88 207 LYS C N 1
ATOM 11405 C CA . LYS C 3 207 ? 130.504 132.010 154.907 1.00 92.88 207 LYS C CA 1
ATOM 11406 C C . LYS C 3 207 ? 129.772 131.552 153.651 1.00 92.88 207 LYS C C 1
ATOM 11407 O O . LYS C 3 207 ? 128.550 131.378 153.697 1.00 92.88 207 LYS C O 1
ATOM 11413 N N . ASP C 3 208 ? 130.476 131.349 152.537 1.00 90.94 208 ASP C N 1
ATOM 11414 C CA . ASP C 3 208 ? 129.822 130.770 151.369 1.00 90.94 208 ASP C CA 1
ATOM 11415 C C . ASP C 3 208 ? 129.584 129.279 151.559 1.00 90.94 208 ASP C C 1
ATOM 11416 O O . ASP C 3 208 ? 128.560 128.744 151.116 1.00 90.94 208 ASP C O 1
ATOM 11421 N N . VAL C 3 209 ? 130.515 128.592 152.224 1.00 86.23 209 VAL C N 1
ATOM 11422 C CA . VAL C 3 209 ? 130.319 127.179 152.519 1.00 86.23 209 VAL C CA 1
ATOM 11423 C C . VAL C 3 209 ? 129.282 127.010 153.626 1.00 86.23 209 VAL C C 1
ATOM 11424 O O . VAL C 3 209 ? 128.500 126.050 153.615 1.00 86.23 209 VAL C O 1
ATOM 11428 N N . ALA C 3 210 ? 129.222 127.955 154.569 1.00 85.67 210 ALA C N 1
ATOM 11429 C CA . ALA C 3 210 ? 128.218 127.900 155.628 1.00 85.67 210 ALA C CA 1
ATOM 11430 C C . ALA C 3 210 ? 126.822 128.175 155.082 1.00 85.67 210 ALA C C 1
ATOM 11431 O O . ALA C 3 210 ? 125.868 127.450 155.388 1.00 85.67 210 ALA C O 1
ATOM 11433 N N . ALA C 3 211 ? 126.687 129.215 154.256 1.00 86.11 211 ALA C N 1
ATOM 11434 C CA . ALA C 3 211 ? 125.411 129.492 153.607 1.00 86.11 211 ALA C CA 1
ATOM 11435 C C . ALA C 3 211 ? 125.041 128.425 152.590 1.00 86.11 211 ALA C C 1
ATOM 11436 O O . ALA C 3 211 ? 123.865 128.307 152.237 1.00 86.11 211 ALA C O 1
ATOM 11438 N N . PHE C 3 212 ? 126.018 127.658 152.106 1.00 83.22 212 PHE C N 1
ATOM 11439 C CA . PHE C 3 212 ? 125.704 126.459 151.342 1.00 83.22 212 PHE C CA 1
ATOM 11440 C C . PHE C 3 212 ? 125.102 125.381 152.234 1.00 83.22 212 PHE C C 1
ATOM 11441 O O . PHE C 3 212 ? 124.023 124.855 151.943 1.00 83.22 212 PHE C O 1
ATOM 11449 N N . MET C 3 213 ? 125.775 125.051 153.339 1.00 81.81 213 MET C N 1
ATOM 11450 C CA . MET C 3 213 ? 125.373 123.899 154.141 1.00 81.81 213 MET C CA 1
ATOM 11451 C C . MET C 3 213 ? 124.144 124.156 155.000 1.00 81.81 213 MET C C 1
ATOM 11452 O O . MET C 3 213 ? 123.571 123.197 155.525 1.00 81.81 213 MET C O 1
ATOM 11457 N N . ILE C 3 214 ? 123.731 125.415 155.169 1.00 86.50 214 ILE C N 1
ATOM 11458 C CA . ILE C 3 214 ? 122.486 125.679 155.888 1.00 86.50 214 ILE C CA 1
ATOM 11459 C C . ILE C 3 214 ? 121.282 125.269 155.050 1.00 86.50 214 ILE C C 1
ATOM 11460 O O . ILE C 3 214 ? 120.360 124.608 155.545 1.00 86.50 214 ILE C O 1
ATOM 11465 N N . ALA C 3 215 ? 121.296 125.588 153.758 1.00 80.69 215 ALA C N 1
ATOM 11466 C CA . ALA C 3 215 ? 120.147 125.371 152.889 1.00 80.69 215 ALA C CA 1
ATOM 11467 C C . ALA C 3 215 ? 119.952 123.914 152.477 1.00 80.69 215 ALA C C 1
ATOM 11468 O O . ALA C 3 215 ? 119.103 123.645 151.626 1.00 80.69 215 ALA C O 1
ATOM 11470 N N . HIS C 3 216 ? 120.704 122.969 153.039 1.00 80.63 216 HIS C N 1
ATOM 11471 C CA . HIS C 3 216 ? 120.485 121.559 152.769 1.00 80.63 216 HIS C CA 1
ATOM 11472 C C . HIS C 3 216 ? 119.898 120.800 153.946 1.00 80.63 216 HIS C C 1
ATOM 11473 O O . HIS C 3 216 ? 119.583 119.616 153.798 1.00 80.63 216 HIS C O 1
ATOM 11480 N N . GLN C 3 217 ? 119.754 121.434 155.106 1.00 87.61 217 GLN C N 1
ATOM 11481 C CA . GLN C 3 217 ? 118.998 120.861 156.208 1.00 87.61 217 GLN C CA 1
ATOM 11482 C C . GLN C 3 217 ? 117.657 121.546 156.397 1.00 87.61 217 GLN C C 1
ATOM 11483 O O . GLN C 3 217 ? 116.867 121.114 157.242 1.00 87.61 217 GLN C O 1
ATOM 11489 N N . PHE C 3 218 ? 117.383 122.605 155.636 1.00 91.45 218 PHE C N 1
ATOM 11490 C CA . PHE C 3 218 ? 116.167 123.387 155.785 1.00 91.45 218 PHE C CA 1
ATOM 11491 C C . PHE C 3 218 ? 115.258 123.354 154.568 1.00 91.45 218 PHE C C 1
ATOM 11492 O O . PHE C 3 218 ? 114.101 123.772 154.680 1.00 91.45 218 PHE C O 1
ATOM 11500 N N . SER C 3 219 ? 115.730 122.875 153.420 1.00 90.63 219 SER C N 1
ATOM 11501 C CA . SER C 3 219 ? 114.987 123.006 152.171 1.00 90.63 219 SER C CA 1
ATOM 11502 C C . SER C 3 219 ? 114.547 121.650 151.646 1.00 90.63 219 SER C C 1
ATOM 11503 O O . SER C 3 219 ? 115.369 120.925 151.063 1.00 90.63 219 SER C O 1
ATOM 11506 N N . PRO C 3 220 ? 113.282 121.265 151.806 1.00 89.07 220 PRO C N 1
ATOM 11507 C CA . PRO C 3 220 ? 112.789 120.070 151.114 1.00 89.07 220 PRO C CA 1
ATOM 11508 C C . PRO C 3 220 ? 112.626 120.341 149.629 1.00 89.07 220 PRO C C 1
ATOM 11509 O O . PRO C 3 220 ? 111.802 121.165 149.218 1.00 89.07 220 PRO C O 1
ATOM 11513 N N . GLU C 3 221 ? 113.434 119.674 148.815 1.00 84.87 221 GLU C N 1
ATOM 11514 C CA . GLU C 3 221 ? 113.455 119.935 147.380 1.00 84.87 221 GLU C CA 1
ATOM 11515 C C . GLU C 3 221 ? 112.200 119.342 146.756 1.00 84.87 221 GLU C C 1
ATOM 11516 O O . GLU C 3 221 ? 112.069 118.124 146.628 1.00 84.87 221 GLU C O 1
ATOM 11522 N N . LYS C 3 222 ? 111.259 120.207 146.390 1.00 82.53 222 LYS C N 1
ATOM 11523 C CA . LYS C 3 222 ? 110.000 119.794 145.786 1.00 82.53 222 LYS C CA 1
ATOM 11524 C C . LYS C 3 222 ? 110.095 119.949 144.276 1.00 82.53 222 LYS C C 1
ATOM 11525 O O . LYS C 3 222 ? 110.343 121.052 143.779 1.00 82.53 222 LYS C O 1
ATOM 11528 N N . ARG C 3 223 ? 109.902 118.849 143.550 1.00 80.20 223 ARG C N 1
ATOM 11529 C CA . ARG C 3 223 ? 109.997 118.860 142.097 1.00 80.20 223 ARG C CA 1
ATOM 11530 C C . ARG C 3 223 ? 108.783 118.166 141.490 1.00 80.20 223 ARG C C 1
ATOM 11531 O O . ARG C 3 223 ? 107.935 117.613 142.192 1.00 80.20 223 ARG C O 1
ATOM 11539 N N . PHE C 3 224 ? 108.718 118.196 140.164 1.00 76.60 224 PHE C N 1
ATOM 11540 C CA . PHE C 3 224 ? 107.549 117.784 139.390 1.00 76.60 224 PHE C CA 1
ATOM 11541 C C . PHE C 3 224 ? 107.884 116.443 138.738 1.00 76.60 224 PHE C C 1
ATOM 11542 O O . PHE C 3 224 ? 108.403 116.389 137.623 1.00 76.60 224 PHE C O 1
ATOM 11550 N N . LEU C 3 225 ? 107.591 115.355 139.451 1.00 72.23 225 LEU C N 1
ATOM 11551 C CA . LEU C 3 225 ? 108.065 114.029 139.090 1.00 72.23 225 LEU C CA 1
ATOM 11552 C C . LEU C 3 225 ? 106.909 113.044 138.951 1.00 72.23 225 LEU C C 1
ATOM 11553 O O . LEU C 3 225 ? 105.877 113.190 139.614 1.00 72.23 225 LEU C O 1
ATOM 11558 N N . PRO C 3 226 ? 107.054 112.034 138.090 1.00 71.06 226 PRO C N 1
ATOM 11559 C CA . PRO C 3 226 ? 106.053 110.956 138.017 1.00 71.06 226 PRO C CA 1
ATOM 11560 C C . PRO C 3 226 ? 106.116 110.062 139.247 1.00 71.06 226 PRO C C 1
ATOM 11561 O O . PRO C 3 226 ? 107.080 109.319 139.439 1.00 71.06 226 PRO C O 1
ATOM 11565 N N . THR C 3 227 ? 105.072 110.117 140.065 1.00 72.44 227 THR C N 1
ATOM 11566 C CA . THR C 3 227 ? 105.007 109.373 141.312 1.00 72.44 227 THR C CA 1
ATOM 11567 C C . THR C 3 227 ? 103.934 108.302 141.229 1.00 72.44 227 THR C C 1
ATOM 11568 O O . THR C 3 227 ? 103.009 108.387 140.422 1.00 72.44 227 THR C O 1
ATOM 11572 N N . PHE C 3 228 ? 104.059 107.301 142.095 1.00 67.71 228 PHE C N 1
ATOM 11573 C CA . PHE C 3 228 ? 103.070 106.238 142.198 1.00 67.71 228 PHE C CA 1
ATOM 11574 C C . PHE C 3 228 ? 103.182 105.600 143.574 1.00 67.71 228 PHE C C 1
ATOM 11575 O O . PHE C 3 228 ? 104.247 105.619 144.194 1.00 67.71 228 PHE C O 1
ATOM 11583 N N . GLY C 3 229 ? 102.071 105.039 144.043 1.00 74.06 229 GLY C N 1
ATOM 11584 C CA . GLY C 3 229 ? 102.009 104.478 145.370 1.00 74.06 229 GLY C CA 1
ATOM 11585 C C . GLY C 3 229 ? 101.883 105.564 146.418 1.00 74.06 229 GLY C C 1
ATOM 11586 O O . GLY C 3 229 ? 101.228 106.587 146.200 1.00 74.06 229 GLY C O 1
ATOM 11587 N N . PRO C 3 230 ? 102.505 105.366 147.580 1.00 75.12 230 PRO C N 1
ATOM 11588 C CA . PRO C 3 230 ? 102.495 106.413 148.605 1.00 75.12 230 PRO C CA 1
ATOM 11589 C C . PRO C 3 230 ? 103.406 107.572 148.230 1.00 75.12 230 PRO C C 1
ATOM 11590 O O . PRO C 3 230 ? 104.302 107.455 147.393 1.00 75.12 230 PRO C O 1
ATOM 11594 N N . ILE C 3 231 ? 103.150 108.716 148.862 1.00 75.00 231 ILE C N 1
ATOM 11595 C CA . ILE C 3 231 ? 103.861 109.949 148.546 1.00 75.00 231 ILE C CA 1
ATOM 11596 C C . ILE C 3 231 ? 104.643 110.351 149.798 1.00 75.00 231 ILE C C 1
ATOM 11597 O O . ILE C 3 231 ? 104.719 111.531 150.159 1.00 75.00 231 ILE C O 1
ATOM 11602 N N . ARG C 3 232 ? 105.173 109.359 150.512 1.00 76.25 232 ARG C N 1
ATOM 11603 C CA . ARG C 3 232 ? 106.063 109.650 151.628 1.00 76.25 232 ARG C CA 1
ATOM 11604 C C . ARG C 3 232 ? 107.355 110.279 151.113 1.00 76.25 232 ARG C C 1
ATOM 11605 O O . ARG C 3 232 ? 107.861 109.882 150.061 1.00 76.25 232 ARG C O 1
ATOM 11613 N N . PRO C 3 233 ? 107.909 111.267 151.821 1.00 78.16 233 PRO C N 1
ATOM 11614 C CA . PRO C 3 233 ? 109.114 111.943 151.322 1.00 78.16 233 PRO C CA 1
ATOM 11615 C C . PRO C 3 233 ? 110.396 111.145 151.487 1.00 78.16 233 PRO C C 1
ATOM 11616 O O . PRO C 3 233 ? 111.425 111.551 150.933 1.00 78.16 233 PRO C O 1
ATOM 11620 N N . GLU C 3 234 ? 110.375 110.034 152.224 1.00 81.67 234 GLU C N 1
ATOM 11621 C CA . GLU C 3 234 ? 111.589 109.248 152.413 1.00 81.67 234 GLU C CA 1
ATOM 11622 C C . GLU C 3 234 ? 111.928 108.420 151.179 1.00 81.67 234 GLU C C 1
ATOM 11623 O O . GLU C 3 234 ? 113.110 108.214 150.878 1.00 81.67 234 GLU C O 1
ATOM 11629 N N . ARG C 3 235 ? 110.918 107.987 150.429 1.00 73.49 235 ARG C N 1
ATOM 11630 C CA . ARG C 3 235 ? 111.084 107.035 149.333 1.00 73.49 235 ARG C CA 1
ATOM 11631 C C . ARG C 3 235 ? 111.088 107.710 147.965 1.00 73.49 235 ARG C C 1
ATOM 11632 O O . ARG C 3 235 ? 110.557 107.173 146.990 1.00 73.49 235 ARG C O 1
ATOM 11640 N N . MET C 3 236 ? 111.712 108.883 147.851 1.00 73.51 236 MET C N 1
ATOM 11641 C CA . MET C 3 236 ? 111.712 109.628 146.597 1.00 73.51 236 MET C CA 1
ATOM 11642 C C . MET C 3 236 ? 113.008 109.526 145.795 1.00 73.51 236 MET C C 1
ATOM 11643 O O . MET C 3 236 ? 112.997 109.837 144.600 1.00 73.51 236 MET C O 1
ATOM 11648 N N . GLU C 3 237 ? 114.123 109.148 146.415 1.00 72.10 237 GLU C N 1
ATOM 11649 C CA . GLU C 3 237 ? 115.228 108.560 145.662 1.00 72.10 237 GLU C CA 1
ATOM 11650 C C . GLU C 3 237 ? 114.927 107.100 145.343 1.00 72.10 237 GLU C C 1
ATOM 11651 O O . GLU C 3 237 ? 115.319 106.564 144.288 1.00 72.10 237 GLU C O 1
ATOM 11657 N N . LEU C 3 238 ? 114.124 106.487 146.196 1.00 70.87 238 LEU C N 1
ATOM 11658 C CA . LEU C 3 238 ? 113.495 105.208 145.942 1.00 70.87 238 LEU C CA 1
ATOM 11659 C C . LEU C 3 238 ? 112.329 105.315 144.963 1.00 70.87 238 LEU C C 1
ATOM 11660 O O . LEU C 3 238 ? 111.580 104.352 144.821 1.00 70.87 238 LEU C O 1
ATOM 11665 N N . LEU C 3 239 ? 112.131 106.468 144.321 1.00 69.27 239 LEU C N 1
ATOM 11666 C CA . LEU C 3 239 ? 111.229 106.562 143.183 1.00 69.27 239 LEU C CA 1
ATOM 11667 C C . LEU C 3 239 ? 111.901 106.040 141.923 1.00 69.27 239 LEU C C 1
ATOM 11668 O O . LEU C 3 239 ? 111.343 105.185 141.229 1.00 69.27 239 LEU C O 1
ATOM 11673 N N . HIS C 3 240 ? 113.105 106.532 141.611 1.00 64.20 240 HIS C N 1
ATOM 11674 C CA . HIS C 3 240 ? 113.830 105.930 140.502 1.00 64.20 240 HIS C CA 1
ATOM 11675 C C . HIS C 3 240 ? 114.426 104.595 140.899 1.00 64.20 240 HIS C C 1
ATOM 11676 O O . HIS C 3 240 ? 114.745 103.792 140.019 1.00 64.20 240 HIS C O 1
ATOM 11683 N N . CYS C 3 241 ? 114.602 104.343 142.199 1.00 68.62 241 CYS C N 1
ATOM 11684 C CA . CYS C 3 241 ? 115.040 103.004 142.570 1.00 68.62 241 CYS C CA 1
ATOM 11685 C C . CYS C 3 241 ? 113.884 102.008 142.628 1.00 68.62 241 CYS C C 1
ATOM 11686 O O . CYS C 3 241 ? 114.101 100.811 142.416 1.00 68.62 241 CYS C O 1
ATOM 11689 N N . LEU C 3 242 ? 112.654 102.464 142.879 1.00 65.45 242 LEU C N 1
ATOM 11690 C CA . LEU C 3 242 ? 111.589 101.529 143.232 1.00 65.45 242 LEU C CA 1
ATOM 11691 C C . LEU C 3 242 ? 110.829 100.982 142.031 1.00 65.45 242 LEU C C 1
ATOM 11692 O O . LEU C 3 242 ? 110.445 99.810 142.043 1.00 65.45 242 LEU C O 1
ATOM 11697 N N . GLY C 3 243 ? 110.549 101.788 141.011 1.00 59.80 243 GLY C N 1
ATOM 11698 C CA . GLY C 3 243 ? 109.772 101.283 139.895 1.00 59.80 243 GLY C CA 1
ATOM 11699 C C . GLY C 3 243 ? 109.931 102.103 138.639 1.00 59.80 243 GLY C C 1
ATOM 11700 O O . GLY C 3 243 ? 110.258 103.292 138.686 1.00 59.80 243 GLY C O 1
ATOM 11701 N N . GLY C 3 244 ? 109.680 101.456 137.503 1.00 57.40 244 GLY C N 1
ATOM 11702 C CA . GLY C 3 244 ? 109.671 102.110 136.210 1.00 57.40 244 GLY C CA 1
ATOM 11703 C C . GLY C 3 244 ? 108.317 102.012 135.538 1.00 57.40 244 GLY C C 1
ATOM 11704 O O . GLY C 3 244 ? 107.290 102.205 136.192 1.00 57.40 244 GLY C O 1
ATOM 11705 N N . ASP C 3 245 ? 108.291 101.697 134.244 1.00 52.78 245 ASP C N 1
ATOM 11706 C CA . ASP C 3 245 ? 107.044 101.642 133.490 1.00 52.78 245 ASP C CA 1
ATOM 11707 C C . ASP C 3 245 ? 106.483 100.236 133.340 1.00 52.78 245 ASP C C 1
ATOM 11708 O O . ASP C 3 245 ? 105.263 100.076 133.243 1.00 52.78 245 ASP C O 1
ATOM 11711 N N . PHE C 3 246 ? 107.340 99.219 133.321 1.00 49.62 246 PHE C N 1
ATOM 11712 C CA . PHE C 3 246 ? 106.934 97.839 133.095 1.00 49.62 246 PHE C CA 1
ATOM 11713 C C . PHE C 3 246 ? 107.256 96.922 134.266 1.00 49.62 246 PHE C C 1
ATOM 11714 O O . PHE C 3 246 ? 107.103 95.703 134.143 1.00 49.62 246 PHE C O 1
ATOM 11722 N N . TRP C 3 247 ? 107.685 97.470 135.396 1.00 50.43 247 TRP C N 1
ATOM 11723 C CA . TRP C 3 247 ? 108.211 96.656 136.480 1.00 50.43 247 TRP C CA 1
ATOM 11724 C C . TRP C 3 247 ? 108.131 97.461 137.765 1.00 50.43 247 TRP C C 1
ATOM 11725 O O . TRP C 3 247 ? 108.020 98.688 137.737 1.00 50.43 247 TRP C O 1
ATOM 11736 N N . LYS C 3 248 ? 108.211 96.759 138.891 1.00 54.14 248 LYS C N 1
ATOM 11737 C CA . LYS C 3 248 ? 108.047 97.395 140.189 1.00 54.14 248 LYS C CA 1
ATOM 11738 C C . LYS C 3 248 ? 108.621 96.484 141.263 1.00 54.14 248 LYS C C 1
ATOM 11739 O O . LYS C 3 248 ? 108.386 95.275 141.239 1.00 54.14 248 LYS C O 1
ATOM 11745 N N . ILE C 3 249 ? 109.362 97.066 142.205 1.00 57.74 249 ILE C N 1
ATOM 11746 C CA . ILE C 3 249 ? 109.925 96.319 143.326 1.00 57.74 249 ILE C CA 1
ATOM 11747 C C . ILE C 3 249 ? 109.723 97.112 144.613 1.00 57.74 249 ILE C C 1
ATOM 11748 O O . ILE C 3 249 ? 110.226 98.232 144.743 1.00 57.74 249 ILE C O 1
ATOM 11753 N N . GLU C 3 250 ? 108.958 96.550 145.548 1.00 75.77 250 GLU C N 1
ATOM 11754 C CA . GLU C 3 250 ? 108.772 97.155 146.865 1.00 75.77 250 GLU C CA 1
ATOM 11755 C C . GLU C 3 250 ? 108.397 96.081 147.879 1.00 75.77 250 GLU C C 1
ATOM 11756 O O . GLU C 3 250 ? 107.428 95.337 147.693 1.00 75.77 250 GLU C O 1
ATOM 11762 N N . ALA C 3 251 ? 109.221 95.947 148.921 1.00 87.21 251 ALA C N 1
ATOM 11763 C CA . ALA C 3 251 ? 108.885 95.134 150.085 1.00 87.21 251 ALA C CA 1
ATOM 11764 C C . ALA C 3 251 ? 109.435 95.750 151.369 1.00 87.21 251 ALA C C 1
ATOM 11765 O O . ALA C 3 251 ? 109.843 95.023 152.282 1.00 87.21 251 ALA C O 1
ATOM 11767 N N . VAL C 3 252 ? 109.480 97.081 151.438 1.00 88.29 252 VAL C N 1
ATOM 11768 C CA . VAL C 3 252 ? 110.110 97.776 152.557 1.00 88.29 252 VAL C CA 1
ATOM 11769 C C . VAL C 3 252 ? 109.250 97.607 153.802 1.00 88.29 252 VAL C C 1
ATOM 11770 O O . VAL C 3 252 ? 108.078 98.001 153.825 1.00 88.29 252 VAL C O 1
ATOM 11774 N N . THR C 3 253 ? 109.831 97.016 154.846 1.00 93.59 253 THR C N 1
ATOM 11775 C CA . THR C 3 253 ? 109.063 96.695 156.044 1.00 93.59 253 THR C CA 1
ATOM 11776 C C . THR C 3 253 ? 108.895 97.916 156.942 1.00 93.59 253 THR C C 1
ATOM 11777 O O . THR C 3 253 ? 107.770 98.326 157.248 1.00 93.59 253 THR C O 1
ATOM 11781 N N . ALA C 3 254 ? 110.003 98.505 157.377 1.00 94.00 254 ALA C N 1
ATOM 11782 C CA . ALA C 3 254 ? 109.953 99.630 158.303 1.00 94.00 254 ALA C CA 1
ATOM 11783 C C . ALA C 3 254 ? 109.917 100.960 157.558 1.00 94.00 254 ALA C C 1
ATOM 11784 O O . ALA C 3 254 ? 109.072 101.813 157.832 1.00 94.00 254 ALA C O 1
#

Nearest PDB structures (foldseek):
  6kup-assembly1_C  TM=9.992E-01  e=7.796E-46  Influenza D virus (D/swine/Oklahoma/1334/2011)
  6kv5-assembly1_C  TM=9.654E-01  e=1.915E-43  Influenza D virus (D/swine/Oklahoma/1334/2011)
  5msg-assembly1_C  TM=8.286E-01  e=5.419E-21  Influenza B virus
  7r1f-assembly1_C  TM=8.985E-01  e=2.215E-19  Influenza B virus (B/Memphis/13/2003)
  6qcs-assembly1_C  TM=8.331E-01  e=1.193E-19  Influenza B virus

Secondary structure (DSSP, 8-state):
-------STTHHHHTTSS-TT-SSHHHHHHHHTT----SSHHHHHHHHHHT-----EESSS---BPPP----SSBP----SS-STT-----EEPPSSS-SHHHHHHHHHHHTTGGG----SS-SSSS--HHHHHHHHHHHHHHHTT-------HHHHHHTTSS---EEE-BTB---BTTBS--B---------B--SSHHHHHHHHTSB--B---S---PPPP--SSTHHHHHHHHHHHHHHHTSBSHHHHHHHHHHHHHHHHHHHHH-TTS--EEEE--EEEETTEEEE---EEEE-------SS---EEEEEEEEE-S---TTTS-S------EEEE----EEEEEEEEEEEEE-HHHHHHHTTGGGGHHHHHHHHHHHHHHHHHHH-S--STTTTTS-EEEE---SS--TT--EEEETTTHHHHHHHHHHHHHHS--HHHHHHHHHHHHHHHHHHHHHTT---EES-HHHHHHHHGGG-SS-HHHHHHHHHHHHHHHHHTTTSSSB--/----TTGGGGSS-TTTSSGGG--TTSPPPPP-S--HHHHHHHHHHHHHTT----EE--SSSSS-EE--BS-----S--SS----B-HHHHHHHHHHHHTTS-SSHHHHHHHHHHHHHTT--GGGGGSSS-EEETTTTEEE-HHHHHHHHHHHHHHHSS-----SHHHHHHHHHHHHH-S-EEEEE---EEEEE-SHHHHHHHTEEEEEE----TT-SS--EEEE--SSSHHHHHHHHHHHHHHHHH-SSB-S----SHHHHHHHHHHHTS--SS-EEEEEE--BSSTTSS--HHHHHHHHHHHTTTS-SHHHHHTSSHHHHHSS-EEE-TT-EEEE-TTS-EEEEE-SGGGTTTGGG--HHHHHHHHTTGGGB-SSEEE--S---SSS--SSHHHHHHHHHT-------EEEEEE-SS-EEEEEEESSHHHHHHHHHHHHHHHHHHT--B-SSS-EEESSS--EETTEEB-SS-BPPP---SGGGS---S-SSSSHHHHHHHHHHHHHSS---HHHHHHHHHHHHHHHHHHHT---TTS---STTHHHHHHSTTT-SSGGGS-GGGT------GGGTTS-HHHHHTTT--HHHHHHHS-S--TTT------SS---B---SSTTTSTTHHHHHHHHHHHHHHHHHHHH-SS-SSS----SS-SHHHHHHHHHHHHHHHHHTT---HHHHHHHHHHHHHHHHHHH-/-HHHHHHHHHHHHHSSSTTTTTTTTS-SGGGHHHH----S-----HHHHHHHHHTSS--EEEESTTHHHH--SB-SSS-B--------EEEE-HHHHHHHHHSS-----HHHHHHHTHHHHHHHHHHHT-----B--------EEEEE-S--SS---SSHHHHHHHTTT-GGG-----TTSHHHHHHHHHHHTTSSS-SS-HHHHHHHHTTTS---EEEEE--S---GGGGSHHHHHB-SS-BB-----

Radius of gyration: 34.92 Å; Cα contacts (8 Å, |Δi|>4): 2410; chains: 3; bounding box: 91×89×92 Å